Protein AF-A0A7X9BUI0-F1 (afdb_monomer_lite)

Secondary structure (DSSP, 8-state):
--HHHHHHHHHHHHHHHHHHHHHHHHHHHHHHTS--------PPPP-----S------TT--TT---SS-TTSGGGTTPBPEEEE-SS-TT-EEEEEEEE-SSEEEEEEEEE-S-B---TTS-GGGSSEEEEEEEEGGGSS--TTTEEEEEEETTS-EEEEEEETTEEEE----EEEEEEESS-TTBTT--EEEEEEEEEGGGSSS-SSEEEEEEEEEEES-SSSS-EEEEETTHHHH--BTTBGGGSEEEETTEE--EEEEEE-BTTEEEEE-SEE-TT--EEEEEEEPTTEEEEEEEETTEE--SPPEEETTEEEEEE-S--S-EEEEEEEEEPPS-EEEEEEEEEETTEEPTT-EEEEEETTEEEE-PPPTTSEEEEEEE--TT-EEEEE-TTEE-EEEEPPTT-EEEEEE-EE--BS--TTSSS----GGGEE-TTGGGT-EEES-SS-S-EEEEBSS--BSEEEEEEEEE----TTS-EEEEEEEE-TT--EEEEEEEEE---BTTBTT---EEEEEEEETTS---EEEEEPPPS-HHHHHHHHTSTT-EEEEEEEETTEEEEEETTEEEEEEEEEB-TTS-BSS-TT--BEEEEEEESS--EEEEEEEESS----SS--SEETTEEEEEGGGTEEEE-S--TTEEEES-SS-BSEEEEEEEE-----TT--EEEEEEEE-TT--EEEEEEEEE---BTTBTT---EEEEEEEETTTTB--EEEEE---TT-HHHHHHHTSTT-EEEEEEEETTEEEEEETTEEEEEEEEEB-TTS-BTTTT---BEEEEEEESS--EEEEEEEESSPP--BPPPPTTEE-TTGGGT-EEE-S-SSEEEES--S-BSEEEEEEEEE----SS-EEEEEEEEETT--EEEEEEEEE--SS--EEEEEEEEE-TTS--EEEEEEE-TTSTTHHHHHHSTT-EEEEEEEETTEEEEEETTEEEEEEEE-EETTEESS-TT--EEEEEEEESS--EEEEEEEESS--

Radius of gyration: 46.08 Å; chains: 1; bounding box: 90×86×138 Å

Foldseek 3Di:
DVVVVVVVVVVVVVVVVVVVVVVVVVVVVVVVPDDPPDDPPPDPDDPPPPPDDQPQDDPFPAPQDSQQLDQPGPLNPQFDKDKFADPPDRQWIKIKWWAQGPFWIKMKMDTFDQAAEDDPVDDLLQHWWKWKKKFAPVLAAFQALTIWTWRQHLVGDIWIFGHHPNDTDGDDFDKGKHKDWCDDYQDSNTGGIMMMMTGGCVSHDDPRFKMQMWMKTWGHPGNDDRDIDIGTTCCLFQVDDPGGSNSGFMHGNRITDWAAEAWEEDPFWTKDFDRTDHAQGKGKIWTAGHPQKAWDFKDKPNHTDPDFFFDDPQTTMDIDGGDHHYIYIYTYMDGFDPDWAKAKEFEEQVQAHAPQKWKWWHDHGDTDTWDADPRRITMDTGTLDPQIWMWMDDPQWQIEIGTADNRHDYDYHHIHGDFKDAAPLAPDDDQSVSQKDCSCVNQVKIKGRDLAAQKHKIFGRPFWALKKKKKWQKAFADDAQDKKWKDKKKAFSDRKIKGWIFIFQQHCDPVRPPSDTFTFIFIAIPQGDRDKPAFFADDPDRPVQNVQNNDPRHWMWMWIRHQQFIWIDTNNRTGTARIFHADPVRDGSDHGRTIITMIIMIGSGGMMTGPIDMDNHDPCPPDDPCAHSQKNCVCVVQVKIKRNDAAAKRWDFPDPFWALKKKKKWFKQAAWDAQDKKWKAKKKAFPVGKIKGWTWIFFQHCDPVRPPSDTFIATFIAIPSRDDGDKDFAFAGCRPPVVQNVQNNDPNGWMWMWIGHQQFIWIATNQATGTGRMAGADPVRDGSCPPTSIITMIIIIHRDMMMIGPIDMDRDDDRGHHDWDPQKDCVCVVQVKIKRRDDAKDKTFPDDDWDQKKKKKWFKADADDPAKKWKDKWKAWPQGKIWDWTWIWGDDPPDIWTWTWIWIAADVGDIDTPDIGTDPVPPCQRVQRHDPRHWIWMWIRHQQFIWIDTNNRTPGPRDRPADPVGGRAHSNIIITMIIIMHPDMMIIGPIDMDRDDD

Structure (mmCIF, N/CA/C/O backbone):
data_AF-A0A7X9BUI0-F1
#
_entry.id   AF-A0A7X9BUI0-F1
#
loop_
_atom_site.group_PDB
_atom_site.id
_atom_site.type_symbol
_atom_site.label_atom_id
_atom_site.label_alt_id
_atom_site.label_comp_id
_atom_site.label_asym_id
_atom_site.label_entity_id
_atom_site.label_seq_id
_atom_site.pdbx_PDB_ins_code
_atom_site.Cartn_x
_atom_site.Cartn_y
_atom_site.Cartn_z
_atom_site.occupancy
_atom_site.B_iso_or_equiv
_atom_site.auth_seq_id
_atom_site.auth_comp_id
_atom_site.auth_asym_id
_atom_site.auth_atom_id
_atom_site.pdbx_PDB_model_num
ATOM 1 N N . MET A 1 1 ? -30.201 52.302 -17.734 1.00 45.81 1 MET A N 1
ATOM 2 C CA . MET A 1 1 ? -29.264 52.021 -16.617 1.00 45.81 1 MET A CA 1
ATOM 3 C C . MET A 1 1 ? -28.193 50.957 -16.909 1.00 45.81 1 MET A C 1
ATOM 5 O O . MET A 1 1 ? -27.303 50.809 -16.086 1.00 45.81 1 MET A O 1
ATOM 9 N N . VAL A 1 2 ? -28.181 50.274 -18.066 1.00 43.97 2 VAL A N 1
ATOM 10 C CA . VAL A 1 2 ? -27.157 49.246 -18.380 1.00 43.97 2 VAL A CA 1
ATOM 11 C C . VAL A 1 2 ? -25.897 49.818 -19.068 1.00 43.97 2 VAL A C 1
ATOM 13 O O . VAL A 1 2 ? -24.813 49.266 -18.907 1.00 43.97 2 VAL A O 1
ATOM 16 N N . SER A 1 3 ? -25.962 50.982 -19.729 1.00 43.59 3 SER A N 1
ATOM 17 C CA . SER A 1 3 ? -24.780 51.589 -20.382 1.00 43.59 3 SER A CA 1
ATOM 18 C C . SER A 1 3 ? -23.830 52.339 -19.431 1.00 43.59 3 SER A C 1
ATOM 20 O O . SER A 1 3 ? -22.659 52.526 -19.749 1.00 43.59 3 SER A O 1
ATOM 22 N N . ILE A 1 4 ? -24.290 52.725 -18.234 1.00 43.44 4 ILE A N 1
ATOM 23 C CA . ILE A 1 4 ? -23.489 53.504 -17.267 1.00 43.44 4 ILE A CA 1
ATOM 24 C C . ILE A 1 4 ? -22.573 52.594 -16.419 1.00 43.44 4 ILE A C 1
ATOM 26 O O . ILE A 1 4 ? -21.484 53.009 -16.023 1.00 43.44 4 ILE A O 1
ATOM 30 N N . LEU A 1 5 ? -22.950 51.327 -16.191 1.00 42.28 5 LEU A N 1
ATOM 31 C CA . LEU A 1 5 ? -22.128 50.360 -15.444 1.00 42.28 5 LEU A CA 1
ATOM 32 C C . LEU A 1 5 ? -20.975 49.762 -16.272 1.00 42.28 5 LEU A C 1
ATOM 34 O O . LEU A 1 5 ? -19.914 49.479 -15.713 1.00 42.28 5 LEU A O 1
ATOM 38 N N . ALA A 1 6 ? -21.131 49.629 -17.594 1.00 43.75 6 ALA A N 1
ATOM 39 C CA . ALA A 1 6 ? -20.070 49.132 -18.477 1.00 43.75 6 ALA A CA 1
ATOM 40 C C . ALA A 1 6 ? -18.897 50.127 -18.611 1.00 43.75 6 ALA A C 1
ATOM 42 O O . ALA A 1 6 ? -17.734 49.719 -18.634 1.00 43.75 6 ALA A O 1
ATOM 43 N N . ASN A 1 7 ? -19.185 51.434 -18.606 1.00 47.53 7 ASN A N 1
ATOM 44 C CA . ASN A 1 7 ? -18.156 52.475 -18.695 1.00 47.53 7 ASN A CA 1
ATOM 45 C C . ASN A 1 7 ? -17.358 52.659 -17.394 1.00 47.53 7 ASN A C 1
ATOM 47 O O . ASN A 1 7 ? -16.165 52.948 -17.456 1.00 47.53 7 ASN A O 1
ATOM 51 N N . LYS A 1 8 ? -17.950 52.406 -16.216 1.00 47.94 8 LYS A N 1
ATOM 52 C CA . LYS A 1 8 ? -17.214 52.467 -14.937 1.00 47.94 8 LYS A CA 1
ATOM 53 C C . LYS A 1 8 ? -16.191 51.334 -14.780 1.00 47.94 8 LYS A C 1
ATOM 55 O O . LYS A 1 8 ? -15.092 51.586 -14.298 1.00 47.94 8 LYS A O 1
ATOM 60 N N . LYS A 1 9 ? -16.498 50.110 -15.235 1.00 51.28 9 LYS A N 1
ATOM 61 C CA . LYS A 1 9 ? -15.543 48.982 -15.188 1.00 51.28 9 LYS A CA 1
ATOM 62 C C . LYS A 1 9 ? -14.350 49.177 -16.129 1.00 51.28 9 LYS A C 1
ATOM 64 O O . LYS A 1 9 ? -13.226 48.883 -15.737 1.00 51.28 9 LYS A O 1
ATOM 69 N N . ARG A 1 10 ? -14.566 49.725 -17.332 1.00 55.62 10 ARG A N 1
ATOM 70 C CA . ARG A 1 10 ? -13.468 50.046 -18.264 1.00 55.62 10 ARG A CA 1
ATOM 71 C C . ARG A 1 10 ? -12.567 51.165 -17.743 1.00 55.62 10 ARG A C 1
ATOM 73 O O . ARG A 1 10 ? -11.356 51.067 -17.894 1.00 55.62 10 ARG A O 1
ATOM 80 N N . LEU A 1 11 ? -13.135 52.171 -17.074 1.00 60.06 11 LEU A N 1
ATOM 81 C CA . LEU A 1 11 ? -12.358 53.260 -16.478 1.00 60.06 11 LEU A CA 1
ATOM 82 C C . LEU A 1 11 ? -11.490 52.779 -15.300 1.00 60.06 11 LEU A C 1
ATOM 84 O O . LEU A 1 11 ? -10.339 53.181 -15.196 1.00 60.06 11 LEU A O 1
ATOM 88 N N . ILE A 1 12 ? -11.998 51.869 -14.461 1.00 66.56 12 ILE A N 1
ATOM 89 C CA . ILE A 1 12 ? -11.229 51.288 -13.344 1.00 66.56 12 ILE A CA 1
ATOM 90 C C . ILE A 1 12 ? -10.079 50.409 -13.857 1.00 66.56 12 ILE A C 1
ATOM 92 O O . ILE A 1 12 ? -8.964 50.522 -13.359 1.00 66.56 12 ILE A O 1
ATOM 96 N N . ILE A 1 13 ? -10.311 49.586 -14.886 1.00 65.88 13 ILE A N 1
ATOM 97 C CA . ILE A 1 13 ? -9.257 48.756 -15.498 1.00 65.88 13 ILE A CA 1
ATOM 98 C C . ILE A 1 13 ? -8.173 49.633 -16.143 1.00 65.88 13 ILE A C 1
ATOM 100 O O . ILE A 1 13 ? -6.986 49.333 -16.017 1.00 65.88 13 ILE A O 1
ATOM 104 N N . LEU A 1 14 ? -8.559 50.745 -16.777 1.00 63.91 14 LEU A N 1
ATOM 105 C CA . LEU A 1 14 ? -7.612 51.695 -17.361 1.00 63.91 14 LEU A CA 1
ATOM 106 C C . LEU A 1 14 ? -6.773 52.398 -16.279 1.00 63.91 14 LEU A C 1
ATOM 108 O O . LEU A 1 14 ? -5.559 52.484 -16.417 1.00 63.91 14 LEU A O 1
ATOM 112 N N . ILE A 1 15 ? -7.394 52.837 -15.177 1.00 70.00 15 ILE A N 1
ATOM 113 C CA . ILE A 1 15 ? -6.693 53.492 -14.060 1.00 70.00 15 ILE A CA 1
ATOM 114 C C . ILE A 1 15 ? -5.715 52.525 -13.382 1.00 70.00 15 ILE A C 1
ATOM 116 O O . ILE A 1 15 ? -4.568 52.892 -13.152 1.00 70.00 15 ILE A O 1
ATOM 120 N N . VAL A 1 16 ? -6.118 51.276 -13.126 1.00 67.62 16 VAL A N 1
ATOM 121 C CA . VAL A 1 16 ? -5.234 50.263 -12.520 1.00 67.62 16 VAL A CA 1
ATOM 122 C C . VAL A 1 16 ? -4.060 49.922 -13.444 1.00 67.62 16 VAL A C 1
ATOM 124 O O . VAL A 1 16 ? -2.931 49.813 -12.972 1.00 67.62 16 VAL A O 1
ATOM 127 N N . SER A 1 17 ? -4.290 49.833 -14.757 1.00 57.56 17 SER A N 1
ATOM 128 C CA . SER A 1 17 ? -3.226 49.557 -15.735 1.00 57.56 17 SER A CA 1
ATOM 129 C C . SER A 1 17 ? -2.230 50.717 -15.849 1.00 57.56 17 SER A C 1
ATOM 131 O O . SER A 1 17 ? -1.026 50.491 -15.947 1.00 57.56 17 SER A O 1
ATOM 133 N N . VAL A 1 18 ? -2.711 51.964 -15.773 1.00 66.56 18 VAL A N 1
ATOM 134 C CA . VAL A 1 18 ? -1.857 53.162 -15.769 1.00 66.56 18 VAL A CA 1
ATOM 135 C C . VAL A 1 18 ? -1.083 53.281 -14.454 1.00 66.56 18 VAL A C 1
ATOM 137 O O . VAL A 1 18 ? 0.115 53.548 -14.486 1.00 66.56 18 VAL A O 1
ATOM 140 N N . CYS A 1 19 ? -1.705 53.007 -13.304 1.00 61.75 19 CYS A N 1
ATOM 141 C CA . CYS A 1 19 ? -1.002 52.975 -12.021 1.00 61.75 19 CYS A CA 1
ATOM 142 C C . CYS A 1 19 ? 0.086 51.894 -12.002 1.00 61.75 19 CYS A C 1
ATOM 144 O O . CYS A 1 19 ? 1.198 52.173 -11.563 1.00 61.75 19 CYS A O 1
ATOM 146 N N . LEU A 1 20 ? -0.179 50.698 -12.538 1.00 57.03 20 LEU A N 1
ATOM 147 C CA . LEU A 1 20 ? 0.816 49.626 -12.621 1.00 57.03 20 LEU A CA 1
ATOM 148 C C . LEU A 1 20 ? 1.999 50.017 -13.525 1.00 57.03 20 LEU A C 1
ATOM 150 O O . LEU A 1 20 ? 3.149 49.829 -13.139 1.00 57.03 20 LEU A O 1
ATOM 154 N N . ALA A 1 21 ? 1.733 50.647 -14.673 1.00 55.25 21 ALA A N 1
ATOM 155 C CA . ALA A 1 21 ? 2.772 51.127 -15.585 1.00 55.25 21 ALA A CA 1
ATOM 156 C C . ALA A 1 21 ? 3.628 52.257 -14.978 1.00 55.25 21 ALA A C 1
ATOM 158 O O . ALA A 1 21 ? 4.849 52.252 -15.125 1.00 55.25 21 ALA A O 1
ATOM 159 N N . VAL A 1 22 ? 3.013 53.189 -14.241 1.00 64.69 22 VAL A N 1
ATOM 160 C CA . VAL A 1 22 ? 3.729 54.267 -13.532 1.00 64.69 22 VAL A CA 1
ATOM 161 C C . VAL A 1 22 ? 4.557 53.711 -12.370 1.00 64.69 22 VAL A C 1
ATOM 163 O O . VAL A 1 22 ? 5.665 54.185 -12.133 1.00 64.69 22 VAL A O 1
ATOM 166 N N . THR A 1 23 ? 4.075 52.668 -11.687 1.00 60.66 23 THR A N 1
ATOM 167 C CA . THR A 1 23 ? 4.821 52.016 -10.597 1.00 60.66 23 THR A CA 1
ATOM 168 C C . THR A 1 23 ? 6.039 51.262 -11.134 1.00 60.66 23 THR A C 1
ATOM 170 O O . THR A 1 23 ? 7.125 51.377 -10.573 1.00 60.66 23 THR A O 1
ATOM 173 N N . ILE A 1 24 ? 5.897 50.561 -12.266 1.00 59.25 24 ILE A N 1
ATOM 174 C CA . ILE A 1 24 ? 7.012 49.879 -12.943 1.00 59.25 24 ILE A CA 1
ATOM 175 C C . ILE A 1 24 ? 8.052 50.902 -13.423 1.00 59.25 24 ILE A C 1
ATOM 177 O O . ILE A 1 24 ? 9.238 50.730 -13.156 1.00 59.25 24 ILE A O 1
ATOM 181 N N . ALA A 1 25 ? 7.622 52.012 -14.033 1.00 53.34 25 ALA A N 1
ATOM 182 C CA . ALA A 1 25 ? 8.530 53.070 -14.477 1.00 53.34 25 ALA A CA 1
ATOM 183 C C . ALA A 1 25 ? 9.253 53.772 -13.310 1.00 53.34 25 ALA A C 1
ATOM 185 O O . ALA A 1 25 ? 10.445 54.060 -13.409 1.00 53.34 25 ALA A O 1
ATOM 186 N N . ALA A 1 26 ? 8.572 54.008 -12.183 1.00 51.09 26 ALA A N 1
ATOM 187 C CA . ALA A 1 26 ? 9.175 54.617 -10.996 1.00 51.09 26 ALA A CA 1
ATOM 188 C C . ALA A 1 26 ? 10.210 53.698 -10.323 1.00 51.09 26 ALA A C 1
ATOM 190 O O . ALA A 1 26 ? 11.257 54.177 -9.889 1.00 51.09 26 ALA A O 1
ATOM 191 N N . VAL A 1 27 ? 9.966 52.381 -10.293 1.00 54.50 27 VAL A N 1
ATOM 192 C CA . VAL A 1 27 ? 10.932 51.386 -9.795 1.00 54.50 27 VAL A CA 1
ATOM 193 C C . VAL A 1 27 ? 12.149 51.294 -10.722 1.00 54.50 27 VAL A C 1
ATOM 195 O O . VAL A 1 27 ? 13.277 51.249 -10.236 1.00 54.50 27 VAL A O 1
ATOM 198 N N . SER A 1 28 ? 11.961 51.363 -12.045 1.00 48.94 28 SER A N 1
ATOM 199 C CA . SER A 1 28 ? 13.072 51.398 -13.008 1.00 48.94 28 SER A CA 1
ATOM 200 C C . SER A 1 28 ? 13.938 52.658 -12.882 1.00 48.94 28 SER A C 1
ATOM 202 O O . SER A 1 28 ? 15.156 52.572 -13.017 1.00 48.94 28 SER A O 1
ATOM 204 N N . ILE A 1 29 ? 13.338 53.814 -12.572 1.00 54.88 29 ILE A N 1
ATOM 205 C CA . ILE A 1 29 ? 14.076 55.064 -12.335 1.00 54.88 29 ILE A CA 1
ATOM 206 C C . ILE A 1 29 ? 14.812 55.018 -10.985 1.00 54.88 29 ILE A C 1
ATOM 208 O O . ILE A 1 29 ? 15.948 55.474 -10.911 1.00 54.88 29 ILE A O 1
ATOM 212 N N . LEU A 1 30 ? 14.240 54.408 -9.937 1.00 44.44 30 LEU A N 1
ATOM 213 C CA . LEU A 1 30 ? 14.923 54.262 -8.641 1.00 44.44 30 LEU A CA 1
ATOM 214 C C . LEU A 1 30 ? 16.153 53.335 -8.713 1.00 44.44 30 LEU A C 1
ATOM 216 O O . LEU A 1 30 ? 17.153 53.598 -8.049 1.00 44.44 30 LEU A O 1
ATOM 220 N N . ILE A 1 31 ? 16.103 52.284 -9.542 1.00 51.16 31 ILE A N 1
ATOM 221 C CA . ILE A 1 31 ? 17.237 51.369 -9.774 1.00 51.16 31 ILE A CA 1
ATOM 222 C C . ILE A 1 31 ? 18.380 52.078 -10.526 1.00 51.16 31 ILE A C 1
ATOM 224 O O . ILE A 1 31 ? 19.547 51.768 -10.292 1.00 51.16 31 ILE A O 1
ATOM 228 N N . ALA A 1 32 ? 18.071 53.072 -11.367 1.00 43.25 32 ALA A N 1
ATOM 229 C CA . ALA A 1 32 ? 19.061 53.823 -12.143 1.00 43.25 32 ALA A CA 1
ATOM 230 C C . ALA A 1 32 ? 19.865 54.864 -11.329 1.00 43.25 32 ALA A C 1
ATOM 232 O O . ALA A 1 32 ? 20.897 55.328 -11.808 1.00 43.25 32 ALA A O 1
ATOM 233 N N . PHE A 1 33 ? 19.429 55.223 -10.112 1.00 41.00 33 PHE A N 1
ATOM 234 C CA . PHE A 1 33 ? 20.091 56.227 -9.255 1.00 41.00 33 PHE A CA 1
ATOM 235 C C . PHE A 1 33 ? 20.820 55.646 -8.031 1.00 41.00 33 PHE A C 1
ATOM 237 O O . PHE A 1 33 ? 21.355 56.403 -7.218 1.00 41.00 33 PHE A O 1
ATOM 244 N N . LEU A 1 34 ? 20.890 54.318 -7.887 1.00 40.12 34 LEU A N 1
ATOM 245 C CA . LEU A 1 34 ? 21.781 53.703 -6.902 1.00 40.12 34 LEU A CA 1
ATOM 246 C C . LEU A 1 34 ? 23.241 53.895 -7.354 1.00 40.12 34 LEU A C 1
ATOM 248 O O . LEU A 1 34 ? 23.546 53.638 -8.520 1.00 40.12 34 LEU A O 1
ATOM 252 N N . PRO A 1 35 ? 24.162 54.339 -6.477 1.00 37.31 35 PRO A N 1
ATOM 253 C CA . PRO A 1 35 ? 25.552 54.545 -6.856 1.00 37.31 35 PRO A CA 1
ATOM 254 C C . PRO A 1 35 ? 26.161 53.214 -7.309 1.00 37.31 35 PRO A C 1
ATOM 256 O O . PRO A 1 35 ? 26.358 52.297 -6.509 1.00 37.31 35 PRO A O 1
ATOM 259 N N . GLN A 1 36 ? 26.457 53.114 -8.608 1.00 37.91 36 GLN A N 1
ATOM 260 C CA . GLN A 1 36 ? 27.258 52.036 -9.173 1.00 37.91 36 GLN A CA 1
ATOM 261 C C . GLN A 1 36 ? 28.629 52.062 -8.497 1.00 37.91 36 GLN A C 1
ATOM 263 O O . GLN A 1 36 ? 29.480 52.902 -8.789 1.00 37.91 36 GLN A O 1
ATOM 268 N N . LYS A 1 37 ? 28.859 51.110 -7.590 1.00 33.47 37 LYS A N 1
ATOM 269 C CA . LYS A 1 37 ? 30.217 50.681 -7.266 1.00 33.47 37 LYS A CA 1
ATOM 270 C C . LYS A 1 37 ? 30.828 50.240 -8.593 1.00 33.47 37 LYS A C 1
ATOM 272 O O . LYS A 1 37 ? 30.261 49.370 -9.248 1.00 33.47 37 LYS A O 1
ATOM 277 N N . SER A 1 38 ? 31.915 50.884 -9.005 1.00 36.38 38 SER A N 1
ATOM 278 C CA . SER A 1 38 ? 32.633 50.593 -10.243 1.00 36.38 38 SER A CA 1
ATOM 279 C C . SER A 1 38 ? 32.941 49.098 -10.323 1.00 36.38 38 SER A C 1
ATOM 281 O O . SER A 1 38 ? 33.838 48.598 -9.642 1.00 36.38 38 SER A O 1
ATOM 283 N N . ILE A 1 39 ? 32.152 48.386 -11.120 1.00 34.31 39 ILE A N 1
ATOM 284 C CA . ILE A 1 39 ? 32.439 47.023 -11.542 1.00 34.31 39 ILE A CA 1
ATOM 285 C C . ILE A 1 39 ? 33.659 47.148 -12.464 1.00 34.31 39 ILE A C 1
ATOM 287 O O . ILE A 1 39 ? 33.617 47.984 -13.372 1.00 34.31 39 ILE A O 1
ATOM 291 N N . PRO A 1 40 ? 34.755 46.403 -12.237 1.00 34.25 40 PRO A N 1
ATOM 292 C CA . PRO A 1 40 ? 35.854 46.398 -13.186 1.00 34.25 40 PRO A CA 1
ATOM 293 C C . PRO A 1 40 ? 35.282 45.984 -14.540 1.00 34.25 40 PRO A C 1
ATOM 295 O O . PRO A 1 40 ? 34.600 44.964 -14.641 1.00 34.25 40 PRO A O 1
ATOM 298 N N . THR A 1 41 ? 35.503 46.804 -15.565 1.00 30.34 41 THR A N 1
ATOM 299 C CA . THR A 1 41 ? 35.206 46.451 -16.951 1.00 30.34 41 THR A CA 1
ATOM 300 C C . THR A 1 41 ? 36.054 45.240 -17.298 1.00 30.34 41 THR A C 1
ATOM 302 O O . THR A 1 41 ? 37.232 45.362 -17.629 1.00 30.34 41 THR A O 1
ATOM 305 N N . TRP A 1 42 ? 35.467 44.059 -17.141 1.00 33.78 42 TRP A N 1
ATOM 306 C CA . TRP A 1 42 ? 36.036 42.822 -17.629 1.00 33.78 42 TRP A CA 1
ATOM 307 C C . TRP A 1 42 ? 35.796 42.820 -19.137 1.00 33.78 42 TRP A C 1
ATOM 309 O O . TRP A 1 42 ? 34.691 42.552 -19.604 1.00 33.78 42 TRP A O 1
ATOM 319 N N . GLU A 1 43 ? 36.811 43.203 -19.905 1.00 29.73 43 GLU A N 1
ATOM 320 C CA . GLU A 1 43 ? 36.842 42.863 -21.322 1.00 29.73 43 GLU A CA 1
ATOM 321 C C . GLU A 1 43 ? 36.937 41.343 -21.410 1.00 29.73 43 GLU A C 1
ATOM 323 O O . GLU A 1 43 ? 37.869 40.742 -20.869 1.00 29.73 43 GLU A O 1
ATOM 328 N N . PHE A 1 44 ? 35.942 40.712 -22.037 1.00 28.23 44 PHE A N 1
ATOM 329 C CA . PHE A 1 44 ? 36.014 39.291 -22.348 1.00 28.23 44 PHE A CA 1
ATOM 330 C C . PHE A 1 44 ? 37.359 39.018 -23.032 1.00 28.23 44 PHE A C 1
ATOM 332 O O . PHE A 1 44 ? 37.689 39.733 -23.986 1.00 28.23 44 PHE A O 1
ATOM 339 N N . PRO A 1 45 ? 38.137 38.006 -22.600 1.00 31.67 45 PRO A N 1
ATOM 340 C CA . PRO A 1 45 ? 39.193 37.512 -23.462 1.00 31.67 45 PRO A CA 1
ATOM 341 C C . PRO A 1 45 ? 38.544 37.181 -24.816 1.00 31.67 45 PRO A C 1
ATOM 343 O O . PRO A 1 45 ? 37.423 36.656 -24.837 1.00 31.67 45 PRO A O 1
ATOM 346 N N . PRO A 1 46 ? 39.172 37.564 -25.939 1.00 26.62 46 PRO A N 1
ATOM 347 C CA . PRO A 1 46 ? 38.595 37.357 -27.254 1.00 26.62 46 PRO A CA 1
ATOM 348 C C . PRO A 1 46 ? 38.169 35.898 -27.402 1.00 26.62 46 PRO A C 1
ATOM 350 O O . PRO A 1 46 ? 38.906 34.988 -27.021 1.00 26.62 46 PRO A O 1
ATOM 353 N N . PHE A 1 47 ? 36.969 35.702 -27.950 1.00 29.78 47 PHE A N 1
ATOM 354 C CA . PHE A 1 47 ? 36.479 34.412 -28.416 1.00 29.78 47 PHE A CA 1
ATOM 355 C C . PHE A 1 47 ? 37.585 33.800 -29.285 1.00 29.78 47 PHE A C 1
ATOM 357 O O . PHE A 1 47 ? 37.832 34.279 -30.395 1.00 29.78 47 PHE A O 1
ATOM 364 N N . THR A 1 48 ? 38.293 32.782 -28.796 1.00 31.08 48 THR A N 1
ATOM 365 C CA . THR A 1 48 ? 39.116 31.961 -29.681 1.00 31.08 48 THR A CA 1
ATOM 366 C C . THR A 1 48 ? 38.155 31.069 -30.442 1.00 31.08 48 THR A C 1
ATOM 368 O O . THR A 1 48 ? 37.887 29.933 -30.066 1.00 31.08 48 THR A O 1
ATOM 371 N N . ASP A 1 49 ? 37.592 31.634 -31.504 1.00 35.97 49 ASP A N 1
ATOM 372 C CA . ASP A 1 49 ? 37.035 30.886 -32.615 1.00 35.97 49 ASP A CA 1
ATOM 373 C C . ASP A 1 49 ? 38.209 30.186 -33.317 1.00 35.97 49 ASP A C 1
ATOM 375 O O . ASP A 1 49 ? 38.719 30.645 -34.338 1.00 35.97 49 ASP A O 1
ATOM 379 N N . THR A 1 50 ? 38.714 29.092 -32.742 1.00 36.00 50 THR A N 1
ATOM 380 C CA . THR A 1 50 ? 39.583 28.167 -33.477 1.00 36.00 50 THR A CA 1
ATOM 381 C C . THR A 1 50 ? 38.718 27.269 -34.350 1.00 36.00 50 THR A C 1
ATOM 383 O O . THR A 1 50 ? 38.680 26.048 -34.234 1.00 36.00 50 THR A O 1
ATOM 386 N N . LEU A 1 51 ? 38.078 27.891 -35.337 1.00 40.59 51 LEU A N 1
ATOM 387 C CA . LEU A 1 51 ? 37.886 27.269 -36.638 1.00 40.59 51 LEU A CA 1
ATOM 388 C C . LEU A 1 51 ? 39.242 27.134 -37.320 1.00 40.59 51 LEU A C 1
ATOM 390 O O . LEU A 1 51 ? 39.609 27.909 -38.200 1.00 40.59 51 LEU A O 1
ATOM 394 N N . GLY A 1 52 ? 40.025 26.158 -36.886 1.00 33.94 52 GLY A N 1
ATOM 395 C CA . GLY A 1 52 ? 41.358 25.985 -37.430 1.00 33.94 52 GLY A CA 1
ATOM 396 C C . GLY A 1 52 ? 42.048 24.782 -36.837 1.00 33.94 52 GLY A C 1
ATOM 397 O O . GLY A 1 52 ? 42.682 24.916 -35.805 1.00 33.94 52 GLY A O 1
ATOM 398 N N . LYS A 1 53 ? 41.952 23.657 -37.559 1.00 37.25 53 LYS A N 1
ATOM 399 C CA . LYS A 1 53 ? 42.636 22.376 -37.325 1.00 37.25 53 LYS A CA 1
ATOM 400 C C . LYS A 1 53 ? 42.341 21.751 -35.956 1.00 37.25 53 LYS A C 1
ATOM 402 O O . LYS A 1 53 ? 42.754 22.263 -34.927 1.00 37.25 53 LYS A O 1
ATOM 407 N N . GLN A 1 54 ? 41.687 20.587 -35.972 1.00 44.50 54 GLN A N 1
ATOM 408 C CA . GLN A 1 54 ? 41.766 19.639 -34.860 1.00 44.50 54 GLN A CA 1
ATOM 409 C C . GLN A 1 54 ? 43.247 19.503 -34.471 1.00 44.50 54 GLN A C 1
ATOM 411 O O . GLN A 1 54 ? 44.058 19.065 -35.291 1.00 44.50 54 GLN A O 1
ATOM 416 N N . GLU A 1 55 ? 43.628 19.930 -33.266 1.00 42.88 55 GLU A N 1
ATOM 417 C CA . GLU A 1 55 ? 44.908 19.513 -32.705 1.00 42.88 55 GLU A CA 1
ATOM 418 C C . GLU A 1 55 ? 44.778 18.026 -32.378 1.00 42.88 55 GLU A C 1
ATOM 420 O O . GLU A 1 55 ? 44.343 17.637 -31.302 1.00 42.88 55 GLU A O 1
ATOM 425 N N . THR A 1 56 ? 45.147 17.178 -33.335 1.00 47.38 56 THR A N 1
ATOM 426 C CA . THR A 1 56 ? 45.210 15.719 -33.169 1.00 47.38 56 THR A CA 1
ATOM 427 C C . THR A 1 56 ? 46.454 15.286 -32.385 1.00 47.38 56 THR A C 1
ATOM 429 O O . THR A 1 56 ? 46.845 14.131 -32.468 1.00 47.38 56 THR A O 1
ATOM 432 N N . LYS A 1 57 ? 47.166 16.218 -31.732 1.00 46.09 57 LYS A N 1
ATOM 433 C CA . LYS A 1 57 ? 48.405 15.956 -30.990 1.00 46.09 57 LYS A CA 1
ATOM 434 C C . LYS A 1 57 ? 48.509 16.866 -29.772 1.00 46.09 57 LYS A C 1
ATOM 436 O O . LYS A 1 57 ? 48.966 18.000 -29.880 1.00 46.09 57 LYS A O 1
ATOM 441 N N . PHE A 1 58 ? 48.149 16.325 -28.617 1.00 62.75 58 PHE A N 1
ATOM 442 C CA . PHE A 1 58 ? 48.491 16.852 -27.296 1.00 62.75 58 PHE A CA 1
ATOM 443 C C . PHE A 1 58 ? 49.620 15.998 -26.692 1.00 62.75 58 PHE A C 1
ATOM 445 O O . PHE A 1 58 ? 49.881 14.885 -27.151 1.00 62.75 58 PHE A O 1
ATOM 452 N N . ALA A 1 59 ? 50.360 16.547 -25.723 1.00 48.69 59 ALA A N 1
ATOM 453 C CA . ALA A 1 59 ? 51.704 16.095 -25.325 1.00 48.69 59 ALA A CA 1
ATOM 454 C C . ALA A 1 59 ? 51.824 14.641 -24.805 1.00 48.69 59 ALA A C 1
ATOM 456 O O . ALA A 1 59 ? 52.942 14.183 -24.565 1.00 48.69 59 ALA A O 1
ATOM 457 N N . SER A 1 60 ? 50.716 13.916 -24.654 1.00 57.34 60 SER A N 1
ATOM 458 C CA . SER A 1 60 ? 50.654 12.591 -24.032 1.00 57.34 60 SER A CA 1
ATOM 459 C C . SER A 1 60 ? 49.614 11.639 -24.651 1.00 57.34 60 SER A C 1
ATOM 461 O O . SER A 1 60 ? 49.204 10.691 -23.994 1.00 57.34 60 SER A O 1
ATOM 463 N N . GLN A 1 61 ? 49.247 11.827 -25.929 1.00 67.44 61 GLN A N 1
ATOM 464 C CA . GLN A 1 61 ? 48.319 10.935 -26.645 1.00 67.44 61 GLN A CA 1
ATOM 465 C C . GLN A 1 61 ? 48.709 9.451 -26.487 1.00 67.44 61 GLN A C 1
ATOM 467 O O . GLN A 1 61 ? 49.817 9.047 -26.861 1.00 67.44 61 GLN A O 1
ATOM 472 N N . ASP A 1 62 ? 47.799 8.643 -25.933 1.00 81.31 62 ASP A N 1
ATOM 473 C CA . ASP A 1 62 ? 47.997 7.203 -25.762 1.00 81.31 62 ASP A CA 1
ATOM 474 C C . ASP A 1 62 ? 48.281 6.567 -27.129 1.00 81.31 62 ASP A C 1
ATOM 476 O O . ASP A 1 62 ? 47.498 6.685 -28.069 1.00 81.31 62 ASP A O 1
ATOM 480 N N . SER A 1 63 ? 49.408 5.859 -27.235 1.00 83.94 63 SER A N 1
ATOM 481 C CA . SER A 1 63 ? 49.846 5.189 -28.468 1.00 83.94 63 SER A CA 1
ATOM 482 C C . SER A 1 63 ? 48.823 4.211 -29.062 1.00 83.94 63 SER A C 1
ATOM 484 O O . SER A 1 63 ? 48.960 3.819 -30.220 1.00 83.94 63 SER A O 1
ATOM 486 N N . LYS A 1 64 ? 47.826 3.792 -28.274 1.00 86.44 64 LYS A N 1
ATOM 487 C CA . LYS A 1 64 ? 46.750 2.897 -28.701 1.00 86.44 64 LYS A CA 1
ATOM 488 C C . LYS A 1 64 ? 45.580 3.610 -29.384 1.00 86.44 64 LYS A C 1
ATOM 490 O O . LYS A 1 64 ? 44.684 2.897 -29.826 1.00 86.44 64 LYS A O 1
ATOM 495 N N . ILE A 1 65 ? 45.571 4.946 -29.447 1.00 87.38 65 ILE A N 1
ATOM 496 C CA . ILE A 1 65 ? 44.482 5.765 -30.003 1.00 87.38 65 ILE A CA 1
ATOM 497 C C . ILE A 1 65 ? 45.047 6.756 -31.028 1.00 87.38 65 ILE A C 1
ATOM 499 O O . ILE A 1 65 ? 45.916 7.569 -30.707 1.00 87.38 65 ILE A O 1
ATOM 503 N N . ARG A 1 66 ? 44.544 6.731 -32.266 1.00 88.25 66 ARG A N 1
ATOM 504 C CA . ARG A 1 66 ? 44.943 7.667 -33.334 1.00 88.25 66 ARG A CA 1
ATOM 505 C C . ARG A 1 66 ? 44.211 9.005 -33.252 1.00 88.25 66 ARG A C 1
ATOM 507 O O . ARG A 1 66 ? 44.745 9.990 -33.763 1.00 88.25 66 ARG A O 1
ATOM 514 N N . PHE A 1 67 ? 43.107 9.064 -32.505 1.00 87.75 67 PHE A N 1
ATOM 515 C CA . PHE A 1 67 ? 42.345 10.273 -32.182 1.00 87.75 67 PHE A CA 1
ATOM 516 C C . PHE A 1 67 ? 41.891 11.034 -33.437 1.00 87.75 67 PHE A C 1
ATOM 518 O O . PHE A 1 67 ? 42.198 12.214 -33.628 1.00 87.75 67 PHE A O 1
ATOM 525 N N . ASP A 1 68 ? 41.195 10.328 -34.325 1.00 89.19 68 ASP A N 1
ATOM 526 C CA . ASP A 1 68 ? 40.676 10.833 -35.602 1.00 89.19 68 ASP A CA 1
ATOM 527 C C . ASP A 1 68 ? 39.137 10.775 -35.691 1.00 89.19 68 ASP A C 1
ATOM 529 O O . ASP A 1 68 ? 38.545 11.269 -36.654 1.00 89.19 68 ASP A O 1
ATOM 533 N N . GLY A 1 69 ? 38.475 10.265 -34.648 1.00 88.94 69 GLY A N 1
ATOM 534 C CA . GLY A 1 69 ? 37.024 10.128 -34.578 1.00 88.94 69 GLY A CA 1
ATOM 535 C C . GLY A 1 69 ? 36.517 8.826 -35.195 1.00 88.94 69 GLY A C 1
ATOM 536 O O . GLY A 1 69 ? 35.304 8.599 -35.183 1.00 88.94 69 GLY A O 1
ATOM 537 N N . VAL A 1 70 ? 37.401 7.972 -35.720 1.00 92.44 70 VAL A N 1
ATOM 538 C CA . VAL A 1 70 ? 37.088 6.635 -36.227 1.00 92.44 70 VAL A CA 1
ATOM 539 C C . VAL A 1 70 ? 37.339 5.609 -35.122 1.00 92.44 70 VAL A C 1
ATOM 541 O O . VAL A 1 70 ? 38.387 5.562 -34.498 1.00 92.44 70 VAL A O 1
ATOM 544 N N . LEU A 1 71 ? 36.356 4.747 -34.868 1.00 94.62 71 LEU A N 1
ATOM 545 C CA . LEU A 1 71 ? 36.382 3.813 -33.736 1.00 94.62 71 LEU A CA 1
ATOM 546 C C . LEU A 1 71 ? 37.039 2.467 -34.093 1.00 94.62 71 LEU A C 1
ATOM 548 O O . LEU A 1 71 ? 36.473 1.407 -33.828 1.00 94.62 71 LEU A O 1
ATOM 552 N N . ASP A 1 72 ? 38.204 2.493 -34.744 1.00 93.44 72 ASP A N 1
ATOM 553 C CA . ASP A 1 72 ? 38.930 1.302 -35.224 1.00 93.44 72 ASP A CA 1
ATOM 554 C C . ASP A 1 72 ? 40.267 1.040 -34.494 1.00 93.44 72 ASP A C 1
ATOM 556 O O . ASP A 1 72 ? 40.973 0.072 -34.796 1.00 93.44 72 ASP A O 1
ATOM 560 N N . ASP A 1 73 ? 40.585 1.868 -33.500 1.00 93.12 73 ASP A N 1
ATOM 561 C CA . ASP A 1 73 ? 41.781 1.775 -32.665 1.00 93.12 73 ASP A CA 1
ATOM 562 C C . ASP A 1 73 ? 41.817 0.545 -31.731 1.00 93.12 73 ASP A C 1
ATOM 564 O O . ASP A 1 73 ? 40.796 0.030 -31.266 1.00 93.12 73 ASP A O 1
ATOM 568 N N . GLU A 1 74 ? 43.032 0.083 -31.394 1.00 90.44 74 GLU A N 1
ATOM 569 C CA . GLU A 1 74 ? 43.255 -1.067 -30.495 1.00 90.44 74 GLU A CA 1
ATOM 570 C C . GLU A 1 74 ? 42.672 -0.843 -29.093 1.00 90.44 74 GLU A C 1
ATOM 572 O O . GLU A 1 74 ? 42.257 -1.802 -28.442 1.00 90.44 74 GLU A O 1
ATOM 577 N N . ALA A 1 75 ? 42.617 0.408 -28.626 1.00 91.62 75 ALA A N 1
ATOM 578 C CA . ALA A 1 75 ? 42.046 0.751 -27.325 1.00 91.62 75 ALA A CA 1
ATOM 579 C C . ALA A 1 75 ? 40.561 0.377 -27.193 1.00 91.62 75 ALA A C 1
ATOM 581 O O . ALA A 1 75 ? 40.106 0.112 -26.084 1.00 91.62 75 ALA A O 1
ATOM 582 N N . TRP A 1 76 ? 39.812 0.313 -28.298 1.00 94.12 76 TRP A N 1
ATOM 583 C CA . TRP A 1 76 ? 38.375 0.022 -28.286 1.00 94.12 76 TRP A CA 1
ATOM 584 C C . TRP A 1 76 ? 38.057 -1.475 -28.391 1.00 94.12 76 TRP A C 1
ATOM 586 O O . TRP A 1 76 ? 36.935 -1.901 -28.099 1.00 94.12 76 TRP A O 1
ATOM 596 N N . LYS A 1 77 ? 39.037 -2.302 -28.775 1.00 92.69 77 LYS A N 1
ATOM 597 C CA . LYS A 1 77 ? 38.850 -3.747 -28.946 1.00 92.69 77 LYS A CA 1
ATOM 598 C C . LYS A 1 77 ? 38.681 -4.445 -27.598 1.00 92.69 77 LYS A C 1
ATOM 600 O O . LYS A 1 77 ? 39.462 -4.247 -26.673 1.00 92.69 77 LYS A O 1
ATOM 605 N N . GLY A 1 78 ? 37.663 -5.301 -27.502 1.00 90.50 78 GLY A N 1
ATOM 606 C CA . GLY A 1 78 ? 37.375 -6.092 -26.300 1.00 90.50 78 GLY A CA 1
ATOM 607 C C . GLY A 1 78 ? 36.790 -5.301 -25.124 1.00 90.50 78 GLY A C 1
ATOM 608 O O . GLY A 1 78 ? 36.572 -5.893 -24.072 1.00 90.50 78 GLY A O 1
ATOM 609 N N . LYS A 1 79 ? 36.522 -3.997 -25.285 1.00 94.62 79 LYS A N 1
ATOM 610 C CA . LYS A 1 79 ? 35.824 -3.193 -24.275 1.00 94.62 79 LYS A CA 1
ATOM 611 C C . LYS A 1 79 ? 34.335 -3.512 -24.259 1.00 94.62 79 LYS A C 1
ATOM 613 O O . LYS A 1 79 ? 33.744 -3.765 -25.313 1.00 94.62 79 LYS A O 1
ATOM 618 N N . ARG A 1 80 ? 33.708 -3.429 -23.085 1.00 95.56 80 ARG A N 1
ATOM 619 C CA . ARG A 1 80 ? 32.249 -3.497 -22.982 1.00 95.56 80 ARG A CA 1
ATOM 620 C C . ARG A 1 80 ? 31.628 -2.133 -23.262 1.00 95.56 80 ARG A C 1
ATOM 622 O O . ARG A 1 80 ? 31.902 -1.161 -22.563 1.00 95.56 80 ARG A O 1
ATOM 629 N N . TRP A 1 81 ? 30.731 -2.100 -24.240 1.00 95.88 81 TRP A N 1
ATOM 630 C CA . TRP A 1 81 ? 29.997 -0.900 -24.626 1.00 95.88 81 TRP A CA 1
ATOM 631 C C . TRP A 1 81 ? 28.661 -0.803 -23.892 1.00 95.88 81 TRP A C 1
ATOM 633 O O . TRP A 1 81 ? 27.882 -1.756 -23.864 1.00 95.88 81 TRP A O 1
ATOM 643 N N . LEU A 1 82 ? 28.356 0.384 -23.376 1.00 94.44 82 LEU A N 1
ATOM 644 C CA . LEU A 1 82 ? 26.996 0.769 -23.027 1.00 94.44 82 LEU A CA 1
ATOM 645 C C . LEU A 1 82 ? 26.211 0.987 -24.323 1.00 94.44 82 LEU A C 1
ATOM 647 O O . LEU A 1 82 ? 26.630 1.784 -25.157 1.00 94.44 82 LEU A O 1
ATOM 651 N N . ASN A 1 83 ? 25.082 0.299 -24.485 1.00 92.38 83 ASN A N 1
ATOM 652 C CA . ASN A 1 83 ? 24.200 0.417 -25.644 1.00 92.38 83 ASN A CA 1
ATOM 653 C C . ASN A 1 83 ? 22.867 1.045 -25.224 1.00 92.38 83 ASN A C 1
ATOM 655 O O . ASN A 1 83 ? 22.171 0.532 -24.348 1.00 92.38 83 ASN A O 1
ATOM 659 N N . LEU A 1 84 ? 22.501 2.153 -25.867 1.00 90.25 84 LEU A N 1
ATOM 660 C CA . LEU A 1 84 ? 21.327 2.954 -25.533 1.00 90.25 84 LEU A CA 1
ATOM 661 C C . LEU A 1 84 ? 20.451 3.148 -26.772 1.00 90.25 84 LEU A C 1
ATOM 663 O O . LEU A 1 84 ? 20.945 3.405 -27.870 1.00 90.25 84 LEU A O 1
ATOM 667 N N . SER A 1 85 ? 19.138 3.022 -26.594 1.00 87.06 85 SER A N 1
ATOM 668 C CA . SER A 1 85 ? 18.133 3.213 -27.647 1.00 87.06 85 SER A CA 1
ATOM 669 C C . SER A 1 85 ? 17.075 4.199 -27.179 1.00 87.06 85 SER A C 1
ATOM 671 O O . SER A 1 85 ? 16.668 4.166 -26.019 1.00 87.06 85 SER A O 1
ATOM 673 N N . HIS A 1 86 ? 16.632 5.081 -28.071 1.00 85.38 86 HIS A N 1
ATOM 674 C CA . HIS A 1 86 ? 15.626 6.082 -27.739 1.00 85.38 86 HIS A CA 1
ATOM 675 C C . HIS A 1 86 ? 14.241 5.445 -27.557 1.00 85.38 86 HIS A C 1
ATOM 677 O O . HIS A 1 86 ? 13.812 4.598 -28.342 1.00 85.38 86 HIS A O 1
ATOM 683 N N . ASN A 1 87 ? 13.500 5.897 -26.543 1.00 72.56 87 ASN A N 1
ATOM 684 C CA . ASN A 1 87 ? 12.242 5.265 -26.128 1.00 72.56 87 ASN A CA 1
ATOM 685 C C . ASN A 1 87 ? 11.122 5.326 -27.187 1.00 72.56 87 ASN A C 1
ATOM 687 O O . ASN A 1 87 ? 10.239 4.465 -27.204 1.00 72.56 87 ASN A O 1
ATOM 691 N N . SER A 1 88 ? 11.133 6.340 -28.057 1.00 74.44 88 SER A N 1
ATOM 692 C CA . SER A 1 88 ? 10.083 6.564 -29.064 1.00 74.44 88 SER A CA 1
ATOM 693 C C . SER A 1 88 ? 10.518 6.370 -30.519 1.00 74.44 88 SER A C 1
ATOM 695 O O . SER A 1 88 ? 9.652 6.357 -31.392 1.00 74.44 88 SER A O 1
ATOM 697 N N . ASP A 1 89 ? 11.815 6.202 -30.790 1.00 82.00 89 ASP A N 1
ATOM 698 C CA . ASP A 1 89 ? 12.339 6.052 -32.153 1.00 82.00 89 ASP A CA 1
ATOM 699 C C . ASP A 1 89 ? 13.557 5.124 -32.156 1.00 82.00 89 ASP A C 1
ATOM 701 O O . ASP A 1 89 ? 14.646 5.481 -31.716 1.00 82.00 89 ASP A O 1
ATOM 705 N N . GLU A 1 90 ? 13.369 3.911 -32.665 1.00 80.06 90 GLU A N 1
ATOM 706 C CA . GLU A 1 90 ? 14.395 2.863 -32.680 1.00 80.06 90 GLU A CA 1
ATOM 707 C C . GLU A 1 90 ? 15.585 3.153 -33.611 1.00 80.06 90 GLU A C 1
ATOM 709 O O . GLU A 1 90 ? 16.600 2.449 -33.540 1.00 80.06 90 GLU A O 1
ATOM 714 N N . ASN A 1 91 ? 15.467 4.173 -34.471 1.00 87.69 91 ASN A N 1
ATOM 715 C CA . ASN A 1 91 ? 16.536 4.633 -35.360 1.00 87.69 91 ASN A CA 1
ATOM 716 C C . ASN A 1 91 ? 17.527 5.567 -34.659 1.00 87.69 91 ASN A C 1
ATOM 718 O O . ASN A 1 91 ? 18.529 5.948 -35.258 1.00 87.69 91 ASN A O 1
ATOM 722 N N . ILE A 1 92 ? 17.241 5.952 -33.413 1.00 91.50 92 ILE A N 1
ATOM 723 C CA . ILE A 1 92 ? 18.100 6.815 -32.615 1.00 91.50 92 ILE A CA 1
ATOM 724 C C . ILE A 1 92 ? 18.771 5.963 -31.546 1.00 91.50 92 ILE A C 1
ATOM 726 O O . ILE A 1 92 ? 18.117 5.435 -30.637 1.00 91.50 92 ILE A O 1
ATOM 730 N N . ARG A 1 93 ? 20.090 5.820 -31.665 1.00 94.25 93 ARG A N 1
ATOM 731 C CA . ARG A 1 93 ? 20.904 4.964 -30.797 1.00 94.25 93 ARG A CA 1
ATOM 732 C C . ARG A 1 93 ? 22.178 5.684 -30.404 1.00 94.25 93 ARG A C 1
ATOM 734 O O . ARG A 1 93 ? 22.698 6.489 -31.170 1.00 94.25 93 ARG A O 1
ATOM 741 N N . ALA A 1 94 ? 22.684 5.374 -29.222 1.00 95.50 94 ALA A N 1
ATOM 742 C CA . ALA A 1 94 ? 23.981 5.842 -28.771 1.00 95.50 94 ALA A CA 1
ATOM 743 C C . ALA A 1 94 ? 24.726 4.690 -28.104 1.00 95.50 94 ALA A C 1
ATOM 745 O O . ALA A 1 94 ? 24.141 3.927 -27.333 1.00 95.50 94 ALA A O 1
ATOM 746 N N . LYS A 1 95 ? 26.019 4.573 -28.385 1.00 96.56 95 LYS A N 1
ATOM 747 C CA . LYS A 1 95 ? 26.918 3.691 -27.651 1.00 96.56 95 LYS A CA 1
ATOM 748 C C . LYS A 1 95 ? 28.027 4.489 -27.005 1.00 96.56 95 LYS A C 1
ATOM 750 O O . LYS A 1 95 ? 28.445 5.508 -27.552 1.00 96.56 95 LYS A O 1
ATOM 755 N N . MET A 1 96 ? 28.501 4.002 -25.868 1.00 97.44 96 MET A N 1
ATOM 756 C CA . MET A 1 96 ? 29.595 4.610 -25.126 1.00 97.44 96 MET A CA 1
ATOM 757 C C . MET A 1 96 ? 30.521 3.541 -24.547 1.00 97.44 96 MET A C 1
ATOM 759 O O . MET A 1 96 ? 30.055 2.541 -24.005 1.00 97.44 96 MET A O 1
ATOM 763 N N . THR A 1 97 ? 31.829 3.773 -24.609 1.00 97.56 97 THR A N 1
ATOM 764 C CA . THR A 1 97 ? 32.817 3.032 -23.815 1.00 97.56 97 THR A CA 1
ATOM 765 C C . THR A 1 97 ? 33.960 3.951 -23.401 1.00 97.56 97 THR A C 1
ATOM 767 O O . THR A 1 97 ? 34.120 5.046 -23.941 1.00 97.56 97 THR A O 1
ATOM 770 N N . THR A 1 98 ? 34.770 3.491 -22.457 1.00 96.25 98 THR A N 1
ATOM 771 C CA . THR A 1 98 ? 35.931 4.204 -21.929 1.00 96.25 98 THR A CA 1
ATOM 772 C C . THR A 1 98 ? 37.226 3.440 -22.181 1.00 96.25 98 THR A C 1
ATOM 774 O O . THR A 1 98 ? 37.249 2.211 -22.300 1.00 96.25 98 THR A O 1
ATOM 777 N N . HIS A 1 99 ? 38.328 4.180 -22.225 1.00 94.12 99 HIS A N 1
ATOM 778 C CA . HIS A 1 99 ? 39.686 3.665 -22.117 1.00 94.12 99 HIS A CA 1
ATOM 779 C C . HIS A 1 99 ? 40.483 4.585 -21.192 1.00 94.12 99 HIS A C 1
ATOM 781 O O . HIS A 1 99 ? 40.567 5.791 -21.409 1.00 94.12 99 HIS A O 1
ATOM 787 N N . PHE A 1 100 ? 41.057 4.006 -20.143 1.00 92.81 100 PHE A N 1
ATOM 788 C CA . PHE A 1 100 ? 41.857 4.733 -19.166 1.00 92.81 100 PHE A CA 1
ATOM 789 C C . PHE A 1 100 ? 43.307 4.766 -19.651 1.00 92.81 100 PHE A C 1
ATOM 791 O O . PHE A 1 100 ? 44.016 3.757 -19.596 1.00 92.81 100 PHE A O 1
ATOM 798 N N . GLY A 1 101 ? 43.707 5.915 -20.200 1.00 89.25 101 GLY A N 1
ATOM 799 C CA . GLY A 1 101 ? 45.054 6.155 -20.702 1.00 89.25 101 GLY A CA 1
ATOM 800 C C . GLY A 1 101 ? 46.028 6.518 -19.584 1.00 89.25 101 GLY A C 1
ATOM 801 O O . GLY A 1 101 ? 45.688 6.513 -18.400 1.00 89.25 101 GLY A O 1
ATOM 802 N N . THR A 1 102 ? 47.264 6.841 -19.964 1.00 85.38 102 THR A N 1
ATOM 803 C CA . THR A 1 102 ? 48.317 7.206 -18.994 1.00 85.38 102 THR A CA 1
ATOM 804 C C . THR A 1 102 ? 48.132 8.622 -18.438 1.00 85.38 102 THR A C 1
ATOM 806 O O . THR A 1 102 ? 48.548 8.909 -17.321 1.00 85.38 102 THR A O 1
ATOM 809 N N . ASP A 1 103 ? 47.528 9.508 -19.223 1.00 83.88 103 ASP A N 1
ATOM 810 C CA . ASP A 1 103 ? 47.446 10.951 -18.987 1.00 83.88 103 ASP A CA 1
ATOM 811 C C . ASP A 1 103 ? 46.016 11.473 -18.803 1.00 83.88 103 ASP A C 1
ATOM 813 O O . ASP A 1 103 ? 45.813 12.522 -18.189 1.00 83.88 103 ASP A O 1
ATOM 817 N N . GLY A 1 104 ? 45.030 10.732 -19.300 1.00 90.31 104 GLY A N 1
ATOM 818 C CA . GLY A 1 104 ? 43.628 11.087 -19.189 1.00 90.31 104 GLY A CA 1
ATOM 819 C C . GLY A 1 104 ? 42.687 9.949 -19.559 1.00 90.31 104 GLY A C 1
ATOM 820 O O . GLY A 1 104 ? 43.091 8.862 -19.989 1.00 90.31 104 GLY A O 1
ATOM 821 N N . LEU A 1 105 ? 41.402 10.236 -19.384 1.00 93.75 105 LEU A N 1
ATOM 822 C CA . LEU A 1 105 ? 40.295 9.366 -19.739 1.00 93.75 105 LEU A CA 1
ATOM 823 C C . LEU A 1 105 ? 39.928 9.586 -21.206 1.00 93.75 105 LEU A C 1
ATOM 825 O O . LEU A 1 105 ? 39.610 10.704 -21.612 1.00 93.75 105 LEU A O 1
ATOM 829 N N . TYR A 1 106 ? 39.900 8.505 -21.976 1.00 94.38 106 TYR A N 1
ATOM 830 C CA . TYR A 1 106 ? 39.399 8.503 -23.342 1.00 94.38 106 TYR A CA 1
ATOM 831 C C . TYR A 1 106 ? 37.990 7.910 -23.362 1.00 94.38 106 TYR A C 1
ATOM 833 O O . TYR A 1 106 ? 37.726 6.889 -22.725 1.00 94.38 106 TYR A O 1
ATOM 841 N N . ILE A 1 107 ? 37.078 8.537 -24.098 1.00 97.00 107 ILE A N 1
ATOM 842 C CA . ILE A 1 107 ? 35.687 8.102 -24.236 1.00 97.00 107 ILE A CA 1
ATOM 843 C C . ILE A 1 107 ? 35.346 8.027 -25.718 1.00 97.00 107 ILE A C 1
ATOM 845 O O . ILE A 1 107 ? 35.575 8.980 -26.460 1.00 97.00 107 ILE A O 1
ATOM 849 N N . ALA A 1 108 ? 34.778 6.905 -26.136 1.00 97.81 108 ALA A N 1
ATOM 850 C CA . ALA A 1 108 ? 34.273 6.724 -27.485 1.00 97.81 108 ALA A CA 1
ATOM 851 C C . ALA A 1 108 ? 32.748 6.790 -27.494 1.00 97.81 108 ALA A C 1
ATOM 853 O O . ALA A 1 108 ? 32.094 6.167 -26.654 1.00 97.81 108 ALA A O 1
ATOM 854 N N . PHE A 1 109 ? 32.191 7.491 -28.480 1.00 98.19 109 PH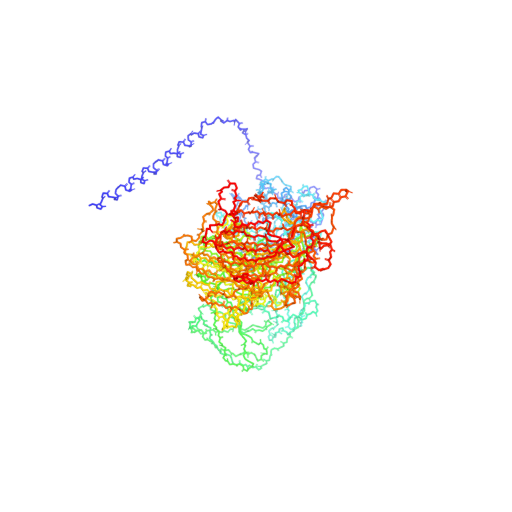E A N 1
ATOM 855 C CA . PHE A 1 109 ? 30.758 7.531 -28.741 1.00 98.19 109 PHE A CA 1
ATOM 856 C C . PHE A 1 109 ? 30.437 7.122 -30.173 1.00 98.19 109 PHE A C 1
ATOM 858 O O . PHE A 1 109 ? 31.072 7.595 -31.114 1.00 98.19 109 PHE A O 1
ATOM 865 N N . ASP A 1 110 ? 29.398 6.308 -30.335 1.00 97.56 110 ASP A N 1
ATOM 866 C CA . ASP A 1 110 ? 28.846 5.904 -31.631 1.00 97.56 110 ASP A CA 1
ATOM 867 C C . ASP A 1 110 ? 27.347 6.213 -31.655 1.00 97.56 110 ASP A C 1
ATOM 869 O O . ASP A 1 110 ? 26.574 5.597 -30.922 1.00 97.56 110 ASP A O 1
ATOM 873 N N . VAL A 1 111 ? 26.936 7.207 -32.445 1.00 97.31 111 VAL A N 1
ATOM 874 C CA . VAL A 1 111 ? 25.558 7.714 -32.465 1.00 97.31 111 VAL A CA 1
ATOM 875 C C . VAL A 1 111 ? 24.927 7.478 -33.826 1.00 97.31 111 VAL A C 1
ATOM 877 O O . VAL A 1 111 ? 25.518 7.809 -34.857 1.00 97.31 111 VAL A O 1
ATOM 880 N N . ASP A 1 112 ? 23.710 6.944 -33.814 1.00 96.31 112 ASP A N 1
ATOM 881 C CA . ASP A 1 112 ? 22.804 6.893 -34.957 1.00 96.31 112 ASP A CA 1
ATOM 882 C C . ASP A 1 112 ? 21.676 7.916 -34.756 1.00 96.31 112 ASP A C 1
ATOM 884 O O . ASP A 1 112 ? 21.091 8.013 -33.674 1.00 96.31 112 ASP A O 1
ATOM 888 N N . ASP A 1 113 ? 21.377 8.685 -35.801 1.00 93.31 113 ASP A N 1
ATOM 889 C CA . ASP A 1 113 ? 20.306 9.687 -35.831 1.00 93.31 113 ASP A CA 1
ATOM 890 C C . ASP A 1 113 ? 19.629 9.684 -37.218 1.00 93.31 113 ASP A C 1
ATOM 892 O O . ASP A 1 113 ? 20.170 9.191 -38.207 1.00 93.31 113 ASP A O 1
ATOM 896 N N . VAL A 1 114 ? 18.433 10.257 -37.330 1.00 90.06 114 VAL A N 1
ATOM 897 C CA . VAL A 1 114 ? 17.709 10.416 -38.600 1.00 90.06 114 VAL A CA 1
ATOM 898 C C . VAL A 1 114 ? 18.080 11.702 -39.356 1.00 90.06 114 VAL A C 1
ATOM 900 O O . VAL A 1 114 ? 17.727 11.824 -40.532 1.00 90.06 114 VAL A O 1
ATOM 903 N N . GLY A 1 115 ? 18.822 12.619 -38.723 1.00 90.25 115 GLY A N 1
ATOM 904 C CA . GLY A 1 115 ? 19.407 13.820 -39.330 1.00 90.25 115 GLY A CA 1
ATOM 905 C C . GLY A 1 115 ? 20.237 14.628 -38.325 1.00 90.25 115 GLY A C 1
ATOM 906 O O . GLY A 1 115 ? 19.865 14.732 -37.160 1.00 90.25 115 GLY A O 1
ATOM 907 N N . VAL A 1 116 ? 21.352 15.220 -38.766 1.00 93.38 116 VAL A N 1
ATOM 908 C CA . VAL A 1 116 ? 22.302 15.929 -37.884 1.00 93.38 116 VAL A CA 1
ATOM 909 C C . VAL A 1 116 ? 22.477 17.374 -38.341 1.00 93.38 116 VAL A C 1
ATOM 911 O O . VAL A 1 116 ? 22.906 17.618 -39.471 1.00 93.38 116 VAL A O 1
ATOM 914 N N . PHE A 1 117 ? 22.191 18.333 -37.453 1.00 92.44 117 PHE A N 1
ATOM 915 C CA . PHE A 1 117 ? 22.199 19.760 -37.778 1.00 92.44 117 PHE A CA 1
ATOM 916 C C . PHE A 1 117 ? 23.033 20.592 -36.798 1.00 92.44 117 PHE A C 1
ATOM 918 O O . PHE A 1 117 ? 22.933 20.479 -35.575 1.00 92.44 117 PHE A O 1
ATOM 925 N N . PHE A 1 118 ? 23.827 21.495 -37.357 1.00 92.75 118 PHE A N 1
ATOM 926 C CA . PHE A 1 118 ? 24.767 22.362 -36.672 1.00 92.75 118 PHE A CA 1
ATOM 927 C C . PHE A 1 118 ? 24.809 23.761 -37.304 1.00 92.75 118 PHE A C 1
ATOM 929 O O . PHE A 1 118 ? 24.902 23.925 -38.522 1.00 92.75 118 PHE A O 1
ATOM 936 N N . SER A 1 119 ? 24.827 24.780 -36.445 1.00 90.31 119 SER A N 1
ATOM 937 C CA . SER A 1 119 ? 25.135 26.160 -36.805 1.00 90.31 119 SER A CA 1
ATOM 938 C C . SER A 1 119 ? 26.038 26.789 -35.748 1.00 90.31 119 SER A C 1
ATOM 940 O O . SER A 1 119 ? 25.767 26.709 -34.547 1.00 90.31 119 SER A O 1
ATOM 942 N N . LYS A 1 120 ? 27.086 27.471 -36.214 1.00 84.88 120 LYS A N 1
ATOM 943 C CA . LYS A 1 120 ? 28.083 28.156 -35.375 1.00 84.88 120 LYS A CA 1
ATOM 944 C C . LYS A 1 120 ? 27.506 29.319 -34.578 1.00 84.88 120 LYS A C 1
ATOM 946 O O . LYS A 1 120 ? 28.036 29.667 -33.536 1.00 84.88 120 LYS A O 1
ATOM 951 N N . SER A 1 121 ? 26.419 29.922 -35.059 1.00 85.44 121 SER A N 1
ATOM 952 C CA . SER A 1 121 ? 25.772 31.049 -34.383 1.00 85.44 121 SER A CA 1
ATOM 953 C C . SER A 1 121 ? 24.925 30.626 -33.179 1.00 85.44 121 SER A C 1
ATOM 955 O O . SER A 1 121 ? 24.308 31.478 -32.543 1.00 85.44 121 SER A O 1
ATOM 957 N N . ARG A 1 122 ? 24.829 29.321 -32.893 1.00 85.88 122 ARG A N 1
ATOM 958 C CA . ARG A 1 122 ? 23.995 28.764 -31.827 1.00 85.88 122 ARG A CA 1
ATOM 959 C C . ARG A 1 122 ? 24.842 28.257 -30.665 1.00 85.88 122 ARG A C 1
ATOM 961 O O . ARG A 1 122 ? 25.951 27.770 -30.860 1.00 85.88 122 ARG A O 1
ATOM 968 N N . ALA A 1 123 ? 24.273 28.309 -29.463 1.00 86.75 123 ALA A N 1
ATOM 969 C CA . ALA A 1 123 ? 24.872 27.688 -28.286 1.00 86.75 123 ALA A CA 1
ATOM 970 C C . ALA A 1 123 ? 25.038 26.169 -28.479 1.00 86.75 123 ALA A C 1
ATOM 972 O O . ALA A 1 123 ? 24.227 25.531 -29.158 1.00 86.75 123 ALA A O 1
ATOM 973 N N . ALA A 1 124 ? 26.048 25.577 -27.834 1.00 88.44 124 ALA A N 1
ATOM 974 C CA . ALA A 1 124 ? 26.305 24.136 -27.901 1.00 88.44 124 ALA A CA 1
ATOM 975 C C . ALA A 1 124 ? 25.069 23.312 -27.496 1.00 88.44 124 ALA A C 1
ATOM 977 O O . ALA A 1 124 ? 24.720 22.350 -28.174 1.00 88.44 124 ALA A O 1
ATOM 978 N N . ALA A 1 125 ? 24.333 23.778 -26.482 1.00 87.56 125 ALA A N 1
ATOM 979 C CA . ALA A 1 125 ? 23.139 23.124 -25.950 1.00 87.56 125 ALA A CA 1
ATOM 980 C C . ALA A 1 125 ? 21.989 22.931 -26.960 1.00 87.56 125 ALA A C 1
ATOM 982 O O . ALA A 1 125 ? 21.086 22.148 -26.684 1.00 87.56 125 ALA A O 1
ATOM 983 N N . VAL A 1 126 ? 21.970 23.630 -28.100 1.00 90.81 126 VAL A N 1
ATOM 984 C CA . VAL A 1 126 ? 20.895 23.525 -29.115 1.00 90.81 126 VAL A CA 1
ATOM 985 C C . VAL A 1 126 ? 21.387 23.006 -30.473 1.00 90.81 126 VAL A C 1
ATOM 987 O O . VAL A 1 126 ? 20.610 22.938 -31.424 1.00 90.81 126 VAL A O 1
ATOM 990 N N . ASN A 1 127 ? 22.664 22.643 -30.584 1.00 94.19 127 ASN A N 1
ATOM 991 C CA . ASN A 1 127 ? 23.225 21.994 -31.767 1.00 94.19 127 ASN A CA 1
ATOM 992 C C . ASN A 1 127 ? 23.200 20.472 -31.604 1.00 94.19 127 ASN A C 1
ATOM 994 O O . ASN A 1 127 ? 23.319 19.984 -30.483 1.00 94.19 127 ASN A O 1
ATOM 998 N N . SER A 1 128 ? 23.075 19.722 -32.707 1.00 95.25 128 SER A N 1
ATOM 999 C CA . SER A 1 128 ? 23.149 18.260 -32.630 1.00 95.25 128 SER A CA 1
ATOM 1000 C C . SER A 1 128 ? 24.481 17.820 -32.017 1.00 95.25 128 SER A C 1
ATOM 1002 O O . SER A 1 128 ? 25.527 18.365 -32.383 1.00 95.25 128 SER A O 1
ATOM 1004 N N . GLY A 1 129 ? 24.451 16.872 -31.083 1.00 95.81 129 GLY A N 1
ATOM 1005 C CA . GLY A 1 129 ? 25.622 16.504 -30.291 1.00 95.81 129 GLY A CA 1
ATOM 1006 C C . GLY A 1 129 ? 25.313 15.637 -29.070 1.00 95.81 129 GLY A C 1
ATOM 1007 O O . GLY A 1 129 ? 24.180 15.207 -28.858 1.00 95.81 129 GLY A O 1
ATOM 1008 N N . ILE A 1 130 ? 26.338 15.395 -28.257 1.00 97.50 130 ILE A N 1
ATOM 1009 C CA . ILE A 1 130 ? 26.258 14.684 -26.977 1.00 97.50 130 ILE A CA 1
ATOM 1010 C C . ILE A 1 130 ? 26.421 15.685 -25.840 1.00 97.50 130 ILE A C 1
ATOM 1012 O O . ILE A 1 130 ? 27.273 16.566 -25.891 1.00 97.50 130 ILE A O 1
ATOM 1016 N N . GLN A 1 131 ? 25.623 15.524 -24.795 1.00 96.38 131 GLN A N 1
ATOM 1017 C CA . GLN A 1 131 ? 25.816 16.169 -23.507 1.00 96.38 131 GLN A CA 1
ATOM 1018 C C . GLN A 1 131 ? 26.171 15.076 -22.498 1.00 96.38 131 GLN A C 1
ATOM 1020 O O . GLN A 1 131 ? 25.336 14.247 -22.145 1.00 96.38 131 GLN A O 1
ATOM 1025 N N . LEU A 1 132 ? 27.441 15.037 -22.111 1.00 97.38 132 LEU A N 1
ATOM 1026 C CA . LEU A 1 132 ? 28.028 14.072 -21.193 1.00 97.38 132 LEU A CA 1
ATOM 1027 C C . LEU A 1 132 ? 27.916 14.590 -19.764 1.00 97.38 132 LEU A C 1
ATOM 1029 O O . LEU A 1 132 ? 28.368 15.695 -19.480 1.00 97.38 132 LEU A O 1
ATOM 1033 N N . TYR A 1 133 ? 27.401 13.764 -18.866 1.00 96.75 133 TYR A N 1
ATOM 1034 C CA . TYR A 1 133 ? 27.559 13.934 -17.430 1.00 96.75 133 TYR A CA 1
ATOM 1035 C C . TYR A 1 133 ? 28.631 12.962 -16.952 1.00 96.75 133 TYR A C 1
ATOM 1037 O O . TYR A 1 133 ? 28.593 11.772 -17.276 1.00 96.75 133 TYR A O 1
ATOM 1045 N N . LEU A 1 134 ? 29.610 13.477 -16.220 1.00 96.00 134 LEU A N 1
ATOM 1046 C CA . LEU A 1 134 ? 30.767 12.721 -15.757 1.00 96.00 134 LEU A CA 1
ATOM 1047 C C . LEU A 1 134 ? 31.071 13.101 -14.316 1.00 96.00 134 LEU A C 1
ATOM 1049 O O . LEU A 1 134 ? 31.112 14.286 -13.995 1.00 96.00 134 LEU A O 1
ATOM 1053 N N . SER A 1 135 ? 31.303 12.113 -13.462 1.00 95.06 135 SER A N 1
ATOM 1054 C CA . SER A 1 135 ? 31.736 12.326 -12.087 1.00 95.06 135 SER A CA 1
ATOM 1055 C C . SER A 1 135 ? 32.789 11.301 -11.686 1.00 95.06 135 SER A C 1
ATOM 1057 O O . SER A 1 135 ? 32.783 10.167 -12.172 1.00 95.06 135 SER A O 1
ATOM 1059 N N . SER A 1 136 ? 33.692 11.714 -10.798 1.00 92.06 136 SER A N 1
ATOM 1060 C CA . SER A 1 136 ? 34.569 10.796 -10.070 1.00 92.06 136 SER A CA 1
ATOM 1061 C C . SER A 1 136 ? 33.748 9.854 -9.183 1.00 92.06 136 SER A C 1
ATOM 1063 O O . SER A 1 136 ? 32.561 10.084 -8.923 1.00 92.06 136 SER A O 1
ATOM 1065 N N . MET A 1 137 ? 34.376 8.804 -8.657 1.00 90.31 137 MET A N 1
ATOM 1066 C CA . MET A 1 137 ? 33.686 7.903 -7.728 1.00 90.31 137 MET A CA 1
ATOM 1067 C C . MET A 1 137 ? 33.334 8.587 -6.393 1.00 90.31 137 MET A C 1
ATOM 1069 O O . MET A 1 137 ? 32.393 8.158 -5.725 1.00 90.31 137 MET A O 1
ATOM 1073 N N . TYR A 1 138 ? 34.025 9.674 -6.018 1.00 88.69 138 TYR A N 1
ATOM 1074 C CA . TYR A 1 138 ? 33.697 10.488 -4.836 1.00 88.69 138 TYR A CA 1
ATOM 1075 C C . TYR A 1 138 ? 32.337 11.187 -4.955 1.00 88.69 138 TYR A C 1
ATOM 1077 O O . TYR A 1 138 ? 31.642 11.331 -3.951 1.00 88.69 138 TYR A O 1
ATOM 1085 N N . GLY A 1 139 ? 31.916 11.539 -6.175 1.00 86.94 139 GLY A N 1
ATOM 1086 C CA . GLY A 1 139 ? 30.627 12.182 -6.440 1.00 86.94 139 GLY A CA 1
ATOM 1087 C C . GLY A 1 139 ? 29.408 11.252 -6.383 1.00 86.94 139 GLY A C 1
ATOM 1088 O O . GLY A 1 139 ? 28.325 11.622 -6.839 1.00 86.94 139 GLY A O 1
ATOM 1089 N N . ALA A 1 140 ? 29.569 10.027 -5.865 1.00 89.06 140 ALA A N 1
ATOM 1090 C CA . ALA A 1 140 ? 28.544 8.986 -5.849 1.00 89.06 140 ALA A CA 1
ATOM 1091 C C . ALA A 1 140 ? 27.211 9.470 -5.252 1.00 89.06 140 ALA A C 1
ATOM 1093 O O . ALA A 1 140 ? 26.181 9.400 -5.920 1.00 89.06 140 ALA A O 1
ATOM 1094 N N . GLU A 1 141 ? 27.218 9.973 -4.016 1.00 89.50 141 GLU A N 1
ATOM 1095 C CA . GLU A 1 141 ? 25.992 10.388 -3.316 1.00 89.50 141 GLU A CA 1
ATOM 1096 C C . GLU A 1 141 ? 25.730 11.903 -3.371 1.00 89.50 141 GLU A C 1
ATOM 1098 O O . GLU A 1 141 ? 24.582 12.322 -3.226 1.00 89.50 141 GLU A O 1
ATOM 1103 N N . ASP A 1 142 ? 26.761 12.712 -3.627 1.00 88.94 142 ASP A N 1
ATOM 1104 C CA . ASP A 1 142 ? 26.671 14.159 -3.838 1.00 88.94 142 ASP A CA 1
ATOM 1105 C C . ASP A 1 142 ? 27.666 14.571 -4.921 1.00 88.94 142 ASP A C 1
ATOM 1107 O O . ASP A 1 142 ? 28.871 14.383 -4.781 1.00 88.94 142 ASP A O 1
ATOM 1111 N N . ILE A 1 143 ? 27.156 15.133 -6.012 1.00 92.00 143 ILE A N 1
ATOM 1112 C CA . ILE A 1 143 ? 27.968 15.527 -7.165 1.00 92.00 143 ILE A CA 1
ATOM 1113 C C . ILE A 1 143 ? 28.620 16.911 -7.027 1.00 92.00 143 ILE A C 1
ATOM 1115 O O . ILE A 1 143 ? 29.329 17.341 -7.942 1.00 92.00 143 ILE A O 1
ATOM 1119 N N . THR A 1 144 ? 28.337 17.640 -5.943 1.00 91.19 144 THR A N 1
ATOM 1120 C CA . THR A 1 144 ? 28.869 18.987 -5.693 1.00 91.19 144 THR A CA 1
ATOM 1121 C C . THR A 1 144 ? 30.387 18.978 -5.760 1.00 91.19 144 THR A C 1
ATOM 1123 O O . THR A 1 144 ? 31.027 18.182 -5.093 1.00 91.19 144 THR A O 1
ATOM 1126 N N . ASP A 1 145 ? 30.959 19.829 -6.613 1.00 89.81 145 ASP A N 1
ATOM 1127 C CA . ASP A 1 145 ? 32.395 19.914 -6.910 1.00 89.81 145 ASP A CA 1
ATOM 1128 C C . ASP A 1 145 ? 33.025 18.680 -7.591 1.00 89.81 145 ASP A C 1
ATOM 1130 O O . ASP A 1 145 ? 34.181 18.760 -8.016 1.00 89.81 145 ASP A O 1
ATOM 1134 N N . HIS A 1 146 ? 32.266 17.601 -7.794 1.00 92.00 146 HIS A N 1
ATOM 1135 C CA . HIS A 1 146 ? 32.752 16.302 -8.277 1.00 92.00 146 HIS A CA 1
ATOM 1136 C C . HIS A 1 146 ? 32.267 15.927 -9.682 1.00 92.00 146 HIS A C 1
ATOM 1138 O O . HIS A 1 146 ? 32.742 14.946 -10.262 1.00 92.00 146 HIS A O 1
ATOM 1144 N N . ALA A 1 147 ? 31.298 16.661 -10.239 1.00 94.62 147 ALA A N 1
ATOM 1145 C CA . ALA A 1 147 ? 30.722 16.355 -11.545 1.00 94.62 147 ALA A CA 1
ATOM 1146 C C . ALA A 1 147 ? 30.831 17.487 -12.567 1.00 94.62 147 ALA A C 1
ATOM 1148 O O . ALA A 1 147 ? 30.786 18.680 -12.252 1.00 94.62 147 ALA A O 1
ATOM 1149 N N . TYR A 1 148 ? 30.879 17.073 -13.828 1.00 95.88 148 TYR A N 1
ATOM 1150 C CA . TYR A 1 148 ? 30.925 17.924 -15.003 1.00 95.88 148 TYR A CA 1
ATOM 1151 C C . TYR A 1 148 ? 29.780 17.586 -15.947 1.00 95.88 148 TYR A C 1
ATOM 1153 O O . TYR A 1 148 ? 29.370 16.434 -16.076 1.00 95.88 148 TYR A O 1
ATOM 1161 N N . GLU A 1 149 ? 29.305 18.617 -16.628 1.00 96.12 149 GLU A N 1
ATOM 1162 C CA . GLU A 1 149 ? 28.466 18.523 -17.811 1.00 96.12 149 GLU A CA 1
ATOM 1163 C C . GLU A 1 149 ? 29.296 19.033 -18.990 1.00 96.12 149 GLU A C 1
ATOM 1165 O O . GLU A 1 149 ? 29.749 20.179 -18.987 1.00 96.12 149 GLU A O 1
ATOM 1170 N N . ILE A 1 150 ? 29.518 18.190 -19.993 1.00 96.94 150 ILE A N 1
ATOM 1171 C CA . ILE A 1 150 ? 30.365 18.508 -21.141 1.00 96.94 150 ILE A CA 1
ATOM 1172 C C . ILE A 1 150 ? 29.562 18.311 -22.423 1.00 96.94 150 ILE A C 1
ATOM 1174 O O . ILE A 1 150 ? 29.067 17.223 -22.702 1.00 96.94 150 ILE A O 1
ATOM 1178 N N . MET A 1 151 ? 29.417 19.369 -23.213 1.00 95.69 151 MET A N 1
ATOM 1179 C CA . MET A 1 151 ? 28.681 19.339 -24.475 1.00 95.69 151 MET A CA 1
ATOM 1180 C C . MET A 1 151 ? 29.649 19.205 -25.647 1.00 95.69 151 MET A C 1
ATOM 1182 O O . MET A 1 151 ? 30.502 20.068 -25.840 1.00 95.69 151 MET A O 1
ATOM 1186 N N . PHE A 1 152 ? 29.463 18.166 -26.456 1.00 95.56 152 PHE A N 1
ATOM 1187 C CA . PHE A 1 152 ? 30.181 17.893 -27.697 1.00 95.56 152 PHE A CA 1
ATOM 1188 C C . PHE A 1 152 ? 29.222 18.037 -28.873 1.00 95.56 152 PHE A C 1
ATOM 1190 O O . PHE A 1 152 ? 28.300 17.241 -29.029 1.00 95.56 152 PHE A O 1
ATOM 1197 N N . THR A 1 153 ? 29.414 19.038 -29.726 1.00 94.12 153 THR A N 1
ATOM 1198 C CA . THR A 1 153 ? 28.556 19.210 -30.910 1.00 94.12 153 THR A CA 1
ATOM 1199 C C . THR A 1 153 ? 29.103 18.450 -32.118 1.00 94.12 153 THR A C 1
ATOM 1201 O O . THR A 1 153 ? 30.313 18.330 -32.302 1.00 94.12 153 THR A O 1
ATOM 12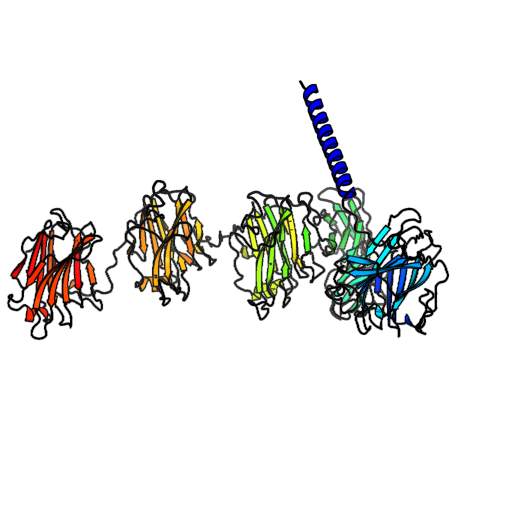04 N N . ALA A 1 154 ? 28.217 18.042 -33.024 1.00 89.00 154 ALA A N 1
ATOM 1205 C CA . ALA A 1 154 ? 28.558 17.470 -34.326 1.00 89.00 154 ALA A CA 1
ATOM 1206 C C . ALA A 1 154 ? 29.201 18.485 -35.303 1.00 89.00 154 ALA A C 1
ATOM 1208 O O . ALA A 1 154 ? 29.478 18.154 -36.451 1.00 89.00 154 ALA A O 1
ATOM 1209 N N . GLY A 1 155 ? 29.427 19.730 -34.867 1.00 86.88 155 GLY A N 1
ATOM 1210 C CA . GLY A 1 155 ? 30.265 20.712 -35.561 1.00 86.88 155 GLY A CA 1
ATOM 1211 C C . GLY A 1 155 ? 31.645 20.909 -34.926 1.00 86.88 155 GLY A C 1
ATOM 1212 O O . GLY A 1 155 ? 32.388 21.777 -35.376 1.00 86.88 155 GLY A O 1
ATOM 1213 N N . GLY A 1 156 ? 31.982 20.140 -33.883 1.00 85.19 156 GLY A N 1
ATOM 1214 C CA . GLY A 1 156 ? 33.282 20.171 -33.207 1.00 85.19 156 GLY A CA 1
ATOM 1215 C C . GLY A 1 156 ? 33.397 21.148 -32.031 1.00 85.19 156 GLY A C 1
ATOM 1216 O O . GLY A 1 156 ? 34.460 21.245 -31.430 1.00 85.19 156 GLY A O 1
ATOM 1217 N N . THR A 1 157 ? 32.337 21.877 -31.671 1.00 88.81 157 THR A N 1
ATOM 1218 C CA . THR A 1 157 ? 32.333 22.754 -30.484 1.00 88.81 157 THR A CA 1
ATOM 1219 C C . THR A 1 157 ? 32.261 21.937 -29.193 1.00 88.81 157 THR A C 1
ATOM 1221 O O . THR A 1 157 ? 31.403 21.056 -29.088 1.00 88.81 157 THR A O 1
ATOM 1224 N N . ILE A 1 158 ? 33.109 22.288 -28.218 1.00 92.94 158 ILE A N 1
ATOM 1225 C CA . ILE A 1 158 ? 33.135 21.744 -26.854 1.00 92.94 158 ILE A CA 1
ATOM 1226 C C . ILE A 1 158 ? 32.722 22.846 -25.871 1.00 92.94 158 ILE A C 1
ATOM 1228 O O . ILE A 1 158 ? 33.205 23.974 -25.969 1.00 92.94 158 ILE A O 1
ATOM 1232 N N . GLN A 1 159 ? 31.864 22.525 -24.905 1.00 94.31 159 GLN A N 1
ATOM 1233 C CA . GLN A 1 159 ? 31.588 23.383 -23.751 1.00 94.31 159 GLN A CA 1
ATOM 1234 C C . GLN A 1 159 ? 31.686 22.559 -22.467 1.00 94.31 159 GLN A C 1
ATOM 1236 O O . GLN A 1 159 ? 31.046 21.518 -22.370 1.00 94.31 159 GLN A O 1
ATOM 1241 N N . VAL A 1 160 ? 32.452 23.038 -21.484 1.00 95.81 160 VAL A N 1
ATOM 1242 C CA . VAL A 1 160 ? 32.639 22.380 -20.183 1.00 95.81 160 VAL A CA 1
ATOM 1243 C C . VAL A 1 160 ? 31.945 23.193 -19.097 1.00 95.81 160 VAL A C 1
ATOM 1245 O O . VAL A 1 160 ? 32.222 24.378 -18.917 1.00 95.81 160 VAL A O 1
ATOM 1248 N N . ASN A 1 161 ? 31.072 22.543 -18.338 1.00 94.62 161 ASN A N 1
ATOM 1249 C CA . ASN A 1 161 ? 30.437 23.098 -17.154 1.00 94.62 161 ASN A CA 1
ATOM 1250 C C . ASN A 1 161 ? 30.760 22.204 -15.945 1.00 94.62 161 ASN A C 1
ATOM 1252 O O . ASN A 1 161 ? 30.802 20.982 -16.070 1.00 94.62 161 ASN A O 1
ATOM 1256 N N . LYS A 1 162 ? 30.972 22.795 -14.767 1.00 94.44 162 LYS A N 1
ATOM 1257 C CA . LYS A 1 162 ? 31.172 22.081 -13.495 1.00 94.44 162 LYS A CA 1
ATOM 1258 C C . LYS A 1 162 ? 29.958 22.289 -12.591 1.00 94.44 162 LYS A C 1
ATOM 1260 O O . LYS A 1 162 ? 29.375 23.373 -12.605 1.00 94.44 162 LYS A O 1
ATOM 1265 N N . TYR A 1 163 ? 29.553 21.266 -11.841 1.00 93.88 163 TYR A N 1
ATOM 1266 C CA . TYR A 1 163 ? 28.442 21.383 -10.898 1.00 93.88 163 TYR A CA 1
ATOM 1267 C C . TYR A 1 163 ? 28.901 22.071 -9.609 1.00 93.88 163 TYR A C 1
ATOM 1269 O O . TYR A 1 163 ? 29.646 21.482 -8.831 1.00 93.88 163 TYR A O 1
ATOM 1277 N N . LEU A 1 164 ? 28.454 23.311 -9.399 1.00 90.56 164 LEU A N 1
ATOM 1278 C CA . LEU A 1 164 ? 28.775 24.154 -8.244 1.00 90.56 164 LEU A CA 1
ATOM 1279 C C . LEU A 1 164 ? 27.483 24.808 -7.725 1.00 90.56 164 LEU A C 1
ATOM 1281 O O . LEU A 1 164 ? 26.653 25.259 -8.518 1.00 90.56 164 LEU A O 1
ATOM 1285 N N . ASP A 1 165 ? 27.307 24.893 -6.404 1.00 86.19 165 ASP A N 1
ATOM 1286 C CA . ASP A 1 165 ? 26.178 25.591 -5.762 1.00 86.19 165 ASP A CA 1
ATOM 1287 C C . ASP A 1 165 ? 24.787 25.204 -6.318 1.00 86.19 165 ASP A C 1
ATOM 1289 O O . ASP A 1 165 ? 23.925 26.053 -6.564 1.00 86.19 165 ASP A O 1
ATOM 1293 N N . GLY A 1 166 ? 24.563 23.908 -6.561 1.00 87.31 166 GLY A N 1
ATOM 1294 C CA . GLY A 1 166 ? 23.270 23.391 -7.021 1.00 87.31 166 GLY A CA 1
ATOM 1295 C C . GLY A 1 166 ? 22.978 23.565 -8.519 1.00 87.31 166 GLY A C 1
ATOM 1296 O O . GLY A 1 166 ? 21.828 23.414 -8.933 1.00 87.31 166 GLY A O 1
ATOM 1297 N N . ARG A 1 167 ? 23.974 23.918 -9.346 1.00 91.75 167 ARG A N 1
ATOM 1298 C CA . ARG A 1 167 ? 23.809 24.078 -10.803 1.00 91.75 167 ARG A CA 1
ATOM 1299 C C . ARG A 1 167 ? 25.102 23.831 -11.581 1.00 91.75 167 ARG A C 1
ATOM 1301 O O . ARG A 1 167 ? 26.198 24.011 -11.065 1.00 91.75 167 ARG A O 1
ATOM 1308 N N . TYR A 1 168 ? 24.978 23.508 -12.866 1.00 90.88 168 TYR A N 1
ATOM 1309 C CA . TYR A 1 168 ? 26.117 23.500 -13.786 1.00 90.88 168 TYR A CA 1
ATOM 1310 C C . TYR A 1 168 ? 26.479 24.928 -14.208 1.00 90.88 168 TYR A C 1
ATOM 1312 O O . TYR A 1 168 ? 25.641 25.665 -14.731 1.00 90.88 168 TYR A O 1
ATOM 1320 N N . VAL A 1 169 ? 27.732 25.322 -13.980 1.00 92.75 169 VAL A N 1
ATOM 1321 C CA . VAL A 1 169 ? 28.277 26.626 -14.378 1.00 92.75 169 VAL A CA 1
ATOM 1322 C C . VAL A 1 169 ? 29.469 26.447 -15.304 1.00 92.75 169 VAL A C 1
ATOM 1324 O O . VAL A 1 169 ? 30.232 25.494 -15.162 1.00 92.75 169 VAL A O 1
ATOM 1327 N N . LEU A 1 170 ? 29.629 27.370 -16.254 1.00 92.56 170 LEU A N 1
ATOM 1328 C CA . LEU A 1 170 ? 30.745 27.357 -17.196 1.00 92.56 170 LEU A CA 1
ATOM 1329 C C . LEU A 1 170 ? 32.079 27.305 -16.439 1.00 92.56 170 LEU A C 1
ATOM 1331 O O . LEU A 1 170 ? 32.312 28.113 -15.541 1.00 92.56 170 LEU A O 1
ATOM 1335 N N . SER A 1 171 ? 32.942 26.365 -16.817 1.00 90.69 171 SER A N 1
ATOM 1336 C CA . SER A 1 171 ? 34.225 26.127 -16.158 1.00 90.69 171 SER A CA 1
ATOM 1337 C C . SER A 1 171 ? 35.330 25.901 -17.186 1.00 90.69 171 SER A C 1
ATOM 1339 O O . SER A 1 171 ? 35.073 25.537 -18.333 1.00 90.69 171 SER A O 1
ATOM 1341 N N . ALA A 1 172 ? 36.579 26.102 -16.772 1.00 85.69 172 ALA A N 1
ATOM 1342 C CA . ALA A 1 172 ? 37.721 25.650 -17.555 1.00 85.69 172 ALA A CA 1
ATOM 1343 C C . ALA A 1 172 ? 37.812 24.115 -17.503 1.00 85.69 172 ALA A C 1
ATOM 1345 O O . ALA A 1 172 ? 37.509 23.501 -16.478 1.00 85.69 172 ALA A O 1
ATOM 1346 N N . GLY A 1 173 ? 38.258 23.504 -18.596 1.00 85.69 173 GLY A N 1
ATOM 1347 C CA . GLY A 1 173 ? 38.524 22.072 -18.680 1.00 85.69 173 GLY A CA 1
ATOM 1348 C C . GLY A 1 173 ? 39.473 21.780 -19.833 1.00 85.69 173 GLY A C 1
ATOM 1349 O O . GLY A 1 173 ? 39.439 22.473 -20.850 1.00 85.69 173 GLY A O 1
ATOM 1350 N N . ASN A 1 174 ? 40.333 20.780 -19.658 1.00 88.69 174 ASN A N 1
ATOM 1351 C CA . ASN A 1 174 ? 41.227 20.305 -20.707 1.00 88.69 174 ASN A CA 1
ATOM 1352 C C . ASN A 1 174 ? 40.595 19.071 -21.360 1.00 88.69 174 ASN A C 1
ATOM 1354 O O . ASN A 1 174 ? 40.688 17.961 -20.835 1.00 88.69 174 ASN A O 1
ATOM 1358 N N . VAL A 1 175 ? 39.874 19.313 -22.455 1.00 91.69 175 VAL A N 1
ATOM 1359 C CA . VAL A 1 175 ? 39.069 18.316 -23.163 1.00 91.69 175 VAL A CA 1
ATOM 1360 C C . VAL A 1 175 ? 39.326 18.440 -24.661 1.00 91.69 175 VAL A C 1
ATOM 1362 O O . VAL A 1 175 ? 39.274 19.543 -25.207 1.00 91.69 175 VAL A O 1
ATOM 1365 N N . HIS A 1 176 ? 39.555 17.313 -25.333 1.00 89.88 176 HIS A N 1
ATOM 1366 C CA . HIS A 1 176 ? 39.732 17.254 -26.786 1.00 89.88 176 HIS A CA 1
ATOM 1367 C C . HIS A 1 176 ? 38.659 16.369 -27.426 1.00 89.88 176 HIS A C 1
ATOM 1369 O O . HIS A 1 176 ? 38.127 15.468 -26.780 1.00 89.88 176 HIS A O 1
ATOM 1375 N N . LEU A 1 177 ? 38.344 16.631 -28.698 1.00 90.62 177 LEU A N 1
ATOM 1376 C CA . LEU A 1 177 ? 37.331 15.917 -29.476 1.00 90.62 177 LEU A CA 1
ATOM 1377 C C . LEU A 1 177 ? 37.845 15.661 -30.896 1.00 90.62 177 LEU A C 1
ATOM 1379 O O . LEU A 1 177 ? 38.187 16.606 -31.611 1.00 90.62 177 LEU A O 1
ATOM 1383 N N . ALA A 1 178 ? 37.807 14.405 -31.322 1.00 91.00 178 ALA A N 1
ATOM 1384 C CA . ALA A 1 178 ? 37.851 14.009 -32.721 1.00 91.00 178 ALA A CA 1
ATOM 1385 C C . ALA A 1 178 ? 36.470 13.483 -33.141 1.00 91.00 178 ALA A C 1
ATOM 1387 O O . ALA A 1 178 ? 35.747 12.889 -32.343 1.00 91.00 178 ALA A O 1
ATOM 1388 N N . LEU A 1 179 ? 36.059 13.771 -34.376 1.00 93.00 179 LEU A N 1
ATOM 1389 C CA . LEU A 1 179 ? 34.681 13.598 -34.840 1.00 93.00 179 LEU A CA 1
ATOM 1390 C C . LEU A 1 179 ? 34.667 13.104 -36.283 1.00 93.00 179 LEU A C 1
ATOM 1392 O O . LEU A 1 179 ? 35.256 13.744 -37.154 1.00 93.00 179 LEU A O 1
ATOM 1396 N N . GLN A 1 180 ? 33.881 12.062 -36.540 1.00 94.75 180 GLN A N 1
ATOM 1397 C CA . GLN A 1 180 ? 33.582 11.566 -37.878 1.00 94.75 180 GLN A CA 1
ATOM 1398 C C . GLN A 1 180 ? 32.063 11.531 -38.097 1.00 94.75 180 GLN A C 1
ATOM 1400 O O . GLN A 1 180 ? 31.308 10.944 -37.327 1.00 94.75 180 GLN A O 1
ATOM 1405 N N . LEU A 1 181 ? 31.591 12.170 -39.169 1.00 94.75 181 LEU A N 1
ATOM 1406 C CA . LEU A 1 181 ? 30.169 12.204 -39.525 1.00 94.75 181 LEU A CA 1
ATOM 1407 C C . LEU A 1 181 ? 29.778 10.981 -40.364 1.00 94.75 181 LEU A C 1
ATOM 1409 O O . LEU A 1 181 ? 30.542 10.551 -41.232 1.00 94.75 181 LEU A O 1
ATOM 1413 N N . LYS A 1 182 ? 28.554 10.475 -40.170 1.00 95.38 182 LYS A N 1
ATOM 1414 C CA . LYS A 1 182 ? 27.950 9.393 -40.970 1.00 95.38 182 LYS A CA 1
ATOM 1415 C C . LYS A 1 182 ? 27.098 9.958 -42.114 1.00 95.38 182 LYS A C 1
ATOM 1417 O O . LYS A 1 182 ? 25.909 9.662 -42.229 1.00 95.38 182 LYS A O 1
ATOM 1422 N N . GLY A 1 183 ? 27.692 10.822 -42.935 1.00 93.00 183 GLY A N 1
ATOM 1423 C CA . GLY A 1 183 ? 27.037 11.494 -44.063 1.00 93.00 183 GLY A CA 1
ATOM 1424 C C . GLY A 1 183 ? 27.271 13.004 -44.069 1.00 93.00 183 GLY A C 1
ATOM 1425 O O . GLY A 1 183 ? 28.176 13.508 -43.405 1.00 93.00 183 GLY A O 1
ATOM 1426 N N . GLU A 1 184 ? 26.468 13.735 -44.842 1.00 92.50 184 GLU A N 1
ATOM 1427 C CA . GLU A 1 184 ? 26.647 15.177 -45.043 1.00 92.50 184 GLU A CA 1
ATOM 1428 C C . GLU A 1 184 ? 25.940 15.996 -43.953 1.00 92.50 184 GLU A C 1
ATOM 1430 O O . GLU A 1 184 ? 24.709 15.977 -43.856 1.00 92.50 184 GLU A O 1
ATOM 1435 N N . LEU A 1 185 ? 26.713 16.729 -43.139 1.00 90.75 185 LEU A N 1
ATOM 1436 C CA . LEU A 1 185 ? 26.204 17.612 -42.078 1.00 90.75 185 LEU A CA 1
ATOM 1437 C C . LEU A 1 185 ? 25.105 18.546 -42.598 1.00 90.75 185 LEU A C 1
ATOM 1439 O O . LEU A 1 185 ? 25.168 19.005 -43.733 1.00 90.75 185 LEU A O 1
ATOM 1443 N N . ASN A 1 186 ? 24.148 18.898 -41.737 1.00 90.69 186 ASN A N 1
ATOM 1444 C CA . ASN A 1 186 ? 23.032 19.792 -42.059 1.00 90.69 186 ASN A CA 1
ATOM 1445 C C . ASN A 1 186 ? 22.036 19.228 -43.076 1.00 90.69 186 ASN A C 1
ATOM 1447 O O . ASN A 1 186 ? 21.254 19.973 -43.667 1.00 90.69 186 ASN A O 1
ATOM 1451 N N . THR A 1 187 ? 22.017 17.907 -43.238 1.00 86.62 187 THR A N 1
ATOM 1452 C CA . THR A 1 187 ? 21.053 17.208 -44.083 1.00 86.62 187 THR A CA 1
ATOM 1453 C C . THR A 1 187 ? 20.471 15.999 -43.350 1.00 86.62 187 THR A C 1
ATOM 1455 O O . THR A 1 187 ? 21.092 15.421 -42.457 1.00 86.62 187 THR A O 1
ATOM 1458 N N . VAL A 1 188 ? 19.297 15.546 -43.792 1.00 88.25 188 VAL A N 1
ATOM 1459 C CA . VAL A 1 188 ? 18.696 14.275 -43.343 1.00 88.25 188 VAL A CA 1
ATOM 1460 C C . VAL A 1 188 ? 19.469 13.041 -43.830 1.00 88.25 188 VAL A C 1
ATOM 1462 O O . VAL A 1 188 ? 19.131 11.916 -43.460 1.00 88.25 188 VAL A O 1
ATOM 1465 N N . SER A 1 189 ? 20.482 13.223 -44.686 1.00 90.75 189 SER A N 1
ATOM 1466 C CA . SER A 1 189 ? 21.357 12.138 -45.136 1.00 90.75 189 SER A CA 1
ATOM 1467 C C . SER A 1 189 ? 22.450 11.805 -44.118 1.00 90.75 189 SER A C 1
ATOM 1469 O O . SER A 1 189 ? 22.932 10.677 -44.124 1.00 90.75 189 SER A O 1
ATOM 1471 N N . CYS A 1 190 ? 22.805 12.733 -43.218 1.00 93.12 190 CYS A N 1
ATOM 1472 C CA . CYS A 1 190 ? 23.708 12.434 -42.111 1.00 93.12 190 CYS A CA 1
ATOM 1473 C C . CYS A 1 190 ? 22.985 11.577 -41.076 1.00 93.12 190 CYS A C 1
ATOM 1475 O O . CYS A 1 190 ? 22.074 12.056 -40.398 1.00 93.12 190 CYS A O 1
ATOM 1477 N N . LYS A 1 191 ? 23.383 10.307 -40.973 1.00 95.19 191 LYS A N 1
ATOM 1478 C CA . LYS A 1 191 ? 22.737 9.305 -40.116 1.00 95.19 191 LYS A CA 1
ATOM 1479 C C . LYS A 1 191 ? 23.363 9.172 -38.730 1.00 95.19 191 LYS A C 1
ATOM 1481 O O . LYS A 1 191 ? 23.194 8.153 -38.076 1.00 95.19 191 LYS A O 1
ATOM 1486 N N . GLY A 1 192 ? 24.090 10.196 -38.287 1.00 95.94 192 GLY A N 1
ATOM 1487 C CA . GLY A 1 192 ? 24.754 10.228 -36.987 1.00 95.94 192 GLY A CA 1
ATOM 1488 C C . GLY A 1 192 ? 26.239 10.563 -37.094 1.00 95.94 192 GLY A C 1
ATOM 1489 O O . GLY A 1 192 ? 26.680 11.198 -38.055 1.00 95.94 192 GLY A O 1
ATOM 1490 N N . TYR A 1 193 ? 27.010 10.167 -36.088 1.00 97.25 193 TYR A N 1
ATOM 1491 C CA . TYR A 1 193 ? 28.425 10.508 -35.955 1.00 97.25 193 TYR A CA 1
ATOM 1492 C C . TYR A 1 193 ? 29.124 9.596 -34.944 1.00 97.25 193 TYR A C 1
ATOM 1494 O O . TYR A 1 193 ? 28.482 9.026 -34.064 1.00 97.25 193 TYR A O 1
ATOM 1502 N N . THR A 1 194 ? 30.443 9.491 -35.055 1.00 97.69 194 THR A N 1
ATOM 1503 C CA . THR A 1 194 ? 31.319 8.895 -34.044 1.00 97.69 194 THR A CA 1
ATOM 1504 C C . THR A 1 194 ? 32.230 9.965 -33.456 1.00 97.69 194 THR A C 1
ATOM 1506 O O . THR A 1 194 ? 32.636 10.897 -34.154 1.00 97.69 194 THR A O 1
ATOM 1509 N N . MET A 1 195 ? 32.513 9.866 -32.161 1.00 96.38 195 MET A N 1
ATOM 1510 C CA . MET A 1 195 ? 33.365 10.809 -31.440 1.00 96.38 195 MET A CA 1
ATOM 1511 C C . MET A 1 195 ? 34.391 10.056 -30.603 1.00 96.38 195 MET A C 1
ATOM 1513 O O . MET A 1 195 ? 34.039 9.109 -29.905 1.00 96.38 195 MET A O 1
ATOM 1517 N N . GLU A 1 196 ? 35.627 10.536 -30.620 1.00 94.94 196 GLU A N 1
ATOM 1518 C CA . GLU A 1 196 ? 36.646 10.188 -29.635 1.00 94.94 196 GLU A CA 1
ATOM 1519 C C . GLU A 1 196 ? 36.924 11.424 -28.793 1.00 94.94 196 GLU A C 1
ATOM 1521 O O . GLU A 1 196 ? 37.185 12.510 -29.312 1.00 94.94 196 GLU A O 1
ATOM 1526 N N . VAL A 1 197 ? 36.818 11.273 -27.482 1.00 94.56 197 VAL A N 1
ATOM 1527 C CA . VAL A 1 197 ? 36.944 12.359 -26.517 1.00 94.56 197 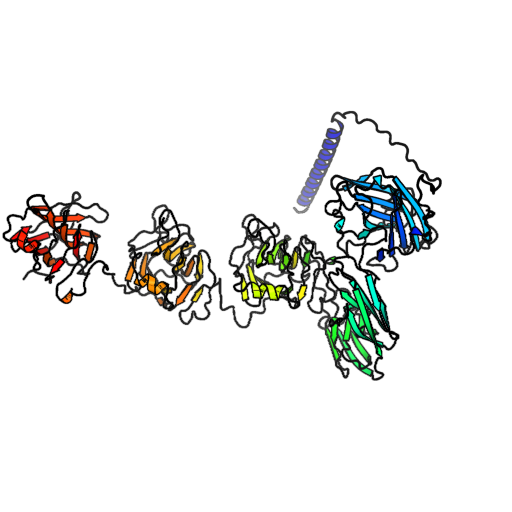VAL A CA 1
ATOM 1528 C C . VAL A 1 197 ? 38.081 12.037 -25.570 1.00 94.56 197 VAL A C 1
ATOM 1530 O O . VAL A 1 197 ? 38.185 10.911 -25.100 1.00 94.56 197 VAL A O 1
ATOM 1533 N N . TYR A 1 198 ? 38.904 13.032 -25.267 1.00 93.44 198 TYR A N 1
ATOM 1534 C CA . TYR A 1 198 ? 39.911 12.966 -24.212 1.00 93.44 198 TYR A CA 1
ATOM 1535 C C . TYR A 1 198 ? 39.546 13.942 -23.098 1.00 93.44 198 TYR A C 1
ATOM 1537 O O . TYR A 1 198 ? 39.165 15.078 -23.385 1.00 93.44 198 TYR A O 1
ATOM 1545 N N . ILE A 1 199 ? 39.705 13.518 -21.846 1.00 93.06 199 ILE A N 1
ATOM 1546 C CA . ILE A 1 199 ? 39.486 14.319 -20.641 1.00 93.06 199 ILE A CA 1
ATOM 1547 C C . ILE A 1 199 ? 40.707 14.173 -19.734 1.00 93.06 199 ILE A C 1
ATOM 1549 O O . ILE A 1 199 ? 41.051 13.067 -19.318 1.00 93.06 199 ILE A O 1
ATOM 1553 N N . ASP A 1 200 ? 41.348 15.294 -19.408 1.00 90.38 200 ASP A N 1
ATOM 1554 C CA . ASP A 1 200 ? 42.499 15.326 -18.503 1.00 90.38 200 ASP A CA 1
ATOM 1555 C C . ASP A 1 200 ? 42.101 14.857 -17.097 1.00 90.38 200 ASP A C 1
ATOM 1557 O O . ASP A 1 200 ? 41.134 15.348 -16.507 1.00 90.38 200 ASP A O 1
ATOM 1561 N N . TYR A 1 201 ? 42.882 13.936 -16.535 1.00 90.00 201 TYR A N 1
ATOM 1562 C CA . TYR A 1 201 ? 42.665 13.398 -15.196 1.00 90.00 201 TYR A CA 1
ATOM 1563 C C . TYR A 1 201 ? 42.644 14.459 -14.090 1.00 90.00 201 TYR A C 1
ATOM 1565 O O . TYR A 1 201 ? 41.995 14.256 -13.069 1.00 90.00 201 TYR A O 1
ATOM 1573 N N . LYS A 1 202 ? 43.248 15.636 -14.299 1.00 88.56 202 LYS A N 1
ATOM 1574 C CA . LYS A 1 202 ? 43.141 16.778 -13.370 1.00 88.56 202 LYS A CA 1
ATOM 1575 C C . LYS A 1 202 ? 41.716 17.299 -13.190 1.00 88.56 202 LYS A C 1
ATOM 1577 O O . LYS A 1 202 ? 41.476 18.094 -12.285 1.00 88.56 202 LYS A O 1
ATOM 1582 N N . MET A 1 203 ? 40.791 16.917 -14.067 1.00 90.44 203 MET A N 1
ATOM 1583 C CA . MET A 1 203 ? 39.378 17.230 -13.902 1.00 90.44 203 MET A CA 1
ATOM 1584 C C . MET A 1 203 ? 38.690 16.306 -12.884 1.00 90.44 203 MET A C 1
ATOM 1586 O O . MET A 1 203 ? 37.644 16.694 -12.378 1.00 90.44 203 MET A O 1
ATOM 1590 N N . LEU A 1 204 ? 39.252 15.137 -12.557 1.00 89.00 204 LEU A N 1
ATOM 1591 C CA . LEU A 1 204 ? 38.654 14.113 -11.688 1.00 89.00 204 LEU A CA 1
ATOM 1592 C C . LEU A 1 204 ? 39.354 14.047 -10.316 1.00 89.00 204 LEU A C 1
ATOM 1594 O O . LEU A 1 204 ? 40.547 14.323 -10.211 1.00 89.00 204 LEU A O 1
ATOM 1598 N N . ASP A 1 205 ? 38.606 13.673 -9.272 1.00 82.56 205 ASP A N 1
ATOM 1599 C CA . ASP A 1 205 ? 39.054 13.747 -7.867 1.00 82.56 205 ASP A CA 1
ATOM 1600 C C . ASP A 1 205 ? 39.823 12.515 -7.349 1.00 82.56 205 ASP A C 1
ATOM 1602 O O . ASP A 1 205 ? 40.411 12.578 -6.268 1.00 82.56 205 ASP A O 1
ATOM 1606 N N . ASP A 1 206 ? 39.785 11.386 -8.062 1.00 67.06 206 ASP A N 1
ATOM 1607 C CA . ASP A 1 206 ? 40.305 10.087 -7.610 1.00 67.06 206 ASP A CA 1
ATOM 1608 C C . ASP A 1 206 ? 41.572 9.631 -8.355 1.00 67.06 206 ASP A C 1
ATOM 1610 O O . ASP A 1 206 ? 42.117 10.335 -9.194 1.00 67.06 206 ASP A O 1
ATOM 1614 N N . ASP A 1 207 ? 42.068 8.444 -8.007 1.00 66.12 207 ASP A N 1
ATOM 1615 C CA . ASP A 1 207 ? 43.178 7.704 -8.618 1.00 66.12 207 ASP A CA 1
ATOM 1616 C C . ASP A 1 207 ? 42.826 7.069 -9.984 1.00 66.12 207 ASP A C 1
ATOM 1618 O O . ASP A 1 207 ? 43.515 6.164 -10.461 1.00 66.12 207 ASP A O 1
ATOM 1622 N N . HIS A 1 208 ? 41.772 7.585 -10.630 1.00 75.06 208 HIS A N 1
ATOM 1623 C CA . HIS A 1 208 ? 41.415 7.393 -12.037 1.00 75.06 208 HIS A CA 1
ATOM 1624 C C . HIS A 1 208 ? 41.229 5.936 -12.466 1.00 75.06 208 HIS A C 1
ATOM 1626 O O . HIS A 1 208 ? 41.623 5.554 -13.563 1.00 75.06 208 HIS A O 1
ATOM 1632 N N . GLN A 1 209 ? 40.638 5.091 -11.619 1.00 86.31 209 GLN A N 1
ATOM 1633 C CA . GLN A 1 209 ? 40.389 3.681 -11.969 1.00 86.31 209 GLN A CA 1
ATOM 1634 C C . GLN A 1 209 ? 38.967 3.425 -12.468 1.00 86.31 209 GLN A C 1
ATOM 1636 O O . GLN A 1 209 ? 38.717 2.435 -13.162 1.00 86.31 209 GLN A O 1
ATOM 1641 N N . SER A 1 210 ? 38.021 4.287 -12.099 1.00 94.19 210 SER A N 1
ATOM 1642 C CA . SER A 1 210 ? 36.624 4.183 -12.505 1.00 94.19 210 SER A CA 1
ATOM 1643 C C . SER A 1 210 ? 35.948 5.546 -12.458 1.00 94.19 210 SER A C 1
ATOM 1645 O O . SER A 1 210 ? 36.401 6.439 -11.751 1.00 94.19 210 SER A O 1
ATOM 1647 N N . VAL A 1 211 ? 34.865 5.709 -13.213 1.00 95.56 211 VAL A N 1
ATOM 1648 C CA . VAL A 1 211 ? 34.057 6.935 -13.232 1.00 95.56 211 VAL A CA 1
ATOM 1649 C C . VAL A 1 211 ? 32.576 6.605 -13.331 1.00 95.56 211 VAL A C 1
ATOM 1651 O O . VAL A 1 211 ? 32.199 5.572 -13.887 1.00 95.56 211 VAL A O 1
ATOM 1654 N N . TYR A 1 212 ? 31.734 7.522 -12.866 1.00 95.62 212 TYR A N 1
ATOM 1655 C CA . TYR A 1 212 ? 30.308 7.513 -13.168 1.00 95.62 212 TYR A CA 1
ATOM 1656 C C . TYR A 1 212 ? 30.021 8.400 -14.365 1.00 95.62 212 TYR A C 1
ATOM 1658 O O . TYR A 1 212 ? 30.478 9.543 -14.438 1.00 95.62 212 TYR A O 1
ATOM 1666 N N . SER A 1 213 ? 29.213 7.905 -15.294 1.00 95.62 213 SER A N 1
ATOM 1667 C CA . SER A 1 213 ? 28.852 8.662 -16.475 1.00 95.62 213 SER A CA 1
ATOM 1668 C C . SER A 1 213 ? 27.458 8.348 -16.999 1.00 95.62 213 SER A C 1
ATOM 1670 O O . SER A 1 213 ? 26.947 7.232 -16.905 1.00 95.62 213 SER A O 1
ATOM 1672 N N . SER A 1 214 ? 26.833 9.371 -17.571 1.00 95.44 214 SER A N 1
ATOM 1673 C CA . SER A 1 214 ? 25.603 9.256 -18.342 1.00 95.44 214 SER A CA 1
ATOM 1674 C C . SER A 1 214 ? 25.619 10.243 -19.501 1.00 95.44 214 SER A C 1
ATOM 1676 O O . SER A 1 214 ? 26.357 11.228 -19.485 1.00 95.44 214 SER A O 1
ATOM 1678 N N . ILE A 1 215 ? 24.806 9.988 -20.524 1.00 95.81 215 ILE A N 1
ATOM 1679 C CA . ILE A 1 215 ? 24.757 10.840 -21.710 1.00 95.81 215 ILE A CA 1
ATOM 1680 C C . ILE A 1 215 ? 23.337 11.235 -22.067 1.00 95.81 215 ILE A C 1
ATOM 1682 O O . ILE A 1 215 ? 22.399 10.444 -21.958 1.00 95.81 215 ILE A O 1
ATOM 1686 N N . ALA A 1 216 ? 23.194 12.462 -22.546 1.00 94.88 216 ALA A N 1
ATOM 1687 C CA . ALA A 1 216 ? 22.038 12.910 -23.290 1.00 94.88 216 ALA A CA 1
ATOM 1688 C C . ALA A 1 216 ? 22.421 13.173 -24.746 1.00 94.88 216 ALA A C 1
ATOM 1690 O O . ALA A 1 216 ? 23.531 13.620 -25.043 1.00 94.88 216 ALA A O 1
ATOM 1691 N N . ILE A 1 217 ? 21.482 12.934 -25.655 1.00 94.50 217 ILE A N 1
ATOM 1692 C CA . ILE A 1 217 ? 21.602 13.384 -27.042 1.00 94.50 217 ILE A CA 1
ATOM 1693 C C . ILE A 1 217 ? 20.841 14.690 -27.221 1.00 94.50 217 ILE A C 1
ATOM 1695 O O . ILE A 1 217 ? 19.690 14.836 -26.801 1.00 94.50 217 ILE A O 1
ATOM 1699 N N . VAL A 1 218 ? 21.496 15.645 -27.868 1.00 94.44 218 VAL A N 1
ATOM 1700 C CA . VAL A 1 218 ? 20.875 16.871 -28.353 1.00 94.44 218 VAL A CA 1
ATOM 1701 C C . VAL A 1 218 ? 20.618 16.680 -29.837 1.00 94.44 218 VAL A C 1
ATOM 1703 O O . VAL A 1 218 ? 21.536 16.378 -30.594 1.00 94.44 218 VAL A O 1
ATOM 1706 N N . ARG A 1 219 ? 19.375 16.876 -30.266 1.00 92.19 219 ARG A N 1
ATOM 1707 C CA . ARG A 1 219 ? 18.960 16.745 -31.662 1.00 92.19 219 ARG A CA 1
ATOM 1708 C C . ARG A 1 219 ? 18.335 18.039 -32.139 1.00 92.19 219 ARG A C 1
ATOM 1710 O O . ARG A 1 219 ? 17.183 18.348 -31.824 1.00 92.19 219 ARG A O 1
ATOM 1717 N N . SER A 1 220 ? 19.100 18.802 -32.902 1.00 91.62 220 SER A N 1
ATOM 1718 C CA . SER A 1 220 ? 18.568 19.957 -33.611 1.00 91.62 220 SER A CA 1
ATOM 1719 C C . SER A 1 220 ? 17.743 19.480 -34.811 1.00 91.62 220 SER A C 1
ATOM 1721 O O . SER A 1 220 ? 18.128 18.517 -35.465 1.00 91.62 220 SER A O 1
ATOM 1723 N N . GLN A 1 221 ? 16.603 20.115 -35.092 1.00 86.44 221 GLN A N 1
ATOM 1724 C CA . GLN A 1 221 ? 15.713 19.701 -36.194 1.00 86.44 221 GLN A CA 1
ATOM 1725 C C . GLN A 1 221 ? 16.052 20.386 -37.531 1.00 86.44 221 GLN A C 1
ATOM 1727 O O . GLN A 1 221 ? 15.574 19.974 -38.586 1.00 86.44 221 GLN A O 1
ATOM 1732 N N . SER A 1 222 ? 16.872 21.436 -37.492 1.00 86.44 222 SER A N 1
ATOM 1733 C CA . SER A 1 222 ? 17.227 22.257 -38.650 1.00 86.44 222 SER A CA 1
ATOM 1734 C C . SER A 1 222 ? 18.482 23.083 -38.376 1.00 86.44 222 SER A C 1
ATOM 1736 O O . SER A 1 222 ? 18.926 23.226 -37.236 1.00 86.44 222 SER A O 1
ATOM 1738 N N . VAL A 1 223 ? 19.065 23.661 -39.429 1.00 85.62 223 VAL A N 1
ATOM 1739 C CA . VAL A 1 223 ? 20.164 24.641 -39.307 1.00 85.62 223 VAL A CA 1
ATOM 1740 C C . VAL A 1 223 ? 19.660 25.971 -38.740 1.00 85.62 223 VAL A C 1
ATOM 1742 O O . VAL A 1 223 ? 20.365 26.641 -37.985 1.00 85.62 223 VAL A O 1
ATOM 1745 N N . GLU A 1 224 ? 18.428 26.336 -39.094 1.00 81.62 224 GLU A N 1
ATOM 1746 C CA . GLU A 1 224 ? 17.741 27.545 -38.644 1.00 81.62 224 GLU A CA 1
ATOM 1747 C C . GLU A 1 224 ? 16.942 27.271 -37.359 1.00 81.62 224 GLU A C 1
ATOM 1749 O O . GLU A 1 224 ? 16.464 26.158 -37.151 1.00 81.62 224 GLU A O 1
ATOM 1754 N N . GLY A 1 225 ? 16.788 28.273 -36.490 1.00 77.44 225 GLY A N 1
ATOM 1755 C CA . GLY A 1 225 ? 16.022 28.150 -35.243 1.00 77.44 225 GLY A CA 1
ATOM 1756 C C . GLY A 1 225 ? 16.775 27.510 -34.066 1.00 77.44 225 GLY A C 1
ATOM 1757 O O . GLY A 1 225 ? 17.931 27.088 -34.171 1.00 77.44 225 GLY A O 1
ATOM 1758 N N . THR A 1 226 ? 16.106 27.486 -32.909 1.00 83.12 226 THR A N 1
ATOM 1759 C CA . THR A 1 226 ? 16.635 26.997 -31.617 1.00 83.12 226 THR A CA 1
ATOM 1760 C C . THR A 1 226 ? 15.884 25.776 -31.084 1.00 83.12 226 THR A C 1
ATOM 1762 O O . THR A 1 226 ? 16.123 25.356 -29.951 1.00 83.12 226 THR A O 1
ATOM 1765 N N . GLU A 1 227 ? 14.965 25.214 -31.871 1.00 85.62 227 GLU A N 1
ATOM 1766 C CA . GLU A 1 227 ? 14.230 24.008 -31.501 1.00 85.62 227 GLU A CA 1
ATOM 1767 C C . GLU A 1 227 ? 15.179 22.808 -31.426 1.00 85.62 227 GLU A C 1
ATOM 1769 O O . GLU A 1 227 ? 15.953 22.528 -32.349 1.00 85.62 227 GLU A O 1
ATOM 1774 N N . ARG A 1 228 ? 15.111 22.094 -30.302 1.00 88.12 228 ARG A N 1
ATOM 1775 C CA . ARG A 1 228 ? 15.880 20.878 -30.056 1.00 88.12 228 ARG A CA 1
ATOM 1776 C C . ARG A 1 228 ? 14.995 19.818 -29.424 1.00 88.12 228 ARG A C 1
ATOM 1778 O O . ARG A 1 228 ? 14.119 20.139 -28.622 1.00 88.12 228 ARG A O 1
ATOM 1785 N N . GLN A 1 229 ? 15.288 18.561 -29.720 1.00 90.06 229 GLN A N 1
ATOM 1786 C CA . GLN A 1 229 ? 14.932 17.455 -28.844 1.00 90.06 229 GLN A CA 1
ATOM 1787 C C . GLN A 1 229 ? 16.142 17.135 -27.976 1.00 90.06 229 GLN A C 1
ATOM 1789 O O . GLN A 1 229 ? 17.268 17.073 -28.463 1.00 90.06 229 GLN A O 1
ATOM 1794 N N . TRP A 1 230 ? 15.906 16.981 -26.684 1.00 91.69 230 TRP A N 1
ATOM 1795 C CA . TRP A 1 230 ? 16.917 16.588 -25.718 1.00 91.69 230 TRP A CA 1
ATOM 1796 C C . TRP A 1 230 ? 16.410 15.337 -25.023 1.00 91.69 230 TRP A C 1
ATOM 1798 O O . TRP A 1 230 ? 15.276 15.330 -24.546 1.00 91.69 230 TRP A O 1
ATOM 1808 N N . HIS A 1 231 ? 17.221 14.287 -25.015 1.00 91.00 231 HIS A N 1
ATOM 1809 C CA . HIS A 1 231 ? 16.871 13.036 -24.360 1.00 91.00 231 HIS A CA 1
ATOM 1810 C C . HIS A 1 231 ? 18.052 12.552 -23.535 1.00 91.00 231 HIS A C 1
ATOM 1812 O O . HIS A 1 231 ? 19.094 12.214 -24.101 1.00 91.00 231 HIS A O 1
ATOM 1818 N N . TRP A 1 232 ? 17.883 12.534 -22.214 1.00 91.88 232 TRP A N 1
ATOM 1819 C CA . TRP A 1 232 ? 18.853 11.975 -21.284 1.00 91.88 232 TRP A CA 1
ATOM 1820 C C . TRP A 1 232 ? 18.561 10.504 -21.055 1.00 91.88 232 TRP A C 1
ATOM 1822 O O . TRP A 1 232 ? 17.511 10.120 -20.537 1.00 91.88 232 TRP A O 1
ATOM 1832 N N . PHE A 1 233 ? 19.489 9.664 -21.496 1.00 89.69 233 PHE A N 1
ATOM 1833 C CA . PHE A 1 233 ? 19.307 8.233 -21.377 1.00 89.69 233 PHE A CA 1
ATOM 1834 C C . PHE A 1 233 ? 19.373 7.821 -19.913 1.00 89.69 233 PHE A C 1
ATOM 1836 O O . PHE A 1 233 ? 20.234 8.280 -19.171 1.00 89.69 233 PHE A O 1
ATOM 1843 N N . GLY A 1 234 ? 18.491 6.904 -19.517 1.00 80.31 234 GLY A N 1
ATOM 1844 C CA . GLY A 1 234 ? 18.460 6.367 -18.161 1.00 80.31 234 GLY A CA 1
ATOM 1845 C C . GLY A 1 234 ? 17.516 7.104 -17.209 1.00 80.31 234 GLY A C 1
ATOM 1846 O O . GLY A 1 234 ? 17.146 6.517 -16.197 1.00 80.31 234 GLY A O 1
ATOM 1847 N N . GLU A 1 235 ? 17.068 8.326 -17.512 1.00 81.94 235 GLU A N 1
ATOM 1848 C CA . GLU A 1 235 ? 16.100 9.050 -16.667 1.00 81.94 235 GLU A CA 1
ATOM 1849 C C . GLU A 1 235 ? 14.794 8.248 -16.514 1.00 81.94 235 GLU A C 1
ATOM 1851 O O . GLU A 1 235 ? 14.379 7.920 -15.403 1.00 81.94 235 GLU A O 1
ATOM 1856 N N . ASP A 1 236 ? 14.211 7.816 -17.634 1.00 70.44 236 ASP A N 1
ATOM 1857 C CA . ASP A 1 236 ? 12.952 7.058 -17.648 1.00 70.44 236 ASP A CA 1
ATOM 1858 C C . ASP A 1 236 ? 13.123 5.556 -17.359 1.00 70.44 236 ASP A C 1
ATOM 1860 O O . ASP A 1 236 ? 12.153 4.871 -17.022 1.00 70.44 236 ASP A O 1
ATOM 1864 N N . THR A 1 237 ? 14.330 5.013 -17.559 1.00 67.88 237 THR A N 1
ATOM 1865 C CA . THR A 1 237 ? 14.577 3.558 -17.558 1.00 67.88 237 THR A CA 1
ATOM 1866 C C . THR A 1 237 ? 15.337 3.062 -16.332 1.00 67.88 237 THR A C 1
ATOM 1868 O O . THR A 1 237 ? 15.022 1.983 -15.845 1.00 67.88 237 THR A O 1
ATOM 1871 N N . LYS A 1 238 ? 16.289 3.848 -15.815 1.00 73.12 238 LYS A N 1
ATOM 1872 C CA . LYS A 1 238 ? 17.113 3.549 -14.630 1.00 73.12 238 LYS A CA 1
ATOM 1873 C C . LYS A 1 238 ? 16.871 4.539 -13.480 1.00 73.12 238 LYS A C 1
ATOM 1875 O O . LYS A 1 238 ? 17.376 4.345 -12.379 1.00 73.12 238 LYS A O 1
ATOM 1880 N N . ASN A 1 239 ? 16.060 5.581 -13.703 1.00 73.31 239 ASN A N 1
ATOM 1881 C CA . ASN A 1 239 ? 15.850 6.669 -12.750 1.00 73.31 239 ASN A CA 1
ATOM 1882 C C . ASN A 1 239 ? 17.175 7.342 -12.356 1.00 73.31 239 ASN A C 1
ATOM 1884 O O . ASN A 1 239 ? 17.489 7.507 -11.173 1.00 73.31 239 ASN A O 1
ATOM 1888 N N . LEU A 1 240 ? 17.967 7.710 -13.367 1.00 85.69 240 LEU A N 1
ATOM 1889 C CA . LEU A 1 240 ? 19.149 8.532 -13.137 1.00 85.69 240 LEU A CA 1
ATOM 1890 C C . LEU A 1 240 ? 18.755 9.820 -12.421 1.00 85.69 240 LEU A C 1
ATOM 1892 O O . LEU A 1 240 ? 17.806 10.501 -12.807 1.00 85.69 240 LEU A O 1
ATOM 1896 N N . GLN A 1 241 ? 19.501 10.163 -11.380 1.00 84.31 241 GLN A N 1
ATOM 1897 C CA . GLN A 1 241 ? 19.316 11.403 -10.651 1.00 84.31 241 GLN A CA 1
ATOM 1898 C C . GLN A 1 241 ? 20.369 12.411 -11.060 1.00 84.31 241 GLN A C 1
ATOM 1900 O O . GLN A 1 241 ? 21.565 12.122 -11.083 1.00 84.31 241 GLN A O 1
ATOM 1905 N N . TRP A 1 242 ? 19.909 13.626 -11.342 1.00 83.88 242 TRP A N 1
ATOM 1906 C CA . TRP A 1 242 ? 20.764 14.723 -11.780 1.00 83.88 242 TRP A CA 1
ATOM 1907 C C . TRP A 1 242 ? 21.855 15.058 -10.762 1.00 83.88 242 TRP A C 1
ATOM 1909 O O . TRP A 1 242 ? 22.929 15.499 -11.141 1.00 83.88 242 TRP A O 1
ATOM 1919 N N . THR A 1 243 ? 21.584 14.840 -9.474 1.00 86.25 243 THR A N 1
ATOM 1920 C CA . THR A 1 243 ? 22.462 15.231 -8.366 1.00 86.25 243 THR A CA 1
ATOM 1921 C C . THR A 1 243 ? 23.171 14.060 -7.691 1.00 86.25 243 THR A C 1
ATOM 1923 O O . THR A 1 243 ? 23.756 14.252 -6.629 1.00 86.25 243 THR A O 1
ATOM 1926 N N . ARG A 1 244 ? 23.090 12.844 -8.252 1.00 89.50 244 ARG A N 1
ATOM 1927 C CA . ARG A 1 244 ? 23.614 11.637 -7.601 1.00 89.50 244 ARG A CA 1
ATOM 1928 C C . ARG A 1 244 ? 24.255 10.675 -8.596 1.00 89.50 244 ARG A C 1
ATOM 1930 O O . ARG A 1 244 ? 23.555 9.887 -9.241 1.00 89.50 244 ARG A O 1
ATOM 1937 N N . ALA A 1 245 ? 25.582 10.716 -8.710 1.00 92.12 245 ALA A N 1
ATOM 1938 C CA . ALA A 1 245 ? 26.299 9.971 -9.740 1.00 92.12 245 ALA A CA 1
ATOM 1939 C C . ALA A 1 245 ? 26.252 8.447 -9.552 1.00 92.12 245 ALA A C 1
ATOM 1941 O O . ALA A 1 245 ? 26.314 7.730 -10.542 1.00 92.12 245 ALA A O 1
ATOM 1942 N N . SER A 1 246 ? 26.024 7.942 -8.332 1.00 89.50 246 SER A N 1
ATOM 1943 C CA . SER A 1 246 ? 25.838 6.504 -8.058 1.00 89.50 246 SER A CA 1
ATOM 1944 C C . SER A 1 246 ? 24.643 5.893 -8.784 1.00 89.50 246 SER A C 1
ATOM 1946 O O . SER A 1 246 ? 24.525 4.674 -8.884 1.00 89.50 246 SER A O 1
ATOM 1948 N N . THR A 1 247 ? 23.733 6.732 -9.283 1.00 87.56 247 THR A N 1
ATOM 1949 C CA . THR A 1 247 ? 22.626 6.280 -10.126 1.00 87.56 247 THR A CA 1
ATOM 1950 C C . THR A 1 247 ? 23.035 6.105 -11.586 1.00 87.56 247 THR A C 1
ATOM 1952 O O . THR A 1 247 ? 22.386 5.329 -12.278 1.00 87.56 247 THR A O 1
ATOM 1955 N N . TRP A 1 248 ? 24.089 6.787 -12.056 1.00 92.38 248 TRP A N 1
ATOM 1956 C CA . TRP A 1 248 ? 24.599 6.738 -13.433 1.00 92.38 248 TRP A CA 1
ATOM 1957 C C . TRP A 1 248 ? 25.329 5.415 -13.717 1.00 92.38 248 TRP A C 1
ATOM 1959 O O . TRP A 1 248 ? 25.487 4.572 -12.835 1.00 92.38 248 TRP A O 1
ATOM 1969 N N . TRP A 1 249 ? 25.771 5.199 -14.959 1.00 93.44 249 TRP A N 1
ATOM 1970 C CA . TRP A 1 249 ? 26.541 3.999 -15.299 1.00 93.44 249 TRP A CA 1
ATOM 1971 C C . TRP A 1 249 ? 27.992 4.148 -14.860 1.00 93.44 249 TRP A C 1
ATOM 1973 O O . TRP A 1 249 ? 28.603 5.194 -15.070 1.00 93.44 249 TRP A O 1
ATOM 1983 N N . ALA A 1 250 ? 28.547 3.096 -14.269 1.00 94.38 250 ALA A N 1
ATOM 1984 C CA . ALA A 1 250 ? 29.947 3.065 -13.878 1.00 94.38 250 ALA A CA 1
ATOM 1985 C C . ALA A 1 250 ? 30.809 2.461 -14.994 1.00 94.38 250 ALA A C 1
ATOM 1987 O O . ALA A 1 250 ? 30.407 1.501 -15.657 1.00 94.38 250 ALA A O 1
ATOM 1988 N N . PHE A 1 251 ? 32.000 3.016 -15.186 1.00 96.12 251 PHE A N 1
ATOM 1989 C CA . PHE A 1 251 ? 32.959 2.592 -16.199 1.00 96.12 251 PHE A CA 1
ATOM 1990 C C . PHE A 1 251 ? 34.348 2.432 -15.592 1.00 96.12 251 PHE A C 1
ATOM 1992 O O . PHE A 1 251 ? 34.744 3.250 -14.767 1.00 96.12 251 PHE A O 1
ATOM 1999 N N . ASP A 1 252 ? 35.099 1.429 -16.040 1.00 94.62 252 ASP A N 1
ATOM 2000 C CA . ASP A 1 252 ? 36.480 1.169 -15.634 1.00 94.62 252 ASP A CA 1
ATOM 2001 C C . ASP A 1 252 ? 37.395 0.918 -16.848 1.00 94.62 252 ASP A C 1
ATOM 2003 O O . ASP A 1 252 ? 37.063 1.218 -18.005 1.00 94.62 252 ASP A O 1
ATOM 2007 N N . LYS A 1 253 ? 38.590 0.377 -16.585 1.00 91.75 253 LYS A N 1
ATOM 2008 C CA . LYS A 1 253 ? 39.575 0.035 -17.614 1.00 91.75 253 LYS A CA 1
ATOM 2009 C C . LYS A 1 253 ? 39.052 -0.926 -18.688 1.00 91.75 253 LYS A C 1
ATOM 2011 O O . LYS A 1 253 ? 39.630 -0.927 -19.770 1.00 91.75 253 LYS A O 1
ATOM 2016 N N . ASP A 1 254 ? 38.021 -1.729 -18.436 1.00 93.69 254 ASP A N 1
ATOM 2017 C CA . ASP A 1 254 ? 37.452 -2.700 -19.379 1.00 93.69 254 ASP A CA 1
ATOM 2018 C C . ASP A 1 254 ? 36.162 -2.179 -20.054 1.00 93.69 254 ASP A C 1
ATOM 2020 O O . ASP A 1 254 ? 35.589 -2.856 -20.912 1.00 93.69 254 ASP A O 1
ATOM 2024 N N . GLY A 1 255 ? 35.750 -0.942 -19.754 1.00 95.69 255 GLY A N 1
ATOM 2025 C CA . GLY A 1 255 ? 34.550 -0.301 -20.292 1.00 95.69 255 GLY A CA 1
ATOM 2026 C C . GLY A 1 255 ? 33.424 -0.276 -19.260 1.00 95.69 255 GLY A C 1
ATOM 2027 O O . GLY A 1 255 ? 33.651 0.050 -18.100 1.00 95.69 255 GLY A O 1
ATOM 2028 N N . LEU A 1 256 ? 32.193 -0.573 -19.679 1.00 96.44 256 LEU A N 1
ATOM 2029 C CA . LEU A 1 256 ? 31.031 -0.595 -18.783 1.00 96.44 256 LEU A CA 1
ATOM 2030 C C . LEU A 1 256 ? 31.167 -1.670 -17.685 1.00 96.44 256 LEU A C 1
ATOM 2032 O O . LEU A 1 256 ? 31.276 -2.868 -17.982 1.00 96.44 256 LEU A O 1
ATOM 2036 N N . ILE A 1 257 ? 31.024 -1.258 -16.423 1.00 94.94 257 ILE A N 1
ATOM 2037 C CA . ILE A 1 257 ? 30.925 -2.169 -15.276 1.00 94.94 257 ILE A CA 1
ATOM 2038 C C . ILE A 1 257 ? 29.515 -2.775 -15.251 1.00 94.94 257 ILE A C 1
ATOM 2040 O O . ILE A 1 257 ? 28.523 -2.083 -15.023 1.00 94.94 257 ILE A O 1
ATOM 2044 N N . ALA A 1 258 ? 29.423 -4.077 -15.527 1.00 94.75 258 ALA A N 1
ATOM 2045 C CA . ALA A 1 258 ? 28.168 -4.826 -15.610 1.00 94.75 258 ALA A CA 1
ATOM 2046 C C . ALA A 1 258 ? 28.401 -6.342 -15.465 1.00 94.75 258 ALA A C 1
ATOM 2048 O O . ALA A 1 258 ? 29.526 -6.830 -15.620 1.00 94.75 258 ALA A O 1
ATOM 2049 N N . HIS A 1 259 ? 27.323 -7.088 -15.240 1.00 95.12 259 HIS A N 1
ATOM 2050 C CA . HIS A 1 259 ? 27.285 -8.551 -15.290 1.00 95.12 259 HIS A CA 1
ATOM 2051 C C . HIS A 1 259 ? 27.049 -9.044 -16.712 1.00 95.12 259 HIS A C 1
ATOM 2053 O O . HIS A 1 259 ? 26.407 -8.360 -17.509 1.00 95.12 259 HIS A O 1
ATOM 2059 N N . ASN A 1 260 ? 27.549 -10.233 -17.033 1.00 95.19 260 ASN A N 1
ATOM 2060 C CA . ASN A 1 260 ? 27.346 -10.863 -18.332 1.00 95.19 260 ASN A CA 1
ATOM 2061 C C . ASN A 1 260 ? 25.946 -11.463 -18.438 1.00 95.19 260 ASN A C 1
ATOM 2063 O O . ASN A 1 260 ? 25.443 -12.091 -17.504 1.00 95.19 260 ASN A O 1
ATOM 2067 N N . VAL A 1 261 ? 25.355 -11.359 -19.625 1.00 96.62 261 VAL A N 1
ATOM 2068 C CA . VAL A 1 261 ? 24.134 -12.080 -19.970 1.00 96.62 261 VAL A CA 1
ATOM 2069 C C . VAL A 1 261 ? 24.387 -12.963 -21.179 1.00 96.62 261 VAL A C 1
ATOM 2071 O O . VAL A 1 261 ? 24.720 -12.494 -22.263 1.00 96.62 261 VAL A O 1
ATOM 2074 N N . THR A 1 262 ? 24.212 -14.266 -20.986 1.00 97.50 262 THR A N 1
ATOM 2075 C CA . THR A 1 262 ? 24.309 -15.260 -22.052 1.00 97.50 262 THR A CA 1
ATOM 2076 C C . THR A 1 262 ? 22.908 -15.655 -22.497 1.00 97.50 262 THR A C 1
ATOM 2078 O O . THR A 1 262 ? 22.102 -16.126 -21.693 1.00 97.50 262 THR A O 1
ATOM 2081 N N . LEU A 1 263 ? 22.627 -15.461 -23.785 1.00 97.56 263 LEU A N 1
ATOM 2082 C CA . LEU A 1 263 ? 21.366 -15.804 -24.434 1.00 97.56 263 LEU A CA 1
ATOM 2083 C C . LEU A 1 263 ? 21.586 -16.993 -25.374 1.00 97.56 263 LEU A C 1
ATOM 2085 O O . LEU A 1 263 ? 22.306 -16.882 -26.363 1.00 97.56 263 LEU A O 1
ATOM 2089 N N . GLU A 1 264 ? 20.956 -18.127 -25.084 1.00 97.44 264 GLU A N 1
ATOM 2090 C CA . GLU A 1 264 ? 21.103 -19.359 -25.864 1.00 97.44 264 GLU A CA 1
ATOM 2091 C C . GLU A 1 264 ? 19.746 -19.858 -26.377 1.00 97.44 264 GLU A C 1
ATOM 2093 O O . GLU A 1 264 ? 18.868 -20.247 -25.602 1.00 97.44 264 GLU A O 1
ATOM 2098 N N . GLY A 1 265 ? 19.589 -19.857 -27.702 1.00 95.81 265 GLY A N 1
ATOM 2099 C CA . GLY A 1 265 ? 18.531 -20.579 -28.410 1.00 95.81 265 GLY A CA 1
ATOM 2100 C C . GLY A 1 265 ? 19.021 -21.923 -28.959 1.00 95.81 265 GLY A C 1
ATOM 2101 O O . GLY A 1 265 ? 20.180 -22.296 -28.774 1.00 95.81 265 GLY A O 1
ATOM 2102 N N . ASP A 1 266 ? 18.145 -22.639 -29.659 1.00 95.56 266 ASP A N 1
ATOM 2103 C CA . ASP A 1 266 ? 18.492 -23.853 -30.404 1.00 95.56 266 ASP A CA 1
ATOM 2104 C C . ASP A 1 266 ? 18.370 -23.619 -31.925 1.00 95.56 266 ASP A C 1
ATOM 2106 O O . ASP A 1 266 ? 18.187 -22.496 -32.388 1.00 95.56 266 ASP A O 1
ATOM 2110 N N . GLU A 1 267 ? 18.492 -24.666 -32.742 1.00 95.94 267 GLU A N 1
ATOM 2111 C CA . GLU A 1 267 ? 18.399 -24.546 -34.209 1.00 95.94 267 GLU A CA 1
ATOM 2112 C C . GLU A 1 267 ? 17.043 -24.005 -34.718 1.00 95.94 267 GLU A C 1
ATOM 2114 O O . GLU A 1 267 ? 16.922 -23.619 -35.881 1.00 95.94 267 GLU A O 1
ATOM 2119 N N . ASN A 1 268 ? 16.017 -23.970 -33.862 1.00 97.62 268 ASN A N 1
ATOM 2120 C CA . ASN A 1 268 ? 14.645 -23.615 -34.203 1.00 97.62 268 ASN A CA 1
ATOM 2121 C C . ASN A 1 268 ? 14.214 -22.236 -33.662 1.00 97.62 268 ASN A C 1
ATOM 2123 O O . ASN A 1 268 ? 13.049 -21.855 -33.820 1.00 97.62 268 ASN A O 1
ATOM 2127 N N . GLY A 1 269 ? 15.120 -21.467 -33.056 1.00 96.94 269 GLY A N 1
ATOM 2128 C CA . GLY A 1 269 ? 14.840 -20.097 -32.632 1.00 96.94 269 GLY A CA 1
ATOM 2129 C C . GLY A 1 269 ? 15.947 -19.471 -31.792 1.00 96.94 269 GLY A C 1
ATOM 2130 O O . GLY A 1 269 ? 16.849 -20.149 -31.307 1.00 96.94 269 GLY A O 1
ATOM 2131 N N . SER A 1 270 ? 15.851 -18.162 -31.582 1.00 97.00 270 SER A N 1
ATOM 2132 C CA . SER A 1 270 ? 16.818 -17.372 -30.820 1.00 97.00 270 SER A CA 1
ATOM 2133 C C . SER A 1 270 ? 16.168 -16.552 -29.706 1.00 97.00 270 SER A C 1
ATOM 2135 O O . SER A 1 270 ? 14.946 -16.421 -29.588 1.00 97.00 270 SER A O 1
ATOM 2137 N N . LEU A 1 271 ? 17.027 -16.007 -28.851 1.00 96.69 271 LEU A N 1
ATOM 2138 C CA . LEU A 1 271 ? 16.696 -15.008 -27.846 1.00 96.69 271 LEU A CA 1
ATOM 2139 C C . LEU A 1 271 ? 17.404 -13.705 -28.212 1.00 96.69 271 LEU A C 1
ATOM 2141 O O . LEU A 1 271 ? 18.516 -13.742 -28.737 1.00 96.69 271 LEU A O 1
ATOM 2145 N N . ASN A 1 272 ? 16.778 -12.569 -27.915 1.00 93.94 272 ASN A N 1
ATOM 2146 C CA . ASN A 1 272 ? 17.322 -11.253 -28.243 1.00 93.94 272 ASN A CA 1
ATOM 2147 C C . ASN A 1 272 ? 17.223 -10.303 -27.044 1.00 93.94 272 ASN A C 1
ATOM 2149 O O . ASN A 1 272 ? 16.163 -10.166 -26.436 1.00 93.94 272 ASN A O 1
ATOM 2153 N N . GLY A 1 273 ? 18.324 -9.651 -26.699 1.00 91.56 273 GLY A N 1
ATOM 2154 C CA . GLY A 1 273 ? 18.472 -8.783 -25.534 1.00 91.56 273 GLY A CA 1
ATOM 2155 C C . GLY A 1 273 ? 19.917 -8.302 -25.426 1.00 91.56 273 GLY A C 1
ATOM 2156 O O . GLY A 1 273 ? 20.768 -8.718 -26.213 1.00 91.56 273 GLY A O 1
ATOM 2157 N N . ASN A 1 274 ? 20.200 -7.425 -24.462 1.00 89.50 274 ASN A N 1
ATOM 2158 C CA . ASN A 1 274 ? 21.576 -6.988 -24.217 1.00 89.50 274 ASN A CA 1
ATOM 2159 C C . ASN A 1 274 ? 22.421 -8.155 -23.689 1.00 89.50 274 ASN A C 1
ATOM 2161 O O . ASN A 1 274 ? 21.924 -9.011 -22.963 1.00 89.50 274 ASN A O 1
ATOM 2165 N N . ASP A 1 275 ? 23.709 -8.163 -23.997 1.00 91.88 275 ASP A N 1
ATOM 2166 C CA . ASP A 1 275 ? 24.687 -9.133 -23.488 1.00 91.88 275 ASP A CA 1
ATOM 2167 C C . ASP A 1 275 ? 25.197 -8.787 -22.076 1.00 91.88 275 ASP A C 1
ATOM 2169 O O . ASP A 1 275 ? 26.118 -9.423 -21.559 1.00 91.88 275 ASP A O 1
ATOM 2173 N N . TYR A 1 276 ? 24.586 -7.792 -21.425 1.00 92.56 276 TYR A N 1
ATOM 2174 C CA . TYR A 1 276 ? 24.912 -7.368 -20.070 1.00 92.56 276 TYR A CA 1
ATOM 2175 C C . TYR A 1 276 ? 23.691 -6.867 -19.286 1.00 92.56 276 TYR A C 1
ATOM 2177 O O . TYR A 1 276 ? 22.661 -6.493 -19.856 1.00 92.56 276 TYR A O 1
ATOM 2185 N N . VAL A 1 277 ? 23.847 -6.799 -17.962 1.00 91.12 277 VAL A N 1
ATOM 2186 C CA . VAL A 1 277 ? 22.937 -6.118 -17.030 1.00 91.12 277 VAL A CA 1
ATOM 2187 C C . VAL A 1 277 ? 23.747 -5.443 -15.921 1.00 91.12 277 VAL A C 1
ATOM 2189 O O . VAL A 1 277 ? 24.737 -6.006 -15.461 1.00 91.12 277 VAL A O 1
ATOM 2192 N N . THR A 1 278 ? 23.382 -4.227 -15.508 1.00 88.19 278 THR A N 1
ATOM 2193 C CA . THR A 1 278 ? 24.061 -3.560 -14.379 1.00 88.19 278 THR A CA 1
ATOM 2194 C C . THR A 1 278 ? 23.347 -3.857 -13.064 1.00 88.19 278 THR A C 1
ATOM 2196 O O . THR A 1 278 ? 22.171 -4.217 -13.072 1.00 88.19 278 THR A O 1
ATOM 2199 N N . ASP A 1 279 ? 24.056 -3.729 -11.943 1.00 82.06 279 ASP A N 1
ATOM 2200 C CA . ASP A 1 279 ? 23.484 -3.989 -10.621 1.00 82.06 279 ASP A CA 1
ATOM 2201 C C . ASP A 1 279 ? 22.191 -3.205 -10.376 1.00 82.06 279 ASP A C 1
ATOM 2203 O O . ASP A 1 279 ? 22.109 -1.992 -10.601 1.00 82.06 279 ASP A O 1
ATOM 2207 N N . GLY A 1 280 ? 21.184 -3.925 -9.885 1.00 75.00 280 GLY A N 1
ATOM 2208 C CA . GLY A 1 280 ? 19.865 -3.403 -9.561 1.00 75.00 280 GLY A CA 1
ATOM 2209 C C . GLY A 1 280 ? 18.956 -3.140 -10.763 1.00 75.00 280 GLY A C 1
ATOM 2210 O O . GLY A 1 280 ? 17.781 -2.854 -10.540 1.00 75.00 280 GLY A O 1
ATOM 2211 N N . ASP A 1 281 ? 19.439 -3.257 -12.004 1.00 78.62 281 ASP A N 1
ATOM 2212 C CA . ASP A 1 281 ? 18.622 -2.986 -13.188 1.00 78.62 281 ASP A CA 1
ATOM 2213 C C . ASP A 1 281 ? 17.716 -4.168 -13.557 1.00 78.62 281 ASP A C 1
ATOM 2215 O O . ASP A 1 281 ? 18.048 -5.349 -13.387 1.00 78.62 281 ASP A O 1
ATOM 2219 N N . ASP A 1 282 ? 16.571 -3.829 -14.145 1.00 82.88 282 ASP A N 1
ATOM 2220 C CA . ASP A 1 282 ? 15.700 -4.779 -14.823 1.00 82.88 282 ASP A CA 1
ATOM 2221 C C . ASP A 1 282 ? 16.329 -5.219 -16.156 1.00 82.88 282 ASP A C 1
ATOM 2223 O O . ASP A 1 282 ? 16.886 -4.415 -16.906 1.00 82.88 282 ASP A O 1
ATOM 2227 N N . TYR A 1 283 ? 16.187 -6.498 -16.497 1.00 88.19 283 TYR A N 1
ATOM 2228 C CA . TYR A 1 283 ? 16.676 -7.067 -17.747 1.00 88.19 283 TYR A CA 1
ATOM 2229 C C . TYR A 1 283 ? 15.518 -7.507 -18.642 1.00 88.19 283 TYR A C 1
ATOM 2231 O O . TYR A 1 283 ? 14.634 -8.252 -18.214 1.00 88.19 283 TYR A O 1
ATOM 2239 N N . VAL A 1 284 ? 15.533 -7.070 -19.902 1.00 90.00 284 VAL A N 1
ATOM 2240 C CA . VAL A 1 284 ? 14.490 -7.371 -20.891 1.00 90.00 284 VAL A CA 1
ATOM 2241 C C . VAL A 1 284 ? 15.063 -8.225 -22.013 1.00 90.00 284 VAL A C 1
ATOM 2243 O O . VAL A 1 284 ? 16.049 -7.840 -22.639 1.00 90.00 284 VAL A O 1
ATOM 2246 N N . PHE A 1 285 ? 14.401 -9.341 -22.320 1.00 94.69 285 PHE A N 1
ATOM 2247 C CA . PHE A 1 285 ? 14.734 -10.171 -23.479 1.00 94.69 285 PHE A CA 1
ATOM 2248 C C . PHE A 1 285 ? 13.491 -10.663 -24.218 1.00 94.69 285 PHE A C 1
ATOM 2250 O O . PHE A 1 285 ? 12.426 -10.876 -23.634 1.00 94.69 285 PHE A O 1
ATOM 2257 N N . TRP A 1 286 ? 13.643 -10.849 -25.523 1.00 95.81 286 TRP A N 1
ATOM 2258 C CA . TRP A 1 286 ? 12.606 -11.220 -26.475 1.00 95.81 286 TRP A CA 1
ATOM 2259 C C . TRP A 1 286 ? 12.787 -12.666 -26.927 1.00 95.81 286 TRP A C 1
ATOM 2261 O O . TRP A 1 286 ? 13.912 -13.152 -27.054 1.00 95.81 286 TRP A O 1
ATOM 2271 N N . LEU A 1 287 ? 11.666 -13.343 -27.186 1.00 97.19 287 LEU A N 1
ATOM 2272 C CA . LEU A 1 287 ? 11.664 -14.673 -27.799 1.00 97.19 287 LEU A CA 1
ATOM 2273 C C . LEU A 1 287 ? 11.500 -14.527 -29.313 1.00 97.19 287 LEU A C 1
ATOM 2275 O O . LEU A 1 287 ? 10.522 -13.925 -29.764 1.00 97.19 287 LEU A O 1
ATOM 2279 N N . GLU A 1 288 ? 12.411 -15.116 -30.084 1.00 96.31 288 GLU A N 1
ATOM 2280 C CA . GLU A 1 288 ? 12.433 -15.049 -31.548 1.00 96.31 288 GLU A CA 1
ATOM 2281 C C . GLU A 1 288 ? 12.445 -16.469 -32.149 1.00 96.31 288 GLU A C 1
ATOM 2283 O O . GLU A 1 288 ? 13.472 -16.937 -32.639 1.00 96.31 288 GLU A O 1
ATOM 2288 N N . PRO A 1 289 ? 11.322 -17.214 -32.085 1.00 96.81 289 PRO A N 1
ATOM 2289 C CA . PRO A 1 289 ? 11.227 -18.510 -32.750 1.00 96.81 289 PRO A CA 1
ATOM 2290 C C . PRO A 1 289 ? 11.347 -18.366 -34.269 1.00 96.81 289 PRO A C 1
ATOM 2292 O O . PRO A 1 289 ? 10.825 -17.412 -34.854 1.00 96.81 289 PRO A O 1
ATOM 2295 N N . ASN A 1 290 ? 11.936 -19.370 -34.920 1.00 97.12 290 ASN A N 1
ATOM 2296 C CA . ASN A 1 290 ? 11.888 -19.476 -36.375 1.00 97.12 290 ASN A CA 1
ATOM 2297 C C . ASN A 1 290 ? 10.443 -19.682 -36.856 1.00 97.12 290 ASN A C 1
ATOM 2299 O O . ASN A 1 290 ? 9.569 -20.160 -36.123 1.00 97.12 290 ASN A O 1
ATOM 2303 N N . GLU A 1 291 ? 10.185 -19.346 -38.120 1.00 94.69 291 GLU A N 1
ATOM 2304 C CA . GLU A 1 291 ? 8.869 -19.537 -38.729 1.00 94.69 291 GLU A CA 1
ATOM 2305 C C . GLU A 1 291 ? 8.390 -20.990 -38.563 1.00 94.69 291 GLU A C 1
ATOM 2307 O O . GLU A 1 291 ? 9.102 -21.945 -38.875 1.00 94.69 291 GLU A O 1
ATOM 2312 N N . GLY A 1 292 ? 7.169 -21.167 -38.052 1.00 94.81 292 GLY A N 1
ATOM 2313 C CA . GLY A 1 292 ? 6.607 -22.491 -37.780 1.00 94.81 292 GLY A CA 1
ATOM 2314 C C . GLY A 1 292 ? 6.905 -23.052 -36.385 1.00 94.81 292 GLY A C 1
ATOM 2315 O O . GLY A 1 292 ? 6.524 -24.195 -36.126 1.00 94.81 292 GLY A O 1
ATOM 2316 N N . TYR A 1 293 ? 7.529 -22.283 -35.487 1.00 97.06 293 TYR A N 1
ATOM 2317 C CA . TYR A 1 293 ? 7.891 -22.708 -34.130 1.00 97.06 293 TYR A CA 1
ATOM 2318 C C . TYR A 1 293 ? 7.374 -21.749 -33.046 1.00 97.06 293 TYR A C 1
ATOM 2320 O O . TYR A 1 293 ? 6.929 -20.635 -33.317 1.00 97.06 293 TYR A O 1
ATOM 2328 N N . TYR A 1 294 ? 7.410 -22.210 -31.796 1.00 96.56 294 TYR A N 1
ATOM 2329 C CA . TYR A 1 294 ? 7.172 -21.418 -30.588 1.00 96.56 294 TYR A CA 1
ATOM 2330 C C . TYR A 1 294 ? 8.095 -21.903 -29.460 1.00 96.56 294 TYR A C 1
ATOM 2332 O O . TYR A 1 294 ? 8.524 -23.057 -29.474 1.00 96.56 294 TYR A O 1
ATOM 2340 N N . ALA A 1 295 ? 8.404 -21.056 -28.479 1.00 95.56 295 ALA A N 1
ATOM 2341 C CA . ALA A 1 295 ? 9.249 -21.438 -27.350 1.00 95.56 295 ALA A CA 1
ATOM 2342 C C . ALA A 1 295 ? 8.500 -22.374 -26.384 1.00 95.56 295 ALA A C 1
ATOM 2344 O O . ALA A 1 295 ? 7.383 -22.085 -25.933 1.00 95.56 295 ALA A O 1
ATOM 2345 N N . ASP A 1 296 ? 9.130 -23.501 -26.067 1.00 93.69 296 ASP A N 1
ATOM 2346 C CA . ASP A 1 296 ? 8.583 -24.550 -25.207 1.00 93.69 296 ASP A CA 1
ATOM 2347 C C . ASP A 1 296 ? 9.019 -24.336 -23.757 1.00 93.69 296 ASP A C 1
ATOM 2349 O O . ASP A 1 296 ? 8.186 -24.113 -22.877 1.00 93.69 296 ASP A O 1
ATOM 2353 N N . VAL A 1 297 ? 10.334 -24.320 -23.526 1.00 93.75 297 VAL A N 1
ATOM 2354 C CA . VAL A 1 297 ? 10.932 -24.126 -22.205 1.00 93.75 297 VAL A CA 1
ATOM 2355 C C . VAL A 1 297 ? 11.864 -22.930 -22.257 1.00 93.75 297 VAL A C 1
ATOM 2357 O O . VAL A 1 297 ? 12.749 -22.874 -23.104 1.00 93.75 297 VAL A O 1
ATOM 2360 N N . VAL A 1 298 ? 11.687 -22.002 -21.319 1.00 96.31 298 VAL A N 1
ATOM 2361 C CA . VAL A 1 298 ? 12.629 -20.911 -21.054 1.00 96.31 298 VAL A CA 1
ATOM 2362 C C . VAL A 1 298 ? 13.184 -21.117 -19.652 1.00 96.31 298 VAL A C 1
ATOM 2364 O O . VAL A 1 298 ? 12.419 -21.348 -18.715 1.00 96.31 298 VAL A O 1
ATOM 2367 N N . THR A 1 299 ? 14.502 -21.056 -19.489 1.00 96.38 299 THR A N 1
ATOM 2368 C CA . THR A 1 299 ? 15.150 -21.142 -18.176 1.00 96.38 299 THR A CA 1
ATOM 2369 C C . THR A 1 299 ? 16.056 -19.950 -17.938 1.00 96.38 299 THR A C 1
ATOM 2371 O O . THR A 1 299 ? 16.774 -19.548 -18.848 1.00 96.38 299 THR A O 1
ATOM 2374 N N . VAL A 1 300 ? 16.078 -19.459 -16.703 1.00 96.00 300 VAL A N 1
ATOM 2375 C CA . VAL A 1 300 ? 17.020 -18.447 -16.218 1.00 96.00 300 VAL A CA 1
ATOM 2376 C C . VAL A 1 300 ? 17.868 -19.095 -15.131 1.00 96.00 300 VAL A C 1
ATOM 2378 O O . VAL A 1 300 ? 17.330 -19.659 -14.176 1.00 96.00 300 VAL A O 1
ATOM 2381 N N . ASN A 1 301 ? 19.190 -19.075 -15.287 1.00 95.25 301 ASN A N 1
ATOM 2382 C CA . ASN A 1 301 ? 20.146 -19.692 -14.360 1.00 95.25 301 ASN A CA 1
ATOM 2383 C C . ASN A 1 301 ? 19.796 -21.162 -14.042 1.00 95.25 301 ASN A C 1
ATOM 2385 O O . ASN A 1 301 ? 19.849 -21.612 -12.897 1.00 95.25 301 ASN A O 1
ATOM 2389 N N . GLY A 1 302 ? 19.373 -21.905 -15.073 1.00 93.88 302 GLY A N 1
ATOM 2390 C CA . GLY A 1 302 ? 18.993 -23.320 -14.990 1.00 93.88 302 GLY A CA 1
ATOM 2391 C C . GLY A 1 302 ? 17.609 -23.602 -14.391 1.00 93.88 302 GLY A C 1
ATOM 2392 O O . GLY A 1 302 ? 17.207 -24.763 -14.326 1.00 93.88 302 GLY A O 1
ATOM 2393 N N . LYS A 1 303 ? 16.859 -22.577 -13.971 1.00 95.06 303 LYS A N 1
ATOM 2394 C CA . LYS A 1 303 ? 15.504 -22.724 -13.420 1.00 95.06 303 LYS A CA 1
ATOM 2395 C C . LYS A 1 303 ? 14.446 -22.363 -14.466 1.00 95.06 303 LYS A C 1
ATOM 2397 O O . LYS A 1 303 ? 14.583 -21.316 -15.097 1.00 95.06 303 LYS A O 1
ATOM 2402 N N . PRO A 1 304 ? 13.385 -23.172 -14.647 1.00 93.50 304 PRO A N 1
ATOM 2403 C CA . PRO A 1 304 ? 12.283 -22.830 -15.540 1.00 93.50 304 PRO A CA 1
ATOM 2404 C C . PRO A 1 304 ? 11.616 -21.508 -15.162 1.00 93.50 304 PRO A C 1
ATOM 2406 O O . PRO A 1 304 ? 11.257 -21.290 -14.003 1.00 93.50 304 PRO A O 1
ATOM 2409 N N . LEU A 1 305 ? 11.420 -20.650 -16.158 1.00 91.50 305 LEU A N 1
ATOM 2410 C CA . LEU A 1 305 ? 10.644 -19.429 -16.031 1.00 91.50 305 LEU A CA 1
ATOM 2411 C C . LEU A 1 305 ? 9.167 -19.776 -16.246 1.00 91.50 305 LEU A C 1
ATOM 2413 O O . LEU A 1 305 ? 8.706 -19.938 -17.371 1.00 91.50 305 LEU A O 1
ATOM 2417 N N . ASN A 1 306 ? 8.431 -19.936 -15.144 1.00 83.19 306 ASN A N 1
ATOM 2418 C CA . ASN A 1 306 ? 7.032 -20.388 -15.166 1.00 83.19 306 ASN A CA 1
ATOM 2419 C C . ASN A 1 306 ? 6.020 -19.256 -15.407 1.00 83.19 306 ASN A C 1
ATOM 2421 O O . ASN A 1 306 ? 4.811 -19.492 -15.412 1.00 83.19 306 ASN A O 1
ATOM 2425 N N . GLU A 1 307 ? 6.495 -18.025 -15.579 1.00 84.69 307 GLU A N 1
ATOM 2426 C CA . GLU A 1 307 ? 5.636 -16.897 -15.900 1.00 84.69 307 GLU A CA 1
ATOM 2427 C C . GLU A 1 307 ? 5.243 -16.887 -17.381 1.00 84.69 307 GLU A C 1
ATOM 2429 O O . GLU A 1 307 ? 6.016 -17.237 -18.275 1.00 84.69 307 GLU A O 1
ATOM 2434 N N . GLU A 1 308 ? 4.023 -16.430 -17.650 1.00 88.81 308 GLU A N 1
ATOM 2435 C CA . GLU A 1 308 ? 3.573 -16.136 -19.009 1.00 88.81 308 GLU A CA 1
ATOM 2436 C C . GLU A 1 308 ? 4.345 -14.934 -19.559 1.00 88.81 308 GLU A C 1
ATOM 2438 O O . GLU A 1 308 ? 4.453 -13.938 -18.840 1.00 88.81 308 GLU A O 1
ATOM 2443 N N . PRO A 1 309 ? 4.851 -14.970 -20.800 1.00 92.94 309 PRO A N 1
ATOM 2444 C CA . PRO A 1 309 ? 5.554 -13.825 -21.357 1.00 92.94 309 PRO A CA 1
ATOM 2445 C C . PRO A 1 309 ? 4.611 -12.632 -21.529 1.00 92.94 309 PRO A C 1
ATOM 2447 O O . PRO A 1 309 ? 3.395 -12.773 -21.693 1.00 92.94 309 PRO A O 1
ATOM 2450 N N . LEU A 1 310 ? 5.200 -11.445 -21.508 1.00 93.38 310 LEU A N 1
ATOM 2451 C CA . LEU A 1 310 ? 4.546 -10.191 -21.849 1.00 93.38 310 LEU A CA 1
ATOM 2452 C C . LEU A 1 310 ? 4.493 -10.037 -23.366 1.00 93.38 310 LEU A C 1
ATOM 2454 O O . LEU A 1 310 ? 5.256 -10.679 -24.084 1.00 93.38 310 LEU A O 1
ATOM 2458 N N . TYR A 1 311 ? 3.607 -9.170 -23.856 1.00 92.69 311 TYR A N 1
ATOM 2459 C CA . TYR A 1 311 ? 3.440 -8.933 -25.287 1.00 92.69 311 TYR A CA 1
ATOM 2460 C C . TYR A 1 311 ? 3.426 -7.441 -25.602 1.00 92.69 311 TYR A C 1
ATOM 2462 O O . TYR A 1 311 ? 2.834 -6.651 -24.871 1.00 92.69 311 TYR A O 1
ATOM 2470 N N . LYS A 1 312 ? 4.063 -7.063 -26.711 1.00 89.94 312 LYS A N 1
ATOM 2471 C CA . LYS A 1 312 ? 4.015 -5.711 -27.282 1.00 89.94 312 LYS A CA 1
ATOM 2472 C C . LYS A 1 312 ? 3.984 -5.833 -28.798 1.00 89.94 312 LYS A C 1
ATOM 2474 O O . LYS A 1 312 ? 4.871 -6.471 -29.366 1.00 89.94 312 LYS A O 1
ATOM 2479 N N . LYS A 1 313 ? 2.968 -5.263 -29.460 1.00 89.94 313 LYS A N 1
ATOM 2480 C CA . LYS A 1 313 ? 2.774 -5.416 -30.918 1.00 89.94 313 LYS A CA 1
ATOM 2481 C C . LYS A 1 313 ? 2.819 -6.888 -31.373 1.00 89.94 313 LYS A C 1
ATOM 2483 O O . LYS A 1 313 ? 3.449 -7.224 -32.373 1.00 89.94 313 LYS A O 1
ATOM 2488 N N . GLY A 1 314 ? 2.236 -7.783 -30.572 1.00 91.12 314 GLY A N 1
ATOM 2489 C CA . GLY A 1 314 ? 2.216 -9.229 -30.816 1.00 91.12 314 GLY A CA 1
ATOM 2490 C C . GLY A 1 314 ? 3.519 -9.985 -30.517 1.00 91.12 314 GLY A C 1
ATOM 2491 O O . GLY A 1 314 ? 3.474 -11.212 -30.464 1.00 91.12 314 GLY A O 1
ATOM 2492 N N . LYS A 1 315 ? 4.656 -9.317 -30.288 1.00 92.88 315 LYS A N 1
ATOM 2493 C CA . LYS A 1 315 ? 5.932 -9.972 -29.951 1.00 92.88 315 LYS A CA 1
ATOM 2494 C C . LYS A 1 315 ? 6.023 -10.260 -28.459 1.00 92.88 315 LYS A C 1
ATOM 2496 O O . LYS A 1 315 ? 5.622 -9.414 -27.660 1.00 92.88 315 LYS A O 1
ATOM 2501 N N . SER A 1 316 ? 6.564 -11.420 -28.090 1.00 95.06 316 SER A N 1
ATOM 2502 C CA . SER A 1 316 ? 6.685 -11.828 -26.689 1.00 95.06 316 SER A CA 1
ATOM 2503 C C . SER A 1 316 ? 8.040 -11.488 -26.077 1.00 95.06 316 SER A C 1
ATOM 2505 O O . SER A 1 316 ? 9.071 -11.712 -26.714 1.00 95.06 316 SER A O 1
ATOM 2507 N N . TYR A 1 317 ? 8.035 -11.062 -24.820 1.00 94.69 317 TYR A N 1
ATOM 2508 C CA . TYR A 1 317 ? 9.240 -10.763 -24.054 1.00 94.69 317 TYR A CA 1
ATOM 2509 C C . TYR A 1 317 ? 9.060 -11.068 -22.568 1.00 94.69 317 TYR A C 1
ATOM 2511 O O . TYR A 1 317 ? 7.944 -11.272 -22.087 1.00 94.69 317 TYR A O 1
ATOM 2519 N N . TYR A 1 318 ? 10.168 -11.070 -21.841 1.00 93.56 318 TYR A N 1
ATOM 2520 C CA . TYR A 1 318 ? 10.212 -11.182 -20.390 1.00 93.56 318 TYR A CA 1
ATOM 2521 C C . TYR A 1 318 ? 10.946 -9.987 -19.785 1.00 93.56 318 TYR A C 1
ATOM 2523 O O . TYR A 1 318 ? 11.812 -9.396 -20.431 1.00 93.56 318 TYR A O 1
ATOM 2531 N N . ILE A 1 319 ? 10.592 -9.659 -18.542 1.00 88.62 319 ILE A N 1
ATOM 2532 C CA . ILE A 1 319 ? 11.333 -8.734 -17.683 1.00 88.62 319 ILE A CA 1
ATOM 2533 C C . ILE A 1 319 ? 11.812 -9.543 -16.477 1.00 88.62 319 ILE A C 1
ATOM 2535 O O . ILE A 1 319 ? 11.008 -10.208 -15.822 1.00 88.62 319 ILE A O 1
ATOM 2539 N N . LEU A 1 320 ? 13.112 -9.507 -16.203 1.00 87.38 320 LEU A N 1
ATOM 2540 C CA . LEU A 1 320 ? 13.716 -10.023 -14.979 1.00 87.38 320 LEU A CA 1
ATOM 2541 C C . LEU A 1 320 ? 14.055 -8.821 -14.103 1.00 87.38 320 LEU A C 1
ATOM 2543 O O . LEU A 1 320 ? 14.830 -7.975 -14.536 1.00 87.38 320 LEU A O 1
ATOM 2547 N N . TYR A 1 321 ? 13.468 -8.724 -12.914 1.00 80.19 321 TYR A N 1
ATOM 2548 C CA . TYR A 1 321 ? 13.605 -7.535 -12.068 1.00 80.19 321 TYR A CA 1
ATOM 2549 C C . TYR A 1 321 ? 14.814 -7.611 -11.128 1.00 80.19 321 TYR A C 1
ATOM 2551 O O . TYR A 1 321 ? 15.121 -8.696 -10.633 1.00 80.19 321 TYR A O 1
ATOM 2559 N N . GLU A 1 322 ? 15.420 -6.454 -10.837 1.00 72.81 322 GLU A N 1
ATOM 2560 C CA . GLU A 1 322 ? 16.467 -6.254 -9.813 1.00 72.81 322 GLU A CA 1
ATOM 2561 C C . GLU A 1 322 ? 17.632 -7.273 -9.875 1.00 72.81 322 GLU A C 1
ATOM 2563 O O . GLU A 1 322 ? 17.873 -8.045 -8.939 1.00 72.81 322 GLU A O 1
ATOM 2568 N N . ASN A 1 323 ? 18.378 -7.293 -10.983 1.00 81.19 323 ASN A N 1
ATOM 2569 C CA . ASN A 1 323 ? 19.457 -8.265 -11.195 1.00 81.19 323 ASN A CA 1
ATOM 2570 C C . ASN A 1 323 ? 20.779 -7.800 -10.562 1.00 81.19 323 ASN A C 1
ATOM 2572 O O . ASN A 1 323 ? 21.184 -6.658 -10.741 1.00 81.19 323 ASN A O 1
ATOM 2576 N N . ASN A 1 324 ? 21.477 -8.699 -9.860 1.00 84.19 324 ASN A N 1
ATOM 2577 C CA . ASN A 1 324 ? 22.746 -8.402 -9.169 1.00 84.19 324 ASN A CA 1
ATOM 2578 C C . ASN A 1 324 ? 23.844 -9.440 -9.481 1.00 84.19 324 ASN A C 1
ATOM 2580 O O . ASN A 1 324 ? 24.640 -9.807 -8.616 1.00 84.19 324 ASN A O 1
ATOM 2584 N N . GLY A 1 325 ? 23.811 -10.025 -10.678 1.00 91.50 325 GLY A N 1
ATOM 2585 C CA . GLY A 1 325 ? 24.747 -11.073 -11.075 1.00 91.50 325 GLY A CA 1
ATOM 2586 C C . GLY A 1 325 ? 24.575 -11.508 -12.525 1.00 91.50 325 GLY A C 1
ATOM 2587 O O . GLY A 1 325 ? 23.617 -11.110 -13.190 1.00 91.50 325 GLY A O 1
ATOM 2588 N N . ASP A 1 326 ? 25.495 -12.358 -12.985 1.00 95.94 326 ASP A N 1
ATOM 2589 C CA . ASP A 1 326 ? 25.454 -12.949 -14.324 1.00 95.94 326 ASP A CA 1
ATOM 2590 C C . ASP A 1 326 ? 24.138 -13.710 -14.572 1.00 95.94 326 ASP A C 1
ATOM 2592 O O . ASP A 1 326 ? 23.602 -14.402 -13.694 1.00 95.94 326 ASP A O 1
ATOM 2596 N N . LEU A 1 327 ? 23.632 -13.611 -15.804 1.00 96.75 327 LEU A N 1
ATOM 2597 C CA . LEU A 1 327 ? 22.415 -14.288 -16.242 1.00 96.75 327 LEU A CA 1
ATOM 2598 C C . LEU A 1 327 ? 22.714 -15.282 -17.363 1.00 96.75 327 LEU A C 1
ATOM 2600 O O . LEU A 1 327 ? 23.296 -14.944 -18.391 1.00 96.75 327 LEU A O 1
ATOM 2604 N N . HIS A 1 328 ? 22.235 -16.511 -17.192 1.00 97.31 328 HIS A N 1
ATOM 2605 C CA . HIS A 1 328 ? 22.260 -17.561 -18.204 1.00 97.31 328 HIS A CA 1
ATOM 2606 C C . HIS A 1 328 ? 20.838 -17.902 -18.632 1.00 97.31 328 HIS A C 1
ATOM 2608 O O . HIS A 1 328 ? 20.115 -18.586 -17.900 1.00 97.31 328 HIS A O 1
ATOM 2614 N N . ILE A 1 329 ? 20.424 -17.429 -19.806 1.00 97.94 329 ILE A N 1
ATOM 2615 C CA . ILE A 1 329 ? 19.058 -17.583 -20.307 1.00 97.94 329 ILE A CA 1
ATOM 2616 C C . ILE A 1 329 ? 19.066 -18.533 -21.497 1.00 97.94 329 ILE A C 1
ATOM 2618 O O . ILE A 1 329 ? 19.738 -18.306 -22.499 1.00 97.94 329 ILE A O 1
ATOM 2622 N N . LYS A 1 330 ? 18.291 -19.609 -21.375 1.00 97.88 330 LYS A N 1
ATOM 2623 C CA . LYS A 1 330 ? 18.146 -20.647 -22.399 1.00 97.88 330 LYS A CA 1
ATOM 2624 C C . LYS A 1 330 ? 16.701 -20.764 -22.834 1.00 97.88 330 LYS A C 1
ATOM 2626 O O . LYS A 1 330 ? 15.819 -20.759 -21.974 1.00 97.88 330 LYS A O 1
ATOM 2631 N N . ALA A 1 331 ? 16.471 -20.950 -24.127 1.00 97.31 331 ALA A N 1
ATOM 2632 C CA . ALA A 1 331 ? 15.171 -21.327 -24.660 1.00 97.31 331 ALA A CA 1
ATOM 2633 C C . ALA A 1 331 ? 15.280 -22.494 -25.641 1.00 97.31 331 ALA A C 1
ATOM 2635 O O . ALA A 1 331 ? 16.186 -22.534 -26.470 1.00 97.31 331 ALA A O 1
ATOM 2636 N N . THR A 1 332 ? 14.332 -23.426 -25.554 1.00 97.25 332 THR A N 1
ATOM 2637 C CA . THR A 1 332 ? 14.119 -24.459 -26.573 1.00 97.25 332 THR A CA 1
ATOM 2638 C C . THR A 1 332 ? 12.830 -24.201 -27.332 1.00 97.25 332 THR A C 1
ATOM 2640 O O . THR A 1 332 ? 11.865 -23.656 -26.780 1.00 97.25 332 THR A O 1
ATOM 2643 N N . PHE A 1 333 ? 12.788 -24.613 -28.596 1.00 97.50 333 PHE A N 1
ATOM 2644 C CA . PHE A 1 333 ? 11.682 -24.293 -29.491 1.00 97.50 333 PHE A CA 1
ATOM 2645 C C . PHE A 1 333 ? 11.033 -25.547 -30.074 1.00 97.50 333 PHE A C 1
ATOM 2647 O O . PHE A 1 333 ? 11.681 -26.530 -30.429 1.00 97.50 333 PHE A O 1
ATOM 2654 N N . LYS A 1 334 ? 9.704 -25.512 -30.180 1.00 96.69 334 LYS A N 1
ATOM 2655 C CA . LYS A 1 334 ? 8.877 -26.629 -30.629 1.00 96.69 334 LYS A CA 1
ATOM 2656 C C . LYS A 1 334 ? 8.051 -26.248 -31.846 1.00 96.69 334 LYS A C 1
ATOM 2658 O O . LYS A 1 334 ? 7.504 -25.150 -31.933 1.00 96.69 334 LYS A O 1
ATOM 2663 N N . LYS A 1 335 ? 7.948 -27.185 -32.789 1.00 96.88 335 LYS A N 1
ATOM 2664 C CA . LYS A 1 335 ? 7.212 -27.000 -34.042 1.00 96.88 335 LYS A CA 1
ATOM 2665 C C . LYS A 1 335 ? 5.709 -26.858 -33.789 1.00 96.88 335 LYS A C 1
ATOM 2667 O O . LYS A 1 335 ? 5.131 -27.581 -32.971 1.00 96.88 335 LYS A O 1
ATOM 2672 N N . LEU A 1 336 ? 5.068 -25.955 -34.525 1.00 95.94 336 LEU A N 1
ATOM 2673 C CA . LEU A 1 336 ? 3.619 -25.787 -34.533 1.00 95.94 336 LEU A CA 1
ATOM 2674 C C . LEU A 1 336 ? 2.932 -27.036 -35.131 1.00 95.94 336 LEU A C 1
ATOM 2676 O O . LEU A 1 336 ? 3.396 -27.576 -36.136 1.00 95.94 336 LEU A O 1
ATOM 2680 N N . PRO A 1 337 ? 1.802 -27.494 -34.564 1.00 94.38 337 PRO A N 1
ATOM 2681 C CA . PRO A 1 337 ? 0.976 -28.543 -35.145 1.00 94.38 337 PRO A CA 1
ATOM 2682 C C . PRO A 1 337 ? 0.371 -28.117 -36.485 1.00 94.38 337 PRO A C 1
ATOM 2684 O O . PRO A 1 337 ? -0.120 -26.998 -36.630 1.00 94.38 337 PRO A O 1
ATOM 2687 N N . GLU A 1 338 ? 0.296 -29.059 -37.426 1.00 92.88 338 GLU A N 1
ATOM 2688 C CA . GLU A 1 338 ? -0.395 -28.861 -38.710 1.00 92.88 338 GLU A CA 1
ATOM 2689 C C . GLU A 1 338 ? -1.912 -28.715 -38.537 1.00 92.88 338 GLU A C 1
ATOM 2691 O O . GLU A 1 338 ? -2.580 -28.021 -39.304 1.00 92.88 338 GLU A O 1
ATOM 2696 N N . LYS A 1 339 ? -2.471 -29.353 -37.499 1.00 95.62 339 LYS A N 1
ATOM 2697 C CA . LYS A 1 339 ? -3.893 -29.257 -37.170 1.00 95.62 339 LYS A CA 1
ATOM 2698 C C . LYS A 1 339 ? -4.261 -27.804 -36.862 1.00 95.62 339 LYS A C 1
ATOM 2700 O O . LYS A 1 339 ? -3.674 -27.188 -35.973 1.00 95.62 339 LYS A O 1
ATOM 2705 N N . LYS A 1 340 ? -5.297 -27.299 -37.534 1.00 96.25 340 LYS A N 1
ATOM 2706 C CA . LYS A 1 340 ? -5.876 -25.971 -37.295 1.00 96.25 340 LYS A CA 1
ATOM 2707 C C . LYS A 1 340 ? -7.176 -26.047 -36.486 1.00 96.25 340 LYS A C 1
ATOM 2709 O O . LYS A 1 340 ? -7.883 -27.057 -36.509 1.00 96.25 340 LYS A O 1
ATOM 2714 N N . ILE A 1 341 ? -7.485 -24.968 -35.777 1.00 97.00 341 ILE A N 1
ATOM 2715 C CA . ILE A 1 341 ? -8.729 -24.712 -35.050 1.00 97.00 341 ILE A CA 1
ATOM 2716 C C . ILE A 1 341 ? -9.317 -23.376 -35.503 1.00 97.00 341 ILE A C 1
ATOM 2718 O O . ILE A 1 341 ? -8.592 -22.416 -35.755 1.00 97.00 341 ILE A O 1
ATOM 2722 N N . ASN A 1 342 ? -10.645 -23.300 -35.574 1.00 97.00 342 ASN A N 1
ATOM 2723 C CA . ASN A 1 342 ? -11.338 -22.060 -35.912 1.00 97.00 342 ASN A CA 1
ATOM 2724 C C . ASN A 1 342 ? -11.650 -21.277 -34.641 1.00 97.00 342 ASN A C 1
ATOM 2726 O O . ASN A 1 342 ? -12.315 -21.789 -33.740 1.00 97.00 342 ASN A O 1
ATOM 2730 N N . VAL A 1 343 ? -11.210 -20.026 -34.586 1.00 97.44 343 VAL A N 1
ATOM 2731 C CA . VAL A 1 343 ? -11.463 -19.110 -33.472 1.00 97.44 343 VAL A CA 1
ATOM 2732 C C . VAL A 1 343 ? -12.232 -17.914 -33.995 1.00 97.44 343 VAL A C 1
ATOM 2734 O O . VAL A 1 343 ? -11.865 -17.332 -35.010 1.00 97.44 343 VAL A O 1
ATOM 2737 N N . LYS A 1 344 ? -13.304 -17.538 -33.306 1.00 96.75 344 LYS A N 1
ATOM 2738 C CA . LYS A 1 344 ? -14.076 -16.331 -33.605 1.00 96.75 344 LYS A CA 1
ATOM 2739 C C . LYS A 1 344 ? -14.277 -15.510 -32.345 1.00 96.75 344 LYS A C 1
ATOM 2741 O O . LYS A 1 344 ? -14.354 -16.055 -31.248 1.00 96.75 344 LYS A O 1
ATOM 2746 N N . GLY A 1 345 ? -14.406 -14.204 -32.480 1.00 95.31 345 GLY A N 1
ATOM 2747 C CA . GLY A 1 345 ? -14.591 -13.341 -31.324 1.00 95.31 345 GLY A CA 1
ATOM 2748 C C . GLY A 1 345 ? -15.024 -11.946 -31.711 1.00 95.31 345 GLY A C 1
ATOM 2749 O O . GLY A 1 345 ? -15.245 -11.651 -32.886 1.00 95.31 345 GLY A O 1
ATOM 2750 N N . LYS A 1 346 ? -15.168 -11.101 -30.695 1.00 95.19 346 LYS A N 1
ATOM 2751 C CA . LYS A 1 346 ? -15.477 -9.685 -30.855 1.00 95.19 346 LYS A CA 1
ATOM 2752 C C . LYS A 1 346 ? -14.688 -8.873 -29.837 1.00 95.19 346 LYS A C 1
ATOM 2754 O O . LYS A 1 346 ? -14.626 -9.279 -28.677 1.00 95.19 346 LYS A O 1
ATOM 2759 N N . VAL A 1 347 ? -14.098 -7.766 -30.282 1.00 96.12 347 VAL A N 1
ATOM 2760 C CA . VAL A 1 347 ? -13.381 -6.799 -29.444 1.00 96.12 347 VAL A CA 1
ATOM 2761 C C . VAL A 1 347 ? -14.272 -5.586 -29.219 1.00 96.12 347 VAL A C 1
ATOM 2763 O O . VAL A 1 347 ? -14.622 -4.879 -30.166 1.00 96.12 347 VAL A O 1
ATOM 2766 N N . THR A 1 348 ? -14.651 -5.349 -27.965 1.00 94.81 348 THR A N 1
ATOM 2767 C CA . THR A 1 348 ? -15.575 -4.269 -27.602 1.00 94.81 348 THR A CA 1
ATOM 2768 C C . THR A 1 348 ? -15.138 -3.502 -26.357 1.00 94.81 348 THR A C 1
ATOM 2770 O O . THR A 1 348 ? -14.509 -4.068 -25.472 1.00 94.81 348 THR A O 1
ATOM 2773 N N . ASP A 1 349 ? -15.551 -2.244 -26.248 1.00 92.19 349 ASP A N 1
ATOM 2774 C CA . ASP A 1 349 ? -15.701 -1.519 -24.984 1.00 92.19 349 ASP A CA 1
ATOM 2775 C C . ASP A 1 349 ? -17.181 -1.613 -24.581 1.00 92.19 349 ASP A C 1
ATOM 2777 O O . ASP A 1 349 ? -18.069 -1.038 -25.222 1.00 92.19 349 ASP A O 1
ATOM 2781 N N . GLY A 1 350 ? -17.477 -2.477 -23.608 1.00 86.94 350 GLY A N 1
ATOM 2782 C CA . GLY A 1 350 ? -18.842 -2.873 -23.265 1.00 86.94 350 GLY A CA 1
ATOM 2783 C C . GLY A 1 350 ? -19.589 -3.511 -24.445 1.00 86.94 350 GLY A C 1
ATOM 2784 O O . GLY A 1 350 ? -19.518 -4.719 -24.651 1.00 86.94 350 GLY A O 1
ATOM 2785 N N . LYS A 1 351 ? -20.336 -2.702 -25.205 1.00 85.31 351 LYS A N 1
ATOM 2786 C CA . LYS A 1 351 ? -21.113 -3.126 -26.389 1.00 85.31 351 LYS A CA 1
ATOM 2787 C C . LYS A 1 351 ? -20.625 -2.509 -27.707 1.00 85.31 351 LYS A C 1
ATOM 2789 O O . LYS A 1 351 ? -21.131 -2.885 -28.763 1.00 85.31 351 LYS A O 1
ATOM 2794 N N . ILE A 1 352 ? -19.691 -1.562 -27.656 1.00 91.94 352 ILE A N 1
ATOM 2795 C CA . ILE A 1 352 ? -19.243 -0.768 -28.807 1.00 91.94 352 ILE A CA 1
ATOM 2796 C C . ILE A 1 352 ? -17.927 -1.347 -29.329 1.00 91.94 352 ILE A C 1
ATOM 2798 O O . ILE A 1 352 ? -17.077 -1.736 -28.538 1.00 91.94 352 ILE A O 1
ATOM 2802 N N . ALA A 1 353 ? -17.752 -1.428 -30.648 1.00 92.50 353 ALA A N 1
ATOM 2803 C CA . ALA A 1 353 ? -16.491 -1.863 -31.249 1.00 92.50 353 ALA A CA 1
ATOM 2804 C C . ALA A 1 353 ? -15.362 -0.862 -30.949 1.00 92.50 353 ALA A C 1
ATOM 2806 O O . ALA A 1 353 ? -15.571 0.349 -31.030 1.00 92.50 353 ALA A O 1
ATOM 2807 N N . VAL A 1 354 ? -14.165 -1.357 -30.629 1.00 94.25 354 VAL A N 1
ATOM 2808 C CA . VAL A 1 354 ? -13.013 -0.490 -30.334 1.00 94.25 354 VAL A CA 1
ATOM 2809 C C . VAL A 1 354 ? -12.290 -0.123 -31.627 1.00 94.25 354 VAL A C 1
ATOM 2811 O O . VAL A 1 354 ? -11.746 -0.990 -32.310 1.00 94.25 354 VAL A O 1
ATOM 2814 N N . ASN A 1 355 ? -12.274 1.168 -31.966 1.00 89.69 355 ASN A N 1
ATOM 2815 C CA . ASN A 1 355 ? -11.569 1.663 -33.146 1.00 89.69 355 ASN A CA 1
ATOM 2816 C C . ASN A 1 355 ? -10.043 1.589 -32.954 1.00 89.69 355 ASN A C 1
ATOM 2818 O O . ASN A 1 355 ? -9.537 1.916 -31.883 1.00 89.69 355 ASN A O 1
ATOM 2822 N N . GLY A 1 356 ? -9.313 1.181 -33.994 1.00 90.38 356 GLY A N 1
ATOM 2823 C CA . GLY A 1 356 ? -7.850 1.067 -33.961 1.00 90.38 356 GLY A CA 1
ATOM 2824 C C . GLY A 1 356 ? -7.306 -0.086 -33.107 1.00 90.38 356 GLY A C 1
ATOM 2825 O O . GLY A 1 356 ? -6.107 -0.117 -32.837 1.00 90.38 356 GLY A O 1
ATOM 2826 N N . ALA A 1 357 ? -8.156 -1.024 -32.674 1.00 94.69 357 ALA A N 1
ATOM 2827 C CA . ALA A 1 357 ? -7.700 -2.226 -31.986 1.00 94.69 357 ALA A CA 1
ATOM 2828 C C . ALA A 1 357 ? -6.875 -3.116 -32.924 1.00 94.69 357 ALA A C 1
ATOM 2830 O O . ALA A 1 357 ? -7.251 -3.344 -34.074 1.00 94.69 357 ALA A O 1
ATOM 2831 N N . SER A 1 358 ? -5.770 -3.644 -32.409 1.00 96.12 358 SER A N 1
ATOM 2832 C CA . SER A 1 358 ? -4.922 -4.619 -33.092 1.00 96.12 358 SER A CA 1
ATOM 2833 C C . SER A 1 358 ? -4.956 -5.943 -32.333 1.00 96.12 358 SER A C 1
ATOM 2835 O O . SER A 1 358 ? -4.955 -5.952 -31.101 1.00 96.12 358 SER A O 1
ATOM 2837 N N . VAL A 1 359 ? -5.045 -7.057 -33.063 1.00 96.69 359 VAL A N 1
ATOM 2838 C CA . VAL A 1 359 ? -5.291 -8.394 -32.503 1.00 96.69 359 VAL A CA 1
ATOM 2839 C C . VAL A 1 359 ? -4.257 -9.371 -33.036 1.00 96.69 359 VAL A C 1
ATOM 2841 O O . VAL A 1 359 ? -4.005 -9.416 -34.239 1.00 96.69 359 VAL A O 1
ATOM 2844 N N . TRP A 1 360 ? -3.713 -10.196 -32.146 1.00 97.62 360 TRP A N 1
ATOM 2845 C CA . TRP A 1 360 ? -2.794 -11.277 -32.486 1.00 97.62 360 TRP A CA 1
ATOM 2846 C C . TRP A 1 360 ? -3.183 -12.557 -31.762 1.00 97.62 360 TRP A C 1
ATOM 2848 O O . TRP A 1 360 ? -3.552 -12.536 -30.587 1.00 97.62 360 TRP A O 1
ATOM 2858 N N . ALA A 1 361 ? -3.057 -13.684 -32.449 1.00 96.94 361 ALA A N 1
ATOM 2859 C CA . ALA A 1 361 ? -2.949 -14.981 -31.808 1.00 96.94 361 ALA A CA 1
ATOM 2860 C C . ALA A 1 361 ? -1.499 -15.178 -31.363 1.00 96.94 361 ALA A C 1
ATOM 2862 O O . ALA A 1 361 ? -0.587 -15.017 -32.169 1.00 96.94 361 ALA A O 1
ATOM 2863 N N . VAL A 1 362 ? -1.284 -15.496 -30.088 1.00 96.62 362 VAL A N 1
ATOM 2864 C CA . VAL A 1 362 ? 0.055 -15.529 -29.497 1.00 96.62 362 VAL A CA 1
ATOM 2865 C C . VAL A 1 362 ? 0.296 -16.765 -28.636 1.00 96.62 362 VAL A C 1
ATOM 2867 O O . VAL A 1 362 ? -0.617 -17.274 -27.975 1.00 96.62 362 VAL A O 1
ATOM 2870 N N . LYS A 1 363 ? 1.548 -17.237 -28.638 1.00 94.81 363 LYS A N 1
ATOM 2871 C CA . LYS A 1 363 ? 2.069 -18.260 -27.720 1.00 94.81 363 LYS A CA 1
ATOM 2872 C C . LYS A 1 363 ? 3.598 -18.223 -27.688 1.00 94.81 363 LYS A C 1
ATOM 2874 O O . LYS A 1 363 ? 4.211 -18.644 -28.657 1.00 94.81 363 LYS A O 1
ATOM 2879 N N . ASN A 1 364 ? 4.206 -17.803 -26.575 1.00 92.19 364 ASN A N 1
ATOM 2880 C CA . ASN A 1 364 ? 5.649 -17.947 -26.306 1.00 92.19 364 ASN A CA 1
ATOM 2881 C C . ASN A 1 364 ? 6.545 -17.685 -27.543 1.00 92.19 364 ASN A C 1
ATOM 2883 O O . ASN A 1 364 ? 7.266 -18.570 -27.990 1.00 92.19 364 ASN A O 1
ATOM 2887 N N . GLY A 1 365 ? 6.446 -16.511 -28.163 1.00 91.44 365 GLY A N 1
ATOM 2888 C CA . GLY A 1 365 ? 7.201 -16.157 -29.374 1.00 91.44 365 GLY A CA 1
ATOM 2889 C C . GLY A 1 365 ? 6.414 -16.300 -30.674 1.00 91.44 365 GLY A C 1
ATOM 2890 O O . GLY A 1 365 ? 6.557 -15.457 -31.555 1.00 91.44 365 GLY A O 1
ATOM 2891 N N . TYR A 1 366 ? 5.531 -17.297 -30.792 1.00 95.88 366 TYR A N 1
ATOM 2892 C CA . TYR A 1 366 ? 4.610 -17.369 -31.927 1.00 95.88 366 TYR A CA 1
ATOM 2893 C C . TYR A 1 366 ? 3.623 -16.200 -31.874 1.00 95.88 366 TYR A C 1
ATOM 2895 O O . TYR A 1 366 ? 3.027 -15.927 -30.826 1.00 95.88 366 TYR A O 1
ATOM 2903 N N . SER A 1 367 ? 3.447 -15.540 -33.019 1.00 96.06 367 SER A N 1
ATOM 2904 C CA . SER A 1 367 ? 2.556 -14.400 -33.199 1.00 96.06 367 SER A CA 1
ATOM 2905 C C . SER A 1 367 ? 1.964 -14.406 -34.605 1.00 96.06 367 SER A C 1
ATOM 2907 O O . SER A 1 367 ? 2.702 -14.395 -35.588 1.00 96.06 367 SER A O 1
ATOM 2909 N N . GLU A 1 368 ? 0.637 -14.411 -34.710 1.00 95.88 368 GLU A N 1
ATOM 2910 C CA . GLU A 1 368 ? -0.089 -14.319 -35.980 1.00 95.88 368 GLU A CA 1
ATOM 2911 C C . GLU A 1 368 ? -1.128 -13.189 -35.889 1.00 95.88 368 GLU A C 1
ATOM 2913 O O . GLU A 1 368 ? -2.018 -13.254 -35.034 1.00 95.88 368 GLU A O 1
ATOM 2918 N N . PRO A 1 369 ? -1.033 -12.130 -36.717 1.00 96.56 369 PRO A N 1
ATOM 2919 C CA . PRO A 1 369 ? -2.007 -11.043 -36.704 1.00 96.56 369 PRO A CA 1
ATOM 2920 C C . PRO A 1 369 ? -3.384 -11.534 -37.167 1.00 96.56 369 PRO A C 1
ATOM 2922 O O . PRO A 1 369 ? -3.503 -12.312 -38.110 1.00 96.56 369 PRO A O 1
ATOM 2925 N N . VAL A 1 370 ? -4.441 -11.040 -36.524 1.00 96.44 370 VAL A N 1
ATOM 2926 C CA . VAL A 1 370 ? -5.832 -11.408 -36.808 1.00 96.44 370 VAL A CA 1
ATOM 2927 C C . VAL A 1 370 ? -6.598 -10.182 -37.294 1.00 96.44 370 VAL A C 1
ATOM 2929 O O . VAL A 1 370 ? -6.694 -9.173 -36.597 1.00 96.44 370 VAL A O 1
ATOM 2932 N N . SER A 1 371 ? -7.175 -10.270 -38.492 1.00 94.69 371 SER A N 1
ATOM 2933 C CA . SER A 1 371 ? -7.956 -9.176 -39.073 1.00 94.69 371 SER A CA 1
ATOM 2934 C C . SER A 1 371 ? -9.287 -8.971 -38.343 1.00 94.69 371 SER A C 1
ATOM 2936 O O . SER A 1 371 ? -10.034 -9.921 -38.099 1.00 94.69 371 SER A O 1
ATOM 2938 N N . LEU A 1 372 ? -9.597 -7.710 -38.040 1.00 94.81 372 LEU A N 1
ATOM 2939 C CA . LEU A 1 372 ? -10.864 -7.275 -37.456 1.00 94.81 372 LEU A CA 1
ATOM 2940 C C . LEU A 1 372 ? -11.788 -6.686 -38.525 1.00 94.81 372 LEU A C 1
ATOM 2942 O O . LEU A 1 372 ? -11.364 -5.902 -39.373 1.00 94.81 372 LEU A O 1
ATOM 2946 N N . ASN A 1 373 ? -13.071 -7.011 -38.429 1.00 93.88 373 ASN A N 1
ATOM 2947 C CA . ASN A 1 373 ? -14.136 -6.338 -39.161 1.00 93.88 373 ASN A CA 1
ATOM 2948 C C . ASN A 1 373 ? -14.471 -4.989 -38.505 1.00 93.88 373 ASN A C 1
ATOM 2950 O O . ASN A 1 373 ? -14.190 -4.763 -37.327 1.00 93.88 373 ASN A O 1
ATOM 2954 N N . SER A 1 374 ? -15.158 -4.107 -39.237 1.00 90.44 374 SER A N 1
ATOM 2955 C CA . SER A 1 374 ? -15.568 -2.781 -38.742 1.00 90.44 374 SER A CA 1
ATOM 2956 C C . SER A 1 374 ? -16.493 -2.829 -37.523 1.00 90.44 374 SER A C 1
ATOM 2958 O O . SER A 1 374 ? -16.568 -1.869 -36.763 1.00 90.44 374 SER A O 1
ATOM 2960 N N . ASP A 1 375 ? -17.212 -3.936 -37.326 1.00 91.00 375 ASP A N 1
ATOM 2961 C CA . ASP A 1 375 ? -18.049 -4.154 -36.148 1.00 91.00 375 ASP A CA 1
ATOM 2962 C C . ASP A 1 375 ? -17.259 -4.707 -34.947 1.00 91.00 375 ASP A C 1
ATOM 2964 O O . ASP A 1 375 ? -17.857 -4.979 -33.908 1.00 91.00 375 ASP A O 1
ATOM 2968 N N . GLY A 1 376 ? -15.941 -4.887 -35.078 1.00 92.62 376 GLY A N 1
ATOM 2969 C CA . GLY A 1 376 ? -15.046 -5.447 -34.067 1.00 92.62 376 GLY A CA 1
ATOM 2970 C C . GLY A 1 376 ? -15.023 -6.976 -34.020 1.00 92.62 376 GLY A C 1
ATOM 2971 O O . GLY A 1 376 ? -14.381 -7.537 -33.132 1.00 92.62 376 GLY A O 1
ATOM 2972 N N . SER A 1 377 ? -15.735 -7.676 -34.910 1.00 95.00 377 SER A N 1
ATOM 2973 C CA . SER A 1 377 ? -15.694 -9.141 -34.979 1.00 95.00 377 SER A CA 1
ATOM 2974 C C . SER A 1 377 ? -14.457 -9.650 -35.722 1.00 95.00 377 SER A C 1
ATOM 2976 O O . SER A 1 377 ? -13.921 -8.970 -36.592 1.00 95.00 377 SER A O 1
ATOM 2978 N N . PHE A 1 378 ? -14.013 -10.865 -35.406 1.00 96.06 378 PHE A N 1
ATOM 2979 C CA . PHE A 1 378 ? -12.968 -11.558 -36.159 1.00 96.06 378 PHE A CA 1
ATOM 2980 C C . PHE A 1 378 ? -13.254 -13.054 -36.271 1.00 96.06 378 PHE A C 1
ATOM 2982 O O . PHE A 1 378 ? -14.002 -13.636 -35.477 1.00 96.06 378 PHE A O 1
ATOM 2989 N N . THR A 1 379 ? -12.635 -13.695 -37.258 1.00 96.19 379 THR A N 1
ATOM 2990 C CA . THR A 1 379 ? -12.545 -15.153 -37.383 1.00 96.19 379 THR A CA 1
ATOM 2991 C C . THR A 1 379 ? -11.166 -15.507 -37.930 1.00 96.19 379 THR A C 1
ATOM 2993 O O . THR A 1 379 ? -10.707 -14.868 -38.870 1.00 96.19 379 THR A O 1
ATOM 2996 N N . ALA A 1 380 ? -10.508 -16.503 -37.342 1.00 96.44 380 ALA A N 1
ATOM 2997 C CA . ALA A 1 380 ? -9.164 -16.938 -37.708 1.00 96.44 380 ALA A CA 1
ATOM 2998 C C . ALA A 1 380 ? -9.035 -18.468 -37.657 1.00 96.44 380 ALA A C 1
ATOM 3000 O O . ALA A 1 380 ? -9.665 -19.125 -36.823 1.00 96.44 380 ALA A O 1
ATOM 3001 N N . SER A 1 381 ? -8.196 -19.023 -38.535 1.00 96.50 381 SER A N 1
ATOM 3002 C CA . SER A 1 381 ? -7.843 -20.447 -38.579 1.00 96.50 381 SER A CA 1
ATOM 3003 C C . SER A 1 381 ? -6.424 -20.638 -38.038 1.00 96.50 381 SER A C 1
ATOM 3005 O O . SER A 1 381 ? -5.441 -20.522 -38.768 1.00 96.50 381 SER A O 1
ATOM 3007 N N . LEU A 1 382 ? -6.324 -20.946 -36.748 1.00 96.69 382 LEU A N 1
ATOM 3008 C CA . LEU A 1 382 ? -5.089 -20.897 -35.962 1.00 96.69 382 LEU A CA 1
ATOM 3009 C C . LEU A 1 382 ? -4.543 -22.306 -35.676 1.00 96.69 382 LEU A C 1
ATOM 3011 O O . LEU A 1 382 ? -5.315 -23.264 -35.691 1.00 96.69 382 LEU A O 1
ATOM 3015 N N . PRO A 1 383 ? -3.235 -22.493 -35.430 1.00 95.50 383 PRO A N 1
ATOM 3016 C CA . PRO A 1 383 ? -2.680 -23.791 -35.044 1.00 95.50 383 PRO A CA 1
ATOM 3017 C C . PRO A 1 383 ? -3.271 -24.291 -33.719 1.00 95.50 383 PRO A C 1
ATOM 3019 O O . PRO A 1 383 ? -3.480 -23.529 -32.777 1.00 95.50 383 PRO A O 1
ATOM 3022 N N . ALA A 1 384 ? -3.520 -25.596 -33.635 1.00 94.25 384 ALA A N 1
ATOM 3023 C CA . ALA A 1 384 ? -4.106 -26.257 -32.470 1.00 94.25 384 ALA A CA 1
ATOM 3024 C C . ALA A 1 384 ? -3.070 -26.486 -31.350 1.00 94.25 384 ALA A C 1
ATOM 3026 O O . ALA A 1 384 ? -2.825 -27.625 -30.947 1.00 94.25 384 ALA A O 1
ATOM 3027 N N . ILE A 1 385 ? -2.433 -25.414 -30.868 1.00 92.56 385 ILE A N 1
ATOM 3028 C CA . ILE A 1 385 ? -1.464 -25.456 -29.762 1.00 92.56 385 ILE A CA 1
ATOM 3029 C C . ILE A 1 385 ? -2.133 -25.259 -28.402 1.00 92.56 385 ILE A C 1
ATOM 3031 O O . ILE A 1 385 ? -3.037 -24.440 -28.237 1.00 92.56 385 ILE A O 1
ATOM 3035 N N . SER A 1 386 ? -1.651 -26.001 -27.402 1.00 90.44 386 SER A N 1
ATOM 3036 C CA . SER A 1 386 ? -2.091 -25.827 -26.017 1.00 90.44 386 SER A CA 1
ATOM 3037 C C . SER A 1 386 ? -1.627 -24.477 -25.466 1.00 90.44 386 SER A C 1
ATOM 3039 O O . SER A 1 386 ? -0.476 -24.077 -25.650 1.00 90.44 386 SER A O 1
ATOM 3041 N N . GLY A 1 387 ? -2.526 -23.779 -24.772 1.00 91.69 387 GLY A N 1
ATOM 3042 C CA . GLY A 1 387 ? -2.242 -22.475 -24.176 1.00 91.69 387 GLY A CA 1
ATOM 3043 C C . GLY A 1 387 ? -2.180 -21.313 -25.171 1.00 91.69 387 GLY A C 1
ATOM 3044 O O . GLY A 1 387 ? -1.635 -20.275 -24.810 1.00 91.69 387 GLY A O 1
ATOM 3045 N N . LEU A 1 388 ? -2.715 -21.467 -26.391 1.00 95.62 388 LEU A N 1
ATOM 3046 C CA . LEU A 1 388 ? -2.894 -20.363 -27.340 1.00 95.62 388 LEU A CA 1
ATOM 3047 C C . LEU A 1 388 ? -3.752 -19.248 -26.721 1.00 95.62 388 LEU A C 1
ATOM 3049 O O . LEU A 1 388 ? -4.754 -19.524 -26.052 1.00 95.62 388 LEU A O 1
ATOM 3053 N N . LYS A 1 389 ? -3.388 -17.987 -26.970 1.00 95.75 389 LYS A N 1
ATOM 3054 C CA . LYS A 1 389 ? -4.126 -16.816 -26.480 1.00 95.75 389 LYS A CA 1
ATOM 3055 C C . LYS A 1 389 ? -4.367 -15.801 -27.590 1.00 95.75 389 LYS A C 1
ATOM 3057 O O . LYS A 1 389 ? -3.666 -15.793 -28.595 1.00 95.75 389 LYS A O 1
ATOM 3062 N N . ILE A 1 390 ? -5.358 -14.940 -27.391 1.00 96.88 390 ILE A N 1
ATOM 3063 C CA . ILE A 1 390 ? -5.577 -13.736 -28.188 1.00 96.88 390 ILE A CA 1
ATOM 3064 C C . ILE A 1 390 ? -5.087 -12.539 -27.376 1.00 96.88 390 ILE A C 1
ATOM 3066 O O . ILE A 1 390 ? -5.610 -12.282 -26.290 1.00 96.88 390 ILE A O 1
ATOM 3070 N N . TYR A 1 391 ? -4.082 -11.838 -27.896 1.00 96.19 391 TYR A N 1
ATOM 3071 C CA . TYR A 1 391 ? -3.583 -10.569 -27.376 1.00 96.19 391 TYR A CA 1
ATOM 3072 C C . TYR A 1 391 ? -4.202 -9.416 -28.164 1.00 96.19 391 TYR A C 1
ATOM 3074 O O . TYR A 1 391 ? -4.236 -9.449 -29.396 1.00 96.19 391 TYR A O 1
ATOM 3082 N N . VAL A 1 392 ? -4.703 -8.408 -27.456 1.00 95.75 392 VAL A N 1
ATOM 3083 C CA . VAL A 1 392 ? -5.338 -7.228 -28.046 1.00 95.75 392 VAL A CA 1
ATOM 3084 C C . VAL A 1 392 ? -4.776 -5.968 -27.410 1.00 95.75 392 VAL A C 1
ATOM 3086 O O . VAL A 1 392 ? -4.748 -5.860 -26.184 1.00 95.75 392 VAL A O 1
ATOM 3089 N N . GLU A 1 393 ? -4.395 -4.998 -28.237 1.00 94.31 393 GLU A N 1
ATOM 3090 C CA . GLU A 1 393 ? -3.991 -3.662 -27.792 1.00 94.31 393 GLU A CA 1
ATOM 3091 C C . GLU A 1 393 ? -4.718 -2.576 -28.598 1.00 94.31 393 GLU A C 1
ATOM 3093 O O . GLU A 1 393 ? -5.025 -2.756 -29.778 1.00 94.31 393 GLU A O 1
ATOM 3098 N N . ALA A 1 394 ? -5.037 -1.459 -27.946 1.00 94.00 394 ALA A N 1
ATOM 3099 C CA . ALA A 1 394 ? -5.666 -0.294 -28.561 1.00 94.00 394 ALA A CA 1
ATOM 3100 C C . ALA A 1 394 ? -5.247 0.968 -27.798 1.00 94.00 394 ALA A C 1
ATOM 3102 O O . ALA A 1 394 ? -5.105 0.936 -26.574 1.00 94.00 394 ALA A O 1
ATOM 3103 N N . ASN A 1 395 ? -5.061 2.087 -28.501 1.00 90.62 395 ASN A N 1
ATOM 3104 C CA . ASN A 1 395 ? -4.658 3.339 -27.859 1.00 90.62 395 ASN A CA 1
ATOM 3105 C C . ASN A 1 395 ? -5.720 3.812 -26.845 1.00 90.62 395 ASN A C 1
ATOM 3107 O O . ASN A 1 395 ? -6.907 3.840 -27.166 1.00 90.62 395 ASN A O 1
ATOM 3111 N N . GLY A 1 396 ? -5.297 4.183 -25.634 1.00 88.19 396 GLY A N 1
ATOM 3112 C CA . GLY A 1 396 ? -6.188 4.582 -24.535 1.00 88.19 396 GLY A CA 1
ATOM 3113 C C . GLY A 1 396 ? -6.827 3.426 -23.749 1.00 88.19 396 GLY A C 1
ATOM 3114 O O . GLY A 1 396 ? -7.565 3.685 -22.799 1.00 88.19 396 GLY A O 1
ATOM 3115 N N . TYR A 1 397 ? -6.536 2.167 -24.089 1.00 91.88 397 TYR A N 1
ATOM 3116 C CA . TYR A 1 397 ? -7.052 0.983 -23.393 1.00 91.88 397 TYR A CA 1
ATOM 3117 C C . TYR A 1 397 ? -5.929 0.194 -22.723 1.00 91.88 397 TYR A C 1
ATOM 3119 O O . TYR A 1 397 ? -4.807 0.130 -23.225 1.00 91.88 397 TYR A O 1
ATOM 3127 N N . THR A 1 398 ? -6.250 -0.466 -21.613 1.00 91.69 398 THR A N 1
ATOM 3128 C CA . THR A 1 398 ? -5.380 -1.498 -21.047 1.00 91.69 398 THR A CA 1
ATOM 3129 C C . THR A 1 398 ? -5.372 -2.699 -22.007 1.00 91.69 398 THR A C 1
ATOM 3131 O O . THR A 1 398 ? -6.460 -3.147 -22.394 1.00 91.69 398 THR A O 1
ATOM 3134 N N . PRO A 1 399 ? -4.198 -3.238 -22.401 1.00 92.12 399 PRO A N 1
ATOM 3135 C CA . PRO A 1 399 ? -4.121 -4.428 -23.246 1.00 92.12 399 PRO A CA 1
ATOM 3136 C C . PRO A 1 399 ? -4.885 -5.606 -22.645 1.00 92.12 399 PRO A C 1
ATOM 3138 O O . PRO A 1 399 ? -5.205 -5.612 -21.459 1.00 92.12 399 PRO A O 1
ATOM 3141 N N . L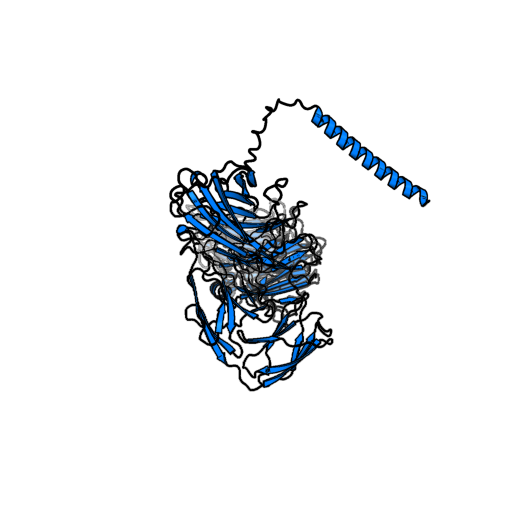YS A 1 400 ? -5.189 -6.632 -23.436 1.00 93.00 400 LYS A N 1
ATOM 3142 C CA . LYS A 1 400 ? -5.880 -7.814 -22.916 1.00 93.00 400 LYS A CA 1
ATOM 3143 C C . LYS A 1 400 ? -5.355 -9.090 -23.532 1.00 93.00 400 LYS A C 1
ATOM 3145 O O . LYS A 1 400 ? -5.134 -9.159 -24.736 1.00 93.00 400 LYS A O 1
ATOM 3150 N N . LEU A 1 401 ? -5.216 -10.109 -22.693 1.00 93.25 401 LEU A N 1
ATOM 3151 C CA . LEU A 1 401 ? -4.787 -11.442 -23.079 1.00 93.25 401 LEU A CA 1
ATOM 3152 C C . LEU A 1 401 ? -5.875 -12.449 -22.683 1.00 93.25 401 LEU A C 1
ATOM 3154 O O . LEU A 1 401 ? -6.249 -12.535 -21.514 1.00 93.25 401 LEU A O 1
ATOM 3158 N N . VAL A 1 402 ? -6.420 -13.186 -23.653 1.00 94.38 402 VAL A N 1
ATOM 3159 C CA . VAL A 1 402 ? -7.552 -14.109 -23.446 1.00 94.38 402 VAL A CA 1
ATOM 3160 C C . VAL A 1 402 ? -7.199 -15.501 -23.948 1.00 94.38 402 VAL A C 1
ATOM 3162 O O . VAL A 1 402 ? -6.785 -15.658 -25.093 1.00 94.38 402 VAL A O 1
ATOM 3165 N N . SER A 1 403 ? -7.396 -16.524 -23.117 1.00 95.00 403 SER A N 1
ATOM 3166 C CA . SER A 1 403 ? -7.155 -17.917 -23.505 1.00 95.00 403 SER A CA 1
ATOM 3167 C C . SER A 1 403 ? -8.110 -18.391 -24.601 1.00 95.00 403 SER A C 1
ATOM 3169 O O . SER A 1 403 ?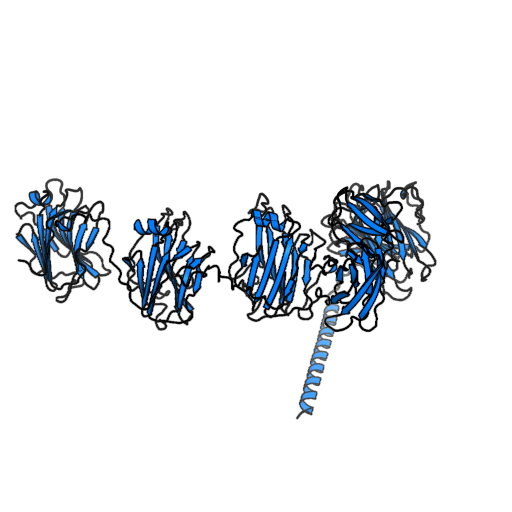 -9.319 -18.161 -24.534 1.00 95.00 403 SER A O 1
ATOM 3171 N N . VAL A 1 404 ? -7.567 -19.106 -25.585 1.00 95.75 404 VAL A N 1
ATOM 3172 C CA . VAL A 1 404 ? -8.340 -19.782 -26.631 1.00 95.75 404 VAL A CA 1
ATOM 3173 C C . VAL A 1 404 ? -8.733 -21.183 -26.144 1.00 95.75 404 VAL A C 1
ATOM 3175 O O . VAL A 1 404 ? -7.882 -21.905 -25.617 1.00 95.75 404 VAL A O 1
ATOM 3178 N N . PRO A 1 405 ? -9.997 -21.616 -26.318 1.00 92.94 405 PRO A N 1
ATOM 3179 C CA . PRO A 1 405 ? -10.392 -22.982 -25.990 1.00 92.94 405 PRO A CA 1
ATOM 3180 C C . PRO A 1 405 ? -9.610 -24.020 -26.824 1.00 92.94 405 PRO A C 1
ATOM 3182 O O . PRO A 1 405 ? -9.433 -23.805 -28.024 1.00 92.94 405 PRO A O 1
ATOM 3185 N N . PRO A 1 406 ? -9.210 -25.181 -26.265 1.00 87.50 406 PRO A N 1
ATOM 3186 C CA . PRO A 1 406 ? -8.359 -26.159 -26.964 1.00 87.50 406 PRO A CA 1
ATOM 3187 C C . PRO A 1 406 ? -8.895 -26.683 -28.312 1.00 87.50 406 PRO A C 1
ATOM 3189 O O . PRO A 1 406 ? -8.121 -27.130 -29.153 1.00 87.50 406 PRO A O 1
ATOM 3192 N N . GLY A 1 407 ? -10.214 -26.649 -28.528 1.00 89.50 407 GLY A N 1
ATOM 3193 C CA . GLY A 1 407 ? -10.860 -27.055 -29.784 1.00 89.50 407 GLY A CA 1
ATOM 3194 C C . GLY A 1 407 ? -11.169 -25.906 -30.752 1.00 89.50 407 GLY A C 1
ATOM 3195 O O . GLY A 1 407 ? -11.812 -26.138 -31.773 1.00 89.50 407 GLY A O 1
ATOM 3196 N N . GLY A 1 408 ? -10.760 -24.677 -30.432 1.00 91.69 408 GLY A N 1
ATOM 3197 C CA . GLY A 1 408 ? -11.296 -23.468 -31.052 1.00 91.69 408 GLY A CA 1
ATOM 3198 C C . GLY A 1 408 ? -12.672 -23.093 -30.496 1.00 91.69 408 GLY A C 1
ATOM 3199 O O . GLY A 1 408 ? -13.139 -23.646 -29.501 1.00 91.69 408 GLY A O 1
ATOM 3200 N N . GLY A 1 409 ? -13.330 -22.127 -31.130 1.00 93.69 409 GLY A N 1
ATOM 3201 C CA . GLY A 1 409 ? -14.641 -21.628 -30.721 1.00 93.69 409 GLY A CA 1
ATOM 3202 C C . GLY A 1 409 ? -14.671 -20.118 -30.520 1.00 93.69 409 GLY A C 1
ATOM 3203 O O . GLY A 1 409 ? -13.940 -19.373 -31.171 1.00 93.69 409 GLY A O 1
ATOM 3204 N N . SER A 1 410 ? -15.573 -19.664 -29.649 1.00 93.62 410 SER A N 1
ATOM 3205 C CA . SER A 1 410 ? -15.802 -18.241 -29.401 1.00 93.62 410 SER A CA 1
ATOM 3206 C C . SER A 1 410 ? -15.010 -17.717 -28.207 1.00 93.62 410 SER A C 1
ATOM 3208 O O . SER A 1 410 ? -15.050 -18.317 -27.137 1.00 93.62 410 SER A O 1
ATOM 3210 N N . VAL A 1 411 ? -14.365 -16.560 -28.369 1.00 93.56 411 VAL A N 1
ATOM 3211 C CA . VAL A 1 411 ? -13.744 -15.794 -27.276 1.00 93.56 411 VAL A CA 1
ATOM 3212 C C . VAL A 1 411 ? -14.452 -14.450 -27.089 1.00 93.56 411 VAL A C 1
ATOM 3214 O O . VAL A 1 411 ? -14.840 -13.798 -28.060 1.00 93.56 411 VAL A O 1
ATOM 3217 N N . SER A 1 412 ? -14.634 -14.033 -25.834 1.00 84.56 412 SER A N 1
ATOM 3218 C CA . SER A 1 412 ? -15.255 -12.752 -25.478 1.00 84.56 412 SER A CA 1
ATOM 3219 C C . SER A 1 412 ? -14.184 -11.771 -25.017 1.00 84.56 412 SER A C 1
ATOM 3221 O O . SER A 1 412 ? -13.531 -12.016 -24.000 1.00 84.56 412 SER A O 1
ATOM 3223 N N . ILE A 1 413 ? -14.009 -10.662 -25.739 1.00 94.56 413 ILE A N 1
ATOM 3224 C CA . ILE A 1 413 ? -12.947 -9.691 -25.463 1.00 94.56 413 ILE A CA 1
ATOM 3225 C C . ILE A 1 413 ? -13.565 -8.319 -25.211 1.00 94.56 413 ILE A C 1
ATOM 3227 O O . ILE A 1 413 ? -13.937 -7.600 -26.133 1.00 94.56 413 ILE A O 1
ATOM 3231 N N . VAL A 1 414 ? -13.647 -7.955 -23.932 1.00 94.00 414 VAL A N 1
ATOM 3232 C CA . VAL A 1 414 ? -14.035 -6.606 -23.507 1.00 94.00 414 VAL A CA 1
ATOM 3233 C C . VAL A 1 414 ? -12.783 -5.867 -23.054 1.00 94.00 414 VAL A C 1
ATOM 3235 O O . VAL A 1 414 ? -12.189 -6.271 -22.050 1.00 94.00 414 VAL A O 1
ATOM 3238 N N . LEU A 1 415 ? -12.360 -4.847 -23.797 1.00 93.44 415 LEU A N 1
ATOM 3239 C CA . LEU A 1 415 ? -11.274 -3.959 -23.389 1.00 93.44 415 LEU A CA 1
ATOM 3240 C C . LEU A 1 415 ? -11.775 -2.977 -22.331 1.00 93.44 415 LEU A C 1
ATOM 3242 O O . LEU A 1 415 ? -12.944 -2.600 -22.322 1.00 93.44 415 LEU A O 1
ATOM 3246 N N . GLN A 1 416 ? -10.874 -2.583 -21.440 1.00 89.56 416 GLN A N 1
ATOM 3247 C CA . GLN A 1 416 ? -11.127 -1.567 -20.428 1.00 89.56 416 GLN A CA 1
ATOM 3248 C C . GLN A 1 416 ? -10.293 -0.339 -20.776 1.00 89.56 416 GLN A C 1
ATOM 3250 O O . GLN A 1 416 ? -9.106 -0.472 -21.084 1.00 89.56 416 GLN A O 1
ATOM 3255 N N . GLN A 1 417 ? -10.905 0.843 -20.740 1.00 89.38 417 GLN A N 1
ATOM 3256 C CA . GLN A 1 417 ? -10.160 2.094 -20.869 1.00 89.38 417 GLN A CA 1
ATOM 3257 C C . GLN A 1 417 ? -9.091 2.167 -19.780 1.00 89.38 417 GLN A C 1
ATOM 3259 O O . GLN A 1 417 ? -9.331 1.740 -18.646 1.00 89.38 417 GLN A O 1
ATOM 3264 N N . SER A 1 418 ? -7.920 2.705 -20.122 1.00 87.75 418 SER A N 1
ATOM 3265 C CA . SER A 1 418 ? -6.854 2.890 -19.142 1.00 87.75 418 SER A CA 1
ATOM 3266 C C . SER A 1 418 ? -7.385 3.693 -17.955 1.00 87.75 418 SER A C 1
ATOM 3268 O O . SER A 1 418 ? -8.010 4.744 -18.118 1.00 87.75 418 SER A O 1
ATOM 3270 N N . PHE A 1 419 ? -7.162 3.166 -16.757 1.00 89.69 419 PHE A N 1
ATOM 3271 C CA . PHE A 1 419 ? -7.635 3.750 -15.504 1.00 89.69 419 PHE A CA 1
ATOM 3272 C C . PHE A 1 419 ? -6.485 4.231 -14.621 1.00 89.69 419 PHE A C 1
ATOM 3274 O O . PHE A 1 419 ? -6.726 4.609 -13.481 1.00 89.69 419 PHE A O 1
ATOM 3281 N N . ILE A 1 420 ? -5.247 4.197 -15.120 1.00 90.38 420 ILE A N 1
ATOM 3282 C CA . ILE A 1 420 ? -4.057 4.709 -14.438 1.00 90.38 420 ILE A CA 1
ATOM 3283 C C . ILE A 1 420 ? -3.541 5.922 -15.210 1.00 90.38 420 ILE A C 1
ATOM 3285 O O . ILE A 1 420 ? -3.366 5.854 -16.427 1.00 90.38 420 ILE A O 1
ATOM 3289 N N . GLY A 1 421 ? -3.304 7.019 -14.498 1.00 86.69 421 GLY A N 1
ATOM 3290 C CA . GLY A 1 421 ? -2.804 8.273 -15.056 1.00 86.69 421 GLY A CA 1
ATOM 3291 C C . GLY A 1 421 ? -3.305 9.475 -14.265 1.00 86.69 421 GLY A C 1
ATOM 3292 O O . GLY A 1 421 ? -3.764 9.338 -13.129 1.00 86.69 421 GLY A O 1
ATOM 3293 N N . ASP A 1 422 ? -3.237 10.650 -14.880 1.00 85.81 422 ASP A N 1
ATOM 3294 C CA . ASP A 1 422 ? -3.737 11.879 -14.270 1.00 85.81 422 ASP A CA 1
ATOM 3295 C C . ASP A 1 422 ? -5.262 11.837 -14.101 1.00 85.81 422 ASP A C 1
ATOM 3297 O O . ASP A 1 422 ? -5.999 11.328 -14.948 1.00 85.81 422 ASP A O 1
ATOM 3301 N N . ASN A 1 423 ? -5.741 12.389 -12.988 1.00 90.44 423 ASN A N 1
ATOM 3302 C CA . ASN A 1 423 ? -7.157 12.490 -12.661 1.00 90.44 423 ASN A CA 1
ATOM 3303 C C . ASN A 1 423 ? -7.573 13.954 -12.791 1.00 90.44 423 ASN A C 1
ATOM 3305 O O . ASN A 1 423 ? -7.063 14.814 -12.075 1.00 90.44 423 ASN A O 1
ATOM 3309 N N . SER A 1 424 ? -8.521 14.241 -13.683 1.00 90.12 424 SER A N 1
ATOM 3310 C CA . SER A 1 424 ? -8.920 15.614 -14.016 1.00 90.12 424 SER A CA 1
ATOM 3311 C C . SER A 1 424 ? -9.554 16.396 -12.860 1.00 90.12 424 SER A C 1
ATOM 3313 O O . SER A 1 424 ? -9.718 17.608 -12.972 1.00 90.12 424 SER A O 1
ATOM 3315 N N . TYR A 1 425 ? -9.961 15.725 -11.777 1.00 91.50 425 TYR A N 1
ATOM 3316 C CA . TYR A 1 425 ? -10.564 16.371 -10.609 1.00 91.50 425 TYR A CA 1
ATOM 3317 C C . TYR A 1 425 ? -9.542 16.815 -9.558 1.00 91.50 425 TYR A C 1
ATOM 3319 O O . TYR A 1 425 ? -9.901 17.588 -8.670 1.00 91.50 425 TYR A O 1
ATOM 3327 N N . VAL A 1 426 ? -8.300 16.332 -9.636 1.00 89.75 426 VAL A N 1
ATOM 3328 C CA . VAL A 1 426 ? -7.258 16.590 -8.639 1.00 89.75 426 VAL A CA 1
ATOM 3329 C C . VAL A 1 426 ? -6.242 17.575 -9.201 1.00 89.75 426 VAL A C 1
ATOM 3331 O O . VAL A 1 426 ? -5.605 17.321 -10.221 1.00 89.75 426 VAL A O 1
ATOM 3334 N N . ASN A 1 427 ? -6.064 18.705 -8.519 1.00 83.50 427 ASN A N 1
ATOM 3335 C CA . ASN A 1 427 ? -5.054 19.684 -8.900 1.00 83.50 427 ASN A CA 1
ATOM 3336 C C . ASN A 1 427 ? -3.658 19.244 -8.425 1.00 83.50 427 ASN A C 1
ATOM 3338 O O . ASN A 1 427 ? -3.492 18.855 -7.273 1.00 83.50 427 ASN A O 1
ATOM 3342 N N . GLN A 1 428 ? -2.649 19.395 -9.291 1.00 67.19 428 GLN A N 1
ATOM 3343 C CA . GLN A 1 428 ? -1.220 19.340 -8.936 1.00 67.19 428 GLN A CA 1
ATOM 3344 C C . GLN A 1 428 ? -0.731 18.026 -8.290 1.00 67.19 428 GLN A C 1
ATOM 3346 O O . GLN A 1 428 ? -0.072 18.043 -7.252 1.00 67.19 428 GLN A O 1
ATOM 3351 N N . VAL A 1 429 ? -0.970 16.880 -8.934 1.00 70.31 429 VAL A N 1
ATOM 3352 C CA . VAL A 1 429 ? -0.328 15.608 -8.555 1.00 70.31 429 VAL A CA 1
ATOM 3353 C C . VAL A 1 429 ? 0.627 15.167 -9.654 1.00 70.31 429 VAL A C 1
ATOM 3355 O O . VAL A 1 429 ? 0.215 14.957 -10.788 1.00 70.31 429 VAL A O 1
ATOM 3358 N N . SER A 1 430 ? 1.906 15.004 -9.309 1.00 73.62 430 SER A N 1
ATOM 3359 C CA . SER A 1 430 ? 2.870 14.339 -10.187 1.00 73.62 430 SER A CA 1
ATOM 3360 C C . SER A 1 430 ? 2.610 12.835 -10.143 1.00 73.62 430 SER A C 1
ATOM 3362 O O . SER A 1 430 ? 2.886 12.179 -9.131 1.00 73.62 430 SER A O 1
ATOM 3364 N N . THR A 1 431 ? 2.021 12.297 -11.212 1.00 78.62 431 THR A N 1
ATOM 3365 C CA . THR A 1 431 ? 1.924 10.853 -11.410 1.00 78.62 431 THR A CA 1
ATOM 3366 C C . THR A 1 431 ? 3.239 10.378 -12.018 1.00 78.62 431 THR A C 1
ATOM 3368 O O . THR A 1 431 ? 3.630 10.757 -13.117 1.00 78.62 431 THR A O 1
ATOM 3371 N N . GLN A 1 432 ? 3.980 9.559 -11.281 1.00 84.44 432 GLN A N 1
ATOM 3372 C CA . GLN A 1 432 ? 5.314 9.136 -11.699 1.00 84.44 432 GLN A CA 1
ATOM 3373 C C . GLN A 1 432 ? 5.237 7.829 -12.495 1.00 84.44 432 GLN A C 1
ATOM 3375 O O . GLN A 1 432 ? 5.940 6.864 -12.201 1.00 84.44 432 GLN A O 1
ATOM 3380 N N . VAL A 1 433 ? 4.336 7.795 -13.485 1.00 83.81 433 VAL A N 1
ATOM 3381 C CA . VAL A 1 433 ? 3.997 6.610 -14.292 1.00 83.81 433 VAL A CA 1
ATOM 3382 C C . VAL A 1 433 ? 5.224 5.865 -14.842 1.00 83.81 433 VAL A C 1
ATOM 3384 O O . VAL A 1 433 ? 5.217 4.637 -14.749 1.00 83.81 433 VAL A O 1
ATOM 3387 N N . PRO A 1 434 ? 6.290 6.528 -15.343 1.00 82.06 434 PRO A N 1
ATOM 3388 C CA . PRO A 1 434 ? 7.464 5.833 -15.884 1.00 82.06 434 PRO A CA 1
ATOM 3389 C C . PRO A 1 434 ? 8.146 4.856 -14.909 1.00 82.06 434 PRO A C 1
ATOM 3391 O O . PRO A 1 434 ? 8.652 3.815 -15.342 1.00 82.06 434 PRO A O 1
ATOM 3394 N N . TYR A 1 435 ? 8.091 5.122 -13.596 1.00 79.62 435 TYR A N 1
ATOM 3395 C CA . TYR A 1 435 ? 8.703 4.259 -12.574 1.00 79.62 435 TYR A CA 1
ATOM 3396 C C . TYR A 1 435 ? 7.896 3.002 -12.258 1.00 79.62 435 TYR A C 1
ATOM 3398 O O . TYR A 1 435 ? 8.377 2.128 -11.537 1.00 79.62 435 TYR A O 1
ATOM 3406 N N . TRP A 1 436 ? 6.677 2.893 -12.778 1.00 87.12 436 TRP A N 1
ATOM 3407 C CA . TRP A 1 436 ? 5.814 1.750 -12.543 1.00 87.12 436 TRP A CA 1
ATOM 3408 C C . TRP A 1 436 ? 5.786 0.840 -13.761 1.00 87.12 436 TRP A C 1
ATOM 3410 O O . TRP A 1 436 ? 5.726 1.279 -14.911 1.00 87.12 436 TRP A O 1
ATOM 3420 N N . ASP A 1 437 ? 5.822 -0.459 -13.508 1.00 86.81 437 ASP A N 1
ATOM 3421 C CA . ASP A 1 437 ? 5.530 -1.460 -14.510 1.00 86.81 437 ASP A CA 1
ATOM 3422 C C . ASP A 1 437 ? 4.023 -1.735 -14.548 1.00 86.81 437 ASP A C 1
ATOM 3424 O O . ASP A 1 437 ? 3.434 -2.309 -13.627 1.00 86.81 437 ASP A O 1
ATOM 3428 N N . LEU A 1 438 ? 3.408 -1.297 -15.646 1.00 89.00 438 LEU A N 1
ATOM 3429 C CA . LEU A 1 438 ? 1.995 -1.488 -15.964 1.00 89.00 438 LEU A CA 1
ATOM 3430 C C . LEU A 1 438 ? 1.779 -2.581 -17.022 1.00 89.00 438 LEU A C 1
ATOM 3432 O O . LEU A 1 438 ? 0.651 -2.784 -17.471 1.00 89.00 438 LEU A O 1
ATOM 3436 N N . SER A 1 439 ? 2.835 -3.296 -17.427 1.00 85.69 439 SER A N 1
ATOM 3437 C CA . SER A 1 439 ? 2.781 -4.316 -18.481 1.00 85.69 439 SER A CA 1
ATOM 3438 C C . SER A 1 439 ? 1.800 -5.446 -18.168 1.00 85.69 439 SER A C 1
ATOM 3440 O O . SER A 1 439 ? 1.237 -6.024 -19.092 1.00 85.69 439 SER A O 1
ATOM 3442 N N . ARG A 1 440 ? 1.532 -5.714 -16.881 1.00 88.94 440 ARG A N 1
ATOM 3443 C CA . ARG A 1 440 ? 0.532 -6.683 -16.400 1.00 88.94 440 ARG A CA 1
ATOM 3444 C C . ARG A 1 440 ? -0.690 -6.048 -15.737 1.00 88.94 440 ARG A C 1
ATOM 3446 O O . ARG A 1 440 ? -1.419 -6.731 -15.013 1.00 88.94 440 ARG A O 1
ATOM 3453 N N . LEU A 1 441 ? -0.986 -4.777 -16.015 1.00 90.19 441 LEU A N 1
ATOM 3454 C CA . LEU A 1 441 ? -2.175 -4.118 -15.461 1.00 90.19 441 LEU A CA 1
ATOM 3455 C C . LEU A 1 441 ? -3.471 -4.871 -15.820 1.00 90.19 441 LEU A C 1
ATOM 3457 O O . LEU A 1 441 ? -4.413 -4.887 -15.036 1.00 90.19 441 LEU A O 1
ATOM 3461 N N . TYR A 1 442 ? -3.500 -5.565 -16.961 1.00 87.12 442 TYR A N 1
ATOM 3462 C CA . TYR A 1 442 ? -4.624 -6.405 -17.392 1.00 87.12 442 TYR A CA 1
ATOM 3463 C C . TYR A 1 442 ? -4.833 -7.680 -16.565 1.00 87.12 442 TYR A C 1
ATOM 3465 O O . TYR A 1 442 ? -5.906 -8.278 -16.619 1.00 87.12 442 TYR A O 1
ATOM 3473 N N . GLU A 1 443 ? -3.822 -8.091 -15.799 1.00 87.88 443 GLU A N 1
ATOM 3474 C CA . GLU A 1 443 ? -3.909 -9.129 -14.765 1.00 87.88 443 GLU A CA 1
ATOM 3475 C C . GLU A 1 443 ? -4.144 -8.519 -13.375 1.00 87.88 443 GLU A C 1
ATOM 3477 O O . GLU A 1 443 ? -4.059 -9.224 -12.372 1.00 87.88 443 GLU A O 1
ATOM 3482 N N . ASN A 1 444 ? -4.403 -7.209 -13.298 1.00 90.00 444 ASN A N 1
ATOM 3483 C CA . ASN A 1 444 ? -4.451 -6.434 -12.060 1.00 90.00 444 ASN A CA 1
ATOM 3484 C C . ASN A 1 444 ? -3.140 -6.503 -11.260 1.00 90.00 444 ASN A C 1
ATOM 3486 O O . ASN A 1 444 ? -3.155 -6.503 -10.027 1.00 90.00 444 ASN A O 1
ATOM 3490 N N . LYS A 1 445 ? -2.004 -6.575 -11.966 1.00 91.69 445 LYS A N 1
ATOM 3491 C CA . LYS A 1 445 ? -0.667 -6.553 -11.373 1.00 91.69 445 LYS A CA 1
ATOM 3492 C C . LYS A 1 445 ? 0.062 -5.274 -11.745 1.00 91.69 445 LYS A C 1
ATOM 3494 O O . LYS A 1 445 ? 0.073 -4.876 -12.908 1.00 91.69 445 LYS A O 1
ATOM 3499 N N . VAL A 1 446 ? 0.678 -4.656 -10.748 1.00 92.75 446 VAL A N 1
ATOM 3500 C CA . VAL A 1 446 ? 1.463 -3.429 -10.890 1.00 92.75 446 VAL A CA 1
ATOM 3501 C C . VAL A 1 446 ? 2.694 -3.556 -10.005 1.00 92.75 446 VAL A C 1
ATOM 3503 O O . VAL A 1 446 ? 2.573 -3.978 -8.858 1.00 92.75 446 VAL A O 1
ATOM 3506 N N . ALA A 1 447 ? 3.867 -3.192 -10.509 1.00 90.12 447 ALA A N 1
ATOM 3507 C CA . ALA A 1 447 ? 5.099 -3.199 -9.725 1.00 90.12 447 ALA A CA 1
ATOM 3508 C C . ALA A 1 447 ? 5.797 -1.843 -9.806 1.00 90.12 447 ALA A C 1
ATOM 3510 O O . ALA A 1 447 ? 5.718 -1.167 -10.830 1.00 90.12 447 ALA A O 1
ATOM 3511 N N . LEU A 1 448 ? 6.472 -1.437 -8.734 1.00 87.19 448 LEU A N 1
ATOM 3512 C CA . LEU A 1 448 ? 7.409 -0.323 -8.791 1.00 87.19 448 LEU A CA 1
ATOM 3513 C C . LEU A 1 448 ? 8.785 -0.856 -9.198 1.00 87.19 448 LEU A C 1
ATOM 3515 O O . LEU A 1 448 ? 9.271 -1.802 -8.587 1.00 87.19 448 LEU A O 1
ATOM 3519 N N . LYS A 1 449 ? 9.413 -0.228 -10.196 1.00 77.38 449 LYS A N 1
ATOM 3520 C CA . LYS A 1 449 ? 10.703 -0.657 -10.768 1.00 77.38 449 LYS A CA 1
ATOM 3521 C C . LYS A 1 449 ? 11.922 -0.296 -9.913 1.00 77.38 449 LYS A C 1
ATOM 3523 O O . LYS A 1 449 ? 13.028 -0.703 -10.223 1.00 77.38 449 LYS A O 1
ATOM 3528 N N . SER A 1 450 ? 11.754 0.524 -8.873 1.00 70.88 450 SER A N 1
ATOM 3529 C CA . SER A 1 450 ? 12.868 1.038 -8.070 1.00 70.88 450 SER A CA 1
ATOM 3530 C C . SER A 1 450 ? 12.630 0.858 -6.577 1.00 70.88 450 SER A C 1
ATOM 3532 O O . SER A 1 450 ? 11.559 1.172 -6.057 1.00 70.88 450 SER A O 1
ATOM 3534 N N . SER A 1 451 ? 13.676 0.430 -5.871 1.00 68.38 451 SER A N 1
ATOM 3535 C CA . SER A 1 451 ? 13.713 0.287 -4.413 1.00 68.38 451 SER A CA 1
ATOM 3536 C C . SER A 1 451 ? 14.393 1.454 -3.680 1.00 68.38 451 SER A C 1
ATOM 3538 O O . SER A 1 451 ? 14.599 1.387 -2.464 1.00 68.38 451 SER A O 1
ATOM 3540 N N . THR A 1 452 ? 14.747 2.530 -4.391 1.00 67.75 452 THR A N 1
ATOM 3541 C CA . THR A 1 452 ? 15.487 3.686 -3.843 1.00 67.75 452 THR A CA 1
ATOM 3542 C C . THR A 1 452 ? 14.725 5.006 -3.927 1.00 67.75 452 THR A C 1
ATOM 3544 O O . THR A 1 452 ? 15.145 5.993 -3.325 1.00 67.75 452 THR A O 1
ATOM 3547 N N . LEU A 1 453 ? 13.583 5.041 -4.619 1.00 72.44 453 LEU A N 1
ATOM 3548 C CA . LEU A 1 453 ? 12.744 6.235 -4.708 1.00 72.44 453 LEU A CA 1
ATOM 3549 C C . LEU A 1 453 ? 12.201 6.641 -3.333 1.00 72.44 453 LEU A C 1
ATOM 3551 O O . LEU A 1 453 ? 11.542 5.848 -2.661 1.00 72.44 453 LEU A O 1
ATOM 3555 N N . GLY A 1 454 ? 12.406 7.906 -2.948 1.00 78.94 454 GLY A N 1
ATOM 3556 C CA . GLY A 1 454 ? 11.855 8.454 -1.702 1.00 78.94 454 GLY A CA 1
ATOM 3557 C C . GLY A 1 454 ? 10.329 8.326 -1.634 1.00 78.94 454 GLY A C 1
ATOM 3558 O O . GLY A 1 454 ? 9.784 7.919 -0.615 1.00 78.94 454 GLY A O 1
ATOM 3559 N N . SER A 1 455 ? 9.642 8.596 -2.748 1.00 87.62 455 SER A N 1
ATOM 3560 C CA . SER A 1 455 ? 8.245 8.205 -2.955 1.00 87.62 455 SER A CA 1
ATOM 3561 C C . SER A 1 455 ? 7.935 8.064 -4.446 1.00 87.62 455 SER A C 1
ATOM 3563 O O . SER A 1 455 ? 8.486 8.804 -5.265 1.00 87.62 455 SER A O 1
ATOM 3565 N N . ALA A 1 456 ? 7.045 7.135 -4.781 1.00 89.12 456 ALA A N 1
ATOM 3566 C CA . ALA A 1 456 ? 6.506 6.918 -6.114 1.00 89.12 456 ALA A CA 1
ATOM 3567 C C . ALA A 1 456 ? 4.977 6.860 -6.053 1.00 89.12 456 ALA A C 1
ATOM 3569 O O . ALA A 1 456 ? 4.427 6.193 -5.171 1.00 89.12 456 ALA A O 1
ATOM 3570 N N . ARG A 1 457 ? 4.283 7.536 -6.978 1.00 91.31 457 ARG A N 1
ATOM 3571 C CA . ARG A 1 457 ? 2.809 7.597 -6.998 1.00 91.31 457 ARG A CA 1
ATOM 3572 C C . ARG A 1 457 ? 2.210 7.258 -8.356 1.00 91.31 457 ARG A C 1
ATOM 3574 O O . ARG A 1 457 ? 2.692 7.723 -9.387 1.00 91.31 457 ARG A O 1
ATOM 3581 N N . LEU A 1 458 ? 1.104 6.523 -8.318 1.00 92.00 458 LEU A N 1
ATOM 3582 C CA . LEU A 1 458 ? 0.142 6.386 -9.411 1.00 92.00 458 LEU A CA 1
ATOM 3583 C C . LEU A 1 458 ? -1.220 6.848 -8.932 1.00 92.00 458 LEU A C 1
ATOM 3585 O O . LEU A 1 458 ? -1.538 6.722 -7.753 1.00 92.00 458 LEU A O 1
ATOM 3589 N N . MET A 1 459 ? -2.057 7.296 -9.856 1.00 92.44 459 MET A N 1
ATOM 3590 C CA . MET A 1 459 ? -3.429 7.669 -9.551 1.00 92.44 459 MET A CA 1
ATOM 3591 C C . MET A 1 459 ? -4.395 6.928 -10.465 1.00 92.44 459 MET A C 1
ATOM 3593 O O . MET A 1 459 ? -4.081 6.630 -11.620 1.00 92.44 459 MET A O 1
ATOM 3597 N N . ASN A 1 460 ? -5.566 6.600 -9.923 1.00 93.38 460 ASN A N 1
ATOM 3598 C CA . ASN A 1 460 ? -6.688 6.166 -10.725 1.00 93.38 460 ASN A CA 1
ATOM 3599 C C . ASN A 1 460 ? -7.273 7.390 -11.442 1.00 93.38 460 ASN A C 1
ATOM 3601 O O . ASN A 1 460 ? -7.702 8.344 -10.789 1.00 93.38 460 ASN A O 1
ATOM 3605 N N . SER A 1 461 ? -7.302 7.367 -12.770 1.00 90.38 461 SER A N 1
ATOM 3606 C CA . SER A 1 461 ? -7.725 8.511 -13.587 1.00 90.38 461 SER A CA 1
ATOM 3607 C C . SER A 1 461 ? -9.244 8.721 -13.624 1.00 90.38 461 SER A C 1
ATOM 3609 O O . SER A 1 461 ? -9.704 9.763 -14.085 1.00 90.38 461 SER A O 1
ATOM 3611 N N . GLN A 1 462 ? -10.032 7.752 -13.144 1.00 90.00 462 GLN A N 1
ATOM 3612 C CA . GLN A 1 462 ? -11.484 7.698 -13.356 1.00 90.00 462 GLN A CA 1
ATOM 3613 C C . GLN A 1 462 ? -12.298 7.928 -12.075 1.00 90.00 462 GLN A C 1
ATOM 3615 O O . GLN A 1 462 ? -13.380 8.506 -12.135 1.00 90.00 462 GLN A O 1
ATOM 3620 N N . ILE A 1 463 ? -11.806 7.486 -10.915 1.00 92.00 463 ILE A N 1
ATOM 3621 C CA . ILE A 1 463 ? -12.568 7.524 -9.658 1.00 92.00 463 ILE A CA 1
ATOM 3622 C C . ILE A 1 463 ? -12.427 8.883 -8.969 1.00 92.00 463 ILE A C 1
ATOM 3624 O O . ILE A 1 463 ? -11.317 9.324 -8.670 1.00 92.00 463 ILE A O 1
ATOM 3628 N N . TYR A 1 464 ? -13.564 9.509 -8.651 1.00 94.06 464 TYR A N 1
ATOM 3629 C CA . TYR A 1 464 ? -13.642 10.682 -7.777 1.00 94.06 464 TYR A CA 1
ATOM 3630 C C . TYR A 1 464 ? -14.968 10.696 -6.994 1.00 94.06 464 TYR A C 1
ATOM 3632 O O . TYR A 1 464 ? -16.001 11.181 -7.468 1.00 94.06 464 TYR A O 1
ATOM 3640 N N . SER A 1 465 ? -14.958 10.137 -5.781 1.00 93.38 465 SER A N 1
ATOM 3641 C CA . SER A 1 465 ? -16.178 9.810 -5.027 1.00 93.38 465 SER A CA 1
ATOM 3642 C C . SER A 1 465 ? -16.032 10.072 -3.525 1.00 93.38 465 SER A C 1
ATOM 3644 O O . SER A 1 465 ? -14.929 10.130 -2.992 1.00 93.38 465 SER A O 1
ATOM 3646 N N . ASN A 1 466 ? -17.156 10.242 -2.823 1.00 89.75 466 ASN A N 1
ATOM 3647 C CA . ASN A 1 466 ? -17.199 10.354 -1.356 1.00 89.75 466 ASN A CA 1
ATOM 3648 C C . ASN A 1 466 ? -17.148 8.984 -0.649 1.00 89.75 466 ASN A C 1
ATOM 3650 O O . ASN A 1 466 ? -17.116 8.913 0.581 1.00 89.75 466 ASN A O 1
ATOM 3654 N N . SER A 1 467 ? -17.130 7.907 -1.436 1.00 89.69 467 SER A N 1
ATOM 3655 C CA . SER A 1 467 ? -16.922 6.526 -1.025 1.00 89.69 467 SER A CA 1
ATOM 3656 C C . SER A 1 467 ? -15.956 5.888 -2.019 1.00 89.69 467 SER A C 1
ATOM 3658 O O . SER A 1 467 ? -16.186 5.955 -3.224 1.00 89.69 467 SER A O 1
ATOM 3660 N N . VAL A 1 468 ? -14.845 5.321 -1.554 1.00 91.94 468 VAL A N 1
ATOM 3661 C CA . VAL A 1 468 ? -13.861 4.672 -2.434 1.00 91.94 468 VAL A CA 1
ATOM 3662 C C . VAL A 1 468 ? -13.254 3.469 -1.733 1.00 91.94 468 VAL A C 1
ATOM 3664 O O . VAL A 1 468 ? -12.702 3.597 -0.645 1.00 91.94 468 VAL A O 1
ATOM 3667 N N . TYR A 1 469 ? -13.338 2.298 -2.356 1.00 90.31 469 TYR A N 1
ATOM 3668 C CA . TYR A 1 469 ? -12.696 1.072 -1.895 1.00 90.31 469 TYR A CA 1
ATOM 3669 C C . TYR A 1 469 ? -11.507 0.726 -2.790 1.00 90.31 469 TYR A C 1
ATOM 3671 O O . TYR A 1 469 ? -11.662 0.625 -4.009 1.00 90.31 469 TYR A O 1
ATOM 3679 N N . ALA A 1 470 ? -10.345 0.510 -2.181 1.00 95.06 470 ALA A N 1
ATOM 3680 C CA . ALA A 1 470 ? -9.133 0.058 -2.851 1.00 95.06 470 ALA A CA 1
ATOM 3681 C C . ALA A 1 470 ? -8.578 -1.188 -2.156 1.00 95.06 470 ALA A C 1
ATOM 3683 O O . ALA A 1 470 ? -8.550 -1.251 -0.927 1.00 95.06 470 ALA A O 1
ATOM 3684 N N . SER A 1 471 ? -8.153 -2.184 -2.931 1.00 95.25 471 SER A N 1
ATOM 3685 C CA . SER A 1 471 ? -7.581 -3.423 -2.400 1.00 95.25 471 SER A CA 1
ATOM 3686 C C . SER A 1 471 ? -6.541 -4.028 -3.333 1.00 95.25 471 SER A C 1
ATOM 3688 O O . SER A 1 471 ? -6.664 -3.900 -4.549 1.00 95.25 471 SER A O 1
ATOM 3690 N N . ALA A 1 472 ? -5.557 -4.714 -2.760 1.00 96.31 472 ALA A N 1
ATOM 3691 C CA . ALA A 1 472 ? -4.560 -5.516 -3.465 1.00 96.31 472 ALA A CA 1
ATOM 3692 C C . ALA A 1 472 ? -3.900 -6.495 -2.483 1.00 96.31 472 ALA A C 1
ATOM 3694 O O . ALA A 1 472 ? -3.898 -6.245 -1.277 1.00 96.31 472 ALA A O 1
ATOM 3695 N N . ASN A 1 473 ? -3.274 -7.557 -2.981 1.00 96.19 473 ASN A N 1
ATOM 3696 C CA . ASN A 1 473 ? -2.234 -8.242 -2.220 1.00 96.19 473 ASN A CA 1
ATOM 3697 C C . ASN A 1 473 ? -0.918 -7.501 -2.459 1.00 96.19 473 ASN A C 1
ATOM 3699 O O . ASN A 1 473 ? -0.492 -7.361 -3.606 1.00 96.19 473 ASN A O 1
ATOM 3703 N N . ILE A 1 474 ? -0.300 -6.995 -1.396 1.00 96.94 474 ILE A N 1
ATOM 3704 C CA . ILE A 1 474 ? 0.904 -6.166 -1.493 1.00 96.94 474 ILE A CA 1
ATOM 3705 C C . ILE A 1 474 ? 2.136 -6.933 -1.019 1.00 96.94 474 ILE A C 1
ATOM 3707 O O . ILE A 1 474 ? 2.130 -7.546 0.051 1.00 96.94 474 ILE A O 1
ATOM 3711 N N . VAL A 1 475 ? 3.192 -6.902 -1.826 1.00 95.00 475 VAL A N 1
ATOM 3712 C CA . VAL A 1 475 ? 4.522 -7.413 -1.491 1.00 95.00 475 VAL A CA 1
ATOM 3713 C C . VAL A 1 475 ? 5.382 -6.220 -1.117 1.00 95.00 475 VAL A C 1
ATOM 3715 O O . VAL A 1 475 ? 5.689 -5.388 -1.968 1.00 95.00 475 VAL A O 1
ATOM 3718 N N . VAL A 1 476 ? 5.754 -6.129 0.155 1.00 93.06 476 VAL A N 1
ATOM 3719 C CA . VAL A 1 476 ? 6.622 -5.073 0.686 1.00 93.06 476 VAL A CA 1
ATOM 3720 C C . VAL A 1 476 ? 7.900 -5.758 1.166 1.00 93.06 476 VAL A C 1
ATOM 3722 O O . VAL A 1 476 ? 7.883 -6.347 2.253 1.00 93.06 476 VAL A O 1
ATOM 3725 N N . PRO A 1 477 ? 8.978 -5.747 0.360 1.00 82.12 477 PRO A N 1
ATOM 3726 C CA . PRO A 1 477 ? 10.209 -6.464 0.672 1.00 82.12 477 PRO A CA 1
ATOM 3727 C C . PRO A 1 477 ? 10.828 -6.031 2.003 1.00 82.12 477 PRO A C 1
ATOM 3729 O O . PRO A 1 477 ? 10.728 -4.876 2.417 1.00 82.12 477 PRO A O 1
ATOM 3732 N N . GLN A 1 478 ? 11.503 -6.969 2.663 1.00 84.25 478 GLN A N 1
ATOM 3733 C CA . GLN A 1 478 ? 12.283 -6.685 3.863 1.00 84.25 478 GLN A CA 1
ATOM 3734 C C . GLN A 1 478 ? 13.569 -5.955 3.495 1.00 84.25 478 GLN A C 1
ATOM 3736 O O . GLN A 1 478 ? 14.318 -6.406 2.631 1.00 84.25 478 GLN A O 1
ATOM 3741 N N . LYS A 1 479 ? 13.856 -4.859 4.198 1.00 80.00 479 LYS A N 1
ATOM 3742 C CA . LYS A 1 479 ? 15.082 -4.086 4.007 1.00 80.00 479 LYS A CA 1
ATOM 3743 C C . LYS A 1 479 ? 15.589 -3.591 5.355 1.00 80.00 479 LYS A C 1
ATOM 3745 O O . LYS A 1 479 ? 15.011 -2.694 5.958 1.00 80.00 479 LYS A O 1
ATOM 3750 N N . LYS A 1 480 ? 16.666 -4.195 5.856 1.00 78.81 480 LYS A N 1
ATOM 3751 C CA . LYS A 1 480 ? 17.273 -3.749 7.115 1.00 78.81 480 LYS A CA 1
ATOM 3752 C C . LYS A 1 480 ? 17.844 -2.337 6.945 1.00 78.81 480 LYS A C 1
ATOM 3754 O O . LYS A 1 480 ? 18.471 -2.048 5.930 1.00 78.81 480 LYS A O 1
ATOM 3759 N N . GLY A 1 481 ? 17.647 -1.484 7.948 1.00 81.62 481 GLY A N 1
ATOM 3760 C CA . GLY A 1 481 ? 18.176 -0.121 7.977 1.00 81.62 481 GLY A CA 1
ATOM 3761 C C . GLY A 1 481 ? 17.312 0.920 7.266 1.00 81.62 481 GLY A C 1
ATOM 3762 O O . GLY A 1 481 ? 17.690 2.084 7.263 1.00 81.62 481 GLY A O 1
ATOM 3763 N N . VAL A 1 482 ? 16.161 0.542 6.695 1.00 83.69 482 VAL A N 1
ATOM 3764 C CA . VAL A 1 482 ? 15.270 1.467 5.979 1.00 83.69 482 VAL A CA 1
ATOM 3765 C C . VAL A 1 482 ? 13.815 1.182 6.329 1.00 83.69 482 VAL A C 1
ATOM 3767 O O . VAL A 1 482 ? 13.398 0.028 6.366 1.00 83.69 482 VAL A O 1
ATOM 3770 N N . ASP A 1 483 ? 13.017 2.233 6.501 1.00 89.75 483 ASP A N 1
ATOM 3771 C CA . ASP A 1 483 ? 11.565 2.103 6.568 1.00 89.75 483 ASP A CA 1
ATOM 3772 C C . ASP A 1 483 ? 10.946 2.117 5.168 1.00 89.75 483 ASP A C 1
ATOM 3774 O O . ASP A 1 483 ? 11.000 3.121 4.454 1.00 89.75 483 ASP A O 1
ATOM 3778 N N . SER A 1 484 ? 10.297 1.018 4.799 1.00 91.44 484 SER A N 1
ATOM 3779 C CA . SER A 1 484 ? 9.621 0.864 3.508 1.00 91.44 484 SER A CA 1
ATOM 3780 C C . SER A 1 484 ? 8.112 0.941 3.679 1.00 91.44 484 SER A C 1
ATOM 3782 O O . SER A 1 484 ? 7.566 0.425 4.653 1.00 91.44 484 SER A O 1
ATOM 3784 N N . ARG A 1 485 ? 7.412 1.587 2.747 1.00 94.19 485 ARG A N 1
ATOM 3785 C CA . ARG A 1 485 ? 5.961 1.811 2.854 1.00 94.19 485 ARG A CA 1
ATOM 3786 C C . ARG A 1 485 ? 5.302 1.527 1.529 1.00 94.19 485 ARG A C 1
ATOM 3788 O O . ARG A 1 485 ? 5.795 2.002 0.516 1.00 94.19 485 ARG A O 1
ATOM 3795 N N . ALA A 1 486 ? 4.162 0.850 1.541 1.00 96.81 486 ALA A N 1
ATOM 3796 C CA . ALA A 1 486 ? 3.311 0.774 0.365 1.00 96.81 486 ALA A CA 1
ATOM 3797 C C . ALA A 1 486 ? 1.835 0.671 0.733 1.00 96.81 486 ALA A C 1
ATOM 3799 O O . ALA A 1 486 ? 1.466 0.085 1.749 1.00 96.81 486 ALA A O 1
ATOM 3800 N N . GLY A 1 487 ? 0.970 1.235 -0.100 1.00 97.69 487 GLY A N 1
ATOM 3801 C CA . GLY A 1 487 ? -0.467 1.180 0.132 1.00 97.69 487 GLY A CA 1
ATOM 3802 C C . GLY A 1 487 ? -1.251 2.037 -0.844 1.00 97.69 487 GLY A C 1
ATOM 3803 O O . GLY A 1 487 ? -0.903 2.107 -2.026 1.00 97.69 487 GLY A O 1
ATOM 3804 N N . PHE A 1 488 ? -2.298 2.684 -0.334 1.00 98.19 488 PHE A N 1
ATOM 3805 C CA . PHE A 1 488 ? -3.228 3.484 -1.125 1.00 98.19 488 PHE A CA 1
ATOM 3806 C C . PHE A 1 488 ? -3.214 4.937 -0.683 1.00 98.19 488 PHE A C 1
ATOM 3808 O O . PHE A 1 488 ? -3.267 5.242 0.510 1.00 98.19 488 PHE A O 1
ATOM 3815 N N . THR A 1 489 ? -3.166 5.833 -1.658 1.00 97.00 489 THR A N 1
ATOM 3816 C CA . THR A 1 489 ? -3.137 7.279 -1.440 1.00 97.00 489 THR A CA 1
ATOM 3817 C C . THR A 1 489 ? -4.427 7.901 -1.951 1.00 97.00 489 THR A C 1
ATOM 3819 O O . THR A 1 489 ? -4.976 7.450 -2.956 1.00 97.00 489 THR A O 1
ATOM 3822 N N . PHE A 1 490 ? -4.944 8.894 -1.239 1.00 97.06 490 PHE A N 1
ATOM 3823 C CA . PHE A 1 490 ? -6.221 9.537 -1.527 1.00 97.06 490 PHE A CA 1
ATOM 3824 C C . PHE A 1 490 ? -6.024 11.040 -1.631 1.00 97.06 490 PHE A C 1
ATOM 3826 O O . PHE A 1 490 ? -5.304 11.608 -0.809 1.00 97.06 490 PHE A O 1
ATOM 3833 N N . PHE A 1 491 ? -6.684 11.669 -2.604 1.00 95.81 491 PHE A N 1
ATOM 3834 C CA . PHE A 1 491 ? -6.563 13.102 -2.875 1.00 95.81 491 PHE A CA 1
ATOM 3835 C C . PHE A 1 491 ? -7.923 13.767 -3.041 1.00 95.81 491 PHE A C 1
ATOM 3837 O O . PHE A 1 491 ? -8.767 13.243 -3.765 1.00 95.81 491 PHE A O 1
ATOM 3844 N N . ASP A 1 492 ? -8.131 14.933 -2.433 1.00 94.88 492 ASP A N 1
ATOM 3845 C CA . ASP A 1 492 ? -9.274 15.790 -2.771 1.00 94.88 492 ASP A CA 1
ATOM 3846 C C . ASP A 1 492 ? -8.967 16.706 -3.973 1.00 94.88 492 ASP A C 1
ATOM 3848 O O . ASP A 1 492 ? -7.910 16.619 -4.598 1.00 94.88 492 ASP A O 1
ATOM 3852 N N . ASN A 1 493 ? -9.897 17.598 -4.325 1.00 94.06 493 ASN A N 1
ATOM 3853 C CA . ASN A 1 493 ? -9.704 18.510 -5.458 1.00 94.06 493 ASN A CA 1
ATOM 3854 C C . ASN A 1 493 ? -8.617 19.576 -5.227 1.00 94.06 493 ASN A C 1
ATOM 3856 O O . ASN A 1 493 ? -8.099 20.142 -6.190 1.00 94.06 493 ASN A O 1
ATOM 3860 N N . ALA A 1 494 ? -8.289 19.877 -3.971 1.00 90.81 494 ALA A N 1
ATOM 3861 C CA . ALA A 1 494 ? -7.297 20.872 -3.596 1.00 90.81 494 ALA A CA 1
ATOM 3862 C C . ALA A 1 494 ? -5.880 20.279 -3.553 1.00 90.81 494 ALA A C 1
ATOM 3864 O O . ALA A 1 494 ? -4.924 21.026 -3.366 1.00 90.81 494 ALA A O 1
ATOM 3865 N N . GLY A 1 495 ? -5.748 18.961 -3.737 1.00 89.81 495 GLY A N 1
ATOM 3866 C CA . GLY A 1 495 ? -4.482 18.245 -3.619 1.00 89.81 495 GLY A CA 1
ATOM 3867 C C . GLY A 1 495 ? -4.138 17.861 -2.178 1.00 89.81 495 GLY A C 1
ATOM 3868 O O . GLY A 1 495 ? -3.030 17.385 -1.928 1.00 89.81 495 GLY A O 1
ATOM 3869 N N . ASN A 1 496 ? -5.067 18.019 -1.221 1.00 93.44 496 ASN A N 1
ATOM 3870 C CA . ASN A 1 496 ? -4.870 17.477 0.122 1.00 93.44 496 ASN A CA 1
ATOM 3871 C C . ASN A 1 496 ? -4.794 15.955 0.023 1.00 93.44 496 ASN A C 1
ATOM 3873 O O . ASN A 1 496 ? -5.584 15.334 -0.688 1.00 93.44 496 ASN A O 1
ATOM 3877 N N . ARG A 1 497 ? -3.848 15.356 0.744 1.00 94.12 497 ARG A N 1
ATOM 3878 C CA . ARG A 1 497 ? -3.478 13.946 0.595 1.00 94.12 497 ARG A CA 1
ATOM 3879 C C . ARG A 1 497 ? -3.561 13.206 1.919 1.00 94.12 497 ARG A C 1
ATOM 3881 O O . ARG A 1 497 ? -3.038 13.708 2.912 1.00 94.12 497 ARG A O 1
ATOM 3888 N N . ALA A 1 498 ? -4.086 11.982 1.895 1.00 97.19 498 ALA A N 1
ATOM 3889 C CA . ALA A 1 498 ? -3.860 10.985 2.941 1.00 97.19 498 ALA A CA 1
ATOM 3890 C C . ALA A 1 498 ? -3.374 9.664 2.331 1.00 97.19 498 ALA A C 1
ATOM 3892 O O . ALA A 1 498 ? -4.010 9.115 1.432 1.00 97.19 498 ALA A O 1
ATOM 3893 N N . PHE A 1 499 ? -2.263 9.142 2.838 1.00 97.88 499 PHE A N 1
ATOM 3894 C CA . PHE A 1 499 ? -1.668 7.873 2.444 1.00 97.88 499 PHE A CA 1
ATOM 3895 C C . PHE A 1 499 ? -1.837 6.852 3.560 1.00 97.88 499 PHE A C 1
ATOM 3897 O O . PHE A 1 499 ? -1.372 7.056 4.680 1.00 97.88 499 PHE A O 1
ATOM 3904 N N . ILE A 1 500 ? -2.522 5.761 3.236 1.00 98.38 500 ILE A N 1
ATOM 3905 C CA . ILE A 1 500 ? -2.778 4.646 4.136 1.00 98.38 500 ILE A CA 1
ATOM 3906 C C . ILE A 1 500 ? -1.838 3.515 3.731 1.00 98.38 500 ILE A C 1
ATOM 3908 O O . ILE A 1 500 ? -2.025 2.883 2.687 1.00 98.38 500 ILE A O 1
ATOM 3912 N N . ALA A 1 501 ? -0.803 3.301 4.535 1.00 97.81 501 ALA A N 1
ATOM 3913 C CA . ALA A 1 501 ? 0.339 2.469 4.186 1.00 97.81 501 ALA A CA 1
ATOM 3914 C C . ALA A 1 501 ? 0.439 1.238 5.084 1.00 97.81 501 ALA A C 1
ATOM 3916 O O . ALA A 1 501 ? 0.289 1.346 6.300 1.00 97.81 501 ALA A O 1
ATOM 3917 N N . LEU A 1 502 ? 0.774 0.091 4.495 1.00 97.38 502 LEU A N 1
ATOM 3918 C CA . LEU A 1 502 ? 1.472 -0.966 5.209 1.00 97.38 502 LEU A CA 1
ATOM 3919 C C . LEU A 1 502 ? 2.960 -0.598 5.237 1.00 97.38 502 LEU A C 1
ATOM 3921 O O . LEU A 1 502 ? 3.612 -0.504 4.194 1.00 97.38 502 LEU A O 1
ATOM 3925 N N . THR A 1 503 ? 3.484 -0.380 6.434 1.00 95.19 503 THR A N 1
ATOM 3926 C CA . THR A 1 503 ? 4.863 0.039 6.668 1.00 95.19 503 THR A CA 1
ATOM 3927 C C . THR A 1 503 ? 5.665 -1.121 7.228 1.00 95.19 503 THR A C 1
ATOM 3929 O O . THR A 1 503 ? 5.305 -1.668 8.268 1.00 95.19 503 THR A O 1
ATOM 3932 N N . MET A 1 504 ? 6.763 -1.459 6.558 1.00 94.19 504 MET A N 1
ATOM 3933 C CA . MET A 1 504 ? 7.847 -2.268 7.102 1.00 94.19 504 MET A CA 1
ATOM 3934 C C . MET A 1 504 ? 8.794 -1.325 7.845 1.00 94.19 504 MET A C 1
ATOM 3936 O O . MET A 1 504 ? 9.483 -0.515 7.224 1.00 94.19 504 MET A O 1
ATOM 3940 N N . ALA A 1 505 ? 8.766 -1.394 9.173 1.00 90.88 505 ALA A N 1
ATOM 3941 C CA . ALA A 1 505 ? 9.684 -0.678 10.040 1.00 90.88 505 ALA A CA 1
ATOM 3942 C C . ALA A 1 505 ? 10.942 -1.525 10.229 1.00 90.88 505 ALA A C 1
ATOM 3944 O O . ALA A 1 505 ? 10.863 -2.663 10.700 1.00 90.88 505 ALA A O 1
ATOM 3945 N N . GLY A 1 506 ? 12.083 -0.963 9.852 1.00 86.44 506 GLY A N 1
ATOM 3946 C CA . GLY A 1 506 ? 13.378 -1.643 9.874 1.00 86.44 506 GLY A CA 1
ATOM 3947 C C . GLY A 1 506 ? 14.558 -0.685 9.999 1.00 86.44 506 GLY A C 1
ATOM 3948 O O . GLY A 1 506 ? 15.705 -1.140 10.018 1.00 86.44 506 GLY A O 1
ATOM 3949 N N . GLU A 1 507 ? 14.293 0.622 10.086 1.00 87.56 507 GLU A N 1
ATOM 3950 C CA . GLU A 1 507 ? 15.301 1.645 10.329 1.00 87.56 507 GLU A CA 1
ATOM 3951 C C . GLU A 1 507 ? 16.055 1.386 11.642 1.00 87.56 507 GLU A C 1
ATOM 3953 O O . GLU A 1 507 ? 15.474 0.982 12.655 1.00 87.56 507 GLU A O 1
ATOM 3958 N N . VAL A 1 508 ? 17.368 1.627 11.604 1.00 87.44 508 VAL A N 1
ATOM 3959 C CA . VAL A 1 508 ? 18.227 1.618 12.788 1.00 87.44 508 VAL A CA 1
ATOM 3960 C C . VAL A 1 508 ? 18.227 3.019 13.383 1.00 87.44 508 VAL A C 1
ATOM 3962 O O . VAL A 1 508 ? 18.756 3.956 12.791 1.00 87.44 508 VAL A O 1
ATOM 3965 N N . ASN A 1 509 ? 17.639 3.164 14.566 1.00 85.75 509 ASN A N 1
ATOM 3966 C CA . ASN A 1 509 ? 17.595 4.426 15.300 1.00 85.75 509 ASN A CA 1
ATOM 3967 C C . ASN A 1 509 ? 17.633 4.164 16.816 1.00 85.75 509 ASN A C 1
ATOM 3969 O O . ASN A 1 509 ? 17.686 3.017 17.257 1.00 85.75 509 ASN A O 1
ATOM 3973 N N . GLN A 1 510 ? 17.596 5.221 17.632 1.00 85.81 510 GLN A N 1
ATOM 3974 C CA . GLN A 1 510 ? 17.692 5.110 19.097 1.00 85.81 510 GLN A CA 1
ATOM 3975 C C . GLN A 1 510 ? 16.589 4.247 19.749 1.00 85.81 510 GLN A C 1
ATOM 3977 O O . GLN A 1 510 ? 16.763 3.793 20.877 1.00 85.81 510 GLN A O 1
ATOM 3982 N N . TRP A 1 511 ? 15.468 4.018 19.056 1.00 81.00 511 TRP A N 1
ATOM 3983 C CA . TRP A 1 511 ? 14.336 3.211 19.525 1.00 81.00 511 TRP A CA 1
ATOM 3984 C C . TRP A 1 511 ? 14.316 1.796 18.925 1.00 81.00 511 TRP A C 1
ATOM 3986 O O . TRP A 1 511 ? 13.647 0.915 19.461 1.00 81.00 511 TRP A O 1
ATOM 3996 N N . ASN A 1 512 ? 15.056 1.570 17.836 1.00 84.19 512 ASN A N 1
ATOM 3997 C CA . ASN A 1 512 ? 15.235 0.277 17.175 1.00 84.19 512 ASN A CA 1
ATOM 3998 C C . ASN A 1 512 ? 16.723 0.040 16.839 1.00 84.19 512 ASN A C 1
ATOM 4000 O O . ASN A 1 512 ? 17.086 -0.024 15.661 1.00 84.19 512 ASN A O 1
ATOM 4004 N N . PRO A 1 513 ? 17.610 -0.067 17.847 1.00 84.69 513 PRO A N 1
ATOM 4005 C CA . PRO A 1 513 ? 19.059 -0.108 17.625 1.00 84.69 513 PRO A CA 1
ATOM 4006 C C . PRO A 1 513 ? 19.512 -1.338 16.824 1.00 84.69 513 PRO A C 1
ATOM 4008 O O . PRO A 1 513 ? 20.519 -1.284 16.123 1.00 84.69 513 PRO A O 1
ATOM 4011 N N . ASP A 1 514 ? 18.744 -2.427 16.869 1.00 86.44 514 ASP A N 1
ATOM 4012 C CA . ASP A 1 514 ? 19.065 -3.671 16.163 1.00 86.44 514 ASP A CA 1
ATOM 4013 C C . ASP A 1 514 ? 18.524 -3.712 14.721 1.00 86.44 514 ASP A C 1
ATOM 4015 O O . ASP A 1 514 ? 18.830 -4.644 13.963 1.00 86.44 514 ASP A O 1
ATOM 4019 N N . GLY A 1 515 ? 17.715 -2.718 14.325 1.00 84.25 515 GLY A N 1
ATOM 4020 C CA . GLY A 1 515 ? 17.005 -2.708 13.045 1.00 84.25 515 GLY A CA 1
ATOM 4021 C C . GLY A 1 515 ? 16.030 -3.880 12.930 1.00 84.25 515 GLY A C 1
ATOM 4022 O O . GLY A 1 515 ? 15.972 -4.546 11.893 1.00 84.25 515 GLY A O 1
ATOM 4023 N N . LYS A 1 516 ? 15.318 -4.199 14.020 1.00 88.88 516 LYS A N 1
ATOM 4024 C CA . LYS A 1 516 ? 14.346 -5.293 14.045 1.00 88.88 516 LYS A CA 1
ATOM 4025 C C . LYS A 1 516 ? 13.206 -4.972 13.086 1.00 88.88 516 LYS A C 1
ATOM 4027 O O . LYS A 1 516 ? 12.610 -3.900 13.165 1.00 88.88 516 LYS A O 1
ATOM 4032 N N . ILE A 1 517 ? 12.900 -5.930 12.215 1.00 90.25 517 ILE A N 1
ATOM 4033 C CA . ILE A 1 517 ? 11.824 -5.810 11.235 1.00 90.25 517 ILE A CA 1
ATOM 4034 C C . ILE A 1 517 ? 10.475 -6.024 11.922 1.00 90.25 517 ILE A C 1
ATOM 4036 O O . ILE A 1 517 ? 10.275 -7.005 12.642 1.00 90.25 517 ILE A O 1
ATOM 4040 N N . SER A 1 518 ? 9.537 -5.118 11.666 1.00 91.62 518 SER A N 1
ATOM 4041 C CA . SER A 1 518 ? 8.126 -5.259 12.027 1.00 91.62 518 SER A CA 1
ATOM 4042 C C . SER A 1 518 ? 7.241 -4.602 10.976 1.00 91.62 518 SER A C 1
ATOM 4044 O O . SER A 1 518 ? 7.703 -3.758 10.212 1.00 91.62 518 SER A O 1
ATOM 4046 N N . TYR A 1 519 ? 5.965 -4.974 10.937 1.00 93.88 519 TYR A N 1
ATOM 4047 C CA . TYR A 1 519 ? 4.984 -4.327 10.075 1.00 93.88 519 TYR A CA 1
ATOM 4048 C C . TYR A 1 519 ? 3.922 -3.612 10.910 1.00 93.88 519 TYR A C 1
ATOM 4050 O O . TYR A 1 519 ? 3.506 -4.092 11.967 1.00 93.88 519 TYR A O 1
ATOM 4058 N N . ASN A 1 520 ? 3.452 -2.467 10.422 1.00 93.50 520 ASN A N 1
ATOM 4059 C CA . ASN A 1 520 ? 2.336 -1.715 10.998 1.00 93.50 520 ASN A CA 1
ATOM 4060 C C . ASN A 1 520 ? 1.562 -0.960 9.909 1.00 93.50 520 ASN A C 1
ATOM 4062 O O . ASN A 1 520 ? 2.009 -0.876 8.767 1.00 93.50 520 ASN A O 1
ATOM 4066 N N . VAL A 1 521 ? 0.385 -0.434 10.253 1.00 96.25 521 VAL A N 1
ATOM 4067 C CA . VAL A 1 521 ? -0.360 0.474 9.372 1.00 96.25 521 VAL A CA 1
ATOM 4068 C C . VAL A 1 521 ? -0.080 1.915 9.782 1.00 96.25 521 VAL A C 1
ATOM 4070 O O . VAL A 1 521 ? -0.223 2.261 10.953 1.00 96.25 521 VAL A O 1
ATOM 4073 N N . GLN A 1 522 ? 0.273 2.757 8.813 1.00 95.88 522 GLN A N 1
ATOM 4074 C CA . GLN A 1 522 ? 0.471 4.193 9.006 1.00 95.88 522 GLN A CA 1
ATOM 4075 C C . GLN A 1 522 ? -0.542 4.999 8.197 1.00 95.88 522 GLN A C 1
ATOM 4077 O O . GLN A 1 522 ? -0.947 4.604 7.104 1.00 95.88 522 GLN A O 1
ATOM 4082 N N . VAL A 1 523 ? -0.923 6.152 8.743 1.00 97.44 523 VAL A N 1
ATOM 4083 C CA . VAL A 1 523 ? -1.772 7.150 8.089 1.00 97.44 523 VAL A CA 1
ATOM 4084 C C . VAL A 1 523 ? -0.973 8.434 7.999 1.00 97.44 523 VAL A C 1
ATOM 4086 O O . VAL A 1 523 ? -0.596 8.988 9.026 1.00 97.44 523 VAL A O 1
ATOM 4089 N N . ILE A 1 524 ? -0.673 8.861 6.775 1.00 97.19 524 ILE A N 1
ATOM 4090 C CA . ILE A 1 524 ? 0.312 9.908 6.502 1.00 97.19 524 ILE A CA 1
ATOM 4091 C C . ILE A 1 524 ? -0.331 10.994 5.646 1.00 97.19 524 ILE A C 1
ATOM 4093 O O . ILE A 1 524 ? -0.750 10.732 4.518 1.00 97.19 524 ILE A O 1
ATOM 4097 N N . SER A 1 525 ? -0.396 12.220 6.147 1.00 95.19 525 SER A N 1
ATOM 4098 C CA . SER A 1 525 ? -0.913 13.363 5.390 1.00 95.19 525 SER A CA 1
ATOM 4099 C C . SER A 1 525 ? 0.111 13.915 4.382 1.00 95.19 525 SER A C 1
ATOM 4101 O O . SER A 1 525 ? 1.297 13.573 4.396 1.00 95.19 525 SER A O 1
ATOM 4103 N N . GLY A 1 526 ? -0.340 14.783 3.469 1.00 86.69 526 GLY A N 1
ATOM 4104 C CA . GLY A 1 526 ? 0.511 15.460 2.476 1.00 86.69 526 GLY A CA 1
ATOM 4105 C C . GLY A 1 526 ? 1.636 16.324 3.058 1.00 86.69 526 GLY A C 1
ATOM 4106 O O . GLY A 1 526 ? 2.672 16.477 2.422 1.00 86.69 526 GLY A O 1
ATOM 4107 N N . ASP A 1 527 ? 1.464 16.840 4.272 1.00 87.25 527 ASP A N 1
ATOM 4108 C CA . ASP A 1 527 ? 2.454 17.637 5.001 1.00 87.25 527 ASP A CA 1
ATOM 4109 C C . ASP A 1 527 ? 3.324 16.802 5.955 1.00 87.25 527 ASP A C 1
ATOM 4111 O O . ASP A 1 527 ? 3.932 17.353 6.871 1.00 87.25 527 ASP A O 1
ATOM 4115 N N . TYR A 1 528 ? 3.403 15.486 5.716 1.00 89.44 528 TYR A N 1
ATOM 4116 C CA . TYR A 1 528 ? 4.203 14.532 6.490 1.00 89.44 528 TYR A CA 1
ATOM 4117 C C . TYR A 1 528 ? 3.811 14.479 7.980 1.00 89.44 528 TYR A C 1
ATOM 4119 O O . TYR A 1 528 ? 4.666 14.366 8.854 1.00 89.44 528 TYR A O 1
ATOM 4127 N N . SER A 1 529 ? 2.509 14.544 8.286 1.00 92.94 529 SER A N 1
ATOM 4128 C CA . SER A 1 529 ? 1.974 14.250 9.624 1.00 92.94 529 SER A CA 1
ATOM 4129 C C . SER A 1 529 ? 1.535 12.787 9.712 1.00 92.94 529 SER A C 1
ATOM 4131 O O . SER A 1 529 ? 0.854 12.283 8.820 1.00 92.94 529 SER A O 1
ATOM 4133 N N . TRP A 1 530 ? 1.890 12.114 10.812 1.00 94.19 530 TRP A N 1
ATOM 4134 C CA . TRP A 1 530 ? 1.438 10.753 11.160 1.00 94.19 530 TRP A CA 1
ATOM 4135 C C . TRP A 1 530 ? 0.235 10.757 12.119 1.00 94.19 530 TRP A C 1
ATOM 4137 O O . TRP A 1 530 ? -0.061 9.759 12.775 1.00 94.19 530 TRP A O 1
ATOM 4147 N N . SER A 1 531 ? -0.437 11.902 12.251 1.00 92.38 531 SER A N 1
ATOM 4148 C CA . SER A 1 531 ? -1.547 12.080 13.183 1.00 92.38 531 SER A CA 1
ATOM 4149 C C . SER A 1 531 ? -2.879 11.632 12.574 1.00 92.38 531 SER A C 1
ATOM 4151 O O . SER A 1 531 ? -3.168 11.860 11.394 1.00 92.38 531 SER A O 1
ATOM 4153 N N . TYR A 1 532 ? -3.712 10.991 13.391 1.00 93.12 532 TYR A N 1
ATOM 4154 C CA . TYR A 1 532 ? -5.062 10.579 13.031 1.00 93.12 532 TYR A CA 1
ATOM 4155 C C . TYR A 1 532 ? -5.964 10.494 14.272 1.00 93.12 532 TYR A C 1
ATOM 4157 O O . TYR A 1 532 ? -5.481 10.219 15.369 1.00 93.12 532 TYR A O 1
ATOM 4165 N N . ASP A 1 533 ? -7.275 10.682 14.087 1.00 85.25 533 ASP A N 1
ATOM 4166 C CA . ASP A 1 533 ? -8.287 10.234 15.058 1.00 85.25 533 ASP A CA 1
ATOM 4167 C C . ASP A 1 533 ? -8.761 8.818 14.695 1.00 85.25 533 ASP A C 1
ATOM 4169 O O . ASP A 1 533 ? -8.633 8.381 13.548 1.00 85.25 533 ASP A O 1
ATOM 4173 N N . GLY A 1 534 ? -9.376 8.118 15.649 1.00 75.69 534 GLY A N 1
ATOM 4174 C CA . GLY A 1 534 ? -9.880 6.754 15.476 1.00 75.69 534 GLY A CA 1
ATOM 4175 C C . GLY A 1 534 ? -8.945 5.724 16.102 1.00 75.69 534 GLY A C 1
ATOM 4176 O O . GLY A 1 534 ? -8.265 6.004 17.088 1.00 75.69 534 GLY A O 1
ATOM 4177 N N . SER A 1 535 ? -8.929 4.502 15.575 1.00 72.94 535 SER A N 1
ATOM 4178 C CA . SER A 1 535 ? -8.078 3.438 16.120 1.00 72.94 535 SER A CA 1
ATOM 4179 C C . SER A 1 535 ? -7.513 2.555 15.021 1.00 72.94 535 SER A C 1
ATOM 4181 O O . SER A 1 535 ? -8.239 2.157 14.108 1.00 72.94 535 SER A O 1
ATOM 4183 N N . ILE A 1 536 ? -6.228 2.225 15.154 1.00 80.50 536 ILE A N 1
ATOM 4184 C CA . ILE A 1 536 ? -5.518 1.244 14.335 1.00 80.50 536 ILE A CA 1
ATOM 4185 C C . ILE A 1 536 ? -4.924 0.196 15.276 1.00 80.50 536 ILE A C 1
ATOM 4187 O O . ILE A 1 536 ? -4.167 0.525 16.186 1.00 80.50 536 ILE A O 1
ATOM 4191 N N . MET A 1 537 ? -5.287 -1.068 15.078 1.00 74.19 537 MET A N 1
ATOM 4192 C CA . MET A 1 537 ? -4.785 -2.187 15.868 1.00 74.19 537 MET A CA 1
ATOM 4193 C C . MET A 1 537 ? -3.371 -2.573 15.434 1.00 74.19 537 MET A C 1
ATOM 4195 O O . MET A 1 537 ? -3.081 -2.669 14.239 1.00 74.19 537 MET A O 1
ATOM 4199 N N . ALA A 1 538 ? -2.515 -2.869 16.412 1.00 79.25 538 ALA A N 1
ATOM 4200 C CA . ALA A 1 538 ? -1.279 -3.598 16.159 1.00 79.25 538 ALA A CA 1
ATOM 4201 C C . ALA A 1 538 ? -1.592 -5.023 15.670 1.00 79.25 538 ALA A C 1
ATOM 4203 O O . ALA A 1 538 ? -2.649 -5.580 15.972 1.00 79.25 538 ALA A O 1
ATOM 4204 N N . PHE A 1 539 ? -0.668 -5.627 14.925 1.00 81.75 539 PHE A N 1
ATOM 4205 C CA . PHE A 1 539 ? -0.824 -7.015 14.496 1.00 81.75 539 PHE A CA 1
ATOM 4206 C C . PHE A 1 539 ? -0.485 -7.971 15.642 1.00 81.75 539 PHE A C 1
ATOM 4208 O O . PHE A 1 539 ? 0.632 -7.934 16.156 1.00 81.75 539 PHE A O 1
ATOM 4215 N N . ASP A 1 540 ? -1.430 -8.848 15.994 1.00 74.12 540 ASP A N 1
ATOM 4216 C CA . ASP A 1 540 ? -1.245 -9.867 17.039 1.00 74.12 540 ASP A CA 1
ATOM 4217 C C . ASP A 1 540 ? -0.170 -10.915 16.662 1.00 74.12 540 ASP A C 1
ATOM 4219 O O . ASP A 1 540 ? 0.476 -11.480 17.539 1.00 74.12 540 ASP A O 1
ATOM 4223 N N . ASP A 1 541 ? 0.046 -11.163 15.361 1.00 84.31 541 ASP A N 1
ATOM 4224 C CA . ASP A 1 541 ? 1.031 -12.119 14.827 1.00 84.31 541 ASP A CA 1
ATOM 4225 C C . ASP A 1 541 ? 1.923 -11.436 13.775 1.00 84.31 541 ASP A C 1
ATOM 4227 O O . ASP A 1 541 ? 1.645 -11.453 12.570 1.00 84.31 541 ASP A O 1
ATOM 4231 N N . GLN A 1 542 ? 2.995 -10.795 14.251 1.00 90.94 542 GLN A N 1
ATOM 4232 C CA . GLN A 1 542 ? 3.983 -10.128 13.397 1.00 90.94 542 GLN A CA 1
ATOM 4233 C C . GLN A 1 542 ? 4.664 -11.108 12.437 1.00 90.94 542 GLN A C 1
ATOM 4235 O O . GLN A 1 542 ? 4.836 -10.780 11.265 1.00 90.94 542 GLN A O 1
ATOM 4240 N N . ASP A 1 543 ? 4.982 -12.327 12.876 1.00 90.00 543 ASP A N 1
ATOM 4241 C CA . ASP A 1 543 ? 5.693 -13.304 12.047 1.00 90.00 543 ASP A CA 1
ATOM 4242 C C . ASP A 1 543 ? 4.858 -13.731 10.837 1.00 90.00 543 ASP A C 1
ATOM 4244 O O . ASP A 1 543 ? 5.381 -13.907 9.734 1.00 90.00 543 ASP A O 1
ATOM 4248 N N . LYS A 1 544 ? 3.539 -13.879 11.003 1.00 91.31 544 LYS A N 1
ATOM 4249 C CA . LYS A 1 544 ? 2.626 -14.148 9.888 1.00 91.31 544 LYS A CA 1
ATOM 4250 C C . LYS A 1 544 ? 2.583 -12.994 8.894 1.00 91.31 544 LYS A C 1
ATOM 4252 O O . LYS A 1 544 ? 2.601 -13.253 7.689 1.00 91.31 544 LYS A O 1
ATOM 4257 N N . VAL A 1 545 ? 2.519 -11.752 9.376 1.00 92.69 545 VAL A N 1
ATOM 4258 C CA . VAL A 1 545 ? 2.510 -10.569 8.504 1.00 92.69 545 VAL A CA 1
ATOM 4259 C C . VAL A 1 545 ? 3.828 -10.466 7.742 1.00 92.69 545 VAL A C 1
ATOM 4261 O O . VAL A 1 545 ? 3.793 -10.346 6.522 1.00 92.69 545 VAL A O 1
ATOM 4264 N N . ILE A 1 546 ? 4.963 -10.631 8.427 1.00 92.25 546 ILE A N 1
ATOM 4265 C CA . ILE A 1 546 ? 6.307 -10.654 7.836 1.00 92.25 546 ILE A CA 1
ATOM 4266 C C . ILE A 1 546 ? 6.390 -11.717 6.732 1.00 92.25 546 ILE A C 1
ATOM 4268 O O . ILE A 1 546 ? 6.735 -11.401 5.595 1.00 92.25 546 ILE A O 1
ATOM 4272 N N . ARG A 1 547 ? 6.005 -12.969 7.022 1.00 92.81 547 ARG A N 1
ATOM 4273 C CA . ARG A 1 547 ? 6.040 -14.058 6.029 1.00 92.81 547 ARG A CA 1
ATOM 4274 C C . ARG A 1 547 ? 5.185 -13.761 4.796 1.00 92.81 547 ARG A C 1
ATOM 4276 O O . ARG A 1 547 ? 5.615 -14.056 3.688 1.00 92.81 547 ARG A O 1
ATOM 4283 N N . LYS A 1 548 ? 3.980 -13.205 4.969 1.00 93.12 548 LYS A N 1
ATOM 4284 C CA . LYS A 1 548 ? 3.069 -12.916 3.847 1.00 93.12 548 LYS A CA 1
ATOM 4285 C C . LYS A 1 548 ? 3.500 -11.696 3.039 1.00 93.12 548 LYS A C 1
ATOM 4287 O O . LYS A 1 548 ? 3.525 -11.772 1.814 1.00 93.12 548 LYS A O 1
ATOM 4292 N N . ALA A 1 549 ? 3.863 -10.601 3.703 1.00 92.62 549 ALA A N 1
ATOM 4293 C CA . ALA A 1 549 ? 4.284 -9.363 3.049 1.00 92.62 549 ALA A CA 1
ATOM 4294 C C . ALA A 1 549 ? 5.581 -9.534 2.243 1.00 92.62 549 ALA A C 1
ATOM 4296 O O . ALA A 1 549 ? 5.795 -8.802 1.283 1.00 92.62 549 ALA A O 1
ATOM 4297 N N . SER A 1 550 ? 6.420 -10.512 2.600 1.00 88.06 550 SER A N 1
ATOM 4298 C CA . SER A 1 550 ? 7.636 -10.876 1.857 1.00 88.06 550 SER A CA 1
ATOM 4299 C C . SER A 1 550 ? 7.465 -12.067 0.903 1.00 88.06 550 SER A C 1
ATOM 4301 O O . SER A 1 550 ? 8.447 -12.507 0.316 1.00 88.06 550 SER A O 1
ATOM 4303 N N . SER A 1 551 ? 6.256 -12.622 0.769 1.00 90.06 551 SER A N 1
ATOM 4304 C CA . SER A 1 551 ? 5.977 -13.729 -0.158 1.00 90.06 551 SER A CA 1
ATOM 4305 C C . SER A 1 551 ? 5.632 -13.224 -1.557 1.00 90.06 551 SER A C 1
ATOM 4307 O O . SER A 1 551 ? 5.091 -12.129 -1.691 1.00 90.06 551 SER A O 1
ATOM 4309 N N . ASP A 1 552 ? 5.813 -14.066 -2.578 1.00 85.19 552 ASP A N 1
ATOM 4310 C CA . ASP A 1 552 ? 5.422 -13.753 -3.963 1.00 85.19 552 ASP A CA 1
ATOM 4311 C C . ASP A 1 552 ? 3.920 -13.469 -4.128 1.00 85.19 552 ASP A C 1
ATOM 4313 O O . ASP A 1 552 ? 3.515 -12.793 -5.066 1.00 85.19 552 ASP A O 1
ATOM 4317 N N . SER A 1 553 ? 3.073 -13.980 -3.226 1.00 86.50 553 SER A N 1
ATOM 4318 C CA . SER A 1 553 ? 1.629 -13.710 -3.245 1.00 86.50 553 SER A CA 1
ATOM 4319 C C . SER A 1 553 ? 1.239 -12.380 -2.597 1.00 86.50 553 SER A C 1
ATOM 4321 O O . SER A 1 553 ? 0.145 -11.882 -2.854 1.00 86.50 553 SER A O 1
ATOM 4323 N N . GLY A 1 554 ? 2.102 -11.817 -1.747 1.00 93.12 554 GLY A N 1
ATOM 4324 C CA . GLY A 1 554 ? 1.810 -10.637 -0.937 1.00 93.12 554 GLY A CA 1
ATOM 4325 C C . GLY A 1 554 ? 0.786 -10.871 0.178 1.00 93.12 554 GLY A C 1
ATOM 4326 O O . GLY A 1 554 ? 0.243 -11.963 0.365 1.00 93.12 554 GLY A O 1
ATOM 4327 N N . ILE A 1 555 ? 0.520 -9.816 0.949 1.00 93.88 555 ILE A N 1
ATOM 4328 C CA . ILE A 1 555 ? -0.506 -9.800 1.997 1.00 93.88 555 ILE A CA 1
ATOM 4329 C C . ILE A 1 555 ? -1.741 -9.022 1.520 1.00 93.88 555 ILE A C 1
ATOM 4331 O O . ILE A 1 555 ? -1.581 -7.906 1.021 1.00 93.88 555 ILE A O 1
ATOM 4335 N N . PRO A 1 556 ? -2.970 -9.550 1.681 1.00 94.25 556 PRO A N 1
ATOM 4336 C CA . PRO A 1 556 ? -4.177 -8.797 1.360 1.00 94.25 556 PRO A CA 1
ATOM 4337 C C . PRO A 1 556 ? -4.247 -7.498 2.168 1.00 94.25 556 PRO A C 1
ATOM 4339 O O . PRO A 1 556 ? -4.227 -7.527 3.399 1.00 94.25 556 PRO A O 1
ATOM 4342 N N . PHE A 1 557 ? -4.358 -6.366 1.486 1.00 96.00 557 PHE A N 1
ATOM 4343 C CA . PHE A 1 557 ? -4.478 -5.039 2.075 1.00 96.00 557 PHE A CA 1
ATOM 4344 C C . PHE A 1 557 ? -5.622 -4.287 1.407 1.00 96.00 557 PHE A C 1
ATOM 4346 O O . PHE A 1 557 ? -5.712 -4.241 0.178 1.00 96.00 557 PHE A O 1
ATOM 4353 N N . ALA A 1 558 ? -6.516 -3.710 2.205 1.00 93.38 558 ALA A N 1
ATOM 4354 C CA . ALA A 1 558 ? -7.655 -2.970 1.683 1.00 93.38 558 ALA A CA 1
ATOM 4355 C C . ALA A 1 558 ? -7.981 -1.741 2.523 1.00 93.38 558 ALA A C 1
ATOM 4357 O O . ALA A 1 558 ? -7.822 -1.743 3.743 1.00 93.38 558 ALA A O 1
ATOM 4358 N N . VAL A 1 559 ? -8.485 -0.709 1.857 1.00 95.44 559 VAL A N 1
ATOM 4359 C CA . VAL A 1 559 ? -8.873 0.560 2.465 1.00 95.44 559 VAL A CA 1
ATOM 4360 C C . VAL A 1 559 ? -10.214 0.998 1.889 1.00 95.44 559 VAL A C 1
ATOM 4362 O O . VAL A 1 559 ? -10.399 1.023 0.672 1.00 95.44 559 VAL A O 1
ATOM 4365 N N . HIS A 1 560 ? -11.152 1.358 2.762 1.00 91.69 560 HIS A N 1
ATOM 4366 C CA . HIS A 1 560 ? -12.415 1.989 2.388 1.00 91.69 560 HIS A CA 1
ATOM 4367 C C . HIS A 1 560 ? -12.448 3.411 2.928 1.00 91.69 560 HIS A C 1
ATOM 4369 O O . HIS A 1 560 ? -12.489 3.621 4.135 1.00 91.69 560 HIS A O 1
ATOM 4375 N N . TYR A 1 561 ? -12.453 4.385 2.028 1.00 93.31 561 TYR A N 1
ATOM 4376 C CA . TYR A 1 561 ? -12.780 5.765 2.342 1.00 93.31 561 TYR A CA 1
ATOM 4377 C C . TYR A 1 561 ? -14.298 5.969 2.315 1.00 93.31 561 TYR A C 1
ATOM 4379 O O . TYR A 1 561 ? -14.945 5.577 1.343 1.00 93.31 561 TYR A O 1
ATOM 4387 N N . ARG A 1 562 ? -14.859 6.628 3.334 1.00 87.69 562 ARG A N 1
ATOM 4388 C CA . ARG A 1 562 ? -16.265 7.059 3.395 1.00 87.69 562 ARG A CA 1
ATOM 4389 C C . ARG A 1 562 ? -16.407 8.385 4.139 1.00 87.69 562 ARG A C 1
ATOM 4391 O O . ARG A 1 562 ? -16.164 8.460 5.340 1.00 87.69 562 ARG A O 1
ATOM 4398 N N . ASN A 1 563 ? -16.848 9.433 3.443 1.00 83.25 563 ASN A N 1
ATOM 4399 C CA . ASN A 1 563 ? -17.207 10.734 4.027 1.00 83.25 563 ASN A CA 1
ATOM 4400 C C . ASN A 1 563 ? -16.154 11.321 4.996 1.00 83.25 563 ASN A C 1
ATOM 4402 O O . ASN A 1 563 ? -16.511 11.838 6.056 1.00 83.25 563 ASN A O 1
ATOM 4406 N N . GLY A 1 564 ? -14.869 11.251 4.639 1.00 87.00 564 GLY A N 1
ATOM 4407 C CA . GLY A 1 564 ? -13.762 11.775 5.453 1.00 87.00 564 GLY A CA 1
ATOM 4408 C C . GLY A 1 564 ? -13.126 10.770 6.421 1.00 87.00 564 GLY A C 1
ATOM 4409 O O . GLY A 1 564 ? -12.194 11.137 7.130 1.00 87.00 564 GLY A O 1
ATOM 4410 N N . GLN A 1 565 ? -13.599 9.521 6.451 1.00 89.38 565 GLN A N 1
ATOM 4411 C CA . GLN A 1 565 ? -13.097 8.458 7.329 1.00 89.38 565 GLN A CA 1
ATOM 4412 C C . GLN A 1 565 ? -12.549 7.271 6.533 1.00 89.38 565 GLN A C 1
ATOM 4414 O O . GLN A 1 565 ? -13.003 7.016 5.418 1.00 89.38 565 GLN A O 1
ATOM 4419 N N . PHE A 1 566 ? -11.633 6.516 7.139 1.00 91.56 566 PHE A N 1
ATOM 4420 C CA . PHE A 1 566 ? -11.028 5.312 6.580 1.00 91.56 566 PHE A CA 1
ATOM 4421 C C . PHE A 1 566 ? -11.295 4.083 7.450 1.00 91.56 566 PHE A C 1
ATOM 4423 O O . PHE A 1 566 ? -11.065 4.101 8.659 1.00 91.56 566 PHE A O 1
ATOM 4430 N N . ASP A 1 567 ? -11.696 2.989 6.816 1.00 85.56 567 ASP A N 1
ATOM 4431 C CA . ASP A 1 567 ? -11.586 1.643 7.373 1.00 85.56 567 ASP A CA 1
ATOM 4432 C C . ASP A 1 567 ? -10.468 0.888 6.663 1.00 85.56 567 ASP A C 1
ATOM 4434 O O . ASP A 1 567 ? -10.278 1.043 5.454 1.00 85.56 567 ASP A O 1
ATOM 4438 N N . ILE A 1 568 ? -9.713 0.082 7.409 1.00 89.69 568 ILE A N 1
ATOM 4439 C CA . ILE A 1 568 ? -8.475 -0.527 6.914 1.00 89.69 568 ILE A CA 1
ATOM 4440 C C . ILE A 1 568 ? -8.462 -2.006 7.275 1.00 89.69 568 ILE A C 1
ATOM 4442 O O . ILE A 1 568 ? -8.700 -2.353 8.431 1.00 89.69 568 ILE A O 1
ATOM 4446 N N . TRP A 1 569 ? -8.143 -2.871 6.313 1.00 88.25 569 TRP A N 1
ATOM 4447 C CA . TRP A 1 569 ? -8.023 -4.315 6.501 1.00 88.25 569 TRP A CA 1
ATOM 4448 C C . TRP A 1 569 ? -6.640 -4.813 6.099 1.00 88.25 569 TRP A C 1
ATOM 4450 O O . TRP A 1 569 ? -6.116 -4.436 5.052 1.00 88.25 569 TRP A O 1
ATOM 4460 N N . VAL A 1 570 ? -6.093 -5.718 6.908 1.00 87.44 570 VAL A N 1
ATOM 4461 C CA . VAL A 1 570 ? -4.847 -6.444 6.648 1.00 87.44 570 VAL A CA 1
ATOM 4462 C C . VAL A 1 570 ? -5.128 -7.931 6.833 1.00 87.44 570 VAL A C 1
ATOM 4464 O O . VAL A 1 570 ? -5.664 -8.349 7.857 1.00 87.44 570 VAL A O 1
ATOM 4467 N N . ASP A 1 571 ? -4.812 -8.735 5.822 1.00 84.81 571 ASP A N 1
ATOM 4468 C CA . ASP A 1 571 ? -5.076 -10.177 5.771 1.00 84.81 571 ASP A CA 1
ATOM 4469 C C . ASP A 1 571 ? -6.537 -10.554 6.093 1.00 84.81 571 ASP A C 1
ATOM 4471 O O . ASP A 1 571 ? -6.819 -11.524 6.795 1.00 84.81 571 ASP A O 1
ATOM 4475 N N . GLY A 1 572 ? -7.479 -9.734 5.613 1.00 74.12 572 GLY A N 1
ATOM 4476 C CA . GLY A 1 572 ? -8.918 -9.904 5.845 1.00 74.12 572 GLY A CA 1
ATOM 4477 C C . GLY A 1 572 ? -9.411 -9.474 7.233 1.00 74.12 572 GLY A C 1
ATOM 4478 O O . GLY A 1 572 ? -10.619 -9.470 7.465 1.00 74.12 572 GLY A O 1
ATOM 4479 N N . VAL A 1 573 ? -8.521 -9.068 8.141 1.00 74.50 573 VAL A N 1
ATOM 4480 C CA . VAL A 1 573 ? -8.871 -8.547 9.469 1.00 74.50 573 VAL A CA 1
ATOM 4481 C C . VAL A 1 573 ? -8.967 -7.029 9.400 1.00 74.50 573 VAL A C 1
ATOM 4483 O O . VAL A 1 573 ? -8.033 -6.376 8.943 1.00 74.50 573 VAL A O 1
ATOM 4486 N N . GLN A 1 574 ? -10.082 -6.452 9.852 1.00 76.44 574 GLN A N 1
ATOM 4487 C CA . GLN A 1 574 ? -10.202 -4.998 9.960 1.00 76.44 574 GLN A CA 1
ATOM 4488 C C . GLN A 1 574 ? -9.302 -4.518 11.091 1.00 76.44 574 GLN A C 1
ATOM 4490 O O . GLN A 1 574 ? -9.533 -4.882 12.238 1.00 76.44 574 GLN A O 1
ATOM 4495 N N . VAL A 1 575 ? -8.282 -3.730 10.770 1.00 80.56 575 VAL A N 1
ATOM 4496 C CA . VAL A 1 575 ? -7.316 -3.180 11.726 1.00 80.56 575 VAL A CA 1
ATOM 4497 C C . VAL A 1 575 ? -7.537 -1.695 11.986 1.00 80.56 575 VAL A C 1
ATOM 4499 O O . VAL A 1 575 ? -7.223 -1.250 13.079 1.00 80.56 575 VAL A O 1
ATOM 4502 N N . GLY A 1 576 ? -8.112 -0.944 11.040 1.00 80.94 576 GLY A N 1
ATOM 4503 C CA . GLY A 1 576 ? -8.452 0.474 11.200 1.00 80.94 576 GLY A CA 1
ATOM 4504 C C . GLY A 1 576 ? -9.961 0.717 11.179 1.00 80.94 576 GLY A C 1
ATOM 4505 O O . GLY A 1 576 ? -10.650 0.170 10.312 1.00 80.94 576 GLY A O 1
ATOM 4506 N N . TYR A 1 577 ? -10.459 1.546 12.102 1.00 76.44 577 TYR A N 1
ATOM 4507 C CA . TYR A 1 577 ? -11.887 1.865 12.246 1.00 76.44 577 TYR A CA 1
ATOM 4508 C C . TYR A 1 577 ? -12.130 3.370 12.249 1.00 76.44 577 TYR A C 1
ATOM 4510 O O . TYR A 1 577 ? -11.622 4.068 13.131 1.00 76.44 577 TYR A O 1
ATOM 4518 N N . SER A 1 578 ? -12.949 3.847 11.304 1.00 80.06 578 SER A N 1
ATOM 4519 C CA . SER A 1 578 ? -13.386 5.252 11.220 1.00 80.06 578 SER A CA 1
ATOM 4520 C C . SER A 1 578 ? -12.230 6.253 11.375 1.00 80.06 578 SER A C 1
ATOM 4522 O O . SER A 1 578 ? -12.366 7.293 12.017 1.00 80.06 578 SER A O 1
ATOM 4524 N N . VAL A 1 579 ? -11.073 5.911 10.808 1.00 87.62 579 VAL A N 1
ATOM 4525 C CA . VAL A 1 579 ? -9.824 6.649 10.979 1.00 87.62 579 VAL A CA 1
ATOM 4526 C C . VAL A 1 579 ? -9.915 7.971 10.229 1.00 87.62 579 VAL A C 1
ATOM 4528 O O . VAL A 1 579 ? -10.274 7.990 9.055 1.00 87.62 579 VAL A O 1
ATOM 4531 N N . VAL A 1 580 ? -9.579 9.082 10.880 1.00 93.44 580 VAL A N 1
ATOM 4532 C CA . VAL A 1 580 ? -9.568 10.416 10.261 1.00 93.44 580 VAL A CA 1
ATOM 4533 C C . VAL A 1 580 ? -8.137 10.919 10.225 1.00 93.44 580 VAL A C 1
ATOM 4535 O O . VAL A 1 580 ? -7.582 11.268 11.261 1.00 93.44 580 VAL A O 1
ATOM 4538 N N . SER A 1 581 ? -7.543 10.982 9.033 1.00 96.00 581 SER A N 1
ATOM 4539 C CA . SER A 1 581 ? -6.200 11.547 8.849 1.00 96.00 581 SER A CA 1
ATOM 4540 C C . SER A 1 581 ? -6.170 13.028 9.239 1.00 96.00 581 SER A C 1
ATOM 4542 O O . SER A 1 581 ? -7.098 13.776 8.901 1.00 96.00 581 SER A O 1
ATOM 4544 N N . LYS A 1 582 ? -5.110 13.452 9.937 1.00 96.06 582 LYS A N 1
ATOM 4545 C CA . LYS A 1 582 ? -4.885 14.838 10.360 1.00 96.06 582 LYS A CA 1
ATOM 4546 C C . LYS A 1 582 ? -3.660 15.448 9.691 1.00 96.06 582 LYS A C 1
ATOM 4548 O O . LYS A 1 582 ? -2.665 14.767 9.469 1.00 96.06 582 LYS A O 1
ATOM 4553 N N . ASP A 1 583 ? -3.733 16.745 9.419 1.00 93.56 583 ASP A N 1
ATOM 4554 C CA . ASP A 1 583 ? -2.577 17.555 9.038 1.00 93.56 583 ASP A CA 1
ATOM 4555 C C . ASP A 1 583 ? -1.666 17.840 10.253 1.00 93.56 583 ASP A C 1
ATOM 4557 O O . ASP A 1 583 ? -1.943 17.428 11.387 1.00 93.56 583 ASP A O 1
ATOM 4561 N N . LYS A 1 584 ? -0.561 18.560 10.045 1.00 92.88 584 LYS A N 1
ATOM 4562 C CA . LYS A 1 584 ? 0.385 18.952 11.106 1.00 92.88 584 LYS A CA 1
ATOM 4563 C C . LYS A 1 584 ? -0.217 19.862 12.181 1.00 92.88 584 LYS A C 1
ATOM 4565 O O . LYS A 1 584 ? 0.379 20.022 13.240 1.00 92.88 584 LYS A O 1
ATOM 4570 N N . ASN A 1 585 ? -1.373 20.473 11.913 1.00 92.00 585 ASN A N 1
ATOM 4571 C CA . ASN A 1 585 ? -2.087 21.342 12.847 1.00 92.00 585 ASN A CA 1
ATOM 4572 C C . ASN A 1 585 ? -3.203 20.589 13.599 1.00 92.00 585 ASN A C 1
ATOM 4574 O O . ASN A 1 585 ? -3.974 21.213 14.327 1.00 92.00 585 ASN A O 1
ATOM 4578 N N . GLY A 1 586 ? -3.334 19.269 13.410 1.00 89.50 586 GLY A N 1
ATOM 4579 C CA . GLY A 1 586 ? -4.372 18.453 14.044 1.00 89.50 586 GLY A CA 1
ATOM 4580 C C . GLY A 1 586 ? -5.764 18.602 13.415 1.00 89.50 586 GLY A C 1
ATOM 4581 O O . GLY A 1 586 ? -6.760 18.154 13.994 1.00 89.50 586 GLY A O 1
ATOM 4582 N N . LYS A 1 587 ? -5.876 19.214 12.229 1.00 93.44 587 LYS A N 1
ATOM 4583 C CA . LYS A 1 587 ? -7.141 19.343 11.494 1.00 93.44 587 LYS A CA 1
ATOM 4584 C C . LYS A 1 587 ? -7.335 18.147 10.567 1.00 93.44 587 LYS A C 1
ATOM 4586 O O . LYS A 1 587 ? -6.382 17.646 9.986 1.00 93.44 587 LYS A O 1
ATOM 4591 N N . ALA A 1 588 ? -8.579 17.687 10.411 1.00 94.75 588 ALA A N 1
ATOM 4592 C CA . ALA A 1 588 ? -8.902 16.639 9.444 1.00 94.75 588 ALA A CA 1
ATOM 4593 C C . ALA A 1 588 ? -8.471 17.050 8.028 1.00 94.75 588 ALA A C 1
ATOM 4595 O O . ALA A 1 588 ? -8.863 18.121 7.559 1.00 94.75 588 ALA A O 1
ATOM 4596 N N . VAL A 1 589 ? -7.702 16.183 7.362 1.00 96.06 589 VAL A N 1
ATOM 4597 C CA . VAL A 1 589 ? -7.232 16.394 5.982 1.00 96.06 589 VAL A CA 1
ATOM 4598 C C . VAL A 1 589 ? -8.421 16.517 5.031 1.00 96.06 589 VAL A C 1
ATOM 4600 O O . VAL A 1 589 ? -8.439 17.385 4.164 1.00 96.06 589 VAL A O 1
ATOM 4603 N N . PHE A 1 590 ? -9.448 15.688 5.237 1.00 96.19 590 PHE A N 1
ATOM 4604 C CA . PHE A 1 590 ? -10.678 15.708 4.453 1.00 96.19 590 PHE A CA 1
ATOM 4605 C C . PHE A 1 590 ? -11.865 16.144 5.303 1.00 96.19 590 PHE A C 1
ATOM 4607 O O . PHE A 1 590 ? -12.100 15.619 6.393 1.00 96.19 590 PHE A O 1
ATOM 4614 N N . ALA A 1 591 ? -12.652 17.081 4.778 1.00 89.06 591 ALA A N 1
ATOM 4615 C CA . ALA A 1 591 ? -13.936 17.436 5.367 1.00 89.06 591 ALA A CA 1
ATOM 4616 C C . ALA A 1 591 ? -14.933 16.267 5.266 1.00 89.06 591 ALA A C 1
ATOM 4618 O O . ALA A 1 591 ? -14.840 15.416 4.375 1.00 89.06 591 ALA A O 1
ATOM 4619 N N . SER A 1 592 ? -15.932 16.249 6.153 1.00 85.12 592 SER A N 1
ATOM 4620 C CA . SER A 1 592 ? -17.026 15.283 6.045 1.00 85.12 592 SER A CA 1
ATOM 4621 C C . SER A 1 592 ? -17.755 15.451 4.706 1.00 85.12 592 SER A C 1
ATOM 4623 O O . SER A 1 592 ? -18.088 16.567 4.309 1.00 85.12 592 SER A O 1
ATOM 4625 N N . GLY A 1 593 ? -17.963 14.342 3.993 1.00 82.06 593 GLY A N 1
ATOM 4626 C CA . GLY A 1 593 ? -18.585 14.330 2.664 1.00 82.06 593 GLY A CA 1
ATOM 4627 C C . GLY A 1 593 ? -17.679 14.765 1.505 1.00 82.06 593 GLY A C 1
ATOM 4628 O O . GLY A 1 593 ? -18.163 14.847 0.374 1.00 82.06 593 GLY A O 1
ATOM 4629 N N . ALA A 1 594 ? -16.387 15.025 1.747 1.00 92.62 594 ALA A N 1
ATOM 4630 C CA . ALA A 1 594 ? -15.436 15.301 0.674 1.00 92.62 594 ALA A CA 1
ATOM 4631 C C . ALA A 1 594 ? -15.368 14.130 -0.321 1.00 92.62 594 ALA A C 1
ATOM 4633 O O . ALA A 1 594 ? -15.525 12.963 0.043 1.00 92.62 594 ALA A O 1
ATOM 4634 N N . LYS A 1 595 ? -15.154 14.454 -1.597 1.00 95.19 595 LYS A N 1
ATOM 4635 C CA . LYS A 1 595 ? -14.853 13.464 -2.631 1.00 95.19 595 LYS A CA 1
ATOM 4636 C C . LYS A 1 595 ? -13.348 13.336 -2.779 1.00 95.19 595 LYS A C 1
ATOM 4638 O O . LYS A 1 595 ? -12.645 14.347 -2.738 1.00 95.19 595 LYS A O 1
ATOM 4643 N N . VAL A 1 596 ? -12.887 12.112 -2.999 1.00 96.06 596 VAL A N 1
ATOM 4644 C CA . VAL A 1 596 ? -11.475 11.810 -3.201 1.00 96.06 596 VAL A CA 1
ATOM 4645 C C . VAL A 1 596 ? -11.257 10.962 -4.448 1.00 96.06 596 VAL A C 1
ATOM 4647 O O . VAL A 1 596 ? -12.085 10.117 -4.798 1.00 96.06 596 VAL A O 1
ATOM 4650 N N . ALA A 1 597 ? -10.124 11.190 -5.102 1.00 95.69 597 ALA A N 1
ATOM 4651 C CA . ALA A 1 597 ? -9.500 10.225 -5.991 1.00 95.69 597 ALA A CA 1
ATOM 4652 C C . ALA A 1 597 ? -8.649 9.252 -5.169 1.00 95.69 597 ALA A C 1
ATOM 4654 O O . ALA A 1 597 ? -8.292 9.542 -4.025 1.00 95.69 597 ALA A O 1
ATOM 4655 N N . VAL A 1 598 ? -8.314 8.105 -5.755 1.00 96.06 598 VAL A N 1
ATOM 4656 C CA . VAL A 1 598 ? -7.474 7.078 -5.127 1.00 96.06 598 VAL A CA 1
ATOM 4657 C C . VAL A 1 598 ? -6.332 6.680 -6.047 1.00 96.06 598 VAL A C 1
ATOM 4659 O O . VAL A 1 598 ? -6.460 6.726 -7.267 1.00 96.06 598 VAL A O 1
ATOM 4662 N N . GLY A 1 599 ? -5.214 6.276 -5.467 1.00 95.50 599 GLY A N 1
ATOM 4663 C CA . GLY A 1 599 ? -4.013 5.884 -6.177 1.00 95.50 599 GLY A CA 1
ATOM 4664 C C . GLY A 1 599 ? -3.172 4.881 -5.401 1.00 95.50 599 GLY A C 1
ATOM 4665 O O . GLY A 1 599 ? -3.535 4.456 -4.302 1.00 95.50 599 GLY A O 1
ATOM 4666 N N . LEU A 1 600 ? -2.033 4.525 -5.983 1.00 96.38 600 LEU A N 1
ATOM 4667 C CA . LEU A 1 600 ? -0.993 3.729 -5.340 1.00 96.38 600 LEU A CA 1
ATOM 4668 C C . LEU A 1 600 ? 0.133 4.648 -4.901 1.00 96.38 600 LEU A C 1
ATOM 4670 O O . LEU A 1 600 ? 0.472 5.605 -5.598 1.00 96.38 600 LEU A O 1
ATOM 4674 N N . GLU A 1 601 ? 0.737 4.334 -3.766 1.00 94.69 601 GLU A N 1
ATOM 4675 C CA . GLU A 1 601 ? 1.927 5.034 -3.317 1.00 94.69 601 GLU A CA 1
ATOM 4676 C C . GLU A 1 601 ? 2.875 4.086 -2.593 1.00 94.69 601 GLU A C 1
ATOM 4678 O O . GLU A 1 601 ? 2.440 3.235 -1.813 1.00 94.69 601 GLU A O 1
ATOM 4683 N N . SER A 1 602 ? 4.168 4.247 -2.874 1.00 93.50 602 SER A N 1
ATOM 4684 C CA . SER A 1 602 ? 5.251 3.463 -2.288 1.00 93.50 602 SER A CA 1
ATOM 4685 C C . SER A 1 602 ? 6.456 4.331 -1.973 1.00 93.50 602 SER A C 1
ATOM 4687 O O . SER A 1 602 ? 6.772 5.236 -2.745 1.00 93.50 602 SER A O 1
ATOM 4689 N N . TRP A 1 603 ? 7.110 4.084 -0.842 1.00 91.94 603 TRP A N 1
ATOM 4690 C CA . TRP A 1 603 ? 8.316 4.776 -0.391 1.00 91.94 603 TRP A CA 1
ATOM 4691 C C . TRP A 1 603 ? 9.424 3.747 -0.160 1.00 91.94 603 TRP A C 1
ATOM 4693 O O . TRP A 1 603 ? 9.216 2.773 0.570 1.00 91.94 603 TRP A O 1
ATOM 4703 N N . LEU A 1 604 ? 10.596 3.992 -0.751 1.00 86.56 604 LEU A N 1
ATOM 4704 C CA . LEU A 1 604 ? 11.859 3.287 -0.502 1.00 86.56 604 LEU A CA 1
ATOM 4705 C C . LEU A 1 604 ? 11.808 1.756 -0.690 1.00 86.56 604 LEU A C 1
ATOM 4707 O O . LEU A 1 604 ? 12.616 1.037 -0.100 1.00 86.56 604 LEU A O 1
ATOM 4711 N N . CYS A 1 605 ? 10.883 1.245 -1.513 1.00 86.12 605 CYS A N 1
ATOM 4712 C CA . CYS A 1 605 ? 10.792 -0.180 -1.837 1.00 86.12 605 CYS A CA 1
ATOM 4713 C C . CYS A 1 605 ? 10.175 -0.468 -3.212 1.00 86.12 605 CYS A C 1
ATOM 4715 O O . CYS A 1 605 ? 9.205 0.177 -3.618 1.00 86.12 605 CYS A O 1
ATOM 4717 N N . ALA A 1 606 ? 10.699 -1.501 -3.880 1.00 83.38 606 ALA A N 1
ATOM 4718 C CA . ALA A 1 606 ? 10.150 -2.065 -5.110 1.00 83.38 606 ALA A CA 1
ATOM 4719 C C . ALA A 1 606 ? 8.923 -2.934 -4.789 1.00 83.38 606 ALA A C 1
ATOM 4721 O O . ALA A 1 606 ? 8.971 -4.163 -4.735 1.00 83.38 606 ALA A O 1
ATOM 4722 N N . VAL A 1 607 ? 7.813 -2.270 -4.471 1.00 91.50 607 VAL A N 1
ATOM 4723 C CA . VAL A 1 607 ? 6.553 -2.935 -4.128 1.00 91.50 607 VAL A CA 1
ATOM 4724 C C . VAL A 1 607 ? 5.951 -3.649 -5.340 1.00 91.50 607 VAL A C 1
ATOM 4726 O O . VAL A 1 607 ? 5.980 -3.134 -6.460 1.00 91.50 607 VAL A O 1
ATOM 4729 N N . LYS A 1 608 ? 5.309 -4.797 -5.101 1.00 93.31 608 LYS A N 1
ATOM 4730 C CA . LYS A 1 608 ? 4.407 -5.442 -6.067 1.00 93.31 608 LYS A CA 1
ATOM 4731 C C . LYS A 1 608 ? 2.979 -5.445 -5.531 1.00 93.31 608 LYS A C 1
ATOM 4733 O O . LYS A 1 608 ? 2.745 -5.772 -4.371 1.00 93.31 608 LYS A O 1
ATOM 4738 N N . TYR A 1 609 ? 2.029 -5.088 -6.382 1.00 95.69 609 TYR A N 1
ATOM 4739 C CA . TYR A 1 609 ? 0.595 -5.183 -6.141 1.00 95.69 609 TYR A CA 1
ATOM 4740 C C . TYR A 1 609 ? 0.032 -6.295 -7.025 1.00 95.69 609 TYR A C 1
ATOM 4742 O O . TYR A 1 609 ? 0.241 -6.294 -8.240 1.00 95.69 609 TYR A O 1
ATOM 4750 N N . HIS A 1 610 ? -0.708 -7.219 -6.425 1.00 93.75 610 HIS A N 1
ATOM 4751 C CA . HIS A 1 610 ? -1.470 -8.263 -7.106 1.00 93.75 610 HIS A CA 1
ATOM 4752 C C . HIS A 1 610 ? -2.958 -8.103 -6.798 1.00 93.75 610 HIS A C 1
ATOM 4754 O O . HIS A 1 610 ? -3.317 -7.531 -5.770 1.00 93.75 610 HIS A O 1
ATOM 4760 N N . ASP A 1 611 ? -3.829 -8.609 -7.671 1.00 91.62 611 ASP A N 1
ATOM 4761 C CA . ASP A 1 611 ? -5.288 -8.531 -7.505 1.00 91.62 611 ASP A CA 1
ATOM 4762 C C . ASP A 1 611 ? -5.798 -7.102 -7.222 1.00 91.62 611 ASP A C 1
ATOM 4764 O O . ASP A 1 611 ? -6.723 -6.886 -6.433 1.00 91.62 611 ASP A O 1
ATOM 4768 N N . LEU A 1 612 ? -5.172 -6.108 -7.862 1.00 93.88 612 LEU A N 1
ATOM 4769 C CA . LEU A 1 612 ? -5.503 -4.699 -7.694 1.00 93.88 612 LEU A CA 1
ATOM 4770 C C . LEU A 1 612 ? -6.961 -4.409 -8.086 1.00 93.88 612 LEU A C 1
ATOM 4772 O O . LEU A 1 612 ? -7.411 -4.731 -9.183 1.00 93.88 612 LEU A O 1
ATOM 4776 N N . SER A 1 613 ? -7.700 -3.740 -7.205 1.00 90.75 613 SER A N 1
ATOM 4777 C CA . SER A 1 613 ? -9.097 -3.374 -7.436 1.00 90.75 613 SER A CA 1
ATOM 4778 C C . SER A 1 613 ? -9.406 -2.005 -6.842 1.00 90.75 613 SER A C 1
ATOM 4780 O O . SER A 1 613 ? -9.173 -1.773 -5.658 1.00 90.75 613 SER A O 1
ATOM 4782 N N . PHE A 1 614 ? -10.039 -1.143 -7.640 1.00 90.69 614 PHE A N 1
ATOM 4783 C CA . PHE A 1 614 ? -10.621 0.124 -7.198 1.00 90.69 614 PHE A CA 1
ATOM 4784 C C . PHE A 1 614 ? -12.121 0.154 -7.497 1.00 90.69 614 PHE A C 1
ATOM 4786 O O . PHE A 1 614 ? -12.548 -0.253 -8.578 1.00 90.69 614 PHE A O 1
ATOM 4793 N N . LYS A 1 615 ? -12.935 0.627 -6.549 1.00 85.62 615 LYS A N 1
ATOM 4794 C CA . LYS A 1 615 ? -14.396 0.727 -6.692 1.00 85.62 615 LYS A CA 1
ATOM 4795 C C . LYS A 1 615 ? -14.914 1.997 -6.021 1.00 85.62 615 LYS A C 1
ATOM 4797 O O . LYS A 1 615 ? -14.492 2.319 -4.917 1.00 85.62 615 LYS A O 1
ATOM 4802 N N . GLU A 1 616 ? -15.895 2.664 -6.628 1.00 79.56 616 GLU A N 1
ATOM 4803 C CA . GLU A 1 616 ? -16.592 3.821 -6.025 1.00 79.56 616 GLU A CA 1
ATOM 4804 C C . GLU A 1 616 ? -17.523 3.442 -4.864 1.00 79.56 616 GLU A C 1
ATOM 4806 O O . GLU A 1 616 ? -18.089 4.307 -4.209 1.00 79.56 616 GLU A O 1
ATOM 4811 N N . ASN A 1 617 ? -17.724 2.149 -4.609 1.00 66.31 617 ASN A N 1
ATOM 4812 C CA . ASN A 1 617 ? -18.496 1.666 -3.474 1.00 66.31 617 ASN A CA 1
ATOM 4813 C C . ASN A 1 617 ? -17.907 0.361 -2.949 1.00 66.31 617 ASN A C 1
ATOM 4815 O O . ASN A 1 617 ? -17.520 -0.524 -3.719 1.00 66.31 617 ASN A O 1
ATOM 4819 N N . TYR A 1 618 ? -17.884 0.231 -1.624 1.00 56.09 618 TYR A N 1
ATOM 4820 C CA . TYR A 1 618 ? -17.578 -1.027 -0.964 1.00 56.09 618 TYR A CA 1
ATOM 4821 C C . TYR A 1 618 ? -18.680 -2.043 -1.298 1.00 56.09 618 TYR A C 1
ATOM 4823 O O . TYR A 1 618 ? -19.856 -1.753 -1.058 1.00 56.09 618 TYR A O 1
ATOM 4831 N N . PRO A 1 619 ? -18.364 -3.230 -1.849 1.00 51.94 619 PRO A N 1
ATOM 4832 C CA . PRO A 1 619 ? -19.322 -4.320 -1.844 1.00 51.94 619 PRO A CA 1
ATOM 4833 C C . PRO A 1 619 ? -19.510 -4.704 -0.381 1.00 51.94 619 PRO A C 1
ATOM 4835 O O . PRO A 1 619 ? -18.658 -5.390 0.172 1.00 51.94 619 PRO A O 1
ATOM 4838 N N . ILE A 1 620 ? -20.581 -4.208 0.247 1.00 39.31 620 ILE A N 1
ATOM 4839 C CA . ILE A 1 620 ? -20.959 -4.548 1.621 1.00 39.31 620 ILE A CA 1
ATOM 4840 C C . ILE A 1 620 ? -20.801 -6.071 1.757 1.00 39.31 620 ILE A C 1
ATOM 4842 O O . ILE A 1 620 ? -21.511 -6.809 1.061 1.00 39.31 620 ILE A O 1
ATOM 4846 N N . PRO A 1 621 ? -19.857 -6.579 2.571 1.00 41.06 621 PRO A N 1
ATOM 4847 C CA . PRO A 1 621 ? -19.760 -7.994 2.831 1.00 41.06 621 PRO A CA 1
ATOM 4848 C C . PRO A 1 621 ? -21.124 -8.412 3.352 1.00 41.06 621 PRO A C 1
ATOM 4850 O O . PRO A 1 621 ? -21.725 -7.709 4.164 1.00 41.06 621 PRO A O 1
ATOM 4853 N N . LYS A 1 622 ? -21.630 -9.560 2.898 1.00 35.62 622 LYS A N 1
ATOM 4854 C CA . LYS A 1 622 ? -22.933 -10.090 3.339 1.00 35.62 622 LYS A CA 1
ATOM 4855 C C . LYS A 1 622 ? -23.054 -10.220 4.872 1.00 35.62 622 LYS A C 1
ATOM 4857 O O . LYS A 1 622 ? -24.149 -10.444 5.374 1.00 35.62 622 LYS A O 1
ATOM 4862 N N . SER A 1 623 ? -21.955 -10.050 5.608 1.00 40.31 623 SER A N 1
ATOM 4863 C CA . SER A 1 623 ? -21.913 -9.745 7.034 1.00 40.31 623 SER A CA 1
ATOM 4864 C C . SER A 1 623 ? -21.285 -8.364 7.276 1.00 40.31 623 SER A C 1
ATOM 4866 O O . SER A 1 623 ? -20.082 -8.193 7.079 1.00 40.31 623 SER A O 1
ATOM 4868 N N . ILE A 1 624 ? -22.080 -7.410 7.767 1.00 37.62 624 ILE A N 1
ATOM 4869 C CA . ILE A 1 624 ? -21.585 -6.187 8.423 1.00 37.62 624 ILE A CA 1
ATOM 4870 C C . ILE A 1 624 ? -20.510 -6.607 9.445 1.00 37.62 624 ILE A C 1
ATOM 4872 O O . ILE A 1 624 ? -20.729 -7.617 10.129 1.00 37.62 624 ILE A O 1
ATOM 4876 N N . PRO A 1 625 ? -19.355 -5.919 9.551 1.00 44.22 625 PRO A N 1
ATOM 4877 C CA . PRO A 1 625 ? -18.351 -6.262 10.546 1.00 44.22 625 PRO A CA 1
ATOM 4878 C C . PRO A 1 625 ? -19.014 -6.328 11.920 1.00 44.22 625 PRO A C 1
ATOM 4880 O O . PRO A 1 625 ? -19.567 -5.354 12.418 1.00 44.22 625 PRO A O 1
ATOM 4883 N N . LYS A 1 626 ? -18.969 -7.512 12.528 1.00 57.09 626 LYS A N 1
ATOM 4884 C CA . LYS A 1 626 ? -19.440 -7.797 13.891 1.00 57.09 626 LYS A CA 1
ATOM 4885 C C . LYS A 1 626 ? -18.674 -7.012 14.971 1.00 57.09 626 LYS A C 1
ATOM 4887 O O . LYS A 1 626 ? -18.996 -7.126 16.150 1.00 57.09 626 LYS A O 1
ATOM 4892 N N . ILE A 1 627 ? -17.668 -6.246 14.544 1.00 59.56 627 ILE A N 1
ATOM 4893 C CA . ILE A 1 627 ? -16.794 -5.412 15.350 1.00 59.56 627 ILE A CA 1
ATOM 4894 C C . ILE A 1 627 ? -17.009 -3.950 14.935 1.00 59.56 627 ILE A C 1
ATOM 4896 O O . ILE A 1 627 ? -16.739 -3.596 13.790 1.00 59.56 627 ILE A O 1
ATOM 4900 N N . VAL A 1 628 ? -17.488 -3.106 15.851 1.00 61.59 628 VAL A N 1
ATOM 4901 C CA . VAL A 1 628 ? -17.752 -1.672 15.627 1.00 61.59 628 VAL A CA 1
ATOM 4902 C C . VAL A 1 628 ? -16.905 -0.861 16.605 1.00 61.59 628 VAL A C 1
ATOM 4904 O O . VAL A 1 628 ? -16.961 -1.104 17.805 1.00 61.59 628 VAL A O 1
ATOM 4907 N N . ASN A 1 629 ? -16.101 0.090 16.117 1.00 67.75 629 ASN A N 1
ATOM 4908 C CA . ASN A 1 629 ? -15.193 0.915 16.938 1.00 67.75 629 ASN A CA 1
ATOM 4909 C C . ASN A 1 629 ? -14.258 0.102 17.867 1.00 67.75 629 ASN A C 1
ATOM 4911 O O . ASN A 1 629 ? -13.935 0.529 18.973 1.00 67.75 629 ASN A O 1
ATOM 4915 N N . GLY A 1 630 ? -13.828 -1.089 17.435 1.00 72.00 630 GLY A N 1
ATOM 4916 C CA . GLY A 1 630 ? -13.005 -1.994 18.248 1.00 72.00 630 GLY A CA 1
ATOM 4917 C C . GLY A 1 630 ? -13.785 -2.896 19.215 1.00 72.00 630 GLY A C 1
ATOM 4918 O O . GLY A 1 630 ? -13.161 -3.650 19.961 1.00 72.00 630 GLY A O 1
ATOM 4919 N N . TRP A 1 631 ? -15.122 -2.874 19.189 1.00 82.50 631 TRP A N 1
ATOM 4920 C CA . TRP A 1 631 ? -15.984 -3.720 20.020 1.00 82.50 631 TRP A CA 1
ATOM 4921 C C . TRP A 1 631 ? -16.618 -4.857 19.230 1.00 82.50 631 TRP A C 1
ATOM 4923 O O . TRP A 1 631 ? -17.402 -4.592 18.325 1.00 82.50 631 TRP A O 1
ATOM 4933 N N . ASP A 1 632 ? -16.353 -6.112 19.603 1.00 83.19 632 ASP A N 1
ATOM 4934 C CA . ASP A 1 632 ? -17.146 -7.260 19.154 1.00 83.19 632 ASP A CA 1
ATOM 4935 C C . ASP A 1 632 ? -18.506 -7.243 19.858 1.00 83.19 632 ASP A C 1
ATOM 4937 O O . ASP A 1 632 ? -18.618 -7.489 21.063 1.00 83.19 632 ASP A O 1
ATOM 4941 N N . ILE A 1 633 ? -19.534 -6.942 19.071 1.00 84.44 633 ILE A N 1
ATOM 4942 C CA . ILE A 1 633 ? -20.937 -6.837 19.483 1.00 84.44 633 ILE A CA 1
ATOM 4943 C C . ILE A 1 633 ? -21.784 -7.961 18.881 1.00 84.44 633 ILE A C 1
ATOM 4945 O O . ILE A 1 633 ? -23.013 -7.916 18.922 1.00 84.44 633 ILE A O 1
ATOM 4949 N N . SER A 1 634 ? -21.148 -8.995 18.320 1.00 76.69 634 SER A N 1
ATOM 4950 C CA . SER A 1 634 ? -21.839 -10.110 17.662 1.00 76.69 634 SER A CA 1
ATOM 4951 C C . SER A 1 634 ? -22.778 -10.906 18.561 1.00 76.69 634 SER A C 1
ATOM 4953 O O . SER A 1 634 ? -23.574 -11.691 18.049 1.00 76.69 634 SER A O 1
ATOM 4955 N N . GLN A 1 635 ? -22.636 -10.743 19.875 1.00 81.88 635 GLN A N 1
ATOM 4956 C CA . GLN A 1 635 ? -23.417 -11.417 20.906 1.00 81.88 635 GLN A CA 1
ATOM 4957 C C . GLN A 1 635 ? -24.084 -10.412 21.854 1.00 81.88 635 GLN A C 1
ATOM 4959 O O . GLN A 1 635 ? -24.422 -10.760 22.988 1.00 81.88 635 GLN A O 1
ATOM 4964 N N . LEU A 1 636 ? -24.267 -9.160 21.414 1.00 84.25 636 LEU A N 1
ATOM 4965 C CA . LEU A 1 636 ? -24.906 -8.130 22.231 1.00 84.25 636 LEU A CA 1
ATOM 4966 C C . LEU A 1 636 ? -26.366 -8.491 22.550 1.00 84.25 636 LEU A C 1
ATOM 4968 O O . LEU A 1 636 ? -26.836 -8.218 23.650 1.00 84.25 636 LEU A O 1
ATOM 4972 N N . ASP A 1 637 ? -27.042 -9.199 21.640 1.00 79.19 637 ASP A N 1
ATOM 4973 C CA . ASP A 1 637 ? -28.365 -9.809 21.838 1.00 79.19 637 ASP A CA 1
ATOM 4974 C C . ASP A 1 637 ? -28.397 -10.829 22.992 1.00 79.19 637 ASP A C 1
ATOM 4976 O O . ASP A 1 637 ? -29.435 -11.042 23.615 1.00 79.19 637 ASP A O 1
ATOM 4980 N N . LYS A 1 638 ? -27.246 -11.425 23.319 1.00 82.25 638 LYS A N 1
ATOM 4981 C CA . LYS A 1 638 ? -27.037 -12.327 24.463 1.00 82.25 638 LYS A CA 1
ATOM 4982 C C . LYS A 1 638 ? -26.448 -11.610 25.682 1.00 82.25 638 LYS A C 1
ATOM 4984 O O . LYS A 1 638 ? -26.047 -12.266 26.643 1.00 82.25 638 LYS A O 1
ATOM 4989 N N . GLY A 1 639 ? -26.360 -10.281 25.644 1.00 88.62 639 GLY A N 1
ATOM 4990 C CA . GLY A 1 639 ? -25.766 -9.465 26.698 1.00 88.62 639 GLY A CA 1
ATOM 4991 C C . GLY A 1 639 ? -24.245 -9.605 26.797 1.00 88.62 639 GLY A C 1
ATOM 4992 O O . GLY A 1 639 ? -23.709 -9.507 27.901 1.00 88.62 639 GLY A O 1
ATOM 4993 N N . ILE A 1 640 ? -23.550 -9.877 25.686 1.00 90.81 640 ILE A N 1
ATOM 4994 C CA . ILE A 1 640 ? -22.088 -10.012 25.640 1.00 90.81 640 ILE A CA 1
ATOM 4995 C C . ILE A 1 640 ? -21.501 -8.996 24.658 1.00 90.81 640 ILE A C 1
ATOM 4997 O O . ILE A 1 640 ? -21.877 -8.962 23.488 1.00 90.81 640 ILE A O 1
ATOM 5001 N N . ALA A 1 641 ? -20.525 -8.220 25.120 1.00 91.81 641 ALA A N 1
ATOM 5002 C CA . ALA A 1 641 ? -19.712 -7.347 24.279 1.00 91.81 641 ALA A CA 1
ATOM 5003 C C . ALA A 1 641 ? -18.242 -7.455 24.689 1.00 91.81 641 ALA A C 1
ATOM 5005 O O . ALA A 1 641 ? -17.930 -7.623 25.869 1.00 91.81 641 ALA A O 1
ATOM 5006 N N . LYS A 1 642 ? -17.324 -7.366 23.728 1.00 92.25 642 LYS A N 1
ATOM 5007 C CA . LYS A 1 642 ? -15.884 -7.439 24.006 1.00 92.25 642 LYS A CA 1
ATOM 5008 C C . LYS A 1 642 ? -15.169 -6.267 23.372 1.00 92.25 642 LYS A C 1
ATOM 5010 O O . LYS A 1 642 ? -15.214 -6.119 22.155 1.00 92.25 642 LYS A O 1
ATOM 5015 N N . CYS A 1 643 ? -14.470 -5.474 24.175 1.00 88.81 643 CYS A N 1
ATOM 5016 C CA . CYS A 1 643 ? -13.507 -4.538 23.620 1.00 88.81 643 CYS A CA 1
ATOM 5017 C C . CYS A 1 643 ? -12.261 -5.322 23.197 1.00 88.81 643 CYS A C 1
ATOM 5019 O O . CYS A 1 643 ? -11.590 -5.942 24.025 1.00 88.81 643 CYS A O 1
ATOM 5021 N N . MET A 1 644 ? -11.970 -5.307 21.901 1.00 80.94 644 MET A N 1
ATOM 5022 C CA . MET A 1 644 ? -10.851 -6.031 21.299 1.00 80.94 644 MET A CA 1
ATOM 5023 C C . MET A 1 644 ? -9.575 -5.184 21.244 1.00 80.94 644 MET A C 1
ATOM 5025 O O . MET A 1 644 ? -8.512 -5.713 20.914 1.00 80.94 644 MET A O 1
ATOM 5029 N N . VAL A 1 645 ? -9.666 -3.892 21.586 1.00 71.19 645 VAL A N 1
ATOM 5030 C CA . VAL A 1 645 ? -8.596 -2.902 21.421 1.00 71.19 645 VAL A CA 1
ATOM 5031 C C . VAL A 1 645 ? -8.280 -2.223 22.759 1.00 71.19 645 VAL A C 1
ATOM 5033 O O . VAL A 1 645 ? -9.154 -1.563 23.317 1.00 71.19 645 VAL A O 1
ATOM 5036 N N . PRO A 1 646 ? -7.046 -2.328 23.285 1.00 78.81 646 PRO A N 1
ATOM 5037 C CA . PRO A 1 646 ? -6.623 -1.494 24.401 1.00 78.81 646 PRO A CA 1
ATOM 5038 C C . PRO A 1 646 ? -6.513 -0.048 23.907 1.00 78.81 646 PRO A C 1
ATOM 5040 O O . PRO A 1 646 ? -5.855 0.228 22.907 1.00 78.81 646 PRO A O 1
ATOM 5043 N N . SER A 1 647 ? -7.194 0.880 24.569 1.00 78.50 647 SER A N 1
ATOM 5044 C CA . SER A 1 647 ? -7.201 2.290 24.176 1.00 78.50 647 SER A CA 1
ATOM 5045 C C . SER A 1 647 ? -7.569 3.160 25.364 1.00 78.50 647 SER A C 1
ATOM 5047 O O . SER A 1 647 ? -8.299 2.731 26.259 1.00 78.50 647 SER A O 1
ATOM 5049 N N . TRP A 1 648 ? -7.096 4.402 25.362 1.00 86.81 648 TRP A N 1
ATOM 5050 C CA . TRP A 1 648 ? -7.611 5.414 26.273 1.00 86.81 648 TRP A CA 1
ATOM 5051 C C . TRP A 1 648 ? -9.053 5.760 25.877 1.00 86.81 648 TRP A C 1
ATOM 5053 O O . TRP A 1 648 ? -9.288 6.145 24.732 1.00 86.81 648 TRP A O 1
ATOM 5063 N N . LEU A 1 649 ? -10.005 5.574 26.798 1.00 87.25 649 LEU A N 1
ATOM 5064 C CA . LEU A 1 649 ? -11.413 5.988 26.675 1.00 87.25 649 LEU A CA 1
ATOM 5065 C C . LEU A 1 649 ? -12.109 5.538 25.376 1.00 87.25 649 LEU A C 1
ATOM 5067 O O . LEU A 1 649 ? -12.758 6.323 24.681 1.00 87.25 649 LEU A O 1
ATOM 5071 N N . ASN A 1 650 ? -11.961 4.256 25.025 1.00 87.12 650 ASN A N 1
ATOM 5072 C CA . ASN A 1 650 ? -12.706 3.673 23.907 1.00 87.12 650 ASN A CA 1
ATOM 5073 C C . ASN A 1 650 ? -14.111 3.277 24.372 1.00 87.12 650 ASN A C 1
ATOM 5075 O O . ASN A 1 650 ? -14.267 2.588 25.382 1.00 87.12 650 ASN A O 1
ATOM 5079 N N . LYS A 1 651 ? -15.124 3.696 23.609 1.00 90.88 651 LYS A N 1
ATOM 5080 C CA . LYS A 1 651 ? -16.535 3.545 23.956 1.00 90.88 651 LYS A CA 1
ATOM 5081 C C . LYS A 1 651 ? -17.396 3.014 22.818 1.00 90.88 651 LYS A C 1
ATOM 5083 O O . LYS A 1 651 ? -17.148 3.277 21.641 1.00 90.88 651 LYS A O 1
ATOM 5088 N N . TYR A 1 652 ? -18.469 2.334 23.205 1.00 89.75 652 TYR A N 1
ATOM 5089 C CA . TYR A 1 652 ? -19.529 1.866 22.320 1.00 89.75 652 TYR A CA 1
ATOM 5090 C C . TYR A 1 652 ? -20.894 2.291 22.868 1.00 89.75 652 TYR A C 1
ATOM 5092 O O . TYR A 1 652 ? -21.278 1.892 23.968 1.00 89.75 652 TYR A O 1
ATOM 5100 N N . MET A 1 653 ? -21.631 3.104 22.107 1.00 91.94 653 MET A N 1
ATOM 5101 C CA . MET A 1 653 ? -22.971 3.551 22.497 1.00 91.94 653 MET A CA 1
ATOM 5102 C C . MET A 1 653 ? -23.981 2.415 22.340 1.00 91.94 653 MET A C 1
ATOM 5104 O O . MET A 1 653 ? -24.049 1.779 21.292 1.00 91.94 653 MET A O 1
ATOM 5108 N N . LEU A 1 654 ? -24.778 2.170 23.383 1.00 89.38 654 LEU A N 1
ATOM 5109 C CA . LEU A 1 654 ? -25.822 1.137 23.375 1.00 89.38 654 LEU A CA 1
ATOM 5110 C C . LEU A 1 654 ? -27.187 1.676 22.939 1.00 89.38 654 LEU A C 1
ATOM 5112 O O . LEU A 1 654 ? -28.093 0.892 22.665 1.00 89.38 654 LEU A O 1
ATOM 5116 N N . THR A 1 655 ? -27.347 2.997 22.912 1.00 87.44 655 THR A N 1
ATOM 5117 C CA . THR A 1 655 ? -28.600 3.661 22.565 1.00 87.44 655 THR A CA 1
ATOM 5118 C C . THR A 1 655 ? -28.347 4.995 21.872 1.00 87.44 655 THR A C 1
ATOM 5120 O O . THR A 1 655 ? -27.342 5.665 22.125 1.00 87.44 655 THR A O 1
ATOM 5123 N N . GLU A 1 656 ? -29.307 5.395 21.042 1.00 86.44 656 GLU A N 1
ATOM 5124 C CA . GLU A 1 656 ? -29.425 6.749 20.501 1.00 86.44 656 GLU A CA 1
ATOM 5125 C C . GLU A 1 656 ? -30.476 7.591 21.244 1.00 86.44 656 GLU A C 1
ATOM 5127 O O . GLU A 1 656 ? -30.565 8.797 21.014 1.00 86.44 656 GLU A O 1
ATOM 5132 N N . ASP A 1 657 ? -31.231 6.977 22.157 1.00 90.38 657 ASP A N 1
ATOM 5133 C CA . ASP A 1 657 ? -32.292 7.622 22.923 1.00 90.38 657 ASP A CA 1
ATOM 5134 C C . ASP A 1 657 ? -31.770 8.185 24.247 1.00 90.38 657 ASP A C 1
ATOM 5136 O O . ASP A 1 657 ? -30.906 7.601 24.907 1.00 90.38 657 ASP A O 1
ATOM 5140 N N . TYR A 1 658 ? -32.347 9.314 24.648 1.00 94.19 658 TYR A N 1
ATOM 5141 C CA . TYR A 1 658 ? -32.074 9.966 25.922 1.00 94.19 658 TYR A CA 1
ATOM 5142 C C . TYR A 1 658 ? -33.090 9.527 26.985 1.00 94.19 658 TYR A C 1
ATOM 5144 O O . TYR A 1 658 ? -34.275 9.370 26.691 1.00 94.19 658 TYR A O 1
ATOM 5152 N N . SER A 1 659 ? -32.631 9.334 28.224 1.00 95.00 659 SER A N 1
ATOM 5153 C CA . SER A 1 659 ? -33.487 9.014 29.373 1.00 95.00 659 SER A CA 1
ATOM 5154 C C . SER A 1 659 ? -32.939 9.655 30.644 1.00 95.00 659 SER A C 1
ATOM 5156 O O . SER A 1 659 ? -31.733 9.648 30.879 1.00 95.00 659 SER A O 1
ATOM 5158 N N . ASP A 1 660 ? -33.820 10.193 31.478 1.00 93.75 660 ASP A N 1
ATOM 5159 C CA . ASP A 1 660 ? -33.507 10.717 32.813 1.00 93.75 660 ASP A CA 1
ATOM 5160 C C . ASP A 1 660 ? -33.390 9.615 33.877 1.00 93.75 660 ASP A C 1
ATOM 5162 O O . ASP A 1 660 ? -32.879 9.863 34.970 1.00 93.75 660 ASP A O 1
ATOM 5166 N N . LYS A 1 661 ? -33.846 8.400 33.544 1.00 96.94 661 LYS A N 1
ATOM 5167 C CA . LYS A 1 661 ? -33.830 7.210 34.396 1.00 96.94 661 LYS A CA 1
ATOM 5168 C C . LYS A 1 661 ? -33.237 6.014 33.660 1.00 96.94 661 LYS A C 1
ATOM 5170 O O . LYS A 1 661 ? -33.824 5.530 32.686 1.00 96.94 661 LYS A O 1
ATOM 5175 N N . ILE A 1 662 ? -32.077 5.535 34.107 1.00 97.31 662 ILE A N 1
ATOM 5176 C CA . ILE A 1 662 ? -31.344 4.421 33.482 1.00 97.31 662 ILE A CA 1
ATOM 5177 C C . ILE A 1 662 ? -30.756 3.537 34.580 1.00 97.31 662 ILE A C 1
ATOM 5179 O O . ILE A 1 662 ? -30.100 4.031 35.488 1.00 97.31 662 ILE A O 1
ATOM 5183 N N . CYS A 1 663 ? -30.942 2.226 34.474 1.00 96.62 663 CYS A N 1
ATOM 5184 C CA . CYS A 1 663 ? -30.219 1.227 35.252 1.00 96.62 663 CYS A CA 1
ATOM 5185 C C . CYS A 1 663 ? -29.478 0.312 34.281 1.00 96.62 663 CYS A C 1
ATOM 5187 O O . CYS A 1 663 ? -30.125 -0.437 33.551 1.00 96.62 663 CYS A O 1
ATOM 5189 N N . ILE A 1 664 ? -28.149 0.378 34.246 1.00 97.88 664 ILE A N 1
ATOM 5190 C CA . ILE A 1 664 ? -27.309 -0.489 33.416 1.00 97.88 664 ILE A CA 1
ATOM 5191 C C . ILE A 1 664 ? -26.424 -1.365 34.299 1.00 97.88 664 ILE A C 1
ATOM 5193 O O . ILE A 1 664 ? -25.843 -0.895 35.277 1.00 97.88 664 ILE A O 1
ATOM 5197 N N . SER A 1 665 ? -26.318 -2.647 33.965 1.00 96.50 665 SER A N 1
ATOM 5198 C CA . SER A 1 665 ? -25.431 -3.576 34.658 1.00 96.50 665 SER A CA 1
ATOM 5199 C C . SER A 1 665 ? -24.739 -4.539 33.708 1.00 96.50 665 SER A C 1
ATOM 5201 O O . SER A 1 665 ? -25.252 -4.832 32.631 1.00 96.50 665 SER A O 1
ATOM 5203 N N . ALA A 1 666 ? -23.554 -5.002 34.101 1.00 97.06 666 ALA A N 1
ATOM 5204 C CA . ALA A 1 666 ? -22.779 -6.031 33.414 1.00 97.06 666 ALA A CA 1
ATOM 5205 C C . ALA A 1 666 ? -21.751 -6.635 34.379 1.00 97.06 666 ALA A C 1
ATOM 5207 O O . ALA A 1 666 ? -21.369 -6.006 35.367 1.00 97.06 666 ALA A O 1
ATOM 5208 N N . ASN A 1 667 ? -21.257 -7.828 34.066 1.00 97.62 667 ASN A N 1
ATOM 5209 C CA . ASN A 1 667 ? -20.084 -8.391 34.719 1.00 97.62 667 ASN A CA 1
ATOM 5210 C C . ASN A 1 667 ? -18.831 -8.051 33.905 1.00 97.62 667 ASN A C 1
ATOM 5212 O O . ASN A 1 667 ? -18.797 -8.312 32.698 1.00 97.62 667 ASN A O 1
ATOM 5216 N N . LEU A 1 668 ? -17.812 -7.495 34.564 1.00 97.62 668 LEU A N 1
ATOM 5217 C CA . LEU A 1 668 ? -16.611 -6.949 33.926 1.00 97.62 668 LEU A CA 1
ATOM 5218 C C . LEU A 1 668 ? -15.370 -7.782 34.261 1.00 97.62 668 LEU A C 1
ATOM 5220 O O . LEU A 1 668 ? -15.032 -7.943 35.435 1.00 97.62 668 LEU A O 1
ATOM 5224 N N . THR A 1 669 ? -14.662 -8.281 33.248 1.00 94.94 669 THR A N 1
ATOM 5225 C CA . THR A 1 669 ? -13.319 -8.859 33.438 1.00 94.94 669 THR A CA 1
ATOM 5226 C C . THR A 1 669 ? -12.284 -7.737 33.435 1.00 94.94 669 THR A C 1
ATOM 5228 O O . THR A 1 669 ? -12.087 -7.109 32.397 1.00 94.94 669 THR A O 1
ATOM 5231 N N . LEU A 1 670 ? -11.603 -7.488 34.550 1.00 95.38 670 LEU A N 1
ATOM 5232 C CA . LEU A 1 670 ? -10.598 -6.423 34.641 1.00 95.38 670 LEU A CA 1
ATOM 5233 C C . LEU A 1 670 ? -9.373 -6.921 35.418 1.00 95.38 670 LEU A C 1
ATOM 5235 O O . LEU A 1 670 ? -9.235 -6.580 36.586 1.00 95.38 670 LEU A O 1
ATOM 5239 N N . PRO A 1 671 ? -8.521 -7.776 34.824 1.00 91.12 671 PRO A N 1
ATOM 5240 C CA . PRO A 1 671 ? -7.418 -8.403 35.541 1.00 91.12 671 PRO A CA 1
ATOM 5241 C C . PRO A 1 671 ? -6.394 -7.403 36.087 1.00 91.12 671 PRO A C 1
ATOM 5243 O O . PRO A 1 671 ? -6.159 -6.334 35.525 1.00 91.12 671 PRO A O 1
ATOM 5246 N N . GLN A 1 672 ? -5.734 -7.800 37.170 1.00 89.88 672 GLN A N 1
ATOM 5247 C CA . GLN A 1 672 ? -4.672 -7.031 37.808 1.00 89.88 672 GLN A CA 1
ATOM 5248 C C . GLN A 1 672 ? -3.428 -6.927 36.907 1.00 89.88 672 GLN A C 1
ATOM 5250 O O . GLN A 1 672 ? -2.919 -7.941 36.430 1.00 89.88 672 GLN A O 1
ATOM 5255 N N . LYS A 1 673 ? -2.907 -5.707 36.705 1.00 87.69 673 LYS A N 1
ATOM 5256 C CA . LYS A 1 673 ? -1.710 -5.433 35.898 1.00 87.69 673 LYS A CA 1
ATOM 5257 C C . LYS A 1 673 ? -0.763 -4.465 36.616 1.00 87.69 673 LYS A C 1
ATOM 5259 O O . LYS A 1 673 ? -1.115 -3.319 36.866 1.00 87.69 673 LYS A O 1
ATOM 5264 N N . GLN A 1 674 ? 0.441 -4.931 36.941 1.00 87.12 674 GLN A N 1
ATOM 5265 C CA . GLN A 1 674 ? 1.435 -4.115 37.643 1.00 87.12 674 GLN A CA 1
ATOM 5266 C C . GLN A 1 674 ? 1.893 -2.935 36.773 1.00 87.12 674 GLN A C 1
ATOM 5268 O O . GLN A 1 674 ? 2.168 -3.113 35.586 1.00 87.12 674 GLN A O 1
ATOM 5273 N N . GLY A 1 675 ? 2.029 -1.751 37.376 1.00 86.88 675 GLY A N 1
ATOM 5274 C CA . GLY A 1 675 ? 2.594 -0.565 36.727 1.00 86.88 675 GLY A CA 1
ATOM 5275 C C . GLY A 1 675 ? 1.631 0.195 35.811 1.00 86.88 675 GLY A C 1
ATOM 5276 O O . GLY A 1 675 ? 2.077 1.075 35.082 1.00 86.88 675 GLY A O 1
ATOM 5277 N N . MET A 1 676 ? 0.337 -0.136 35.812 1.00 87.81 676 MET A N 1
ATOM 5278 C CA . MET A 1 676 ? -0.663 0.501 34.951 1.00 87.81 676 MET A CA 1
ATOM 5279 C C . MET A 1 676 ? -2.029 0.565 35.628 1.00 87.81 676 MET A C 1
ATOM 5281 O O . MET A 1 676 ? -2.470 -0.412 36.226 1.00 87.81 676 MET A O 1
ATOM 5285 N N . ASP A 1 677 ? -2.744 1.669 35.429 1.00 91.62 677 ASP A N 1
ATOM 5286 C CA . ASP A 1 677 ? -4.157 1.757 35.778 1.00 91.62 677 ASP A CA 1
ATOM 5287 C C . ASP A 1 677 ? -5.049 1.351 34.598 1.00 91.62 677 ASP A C 1
ATOM 5289 O O . ASP A 1 677 ? -4.943 1.905 33.500 1.00 91.62 677 ASP A O 1
ATOM 5293 N N . THR A 1 678 ? -5.992 0.436 34.825 1.00 94.75 678 THR A N 1
ATOM 5294 C CA . THR A 1 678 ? -6.967 0.005 33.805 1.00 94.75 678 THR A CA 1
ATOM 5295 C C . THR A 1 678 ? -8.392 0.181 34.313 1.00 94.75 678 THR A C 1
ATOM 5297 O O . THR A 1 678 ? -8.639 0.164 35.521 1.00 94.75 678 THR A O 1
ATOM 5300 N N . ARG A 1 679 ? -9.344 0.437 33.409 1.00 95.94 679 ARG A N 1
ATOM 5301 C CA . ARG A 1 679 ? -10.712 0.833 33.786 1.00 95.94 679 ARG A CA 1
ATOM 5302 C C . ARG A 1 679 ? -11.746 0.189 32.880 1.00 95.94 679 ARG A C 1
ATOM 5304 O O . ARG A 1 679 ? -11.531 0.089 31.673 1.00 95.94 679 ARG A O 1
ATOM 5311 N N . ALA A 1 680 ? -12.888 -0.171 33.455 1.00 97.81 680 ALA A N 1
ATOM 5312 C CA . ALA A 1 680 ? -14.065 -0.623 32.722 1.00 97.81 680 ALA A CA 1
ATOM 5313 C C . ALA A 1 680 ? -15.350 -0.171 33.413 1.00 97.81 680 ALA A C 1
ATOM 5315 O O . ALA A 1 680 ? -15.445 -0.182 34.641 1.00 97.81 680 ALA A O 1
ATOM 5316 N N . GLY A 1 681 ? -16.354 0.195 32.627 1.00 97.88 681 GLY A N 1
ATOM 5317 C CA . GLY A 1 681 ? -17.649 0.605 33.143 1.00 97.88 681 GLY A CA 1
ATOM 5318 C C . GLY A 1 681 ? -18.551 1.192 32.069 1.00 97.88 681 GLY A C 1
ATOM 5319 O O . GLY A 1 681 ? -18.572 0.737 30.925 1.00 97.88 681 GLY A O 1
ATOM 5320 N N . PHE A 1 682 ? -19.315 2.207 32.455 1.00 98.31 682 PHE A N 1
ATOM 5321 C CA . PHE A 1 682 ? -20.382 2.744 31.621 1.00 98.31 682 PHE A CA 1
ATOM 5322 C C . PHE A 1 682 ? -20.187 4.229 31.352 1.00 98.31 682 PHE A C 1
ATOM 5324 O O . PHE A 1 682 ? -19.894 5.007 32.263 1.00 98.31 682 PHE A O 1
ATOM 5331 N N . TYR A 1 683 ? -20.374 4.599 30.091 1.00 97.81 683 TYR A N 1
ATOM 5332 C CA . TYR A 1 683 ? -20.332 5.975 29.619 1.00 97.81 683 TYR A CA 1
ATOM 5333 C C . TYR A 1 683 ? -21.733 6.564 29.598 1.00 97.81 683 TYR A C 1
ATOM 5335 O O . TYR A 1 683 ? -22.665 5.899 29.146 1.00 97.81 683 TYR A O 1
ATOM 5343 N N . PHE A 1 684 ? -21.866 7.820 30.011 1.00 97.88 684 PHE A N 1
ATOM 5344 C CA . PHE A 1 684 ? -23.105 8.581 29.931 1.00 97.88 684 PHE A CA 1
ATOM 5345 C C . PHE A 1 684 ? -22.854 9.962 29.338 1.00 97.88 684 PHE A C 1
ATOM 5347 O O . PHE A 1 684 ? -21.842 10.589 29.654 1.00 97.88 684 PHE A O 1
ATOM 5354 N N . THR A 1 685 ? -23.781 10.465 28.519 1.00 97.06 685 THR A N 1
ATOM 5355 C CA . THR A 1 685 ? -23.690 11.826 27.966 1.00 97.06 685 THR A CA 1
ATOM 5356 C C . THR A 1 685 ? -25.054 12.463 27.698 1.00 97.06 685 THR A C 1
ATOM 5358 O O . THR A 1 685 ? -25.982 11.767 27.288 1.00 97.06 685 THR A O 1
ATOM 5361 N N . ASN A 1 686 ? -25.182 13.774 27.930 1.00 95.31 686 ASN A N 1
ATOM 5362 C CA . ASN A 1 686 ? -26.404 14.546 27.662 1.00 95.31 686 ASN A CA 1
ATOM 5363 C C . ASN A 1 686 ? -26.397 15.182 26.254 1.00 95.31 686 ASN A C 1
ATOM 5365 O O . ASN A 1 686 ? -25.535 14.890 25.421 1.00 95.31 686 ASN A O 1
ATOM 5369 N N . LYS A 1 687 ? -27.382 16.036 25.944 1.00 92.44 687 LYS A N 1
ATOM 5370 C CA . LYS A 1 687 ? -27.497 16.684 24.621 1.00 92.44 687 LYS A CA 1
ATOM 5371 C C . LYS A 1 687 ? -26.461 17.789 24.415 1.00 92.44 687 LYS A C 1
ATOM 5373 O O . LYS A 1 687 ? -26.129 18.099 23.273 1.00 92.44 687 LYS A O 1
ATOM 5378 N N . ARG A 1 688 ? -25.937 18.368 25.499 1.00 91.56 688 ARG A N 1
ATOM 5379 C CA . ARG A 1 688 ? -24.870 19.383 25.462 1.00 91.56 688 ARG A CA 1
ATOM 5380 C C . ARG A 1 688 ? -23.476 18.799 25.221 1.00 91.56 688 ARG A C 1
ATOM 5382 O O . ARG A 1 688 ? -22.570 19.544 24.861 1.00 91.56 688 ARG A O 1
ATOM 5389 N N . GLY A 1 689 ? -23.303 17.489 25.401 1.00 87.31 689 GLY A N 1
ATOM 5390 C CA . GLY A 1 689 ? -22.003 16.817 25.335 1.00 87.31 689 GLY A CA 1
ATOM 5391 C C . GLY A 1 689 ? -21.283 16.716 26.685 1.00 87.31 689 GLY A C 1
ATOM 5392 O O . GLY A 1 689 ? -20.156 16.208 26.737 1.00 87.31 689 GLY A O 1
ATOM 5393 N N . ASP A 1 690 ? -21.930 17.129 27.783 1.00 93.56 690 ASP A N 1
ATOM 5394 C CA . ASP A 1 690 ? -21.464 16.797 29.130 1.00 93.56 690 ASP A CA 1
ATOM 5395 C C . ASP A 1 690 ? -21.480 15.277 29.279 1.00 93.56 690 ASP A C 1
ATOM 5397 O O . ASP A 1 690 ? -22.358 14.592 28.740 1.00 93.56 690 ASP A O 1
ATOM 5401 N N . ASN A 1 691 ? -20.483 14.725 29.964 1.00 95.62 691 ASN A N 1
ATOM 5402 C CA . ASN A 1 691 ? -20.302 13.285 30.026 1.00 95.62 691 ASN A CA 1
ATOM 5403 C C . ASN A 1 691 ? -19.627 12.814 31.307 1.00 95.62 691 ASN A C 1
ATOM 5405 O O . ASN A 1 691 ? -18.887 13.563 31.950 1.00 95.62 691 ASN A O 1
ATOM 5409 N N . VAL A 1 692 ? -19.869 11.547 31.634 1.00 97.56 692 VAL A N 1
ATOM 5410 C CA . VAL A 1 692 ? -19.188 10.842 32.713 1.00 97.56 692 VAL A CA 1
ATOM 5411 C C . VAL A 1 692 ? -18.988 9.369 32.370 1.00 97.56 692 VAL A C 1
ATOM 5413 O O . VAL A 1 692 ? -19.891 8.703 31.867 1.00 97.56 692 VAL A O 1
ATOM 5416 N N . PHE A 1 693 ? -17.800 8.870 32.680 1.00 97.94 693 PHE A N 1
ATOM 5417 C CA . PHE A 1 693 ? -17.435 7.466 32.715 1.00 97.94 693 PHE A CA 1
ATOM 5418 C C . PHE A 1 693 ? -17.464 6.997 34.172 1.00 97.94 693 PHE A C 1
ATOM 5420 O O . PHE A 1 693 ? -16.685 7.471 35.002 1.00 97.94 693 PHE A O 1
ATOM 5427 N N . VAL A 1 694 ? -18.394 6.100 34.496 1.00 98.12 694 VAL A N 1
ATOM 5428 C CA . VAL A 1 694 ? -18.535 5.505 35.832 1.00 98.12 694 VAL A CA 1
ATOM 5429 C C . VAL A 1 694 ? -17.906 4.120 35.792 1.00 98.12 694 VAL A C 1
ATOM 5431 O O . VAL A 1 694 ? -18.449 3.222 35.143 1.00 98.12 694 VAL A O 1
ATOM 5434 N N . CYS A 1 695 ? -16.754 3.945 36.443 1.00 97.25 695 CYS A N 1
ATOM 5435 C CA . CYS A 1 695 ? -15.901 2.785 36.197 1.00 97.25 695 CYS A CA 1
ATOM 5436 C C . CYS A 1 695 ? -15.357 2.107 37.452 1.00 97.25 695 CYS A C 1
ATOM 5438 O O . CYS A 1 695 ? -14.971 2.753 38.428 1.00 97.25 695 CYS A O 1
ATOM 5440 N N . LEU A 1 696 ? -15.259 0.778 37.368 1.00 98.00 696 LEU A N 1
ATOM 5441 C CA . LEU A 1 696 ? -14.366 -0.000 38.210 1.00 98.00 696 LEU A CA 1
ATOM 5442 C C . LEU A 1 696 ? -12.940 0.212 37.689 1.00 98.00 696 LEU A C 1
ATOM 5444 O O . LEU A 1 696 ? -12.655 -0.050 36.517 1.00 98.00 696 LEU A O 1
ATOM 5448 N N . THR A 1 697 ? -12.063 0.690 38.561 1.00 96.06 697 THR A N 1
ATOM 5449 C CA . THR A 1 697 ? -10.661 0.975 38.255 1.00 96.06 697 THR A CA 1
ATOM 5450 C C . THR A 1 697 ? -9.777 -0.034 38.964 1.00 96.06 697 THR A C 1
ATOM 5452 O O . THR A 1 697 ? -9.877 -0.193 40.178 1.00 96.06 697 THR A O 1
ATOM 5455 N N . MET A 1 698 ? -8.903 -0.696 38.213 1.00 95.50 698 MET A N 1
ATOM 5456 C CA . MET A 1 698 ? -7.770 -1.452 38.734 1.00 95.50 698 MET A CA 1
ATOM 5457 C C . MET A 1 698 ? -6.580 -0.496 38.783 1.00 95.50 698 MET A C 1
ATOM 5459 O O . MET A 1 698 ? -6.156 0.001 37.741 1.00 95.50 698 MET A O 1
ATOM 5463 N N . ASN A 1 699 ? -6.102 -0.205 39.989 1.00 93.19 699 ASN A N 1
ATOM 5464 C CA . ASN A 1 699 ? -4.985 0.695 40.237 1.00 93.19 699 ASN A CA 1
ATOM 5465 C C . ASN A 1 699 ? -3.727 -0.145 40.434 1.00 93.19 699 ASN A C 1
ATOM 5467 O O . ASN A 1 699 ? -3.747 -1.109 41.203 1.00 93.19 699 ASN A O 1
ATOM 5471 N N . GLY A 1 700 ? -2.656 0.247 39.760 1.00 89.62 700 GLY A N 1
ATOM 5472 C CA . GLY A 1 700 ? -1.354 -0.421 39.817 1.00 89.62 700 GLY A CA 1
ATOM 5473 C C . GLY A 1 700 ? -0.204 0.469 39.355 1.00 89.62 700 GLY A C 1
ATOM 5474 O O . GLY A 1 700 ? 0.957 0.062 39.424 1.00 89.62 700 GLY A O 1
ATOM 5475 N N . GLU A 1 701 ? -0.512 1.676 38.873 1.00 91.44 701 GLU A N 1
ATOM 5476 C CA . GLU A 1 701 ? 0.469 2.684 38.500 1.00 91.44 701 GLU A CA 1
ATOM 5477 C C . GLU A 1 701 ? 1.160 3.274 39.737 1.00 91.44 701 GLU A C 1
ATOM 5479 O O . GLU A 1 701 ? 0.534 3.525 40.772 1.00 91.44 701 GLU A O 1
ATOM 5484 N N . VAL A 1 702 ? 2.466 3.524 39.611 1.00 89.12 702 VAL A N 1
ATOM 5485 C CA . VAL A 1 702 ? 3.232 4.278 40.607 1.00 89.12 702 VAL A CA 1
ATOM 5486 C C . VAL A 1 702 ? 2.957 5.761 40.395 1.00 89.12 702 VAL A C 1
ATOM 5488 O O . VAL A 1 702 ? 3.334 6.331 39.374 1.00 89.12 702 VAL A O 1
ATOM 5491 N N . SER A 1 703 ? 2.316 6.401 41.367 1.00 84.25 703 SER A N 1
ATOM 5492 C CA . SER A 1 703 ? 1.986 7.827 41.305 1.00 84.25 703 SER A CA 1
ATOM 5493 C C . SER A 1 703 ? 2.153 8.498 42.665 1.00 84.25 703 SER A C 1
ATOM 5495 O O . SER A 1 703 ? 2.344 7.834 43.681 1.00 84.25 703 SER A O 1
ATOM 5497 N N . GLN A 1 704 ? 2.013 9.825 42.719 1.00 83.06 704 GLN A N 1
ATOM 5498 C CA . GLN A 1 704 ? 2.015 10.565 43.989 1.00 83.06 704 GLN A CA 1
ATOM 5499 C C . GLN A 1 704 ? 0.916 10.107 44.970 1.00 83.06 704 GLN A C 1
ATOM 5501 O O . GLN A 1 704 ? 1.039 10.324 46.172 1.00 83.06 704 GLN A O 1
ATOM 5506 N N . TRP A 1 705 ? -0.145 9.468 44.465 1.00 76.38 705 TRP A N 1
ATOM 5507 C CA . TRP A 1 705 ? -1.265 8.952 45.257 1.00 76.38 705 TRP A CA 1
ATOM 5508 C C . TRP A 1 705 ? -1.168 7.441 45.523 1.00 76.38 705 TRP A C 1
ATOM 5510 O O . TRP A 1 705 ? -1.873 6.931 46.389 1.00 76.38 705 TRP A O 1
ATOM 5520 N N . ASN A 1 706 ? -0.293 6.735 44.798 1.00 83.12 706 ASN A N 1
ATOM 5521 C CA . ASN A 1 706 ? 0.007 5.313 44.960 1.00 83.12 706 ASN A CA 1
ATOM 5522 C C . ASN A 1 706 ? 1.526 5.077 44.807 1.00 83.12 706 ASN A C 1
ATOM 5524 O O . ASN A 1 706 ? 1.970 4.515 43.803 1.00 83.12 706 ASN A O 1
ATOM 5528 N N . PRO A 1 707 ? 2.355 5.552 45.754 1.00 82.19 707 PRO A N 1
ATOM 5529 C CA . PRO A 1 707 ? 3.811 5.595 45.584 1.00 82.19 707 PRO A CA 1
ATOM 5530 C C . PRO A 1 707 ? 4.460 4.209 45.506 1.00 82.19 707 PRO A C 1
ATOM 5532 O O . PRO A 1 707 ? 5.552 4.075 44.960 1.00 82.19 707 PRO A O 1
ATOM 5535 N N . ASN A 1 708 ? 3.786 3.178 46.018 1.00 84.00 708 ASN A N 1
ATOM 5536 C CA . ASN A 1 708 ? 4.280 1.803 46.005 1.00 84.00 708 ASN A CA 1
ATOM 5537 C C . ASN A 1 708 ? 3.752 0.988 44.813 1.00 84.00 708 ASN A C 1
ATOM 5539 O O . ASN A 1 708 ? 4.147 -0.163 44.647 1.00 84.00 708 ASN A O 1
ATOM 5543 N N . GLY A 1 709 ? 2.858 1.555 43.990 1.00 83.62 709 GLY A N 1
ATOM 5544 C CA . GLY A 1 709 ? 2.172 0.800 42.938 1.00 83.62 709 GLY A CA 1
ATOM 5545 C C . GLY A 1 709 ? 1.326 -0.343 43.509 1.00 83.62 709 GLY A C 1
ATOM 5546 O O . GLY A 1 709 ? 1.294 -1.435 42.937 1.00 83.62 709 GLY A O 1
ATOM 5547 N N . ASP A 1 710 ? 0.683 -0.111 44.659 1.00 86.31 710 ASP A N 1
ATOM 5548 C CA . ASP A 1 710 ? -0.133 -1.103 45.351 1.00 86.31 710 ASP A CA 1
ATOM 5549 C C . ASP A 1 710 ? -1.360 -1.456 44.506 1.00 86.31 710 ASP A C 1
ATOM 5551 O O . ASP A 1 710 ? -2.119 -0.584 44.070 1.00 86.31 710 ASP A O 1
ATOM 5555 N N . MET A 1 711 ? -1.562 -2.755 44.304 1.00 89.25 711 MET A N 1
ATOM 5556 C CA . MET A 1 711 ? -2.581 -3.294 43.411 1.00 89.25 711 MET A CA 1
ATOM 5557 C C . MET A 1 711 ? -3.941 -3.379 44.104 1.00 89.25 711 MET A C 1
ATOM 5559 O O . MET A 1 711 ? -4.151 -4.238 44.961 1.00 89.25 711 MET A O 1
ATOM 5563 N N . HIS A 1 712 ? -4.895 -2.536 43.711 1.00 90.19 712 HIS A N 1
ATOM 5564 C CA . HIS A 1 712 ? -6.219 -2.497 44.341 1.00 90.19 712 HIS A CA 1
ATOM 5565 C C . HIS A 1 712 ? -7.312 -1.980 43.403 1.00 90.19 712 HIS A C 1
ATOM 5567 O O . HIS A 1 712 ? -7.039 -1.316 42.405 1.00 90.19 712 HIS A O 1
ATOM 5573 N N . TYR A 1 713 ? -8.573 -2.252 43.746 1.00 94.75 713 TYR A N 1
ATOM 5574 C CA . TYR A 1 713 ? -9.719 -1.752 42.987 1.00 94.75 713 TYR A CA 1
ATOM 5575 C C . TYR A 1 713 ? -10.346 -0.526 43.649 1.00 94.75 713 TYR A C 1
ATOM 5577 O O . TYR A 1 713 ? -10.383 -0.412 44.873 1.00 94.75 713 TYR A O 1
ATOM 5585 N N . SER A 1 714 ? -10.864 0.391 42.839 1.00 94.19 714 SER A N 1
ATOM 5586 C CA . SER A 1 714 ? -11.618 1.559 43.295 1.00 94.19 714 SER A CA 1
ATOM 5587 C C . SER A 1 714 ? -12.769 1.873 42.338 1.00 94.19 714 SER A C 1
ATOM 5589 O O . SER A 1 714 ? -12.799 1.393 41.204 1.00 94.19 714 SER A O 1
ATOM 5591 N N . LEU A 1 715 ? -13.747 2.650 42.805 1.00 96.69 715 LEU A N 1
ATOM 5592 C CA . LEU A 1 715 ? -14.800 3.216 41.963 1.00 96.69 715 LEU A CA 1
ATOM 5593 C C . LEU A 1 715 ? -14.432 4.661 41.622 1.00 96.69 715 LEU A C 1
ATOM 5595 O O . LEU A 1 715 ? -14.136 5.443 42.526 1.00 96.69 715 LEU A O 1
ATOM 5599 N N . GLN A 1 716 ? -14.473 5.020 40.340 1.00 95.38 716 GLN A N 1
ATOM 5600 C CA . GLN A 1 716 ? -14.173 6.373 39.869 1.00 95.38 716 GLN A CA 1
ATOM 5601 C C . GLN A 1 716 ? -15.296 6.924 38.981 1.00 95.38 716 GLN A C 1
ATOM 5603 O O . GLN A 1 716 ? -15.968 6.186 38.260 1.00 95.38 716 GLN A O 1
ATOM 5608 N N . PHE A 1 717 ? -15.468 8.245 39.043 1.00 97.00 717 PHE A N 1
ATOM 5609 C CA . PHE A 1 717 ? -16.306 9.034 38.143 1.00 97.00 717 PHE A CA 1
ATOM 5610 C C . PHE A 1 717 ? -15.384 9.960 37.358 1.00 97.00 717 PHE A C 1
ATOM 5612 O O . PHE A 1 717 ? -14.766 10.849 37.941 1.00 97.00 717 PHE A O 1
ATOM 5619 N N . ILE A 1 718 ? -15.272 9.735 36.052 1.00 94.88 718 ILE A N 1
ATOM 5620 C CA . ILE A 1 718 ? -14.344 10.462 35.186 1.00 94.88 718 ILE A CA 1
ATOM 5621 C C . ILE A 1 718 ? -15.157 11.250 34.165 1.00 94.88 718 ILE A C 1
ATOM 5623 O O . ILE A 1 718 ? -15.817 10.675 33.309 1.00 94.88 718 ILE A O 1
ATOM 5627 N N . SER A 1 719 ? -15.147 12.572 34.263 1.00 92.38 719 SER A N 1
ATOM 5628 C CA . SER A 1 719 ? -15.936 13.469 33.416 1.00 92.38 719 SER A CA 1
ATOM 5629 C C . SER A 1 719 ? -15.058 14.290 32.470 1.00 92.38 719 SER A C 1
ATOM 5631 O O . SER A 1 719 ? -13.825 14.181 32.471 1.00 92.38 719 SER A O 1
ATOM 5633 N N . LYS A 1 720 ? -15.705 15.097 31.617 1.00 85.88 720 LYS A N 1
ATOM 5634 C CA . LYS A 1 720 ? -15.051 15.967 30.623 1.00 85.88 720 LYS A CA 1
ATOM 5635 C C . LYS A 1 720 ? -14.076 15.198 29.716 1.00 85.88 720 LYS A C 1
ATOM 5637 O O . LYS A 1 720 ? -12.945 15.630 29.498 1.00 85.88 720 LYS A O 1
ATOM 5642 N N . ASN A 1 721 ? -14.511 14.044 29.202 1.00 81.25 721 ASN A N 1
ATOM 5643 C CA . ASN A 1 721 ? -13.725 13.169 28.324 1.00 81.25 721 ASN A CA 1
ATOM 5644 C C . ASN A 1 721 ? -12.344 12.793 28.901 1.00 81.25 721 ASN A C 1
ATOM 5646 O O . ASN A 1 721 ? -11.350 12.797 28.178 1.00 81.25 721 ASN A O 1
ATOM 5650 N N . GLY A 1 722 ? -12.273 12.492 30.202 1.00 81.56 722 GLY A N 1
ATOM 5651 C CA . GLY A 1 722 ? -11.039 12.001 30.824 1.00 81.56 722 GLY A CA 1
ATOM 5652 C C . GLY A 1 722 ? -10.190 13.037 31.542 1.00 81.56 722 GLY A C 1
ATOM 5653 O O . GLY A 1 722 ? -9.036 12.747 31.829 1.00 81.56 722 GLY A O 1
ATOM 5654 N N . THR A 1 723 ? -10.709 14.241 31.785 1.00 85.06 723 THR A N 1
ATOM 5655 C CA . THR A 1 723 ? -9.907 15.352 32.334 1.00 85.06 723 THR A CA 1
ATOM 5656 C C . THR A 1 723 ? -10.306 15.769 33.749 1.00 85.06 723 THR A C 1
ATOM 5658 O O . THR A 1 723 ? -9.593 16.553 34.369 1.00 85.06 723 THR A O 1
ATOM 5661 N N . SER A 1 724 ? -11.404 15.238 34.297 1.00 87.94 724 SER A N 1
ATOM 5662 C CA . SER A 1 724 ? -11.858 15.533 35.663 1.00 87.94 724 SER A CA 1
ATOM 5663 C C . SER A 1 724 ? -12.271 14.263 36.406 1.00 87.94 724 SER A C 1
ATOM 5665 O O . SER A 1 724 ? -13.082 13.492 35.902 1.00 87.94 724 SER A O 1
ATOM 5667 N N . TRP A 1 725 ? -11.761 14.085 37.628 1.00 90.12 725 TRP A N 1
ATOM 5668 C CA . TRP A 1 725 ? -12.101 12.982 38.546 1.00 90.12 725 TRP A CA 1
ATOM 5669 C C . TRP A 1 725 ? -13.005 13.432 39.707 1.00 90.12 725 TRP A C 1
ATOM 5671 O O . TRP A 1 725 ? -13.204 12.700 40.678 1.00 90.12 725 TRP A O 1
ATOM 5681 N N . ASN A 1 726 ? -13.539 14.653 39.632 1.00 90.50 726 ASN A N 1
ATOM 5682 C CA . ASN A 1 726 ? -14.281 15.259 40.730 1.00 90.50 726 ASN A CA 1
ATOM 5683 C C . ASN A 1 726 ? -15.754 14.834 40.722 1.00 90.50 726 ASN A C 1
ATOM 5685 O O . ASN A 1 726 ? -16.449 14.896 39.705 1.00 90.50 726 ASN A O 1
ATOM 5689 N N . SER A 1 727 ? -16.249 14.448 41.896 1.00 92.62 727 SER A N 1
ATOM 5690 C CA . SER A 1 727 ? -17.656 14.129 42.141 1.00 92.62 727 SER A CA 1
ATOM 5691 C C . SER A 1 727 ? -18.039 14.490 43.579 1.00 92.62 727 SER A C 1
ATOM 5693 O O . SER A 1 727 ? -17.176 14.581 44.453 1.00 92.62 727 SER A O 1
ATOM 5695 N N . LYS A 1 728 ? -19.331 14.711 43.831 1.00 89.25 728 LYS A N 1
ATOM 5696 C CA . LYS A 1 728 ? -19.894 14.896 45.179 1.00 89.25 728 LYS A CA 1
ATOM 5697 C C . LYS A 1 728 ? -20.902 13.799 45.474 1.00 89.25 728 LYS A C 1
ATOM 5699 O O . LYS A 1 728 ? -21.633 13.395 44.580 1.00 89.25 728 LYS A O 1
ATOM 5704 N N . GLY A 1 729 ? -20.950 13.352 46.727 1.00 85.06 729 GLY A N 1
ATOM 5705 C CA . GLY A 1 729 ? -21.842 12.297 47.213 1.00 85.06 729 GLY A CA 1
ATOM 5706 C C . GLY A 1 729 ? -21.104 11.310 48.117 1.00 85.06 729 GLY A C 1
ATOM 5707 O O . GLY A 1 729 ? -19.995 11.586 48.575 1.00 85.06 729 GLY A O 1
ATOM 5708 N N . THR A 1 730 ? -21.715 10.160 48.399 1.00 82.00 730 THR A N 1
ATOM 5709 C CA . THR A 1 730 ? -21.096 9.115 49.225 1.00 82.00 730 THR A CA 1
ATOM 5710 C C . THR A 1 730 ? -20.496 8.034 48.334 1.00 82.00 730 THR A C 1
ATOM 5712 O O . THR A 1 730 ? -21.235 7.378 47.608 1.00 82.00 730 THR A O 1
ATOM 5715 N N . ILE A 1 731 ? -19.176 7.829 48.414 1.00 85.50 731 ILE A N 1
ATOM 5716 C CA . ILE A 1 731 ? -18.447 6.745 47.735 1.00 85.50 731 ILE A CA 1
ATOM 5717 C C . ILE A 1 731 ? -17.683 5.937 48.789 1.00 85.50 731 ILE A C 1
ATOM 5719 O O . ILE A 1 731 ? -16.868 6.482 49.533 1.00 85.50 731 ILE A O 1
ATOM 5723 N N . GLN A 1 732 ? -17.951 4.637 48.864 1.00 81.31 732 GLN A N 1
ATOM 5724 C CA . GLN A 1 732 ? -17.267 3.710 49.756 1.00 81.31 732 GLN A CA 1
ATOM 5725 C C . GLN A 1 732 ? -15.904 3.307 49.179 1.00 81.31 732 GLN A C 1
ATOM 5727 O O . GLN A 1 732 ? -15.776 3.006 47.994 1.00 81.31 732 GLN A O 1
ATOM 5732 N N . ASN A 1 733 ? -14.887 3.238 50.041 1.00 82.81 733 ASN A N 1
ATOM 5733 C CA . ASN A 1 733 ? -13.597 2.667 49.672 1.00 82.81 733 ASN A CA 1
ATOM 5734 C C . ASN A 1 733 ? -13.692 1.132 49.573 1.00 82.81 733 ASN A C 1
ATOM 5736 O O . ASN A 1 733 ? -14.055 0.467 50.547 1.00 82.81 733 ASN A O 1
ATOM 5740 N N . ILE A 1 734 ? -13.338 0.586 48.407 1.00 86.94 734 ILE A N 1
ATOM 5741 C CA . ILE A 1 734 ? -13.374 -0.854 48.105 1.00 86.94 734 ILE A CA 1
ATOM 5742 C C . ILE A 1 734 ? -11.982 -1.477 47.918 1.00 86.94 734 ILE A C 1
ATOM 5744 O O . ILE A 1 734 ? -11.889 -2.641 47.536 1.00 86.94 734 ILE A O 1
ATOM 5748 N N . SER A 1 735 ? -10.898 -0.747 48.205 1.00 84.06 735 SER A N 1
ATOM 5749 C CA . SER A 1 735 ? -9.526 -1.207 47.934 1.00 84.06 735 SER A CA 1
ATOM 5750 C C . SER A 1 735 ? -9.159 -2.529 48.619 1.00 84.06 735 SER A C 1
ATOM 5752 O O . SER A 1 735 ? -8.350 -3.285 48.089 1.00 84.06 735 SER A O 1
ATOM 5754 N N . GLY A 1 736 ? -9.786 -2.843 49.758 1.00 80.38 736 GLY A N 1
ATOM 5755 C CA . GLY A 1 736 ? -9.589 -4.092 50.506 1.00 80.38 736 GLY A CA 1
ATOM 5756 C C . GLY A 1 736 ? -10.536 -5.246 50.143 1.00 80.38 736 GLY A C 1
ATOM 5757 O O . GLY A 1 736 ? -10.531 -6.265 50.829 1.00 80.38 736 GLY A O 1
ATOM 5758 N N . TRP A 1 737 ? -11.391 -5.108 49.125 1.00 86.06 737 TRP A N 1
ATOM 5759 C CA . TRP A 1 737 ? -12.428 -6.103 48.815 1.00 86.06 737 TRP A CA 1
ATOM 5760 C C . TRP A 1 737 ? -11.850 -7.291 48.024 1.00 86.06 737 TRP A C 1
ATOM 5762 O O . TRP A 1 737 ? -11.816 -7.303 46.794 1.00 86.06 737 TRP A O 1
ATOM 5772 N N . ASN A 1 738 ? -11.404 -8.327 48.740 1.00 83.56 738 ASN A N 1
ATOM 5773 C CA . ASN A 1 738 ? -10.742 -9.502 48.152 1.00 83.56 738 ASN A CA 1
ATOM 5774 C C . ASN A 1 738 ? -11.622 -10.309 47.177 1.00 83.56 738 ASN A C 1
ATOM 5776 O O . ASN A 1 738 ? -11.112 -10.969 46.272 1.00 83.56 738 ASN A O 1
ATOM 5780 N N . ASP A 1 739 ? -12.938 -10.296 47.364 1.00 85.25 739 ASP A N 1
ATOM 5781 C CA . ASP A 1 739 ? -13.917 -10.907 46.460 1.00 85.25 739 ASP A CA 1
ATOM 5782 C C . ASP A 1 739 ? -13.973 -10.194 45.101 1.00 85.25 739 ASP A C 1
ATOM 5784 O O . ASP A 1 739 ? -13.999 -10.867 44.071 1.00 85.25 739 ASP A O 1
ATOM 5788 N N . VAL A 1 740 ? -13.898 -8.858 45.083 1.00 91.56 740 VAL A N 1
ATOM 5789 C CA . VAL A 1 740 ? -13.800 -8.065 43.845 1.00 91.56 740 VAL A CA 1
ATOM 5790 C C . VAL A 1 740 ? -12.515 -8.413 43.104 1.00 91.56 740 VAL A C 1
ATOM 5792 O O . VAL A 1 740 ? -12.568 -8.725 41.915 1.00 91.56 740 VAL A O 1
ATOM 5795 N N . THR A 1 741 ? -11.382 -8.470 43.811 1.00 88.75 741 THR A N 1
ATOM 5796 C CA . THR A 1 741 ? -10.096 -8.877 43.225 1.00 88.75 741 THR A CA 1
ATOM 5797 C C . THR A 1 741 ? -10.168 -10.266 42.593 1.00 88.75 741 THR A C 1
ATOM 5799 O O . THR A 1 741 ? -9.700 -10.459 41.471 1.00 88.75 741 THR A O 1
ATOM 5802 N N . LYS A 1 742 ? -10.785 -11.242 43.270 1.00 89.94 742 LYS A N 1
ATOM 5803 C CA . LYS A 1 742 ? -10.953 -12.601 42.730 1.00 89.94 742 LYS A CA 1
ATOM 5804 C C . LYS A 1 742 ? -11.838 -12.620 41.484 1.00 89.94 742 LYS A C 1
ATOM 5806 O O . LYS A 1 742 ? -11.480 -13.259 40.499 1.00 89.94 742 LYS A O 1
ATOM 5811 N N . LEU A 1 743 ? -12.974 -11.924 41.516 1.00 93.81 743 LEU A N 1
ATOM 5812 C CA . LEU A 1 743 ? -13.934 -11.903 40.411 1.00 93.81 743 LEU A CA 1
ATOM 5813 C C . LEU A 1 743 ? -13.387 -11.188 39.172 1.00 93.81 743 LEU A C 1
ATOM 5815 O O . LEU A 1 743 ? -13.549 -11.704 38.067 1.00 93.81 743 LEU A O 1
ATOM 5819 N N . ALA A 1 744 ? -12.696 -10.060 39.350 1.00 92.62 744 ALA A N 1
ATOM 5820 C CA . ALA A 1 744 ? -12.107 -9.274 38.263 1.00 92.62 744 ALA A CA 1
ATOM 5821 C C . ALA A 1 744 ? -11.050 -10.052 37.465 1.00 92.62 744 ALA A C 1
ATOM 5823 O O . ALA A 1 744 ? -10.951 -9.888 36.250 1.00 92.62 744 ALA A O 1
ATOM 5824 N N . ASN A 1 745 ? -10.319 -10.945 38.141 1.00 88.81 745 ASN A N 1
ATOM 5825 C CA . ASN A 1 745 ? -9.336 -11.854 37.548 1.00 88.81 745 ASN A CA 1
ATOM 5826 C C . ASN A 1 745 ? -9.945 -13.184 37.043 1.00 88.81 745 ASN A C 1
ATOM 5828 O O . ASN A 1 745 ? -9.212 -14.071 36.610 1.00 88.81 745 ASN A O 1
ATOM 5832 N N . SER A 1 746 ? -11.269 -13.355 37.107 1.00 91.12 746 SER A N 1
ATOM 5833 C CA . SER A 1 746 ? -11.966 -14.573 36.677 1.00 91.12 746 SER A CA 1
ATOM 5834 C C . SER A 1 746 ? -12.759 -14.354 35.388 1.00 91.12 746 SER A C 1
ATOM 5836 O O . SER A 1 746 ? -13.139 -13.234 35.055 1.00 91.12 746 SER A O 1
ATOM 5838 N N . SER A 1 747 ? -13.116 -15.442 34.701 1.00 85.88 747 SER A N 1
ATOM 5839 C CA . SER A 1 747 ? -14.026 -15.396 33.547 1.00 85.88 747 SER A CA 1
ATOM 5840 C C . SER A 1 747 ? -15.454 -14.957 33.894 1.00 85.88 747 SER A C 1
ATOM 5842 O O . SER A 1 747 ? -16.213 -14.623 32.988 1.00 85.88 747 SER A O 1
ATOM 5844 N N . SER A 1 748 ? -15.832 -14.957 35.179 1.00 88.56 748 SER A N 1
ATOM 5845 C CA . SER A 1 748 ? -17.165 -14.525 35.623 1.00 88.56 748 SER A CA 1
ATOM 5846 C C . SER A 1 748 ? -17.309 -13.003 35.647 1.00 88.56 748 SER A C 1
ATOM 5848 O O . SER A 1 748 ? -18.423 -12.508 35.479 1.00 88.56 748 SER A O 1
ATOM 5850 N N . GLY A 1 749 ? -16.197 -12.277 35.820 1.00 94.19 749 GLY A N 1
ATOM 5851 C CA . GLY A 1 749 ? -16.160 -10.822 35.962 1.00 94.19 749 GLY A CA 1
ATOM 5852 C C . GLY A 1 749 ? -16.806 -10.302 37.253 1.00 94.19 749 GLY A C 1
ATOM 5853 O O . GLY A 1 749 ? -17.498 -11.025 37.968 1.00 94.19 749 GLY A O 1
ATOM 5854 N N . VAL A 1 750 ? -16.585 -9.023 37.561 1.00 97.19 750 VAL A N 1
ATOM 5855 C CA . VAL A 1 750 ? -17.224 -8.329 38.691 1.00 97.19 750 VAL A CA 1
ATOM 5856 C C . VAL A 1 750 ? -18.583 -7.791 38.251 1.00 97.19 750 VAL A C 1
ATOM 5858 O O . VAL A 1 750 ? -18.610 -7.006 37.302 1.00 97.19 750 VAL A O 1
ATOM 5861 N N . PRO A 1 751 ? -19.696 -8.132 38.923 1.00 97.19 751 PRO A N 1
ATOM 5862 C CA . PRO A 1 751 ? -20.980 -7.486 38.672 1.00 97.19 751 PRO A CA 1
ATOM 5863 C C . PRO A 1 751 ? -20.915 -5.998 39.035 1.00 97.19 751 PRO A C 1
ATOM 5865 O O . PRO A 1 751 ? -20.717 -5.647 40.198 1.00 97.19 751 PRO A O 1
ATOM 5868 N N . VAL A 1 752 ? -21.099 -5.124 38.051 1.00 98.31 752 VAL A N 1
ATOM 5869 C CA . VAL A 1 752 ? -21.160 -3.668 38.220 1.00 98.31 752 VAL A CA 1
ATOM 5870 C C . VAL A 1 752 ? -22.529 -3.191 37.762 1.00 98.31 752 VAL A C 1
ATOM 5872 O O . VAL A 1 752 ? -22.979 -3.539 36.673 1.00 98.31 752 VAL A O 1
ATOM 5875 N N . THR A 1 753 ? -23.207 -2.413 38.601 1.00 97.75 753 THR A N 1
ATOM 5876 C CA . THR A 1 753 ? -24.518 -1.820 38.303 1.00 97.75 753 THR A CA 1
ATOM 5877 C C . THR A 1 753 ? -24.462 -0.321 38.530 1.00 97.75 753 THR A C 1
ATOM 5879 O O . THR A 1 753 ? -24.048 0.118 39.599 1.00 97.75 753 THR A O 1
ATOM 5882 N N . VAL A 1 754 ? -24.908 0.459 37.551 1.00 98.44 754 VAL A N 1
ATOM 5883 C CA . VAL A 1 754 ? -25.020 1.915 37.638 1.00 98.44 754 VAL A CA 1
ATOM 5884 C C . VAL A 1 754 ? -26.466 2.305 37.376 1.00 98.44 754 VAL A C 1
ATOM 5886 O O . VAL A 1 754 ? -27.014 2.046 36.306 1.00 98.44 754 VAL A O 1
ATOM 5889 N N . TYR A 1 755 ? -27.076 2.933 38.371 1.00 98.00 755 TYR A N 1
ATOM 5890 C CA . TYR A 1 755 ? -28.386 3.553 38.274 1.00 98.00 755 TYR A CA 1
ATOM 5891 C C . TYR A 1 755 ? -28.225 5.065 38.279 1.00 98.00 755 TYR A C 1
ATOM 5893 O O . TYR A 1 755 ? -27.513 5.599 39.125 1.00 98.00 755 TYR A O 1
ATOM 5901 N N . VAL A 1 756 ? -28.897 5.749 37.364 1.00 96.88 756 VAL A N 1
ATOM 5902 C CA . VAL A 1 756 ? -28.974 7.206 37.321 1.00 96.88 756 VAL A CA 1
ATOM 5903 C C . VAL A 1 756 ? -30.430 7.642 37.252 1.00 96.88 756 VAL A C 1
ATOM 5905 O O . VAL A 1 756 ? -31.223 7.080 36.497 1.00 96.88 756 VAL A O 1
ATOM 5908 N N . GLU A 1 757 ? -30.767 8.640 38.063 1.00 95.62 757 GLU A N 1
ATOM 5909 C CA . GLU A 1 757 ? -32.064 9.310 38.079 1.00 95.62 757 GLU A CA 1
ATOM 5910 C C . GLU A 1 757 ? -31.831 10.812 38.248 1.00 95.62 757 GLU A C 1
ATOM 5912 O O . GLU A 1 757 ? -31.188 11.238 39.209 1.00 95.62 757 GLU A O 1
ATOM 5917 N N . ASN A 1 758 ? -32.315 11.616 37.299 1.00 92.06 758 ASN A N 1
ATOM 5918 C CA . ASN A 1 758 ? -32.164 13.077 37.301 1.00 92.06 758 ASN A CA 1
ATOM 5919 C C . ASN A 1 758 ? -30.699 13.549 37.439 1.00 92.06 758 ASN A C 1
ATOM 5921 O O . ASN A 1 758 ? -30.400 14.490 38.174 1.00 92.06 758 ASN A O 1
ATOM 5925 N N . GLY A 1 759 ? -29.767 12.873 36.757 1.00 90.06 759 GLY A N 1
ATOM 5926 C CA . GLY A 1 759 ? -28.337 13.211 36.793 1.00 90.06 759 GLY A CA 1
ATOM 5927 C C . GLY A 1 759 ? -27.621 12.854 38.104 1.00 90.06 759 GLY A C 1
ATOM 5928 O O . GLY A 1 759 ? -26.498 13.310 38.321 1.00 90.06 759 GLY A O 1
ATOM 5929 N N . VAL A 1 760 ? -28.251 12.057 38.976 1.00 94.25 760 VAL A N 1
ATOM 5930 C CA . VAL A 1 760 ? -27.685 11.569 40.242 1.00 94.25 760 VAL A CA 1
ATOM 5931 C C . VAL A 1 760 ? -27.540 10.049 40.190 1.00 94.25 760 VAL A C 1
ATOM 5933 O O . VAL A 1 760 ? -28.468 9.337 39.814 1.00 94.25 760 VAL A O 1
ATOM 5936 N N . PHE A 1 761 ? -26.371 9.553 40.585 1.00 97.06 761 PHE A N 1
ATOM 5937 C CA . PHE A 1 761 ? -25.916 8.181 40.404 1.00 97.06 761 PHE A CA 1
ATOM 5938 C C . PHE A 1 761 ? -25.917 7.384 41.717 1.00 97.06 761 PHE A C 1
ATOM 5940 O O . PHE A 1 761 ? -25.474 7.854 42.769 1.00 97.06 761 PHE A O 1
ATOM 5947 N N . THR A 1 762 ? -26.351 6.131 41.613 1.00 95.94 762 THR A N 1
ATOM 5948 C CA . THR A 1 762 ? -26.218 5.068 42.612 1.00 95.94 762 THR A CA 1
ATOM 5949 C C . THR A 1 762 ? -25.455 3.911 41.960 1.00 95.94 762 THR A C 1
ATOM 5951 O O . THR A 1 762 ? -25.832 3.456 40.880 1.00 95.94 762 THR A O 1
ATOM 5954 N N . VAL A 1 763 ? -24.386 3.421 42.593 1.00 97.56 763 VAL A N 1
ATOM 5955 C CA . VAL A 1 763 ? -23.516 2.375 42.025 1.00 97.56 763 VAL A CA 1
ATOM 5956 C C . VAL A 1 763 ? -23.419 1.181 42.960 1.00 97.56 763 VAL A C 1
ATOM 5958 O O . VAL A 1 763 ? -23.143 1.328 44.154 1.00 97.56 763 VAL A O 1
ATOM 5961 N N . GLY A 1 764 ? -23.612 -0.006 42.392 1.00 93.50 764 GLY A N 1
ATOM 5962 C CA . GLY A 1 764 ? -23.411 -1.285 43.052 1.00 93.50 764 GLY A CA 1
ATOM 5963 C C . GLY A 1 764 ? -22.213 -2.042 42.486 1.00 93.50 764 GLY A C 1
ATOM 5964 O O . GLY A 1 764 ? -22.092 -2.168 41.267 1.00 93.50 764 GLY A O 1
ATOM 5965 N N . ILE A 1 765 ? -21.368 -2.590 43.361 1.00 95.81 765 ILE A N 1
ATOM 5966 C CA . ILE A 1 765 ? -20.262 -3.489 43.001 1.00 95.81 765 ILE A CA 1
ATOM 5967 C C . ILE A 1 765 ? -20.459 -4.812 43.734 1.00 95.81 765 ILE A C 1
ATOM 5969 O O . ILE A 1 765 ? -20.614 -4.841 44.954 1.00 95.81 765 ILE A O 1
ATOM 5973 N N . ASN A 1 766 ? -20.475 -5.909 42.979 1.00 92.81 766 ASN A N 1
ATOM 5974 C CA . ASN A 1 766 ? -20.738 -7.258 43.477 1.00 92.81 766 ASN A CA 1
ATOM 5975 C C . ASN A 1 766 ? -22.033 -7.361 44.319 1.00 92.81 766 ASN A C 1
ATOM 5977 O O . ASN A 1 766 ? -22.079 -8.052 45.331 1.00 92.81 766 ASN A O 1
ATOM 5981 N N . GLY A 1 767 ? -23.079 -6.619 43.932 1.00 85.50 767 GLY A N 1
ATOM 5982 C CA . GLY A 1 767 ? -24.369 -6.580 44.640 1.00 85.50 767 GLY A CA 1
ATOM 5983 C C . GLY A 1 767 ? -24.415 -5.685 45.888 1.00 85.50 767 GLY A C 1
ATOM 5984 O O . GLY A 1 767 ? -25.485 -5.528 46.481 1.00 85.50 767 GLY A O 1
ATOM 5985 N N . TYR A 1 768 ? -23.299 -5.056 46.266 1.00 87.06 768 TYR A N 1
ATOM 5986 C CA . TYR A 1 768 ? -23.229 -4.131 47.397 1.00 87.06 768 TYR A CA 1
ATOM 5987 C C . TYR A 1 768 ? -23.271 -2.672 46.944 1.00 87.06 768 TYR A C 1
ATOM 5989 O O . TYR A 1 768 ? -22.658 -2.316 45.940 1.00 87.06 768 TYR A O 1
ATOM 5997 N N . LEU A 1 769 ? -23.964 -1.821 47.698 1.00 87.75 769 LEU A N 1
ATOM 5998 C CA . LEU A 1 769 ? -24.005 -0.378 47.496 1.00 87.75 769 LEU A CA 1
ATOM 5999 C C . LEU A 1 769 ? -22.622 0.217 47.773 1.00 87.75 769 LEU A C 1
ATOM 6001 O O . LEU A 1 769 ? -22.159 0.189 48.910 1.00 87.75 769 LEU A O 1
ATOM 6005 N N . VAL A 1 770 ? -21.992 0.771 46.739 1.00 89.25 770 VAL A N 1
ATOM 6006 C CA . VAL A 1 770 ? -20.678 1.426 46.835 1.00 89.25 770 VAL A CA 1
ATOM 6007 C C . VAL A 1 770 ? -20.791 2.933 46.671 1.00 89.25 770 VAL A C 1
ATOM 6009 O O . VAL A 1 770 ? -20.028 3.661 47.298 1.00 89.25 770 VAL A O 1
ATOM 6012 N N . ALA A 1 771 ? -21.744 3.421 45.877 1.00 90.50 771 ALA A N 1
ATOM 6013 C CA . ALA A 1 771 ? -21.995 4.851 45.751 1.00 90.50 771 ALA A CA 1
ATOM 6014 C C . ALA A 1 771 ? -23.481 5.177 45.861 1.00 90.50 771 ALA A C 1
ATOM 6016 O O . ALA A 1 771 ? -24.303 4.496 45.248 1.00 90.50 771 ALA A O 1
ATOM 6017 N N . ASP A 1 772 ? -23.815 6.238 46.592 1.00 89.81 772 ASP A N 1
ATOM 6018 C CA . ASP A 1 772 ? -25.177 6.763 46.674 1.00 89.81 772 ASP A CA 1
ATOM 6019 C C . ASP A 1 772 ? -25.193 8.291 46.612 1.00 89.81 772 ASP A C 1
ATOM 6021 O O . ASP A 1 772 ? -24.333 8.968 47.186 1.00 89.81 772 ASP A O 1
ATOM 6025 N N . LYS A 1 773 ? -26.197 8.821 45.906 1.00 89.81 773 LYS A N 1
ATOM 6026 C CA . LYS A 1 773 ? -26.389 10.257 45.658 1.00 89.81 773 LYS A CA 1
ATOM 6027 C C . LYS A 1 773 ? -25.147 10.941 45.073 1.00 89.81 773 LYS A C 1
ATOM 6029 O O . LYS A 1 773 ? -24.832 12.069 45.449 1.00 89.81 773 LYS A O 1
ATOM 6034 N N . VAL A 1 774 ? -24.435 10.255 44.177 1.00 92.31 774 VAL A N 1
ATOM 6035 C CA . VAL A 1 774 ? -23.206 10.780 43.573 1.00 92.31 774 VAL A CA 1
ATOM 6036 C C . VAL A 1 774 ? -23.505 11.530 42.288 1.00 92.31 774 VAL A C 1
ATOM 6038 O O . VAL A 1 774 ? -24.287 11.062 41.473 1.00 92.31 774 VAL A O 1
ATOM 6041 N N . PHE A 1 775 ? -22.871 12.672 42.062 1.00 93.62 775 PHE A N 1
ATOM 6042 C CA . PHE A 1 775 ? -22.922 13.362 40.777 1.00 93.62 775 PHE A CA 1
ATOM 6043 C C . PHE A 1 775 ? -21.558 13.973 40.418 1.00 93.62 775 PHE A C 1
ATOM 6045 O O . PHE A 1 775 ? -20.844 14.452 41.307 1.00 93.62 775 PHE A O 1
ATOM 6052 N N . PRO A 1 776 ? -21.166 13.941 39.132 1.00 94.62 776 PRO A N 1
ATOM 6053 C CA . PRO A 1 776 ? -19.951 14.595 38.654 1.00 94.62 776 PRO A CA 1
ATOM 6054 C C . PRO A 1 776 ? -20.085 16.120 38.715 1.00 94.62 776 PRO A C 1
ATOM 6056 O O . PRO A 1 776 ? -21.157 16.666 38.440 1.00 94.62 776 PRO A O 1
ATOM 6059 N N . ILE A 1 777 ? -18.996 16.804 39.075 1.00 93.81 777 ILE A N 1
ATOM 6060 C CA . ILE A 1 777 ? -18.982 18.260 39.275 1.00 93.81 777 ILE A CA 1
ATOM 6061 C C . ILE A 1 777 ? -17.966 18.985 38.385 1.00 93.81 777 ILE A C 1
ATOM 6063 O O . ILE A 1 777 ? -16.955 18.410 37.973 1.00 93.81 777 ILE A O 1
ATOM 6067 N N . ASP A 1 778 ? -18.243 20.256 38.097 1.00 86.94 778 ASP A N 1
ATOM 6068 C CA . ASP A 1 778 ? -17.320 21.179 37.434 1.00 86.94 778 ASP A CA 1
ATOM 6069 C C . ASP A 1 778 ? -16.333 21.843 38.420 1.00 86.94 778 ASP A C 1
ATOM 6071 O O . ASP A 1 778 ? -16.292 21.532 39.613 1.00 86.94 778 ASP A O 1
ATOM 6075 N N . GLU A 1 779 ? -15.510 22.763 37.914 1.00 85.62 779 GLU A N 1
ATOM 6076 C CA . GLU A 1 779 ? -14.550 23.562 38.687 1.00 85.62 779 GLU A CA 1
ATOM 6077 C C . GLU A 1 779 ? -15.188 24.459 39.762 1.00 85.62 779 GLU A C 1
ATOM 6079 O O . GLU A 1 779 ? -14.493 24.877 40.685 1.00 85.62 779 GLU A O 1
ATOM 6084 N N . ASN A 1 780 ? -16.493 24.727 39.674 1.00 85.81 780 ASN A N 1
ATOM 6085 C CA . ASN A 1 780 ? -17.262 25.499 40.651 1.00 85.81 780 ASN A CA 1
ATOM 6086 C C . ASN A 1 780 ? -18.067 24.588 41.595 1.00 85.81 780 ASN A C 1
ATOM 6088 O O . ASN A 1 780 ? -18.979 25.046 42.283 1.00 85.81 780 ASN A O 1
ATOM 6092 N N . GLU A 1 781 ? -17.750 23.290 41.613 1.00 85.50 781 GLU A N 1
ATOM 6093 C CA . GLU A 1 781 ? -18.426 22.251 42.387 1.00 85.50 781 GLU A CA 1
ATOM 6094 C C . GLU A 1 781 ? -19.915 22.042 42.051 1.00 85.50 781 GLU A C 1
ATOM 6096 O O . GLU A 1 781 ? -20.666 21.486 42.866 1.00 85.50 781 GLU A O 1
ATOM 6101 N N . LYS A 1 782 ? -20.351 22.465 40.858 1.00 86.44 782 LYS A N 1
ATOM 6102 C CA . LYS A 1 782 ? -21.732 22.337 40.384 1.00 86.44 782 LYS A CA 1
ATOM 6103 C C . LYS A 1 782 ? -21.926 21.040 39.600 1.00 86.44 782 LYS A C 1
ATOM 6105 O O . LYS A 1 782 ? -21.029 20.619 38.878 1.00 86.44 782 LYS A O 1
ATOM 6110 N N . ASN A 1 783 ? -23.099 20.407 39.715 1.00 91.50 783 ASN A N 1
ATOM 6111 C CA . ASN A 1 783 ? -23.427 19.201 38.945 1.00 91.50 783 ASN A CA 1
ATOM 6112 C C . ASN A 1 783 ? -23.413 19.500 37.434 1.00 91.50 783 ASN A C 1
ATOM 6114 O O . ASN A 1 783 ? -24.189 20.332 36.963 1.00 91.50 783 ASN A O 1
ATOM 6118 N N . ILE A 1 784 ? -22.585 18.783 36.668 1.00 93.50 784 ILE A N 1
ATOM 6119 C CA . ILE A 1 784 ? -22.444 19.001 35.216 1.00 93.50 784 ILE A CA 1
ATOM 6120 C C . ILE A 1 784 ? -23.718 18.665 34.427 1.00 93.50 784 ILE A C 1
ATOM 6122 O O . ILE A 1 784 ? -23.903 19.158 33.319 1.00 93.50 784 ILE A O 1
ATOM 6126 N N . PHE A 1 785 ? -24.616 17.852 34.990 1.00 95.00 785 PHE A N 1
ATOM 6127 C CA . PHE A 1 785 ? -25.893 17.491 34.367 1.00 95.00 785 PHE A CA 1
ATOM 6128 C C . PHE A 1 785 ? -27.060 18.366 34.827 1.00 95.00 785 PHE A C 1
ATOM 6130 O O . PHE A 1 785 ? -28.193 18.165 34.392 1.00 95.00 785 PHE A O 1
ATOM 6137 N N . GLU A 1 786 ? -26.824 19.359 35.688 1.00 90.81 786 GLU A N 1
ATOM 6138 C CA . GLU A 1 786 ? -27.892 20.251 36.130 1.00 90.81 786 GLU A CA 1
ATOM 6139 C C . GLU A 1 786 ? -28.556 20.942 34.922 1.00 90.81 786 GLU A C 1
ATOM 6141 O O . GLU A 1 786 ? -27.892 21.444 34.008 1.00 90.81 786 GLU A O 1
ATOM 6146 N N . GLY A 1 787 ? -29.890 20.912 34.884 1.00 89.00 787 GLY A N 1
ATOM 6147 C CA . GLY A 1 787 ? -30.697 21.481 33.800 1.00 89.00 787 GLY A CA 1
ATOM 6148 C C . GLY A 1 787 ? -30.732 20.689 32.482 1.00 89.00 787 GLY A C 1
ATOM 6149 O O . GLY A 1 787 ? -31.496 21.071 31.604 1.00 89.00 787 GLY A O 1
ATOM 6150 N N . ASP A 1 788 ? -29.951 19.612 32.321 1.00 93.50 788 ASP A N 1
ATOM 6151 C CA . ASP A 1 788 ? -30.067 18.652 31.202 1.00 93.50 788 ASP A CA 1
ATOM 6152 C C . ASP A 1 788 ? -29.658 17.254 31.683 1.00 93.50 788 ASP A C 1
ATOM 6154 O O . ASP A 1 788 ? -28.497 16.843 31.578 1.00 93.50 788 ASP A O 1
ATOM 6158 N N . THR A 1 789 ? -30.630 16.567 32.281 1.00 95.19 789 THR A N 1
ATOM 6159 C CA . THR A 1 789 ? -30.447 15.301 33.000 1.00 95.19 789 THR A CA 1
ATOM 6160 C C . THR A 1 789 ? -30.803 14.070 32.175 1.00 95.19 789 THR A C 1
ATOM 6162 O O . THR A 1 789 ? -30.689 12.959 32.689 1.00 95.19 789 THR A O 1
ATOM 6165 N N . GLU A 1 790 ? -31.261 14.232 30.930 1.00 96.38 790 GLU A N 1
ATOM 6166 C CA . GLU A 1 790 ? -31.517 13.094 30.051 1.00 96.38 790 GLU A CA 1
ATOM 6167 C C . GLU A 1 790 ? -30.201 12.636 29.411 1.00 96.38 790 GLU A C 1
ATOM 6169 O O . GLU A 1 790 ? -29.484 13.430 28.799 1.00 96.38 790 GLU A O 1
ATOM 6174 N N . LEU A 1 791 ? -29.876 11.347 29.528 1.00 97.12 791 LEU A N 1
ATOM 6175 C CA . LEU A 1 791 ? -28.577 10.798 29.138 1.00 97.12 791 LEU A CA 1
ATOM 6176 C C . LEU A 1 791 ? -28.729 9.683 28.098 1.00 97.12 791 LEU A C 1
ATOM 6178 O O . LEU A 1 791 ? -29.649 8.869 28.179 1.00 97.12 791 LEU A O 1
ATOM 6182 N N . LYS A 1 792 ? -27.787 9.607 27.154 1.00 97.00 792 LYS A N 1
ATOM 6183 C CA . LYS A 1 792 ? -27.455 8.361 26.450 1.00 97.00 792 LYS A CA 1
ATOM 6184 C C . LYS A 1 792 ? -26.482 7.555 27.297 1.00 97.00 792 LYS A C 1
ATOM 6186 O O . LYS A 1 792 ? -25.756 8.129 28.108 1.00 97.00 792 LYS A O 1
ATOM 6191 N N . TYR A 1 793 ? -26.415 6.250 27.056 1.00 96.94 793 TYR A N 1
ATOM 6192 C CA . TYR A 1 793 ? -25.500 5.356 27.758 1.00 96.94 793 TYR A CA 1
ATOM 6193 C C . TYR A 1 793 ? -24.760 4.400 26.813 1.00 96.94 793 TYR A C 1
ATOM 6195 O O . TYR A 1 793 ? -25.240 4.040 25.733 1.00 96.94 793 TYR A O 1
ATOM 6203 N N . GLY A 1 794 ? -23.576 3.974 27.236 1.00 96.25 794 GLY A N 1
ATOM 6204 C CA . GLY A 1 794 ? -22.709 3.072 26.490 1.00 96.25 794 GLY A CA 1
ATOM 6205 C C . GLY A 1 794 ? -21.741 2.306 27.384 1.00 96.25 794 GLY A C 1
ATOM 6206 O O . GLY A 1 794 ? -21.734 2.456 28.605 1.00 96.25 794 GLY A O 1
ATOM 6207 N N . LEU A 1 795 ? -20.925 1.474 26.751 1.00 96.75 795 LEU A N 1
ATOM 6208 C CA . LEU A 1 795 ? -19.800 0.771 27.363 1.00 96.75 795 LEU A CA 1
ATOM 6209 C C . LEU A 1 795 ? -18.534 1.602 27.163 1.00 96.75 795 LEU A C 1
ATOM 6211 O O . LEU A 1 795 ? -18.382 2.202 26.100 1.00 96.75 795 LEU A O 1
ATOM 6215 N N . GLU A 1 796 ? -17.618 1.609 28.128 1.00 96.19 796 GLU A N 1
ATOM 6216 C CA . GLU A 1 796 ? -16.332 2.297 27.974 1.00 96.19 796 GLU A CA 1
ATOM 6217 C C . GLU A 1 796 ? -15.208 1.611 28.751 1.00 96.19 796 GLU A C 1
ATOM 6219 O O . GLU A 1 796 ? -15.412 1.007 29.806 1.00 96.19 796 GLU A O 1
ATOM 6224 N N . ILE A 1 797 ? -14.003 1.668 28.194 1.00 95.44 797 ILE A N 1
ATOM 6225 C CA . ILE A 1 797 ? -12.782 1.119 28.785 1.00 95.44 797 ILE A CA 1
ATOM 6226 C C . ILE A 1 797 ? -11.666 2.157 28.759 1.00 95.44 797 ILE A C 1
ATOM 6228 O O . ILE A 1 797 ? -11.633 3.038 27.899 1.00 95.44 797 ILE A O 1
ATOM 6232 N N . ALA A 1 798 ? -10.699 1.996 29.657 1.00 91.88 798 ALA A N 1
ATOM 6233 C CA . ALA A 1 798 ? -9.410 2.656 29.544 1.00 91.88 798 ALA A CA 1
ATOM 6234 C C . ALA A 1 798 ? -8.276 1.636 29.682 1.00 91.88 798 ALA A C 1
ATOM 6236 O O . ALA A 1 798 ? -8.234 0.861 30.640 1.00 91.88 798 ALA A O 1
ATOM 6237 N N . MET A 1 799 ? -7.342 1.705 28.735 1.00 87.19 799 MET A N 1
ATOM 6238 C CA . MET A 1 799 ? -6.058 1.001 28.665 1.00 87.19 799 MET A CA 1
ATOM 6239 C C . MET A 1 799 ? -6.083 -0.501 28.353 1.00 87.19 799 MET A C 1
ATOM 6241 O O . MET A 1 799 ? -5.110 -0.974 27.777 1.00 87.19 799 MET A O 1
ATOM 6245 N N . GLU A 1 800 ? -7.143 -1.257 28.659 1.00 88.19 800 GLU A N 1
ATOM 6246 C CA . GLU A 1 800 ? -7.099 -2.728 28.541 1.00 88.19 800 GLU A CA 1
ATOM 6247 C C . GLU A 1 800 ? -8.331 -3.349 27.873 1.00 88.19 800 GLU A C 1
ATOM 6249 O O . GLU A 1 800 ? -9.436 -2.809 27.943 1.00 88.19 800 GLU A O 1
ATOM 6254 N N . LYS A 1 801 ? -8.134 -4.505 27.220 1.00 89.62 801 LYS A N 1
ATOM 6255 C CA . LYS A 1 801 ? -9.218 -5.291 26.613 1.00 89.62 801 LYS A CA 1
ATOM 6256 C C . LYS A 1 801 ? -10.116 -5.857 27.714 1.00 89.62 801 LYS A C 1
ATOM 6258 O O . LYS A 1 801 ? -9.636 -6.487 28.654 1.00 89.62 801 LYS A O 1
ATOM 6263 N N . VAL A 1 802 ? -11.429 -5.683 27.580 1.00 91.50 802 VAL A N 1
ATOM 6264 C CA . VAL A 1 802 ? -12.404 -6.101 28.601 1.00 91.50 802 VAL A CA 1
ATOM 6265 C C . VAL A 1 802 ? -13.584 -6.805 27.955 1.00 91.50 802 VAL A C 1
ATOM 6267 O O . VAL A 1 802 ? -14.112 -6.368 26.931 1.00 91.50 802 VAL A O 1
ATOM 6270 N N . THR A 1 803 ? -14.012 -7.900 28.580 1.00 93.75 803 THR A N 1
ATOM 6271 C CA . THR A 1 803 ? -15.261 -8.581 28.253 1.00 93.75 803 THR A CA 1
ATOM 6272 C C . THR A 1 803 ? -16.354 -8.133 29.216 1.00 93.75 803 THR A C 1
ATOM 6274 O O . THR A 1 803 ? -16.205 -8.223 30.435 1.00 93.75 803 THR A O 1
ATOM 6277 N N . TYR A 1 804 ? -17.467 -7.693 28.639 1.00 97.50 804 TYR A N 1
ATOM 6278 C CA . TYR A 1 804 ? -18.726 -7.433 29.316 1.00 97.50 804 TYR A CA 1
ATOM 6279 C C . TYR A 1 804 ? -19.621 -8.647 29.093 1.00 97.50 804 TYR A C 1
ATOM 6281 O O . TYR A 1 804 ? -19.856 -9.049 27.951 1.00 97.50 804 TYR A O 1
ATOM 6289 N N . THR A 1 805 ? -20.129 -9.236 30.170 1.00 95.25 805 THR A N 1
ATOM 6290 C CA . THR A 1 805 ? -21.157 -10.285 30.096 1.00 95.25 805 THR A CA 1
ATOM 6291 C C . THR A 1 805 ? -22.376 -9.894 30.913 1.00 95.25 805 THR A C 1
ATOM 6293 O O . THR A 1 805 ? -22.288 -9.043 31.793 1.00 95.25 805 THR A O 1
ATOM 6296 N N . ASN A 1 806 ? -23.522 -10.515 30.630 1.00 92.50 806 ASN A N 1
ATOM 6297 C CA . ASN A 1 806 ? -24.773 -10.239 31.330 1.00 92.50 806 ASN A CA 1
ATOM 6298 C C . ASN A 1 806 ? -25.160 -8.745 31.300 1.00 92.50 806 ASN A C 1
ATOM 6300 O O . ASN A 1 806 ? -25.627 -8.209 32.304 1.00 92.50 806 ASN A O 1
ATOM 6304 N N . ILE A 1 807 ? -24.947 -8.079 30.158 1.00 96.25 807 ILE A N 1
ATOM 6305 C CA . ILE A 1 807 ? -25.358 -6.686 29.954 1.00 96.25 807 ILE A CA 1
ATOM 6306 C C . ILE A 1 807 ? -26.884 -6.608 30.048 1.00 96.25 807 ILE A C 1
ATOM 6308 O O . ILE A 1 807 ? -27.591 -7.264 29.281 1.00 96.25 807 ILE A O 1
ATOM 6312 N N . ARG A 1 808 ? -27.398 -5.807 30.983 1.00 91.69 808 ARG A N 1
ATOM 6313 C CA . ARG A 1 808 ? -28.833 -5.570 31.179 1.00 91.69 808 ARG A CA 1
ATOM 6314 C C . ARG A 1 808 ? -29.094 -4.082 31.321 1.00 91.69 808 ARG A C 1
ATOM 6316 O O . ARG A 1 808 ? -28.334 -3.383 31.986 1.00 91.69 808 ARG A O 1
ATOM 6323 N N . VAL A 1 809 ? -30.194 -3.621 30.730 1.00 93.38 809 VAL A N 1
ATOM 6324 C CA . VAL A 1 809 ? -30.660 -2.240 30.871 1.00 93.38 809 VAL A CA 1
ATOM 6325 C C . VAL A 1 809 ? -32.131 -2.233 31.263 1.00 93.38 809 VAL A C 1
ATOM 6327 O O . VAL A 1 809 ? -32.948 -2.893 30.623 1.00 93.38 809 VAL A O 1
ATOM 6330 N N . THR A 1 810 ? -32.471 -1.495 32.315 1.00 92.44 810 THR A N 1
ATOM 6331 C CA . THR A 1 810 ? -33.845 -1.303 32.799 1.00 92.44 810 THR A CA 1
ATOM 6332 C C . THR A 1 810 ? -34.049 0.150 33.251 1.00 92.44 810 THR A C 1
ATOM 6334 O O . THR A 1 810 ? -33.135 0.972 33.177 1.00 92.44 810 THR A O 1
ATOM 6337 N N . LYS A 1 811 ? -35.255 0.482 33.727 1.00 93.12 811 LYS A N 1
ATOM 6338 C CA . LYS A 1 811 ? -35.551 1.760 34.405 1.00 93.12 811 LYS A CA 1
ATOM 6339 C C . LYS A 1 811 ? -35.740 1.599 35.917 1.00 93.12 811 LYS A C 1
ATOM 6341 O O . LYS A 1 811 ? -36.071 2.563 36.602 1.00 93.12 811 LYS A O 1
ATOM 6346 N N . GLU A 1 812 ? -35.593 0.385 36.438 1.00 91.44 812 GLU A N 1
ATOM 6347 C CA . GLU A 1 812 ? -35.865 0.079 37.840 1.00 91.44 812 GLU A CA 1
ATOM 6348 C C . GLU A 1 812 ? -34.634 0.361 38.697 1.00 91.44 812 GLU A C 1
ATOM 6350 O O . GLU A 1 812 ? -33.501 0.061 38.311 1.00 91.44 812 GLU A O 1
ATOM 6355 N N . LYS A 1 813 ? -34.858 0.947 39.877 1.00 88.94 813 LYS A N 1
ATOM 6356 C CA . LYS A 1 813 ? -33.785 1.179 40.841 1.00 88.94 813 LYS A CA 1
ATOM 6357 C C . LYS A 1 813 ? -33.293 -0.175 41.372 1.00 88.94 813 LYS A C 1
ATOM 6359 O O . LYS A 1 813 ? -34.130 -0.985 41.765 1.00 88.94 813 LYS A O 1
ATOM 6364 N N . PRO A 1 814 ? -31.975 -0.438 41.400 1.00 85.81 814 PRO A N 1
ATOM 6365 C CA . PRO A 1 814 ? -31.454 -1.732 41.819 1.00 85.81 814 PRO A CA 1
ATOM 6366 C C . PRO A 1 814 ? -31.618 -1.938 43.329 1.00 85.81 814 PRO A C 1
ATOM 6368 O O . PRO A 1 814 ? -31.432 -1.009 44.119 1.00 85.81 814 PRO A O 1
ATOM 6371 N N . GLU A 1 815 ? -31.898 -3.176 43.735 1.00 83.31 815 GLU A N 1
ATOM 6372 C CA . GLU A 1 815 ? -31.798 -3.598 45.133 1.00 83.31 815 GLU A CA 1
ATOM 6373 C C . GLU A 1 815 ? -30.331 -3.915 45.462 1.00 83.31 815 GLU A C 1
ATOM 6375 O O . GLU A 1 815 ? -29.771 -4.895 44.970 1.00 83.31 815 GLU A O 1
ATOM 6380 N N . LEU A 1 816 ? -29.691 -3.065 46.270 1.00 81.56 816 LEU A N 1
ATOM 6381 C CA . LEU A 1 816 ? -28.282 -3.193 46.660 1.00 81.56 816 LEU A CA 1
ATOM 6382 C C . LEU A 1 816 ? -28.151 -3.400 48.173 1.00 81.56 816 LEU A C 1
ATOM 6384 O O . LEU A 1 816 ? -28.866 -2.781 48.961 1.00 81.56 816 LEU A O 1
ATOM 6388 N N . GLN A 1 817 ? -27.216 -4.257 48.583 1.00 77.25 817 GLN A N 1
ATOM 6389 C CA . GLN A 1 817 ? -26.953 -4.560 49.994 1.00 77.25 817 GLN A CA 1
ATOM 6390 C C . GLN A 1 817 ? -25.890 -3.620 50.580 1.00 77.25 817 GLN A C 1
ATOM 6392 O O . GLN A 1 817 ? -24.972 -3.206 49.883 1.00 77.25 817 GLN A O 1
ATOM 6397 N N . TYR A 1 818 ? -25.939 -3.322 51.878 1.00 68.06 818 TYR A N 1
ATOM 6398 C CA . TYR A 1 818 ? -24.816 -2.662 52.558 1.00 68.06 818 TYR A CA 1
ATOM 6399 C C . TYR A 1 818 ? -23.776 -3.709 52.973 1.00 68.06 818 TYR A C 1
ATOM 6401 O O . TYR A 1 818 ? -24.132 -4.719 53.582 1.00 68.06 818 TYR A O 1
ATOM 6409 N N . ARG A 1 819 ? -22.490 -3.485 52.668 1.00 61.28 819 ARG A N 1
ATOM 6410 C CA . ARG A 1 819 ? -21.420 -4.406 53.086 1.00 61.28 819 ARG A CA 1
ATOM 6411 C C . ARG A 1 819 ? -21.048 -4.159 54.549 1.00 61.28 819 ARG A C 1
ATOM 6413 O O . ARG A 1 819 ? -20.673 -3.048 54.919 1.00 61.28 819 ARG A O 1
ATOM 6420 N N . ILE A 1 820 ? -21.128 -5.202 55.372 1.00 57.69 820 ILE A N 1
ATOM 6421 C CA . ILE A 1 820 ? -20.694 -5.172 56.775 1.00 57.69 820 ILE A CA 1
ATOM 6422 C C . ILE A 1 820 ? -19.179 -5.458 56.821 1.00 57.69 820 ILE A C 1
ATOM 6424 O O . ILE A 1 820 ? -18.699 -6.358 56.138 1.00 57.69 820 ILE A O 1
ATOM 6428 N N . ASN A 1 821 ? -18.424 -4.643 57.564 1.00 56.31 821 ASN A N 1
ATOM 6429 C CA . ASN A 1 821 ? -16.954 -4.596 57.569 1.00 56.31 821 ASN A CA 1
ATOM 6430 C C . ASN A 1 821 ? -16.304 -5.931 58.016 1.00 56.31 821 ASN A C 1
ATOM 6432 O O . ASN A 1 821 ? -16.638 -6.451 59.079 1.00 56.31 821 ASN A O 1
ATOM 6436 N N . GLU A 1 822 ? -15.340 -6.452 57.243 1.00 53.69 822 GLU A N 1
ATOM 6437 C CA . GLU A 1 822 ? -14.646 -7.741 57.465 1.00 53.69 822 GLU A CA 1
ATOM 6438 C C . GLU A 1 822 ? -13.813 -7.798 58.759 1.00 53.69 822 GLU A C 1
ATOM 6440 O O . GLU A 1 822 ? -13.424 -8.879 59.207 1.00 53.69 822 GLU A O 1
ATOM 6445 N N . SER A 1 823 ? -13.559 -6.647 59.389 1.00 61.12 823 SER A N 1
ATOM 6446 C CA . SER A 1 823 ? -12.840 -6.559 60.663 1.00 61.12 823 SER A CA 1
ATOM 6447 C C . SER A 1 823 ? -13.581 -7.220 61.831 1.00 61.12 823 SER A C 1
ATOM 6449 O O . SER A 1 823 ? -12.950 -7.559 62.832 1.00 61.12 823 SER A O 1
ATOM 6451 N N . TRP A 1 824 ? -14.897 -7.420 61.726 1.00 68.19 824 TRP A N 1
ATOM 6452 C CA . TRP A 1 824 ? -15.735 -7.966 62.794 1.00 68.19 824 TRP A CA 1
ATOM 6453 C C . TRP A 1 824 ? -16.030 -9.459 62.598 1.00 68.19 824 TRP A C 1
ATOM 6455 O O . TRP A 1 824 ? -16.479 -9.891 61.539 1.00 68.19 824 TRP A O 1
ATOM 6465 N N . ASP A 1 825 ? -15.828 -10.258 63.649 1.00 70.44 825 ASP A N 1
ATOM 6466 C CA . ASP A 1 825 ? -16.302 -11.639 63.708 1.00 70.44 825 ASP A CA 1
ATOM 6467 C C . ASP A 1 825 ? -17.782 -11.675 64.083 1.00 70.44 825 ASP A C 1
ATOM 6469 O O . ASP A 1 825 ? -18.147 -11.546 65.254 1.00 70.44 825 ASP A O 1
ATOM 6473 N N . LEU A 1 826 ? -18.630 -11.864 63.076 1.00 67.44 826 LEU A N 1
ATOM 6474 C CA . LEU A 1 826 ? -20.074 -12.011 63.253 1.00 67.44 826 LEU A CA 1
ATOM 6475 C C . LEU A 1 826 ? -20.536 -13.471 63.191 1.00 67.44 826 LEU A C 1
ATOM 6477 O O . LEU A 1 826 ? -21.738 -13.725 63.223 1.00 67.44 826 LEU A O 1
ATOM 6481 N N . SER A 1 827 ? -19.615 -14.442 63.130 1.00 66.25 827 SER A N 1
ATOM 6482 C CA . SER A 1 827 ? -19.965 -15.866 62.984 1.00 66.25 827 SER A CA 1
ATOM 6483 C C . SER A 1 827 ? -20.830 -16.407 64.128 1.00 66.25 827 SER A C 1
ATOM 6485 O O . SER A 1 827 ? -21.524 -17.403 63.946 1.00 66.25 827 SER A O 1
ATOM 6487 N N . LYS A 1 828 ? -20.824 -15.729 65.283 1.00 75.12 828 LYS A N 1
ATOM 6488 C CA . LYS A 1 828 ? -21.609 -16.069 66.477 1.00 75.12 828 LYS A CA 1
ATOM 6489 C C . LYS A 1 828 ? -22.620 -14.989 66.869 1.00 75.12 828 LYS A C 1
ATOM 6491 O O . LYS A 1 828 ? -23.104 -14.982 68.001 1.00 75.12 828 LYS A O 1
ATOM 6496 N N . LEU A 1 829 ? -22.989 -14.097 65.944 1.00 73.69 829 LEU A N 1
ATOM 6497 C CA . LEU A 1 829 ? -23.968 -13.039 66.217 1.00 73.69 829 LEU A CA 1
ATOM 6498 C C . LEU A 1 829 ? -25.330 -13.614 66.645 1.00 73.69 829 LEU A C 1
ATOM 6500 O O . LEU A 1 829 ? -25.968 -13.058 67.532 1.00 73.69 829 LEU A O 1
ATOM 6504 N N . SER A 1 830 ? -25.749 -14.757 66.086 1.00 70.12 830 SER A N 1
ATOM 6505 C CA . SER A 1 830 ? -26.974 -15.466 66.498 1.00 70.12 830 SER A CA 1
ATOM 6506 C C . SER A 1 830 ? -26.927 -15.995 67.936 1.00 70.12 830 SER A C 1
ATOM 6508 O O . SER A 1 830 ? -27.971 -16.240 68.529 1.00 70.12 830 SER A O 1
ATOM 6510 N N . GLU A 1 831 ? -25.730 -16.161 68.501 1.00 76.94 831 GLU A N 1
ATOM 6511 C CA . GLU A 1 831 ? -25.500 -16.505 69.910 1.00 76.94 831 GLU A CA 1
ATOM 6512 C C . GLU A 1 831 ? -25.326 -15.247 70.786 1.00 76.94 831 GLU A C 1
ATOM 6514 O O . GLU A 1 831 ? -24.956 -15.350 71.954 1.00 76.94 831 GLU A O 1
ATOM 6519 N N . GLY A 1 832 ? -25.530 -14.050 70.221 1.00 78.06 832 GLY A N 1
ATOM 6520 C CA . GLY A 1 832 ? -25.315 -12.770 70.894 1.00 78.06 832 GLY A CA 1
ATOM 6521 C C . GLY A 1 832 ? -23.840 -12.416 71.102 1.00 78.06 832 GLY A C 1
ATOM 6522 O O . GLY A 1 832 ? -23.548 -11.598 71.971 1.00 78.06 832 GLY A O 1
ATOM 6523 N N . LYS A 1 833 ? -22.906 -13.026 70.355 1.00 82.06 833 LYS A N 1
ATOM 6524 C CA . LYS A 1 833 ? -21.456 -12.838 70.527 1.00 82.06 833 LYS A CA 1
ATOM 6525 C C . LYS A 1 833 ? -20.809 -12.215 69.299 1.00 82.06 833 LYS A C 1
ATOM 6527 O O . LYS A 1 833 ? -20.943 -12.730 68.191 1.00 82.06 833 LYS A O 1
ATOM 6532 N N . VAL A 1 834 ? -20.057 -11.139 69.514 1.00 80.88 834 VAL A N 1
ATOM 6533 C CA . VAL A 1 834 ? -19.325 -10.420 68.467 1.00 80.88 834 VAL A CA 1
ATOM 6534 C C . VAL A 1 834 ? -17.951 -10.004 68.983 1.00 80.88 834 VAL A C 1
ATOM 6536 O O . VAL A 1 834 ? -17.816 -9.514 70.104 1.00 80.88 834 VAL A O 1
ATOM 6539 N N . SER A 1 835 ? -16.919 -10.164 68.156 1.00 78.56 835 SER A N 1
ATOM 6540 C CA . SER A 1 835 ? -15.558 -9.730 68.492 1.00 78.56 835 SER A CA 1
ATOM 6541 C C . SER A 1 835 ? -14.883 -9.022 67.329 1.00 78.56 835 SER A C 1
ATOM 6543 O O . SER A 1 835 ? -14.974 -9.476 66.190 1.00 78.56 835 SER A O 1
ATOM 6545 N N . LEU A 1 836 ? -14.148 -7.952 67.618 1.00 77.81 836 LEU A N 1
ATOM 6546 C CA . LEU A 1 836 ? -13.281 -7.299 66.641 1.00 77.81 836 LEU A CA 1
ATOM 6547 C C . LEU A 1 836 ? -12.022 -8.159 66.423 1.00 77.81 836 LEU A C 1
ATOM 6549 O O . LEU A 1 836 ? -11.351 -8.504 67.392 1.00 77.81 836 LEU A O 1
ATOM 6553 N N . ARG A 1 837 ? -11.720 -8.562 65.179 1.00 62.09 837 ARG A N 1
ATOM 6554 C CA . ARG A 1 837 ? -10.648 -9.535 64.892 1.00 62.09 837 ARG A CA 1
ATOM 6555 C C . ARG A 1 837 ? -9.253 -8.916 64.910 1.00 62.09 837 ARG A C 1
ATOM 6557 O O . ARG A 1 837 ? -8.401 -9.477 65.576 1.00 62.09 837 ARG A O 1
ATOM 6564 N N . ASN A 1 838 ? -9.019 -7.816 64.181 1.00 59.44 838 ASN A N 1
ATOM 6565 C CA . ASN A 1 838 ? -7.682 -7.220 63.972 1.00 59.44 838 ASN A CA 1
ATOM 6566 C C . ASN A 1 838 ? -7.741 -5.736 63.525 1.00 59.44 838 ASN A C 1
ATOM 6568 O O . ASN A 1 838 ? -7.001 -5.329 62.633 1.00 59.44 838 ASN A O 1
ATOM 6572 N N . ALA A 1 839 ? -8.642 -4.920 64.080 1.00 59.53 839 ALA A N 1
ATOM 6573 C CA . ALA A 1 839 ? -8.710 -3.494 63.739 1.00 59.53 839 ALA A CA 1
ATOM 6574 C C . ALA A 1 839 ? -8.596 -2.601 64.976 1.00 59.53 839 ALA A C 1
ATOM 6576 O O . ALA A 1 839 ? -9.083 -2.944 66.052 1.00 59.53 839 ALA A O 1
ATOM 6577 N N . ILE A 1 840 ? -7.959 -1.450 64.778 1.00 65.94 840 ILE A N 1
ATOM 6578 C CA . ILE A 1 840 ? -7.927 -0.314 65.698 1.00 65.94 840 ILE A CA 1
ATOM 6579 C C . ILE A 1 840 ? -8.995 0.657 65.181 1.00 65.94 840 ILE A C 1
ATOM 6581 O O . ILE A 1 840 ? -9.085 0.849 63.970 1.00 65.94 840 ILE A O 1
ATOM 6585 N N . ASP A 1 841 ? -9.829 1.206 66.063 1.00 74.31 841 ASP A N 1
ATOM 6586 C CA . ASP A 1 841 ? -10.883 2.176 65.721 1.00 74.31 841 ASP A CA 1
ATOM 6587 C C . ASP A 1 841 ? -11.865 1.676 64.648 1.00 74.31 841 ASP A C 1
ATOM 6589 O O . ASP A 1 841 ? -11.854 2.094 63.490 1.00 74.31 841 ASP A O 1
ATOM 6593 N N . SER A 1 842 ? -12.748 0.753 65.029 1.00 78.38 842 SER A N 1
ATOM 6594 C CA . SER A 1 842 ? -13.712 0.154 64.105 1.00 78.38 842 SER A CA 1
ATOM 6595 C C . SER A 1 842 ? -15.140 0.267 64.607 1.00 78.38 842 SER A C 1
ATOM 6597 O O . SER A 1 842 ? -15.403 0.202 65.805 1.00 78.38 842 SER A O 1
ATOM 6599 N N . SER A 1 843 ? -16.076 0.368 63.665 1.00 81.50 843 SER A N 1
ATOM 6600 C CA . SER A 1 843 ? -17.507 0.283 63.932 1.00 81.50 843 SER A CA 1
ATOM 6601 C C . SER A 1 843 ? -18.192 -0.708 62.993 1.00 81.50 843 SER A C 1
ATOM 6603 O O . SER A 1 843 ? -17.728 -0.952 61.876 1.00 81.50 843 SER A O 1
ATOM 6605 N N . ALA A 1 844 ? -19.296 -1.286 63.462 1.00 75.25 844 ALA A N 1
ATOM 6606 C CA . ALA A 1 844 ? -20.174 -2.160 62.694 1.00 75.25 844 ALA A CA 1
ATOM 6607 C C . ALA A 1 844 ? -21.633 -1.827 63.004 1.00 75.25 844 ALA A C 1
ATOM 6609 O O . ALA A 1 844 ? -22.023 -1.760 64.164 1.00 75.25 844 ALA A O 1
ATOM 6610 N N . MET A 1 845 ? -22.462 -1.641 61.979 1.00 80.44 845 MET A N 1
ATOM 6611 C CA . MET A 1 845 ? -23.897 -1.427 62.180 1.00 80.44 845 MET A CA 1
ATOM 6612 C C . MET A 1 845 ? -24.597 -2.764 62.437 1.00 80.44 845 MET A C 1
ATOM 6614 O O . MET A 1 845 ? -24.430 -3.702 61.663 1.00 80.44 845 MET A O 1
ATOM 6618 N N . LEU A 1 846 ? -25.386 -2.840 63.512 1.00 69.12 846 LEU A N 1
ATOM 6619 C CA . LEU A 1 846 ? -26.195 -4.018 63.851 1.00 69.12 846 LEU A CA 1
ATOM 6620 C C . LEU A 1 846 ? -27.616 -3.899 63.302 1.00 69.12 846 LEU A C 1
ATOM 6622 O O . LEU A 1 846 ? -28.212 -4.894 62.898 1.00 69.12 846 LEU A O 1
ATOM 6626 N N . TRP A 1 847 ? -28.146 -2.675 63.252 1.00 69.81 847 TRP A N 1
ATOM 6627 C CA . TRP A 1 847 ? -29.455 -2.372 62.685 1.00 69.81 847 TRP A CA 1
ATOM 6628 C C . TRP A 1 847 ? -29.359 -1.376 61.541 1.00 69.81 847 TRP A C 1
ATOM 6630 O O . TRP A 1 847 ? -28.635 -0.387 61.611 1.00 69.81 847 TRP A O 1
ATOM 6640 N N . THR A 1 848 ? -30.166 -1.622 60.513 1.00 61.91 848 THR A N 1
ATOM 6641 C CA . THR A 1 848 ? -30.251 -0.816 59.287 1.00 61.91 848 THR A CA 1
ATOM 6642 C C . THR A 1 848 ? -31.544 -0.001 59.187 1.00 61.91 848 THR A C 1
ATOM 6644 O O . THR A 1 848 ? -31.789 0.654 58.178 1.00 61.91 848 THR A O 1
ATOM 6647 N N . LYS A 1 849 ? -32.406 -0.042 60.216 1.00 74.75 849 LYS A N 1
ATOM 6648 C CA . LYS A 1 849 ? -33.655 0.732 60.270 1.00 74.75 849 LYS A CA 1
ATOM 6649 C C . LYS A 1 849 ? -33.555 1.845 61.301 1.00 74.75 849 LYS A C 1
ATOM 6651 O O . LYS A 1 849 ? -33.254 1.589 62.463 1.00 74.75 849 LYS A O 1
ATOM 6656 N N . TYR A 1 850 ? -33.894 3.052 60.869 1.00 81.81 850 TYR A N 1
ATOM 6657 C CA . TYR A 1 850 ? -34.010 4.226 61.722 1.00 81.81 850 TYR A CA 1
ATOM 6658 C C . TYR A 1 850 ? -35.185 4.094 62.702 1.00 81.81 850 TYR A C 1
ATOM 6660 O O . TYR A 1 850 ? -36.321 3.813 62.304 1.00 81.81 850 TYR A O 1
ATOM 6668 N N . ARG A 1 851 ? -34.921 4.314 63.994 1.00 84.50 851 ARG A N 1
ATOM 6669 C CA . ARG A 1 851 ? -35.914 4.262 65.078 1.00 84.50 851 ARG A CA 1
ATOM 6670 C C . ARG A 1 851 ? -35.795 5.496 65.967 1.00 84.50 851 ARG A C 1
ATOM 6672 O O . ARG A 1 851 ? -34.690 5.927 66.278 1.00 84.50 851 ARG A O 1
ATOM 6679 N N . SER A 1 852 ? -36.928 6.027 66.421 1.00 88.00 852 SER A N 1
ATOM 6680 C CA . SER A 1 852 ? -36.968 7.108 67.420 1.00 88.00 852 SER A CA 1
ATOM 6681 C C . SER A 1 852 ? -36.730 6.610 68.850 1.00 88.00 852 SER A C 1
ATOM 6683 O O . SER A 1 852 ? -36.464 7.408 69.744 1.00 88.00 852 SER A O 1
ATOM 6685 N N . ARG A 1 853 ? -36.814 5.292 69.080 1.00 90.38 853 ARG A N 1
ATOM 6686 C CA . ARG A 1 853 ? -36.502 4.654 70.358 1.00 90.38 853 ARG A CA 1
ATOM 6687 C C . ARG A 1 853 ? -35.766 3.338 70.141 1.00 90.38 853 ARG A C 1
ATOM 6689 O O . ARG A 1 853 ? -36.227 2.519 69.351 1.00 90.38 853 ARG A O 1
ATOM 6696 N N . ILE A 1 854 ? -34.646 3.151 70.834 1.00 90.69 854 ILE A N 1
ATOM 6697 C CA . ILE A 1 854 ? -33.839 1.927 70.815 1.00 90.69 854 ILE A CA 1
ATOM 6698 C C . ILE A 1 854 ? -33.300 1.676 72.220 1.00 90.69 854 ILE A C 1
ATOM 6700 O O . ILE A 1 854 ? -32.749 2.578 72.845 1.00 90.69 854 ILE A O 1
ATOM 6704 N N . TYR A 1 855 ? -33.414 0.443 72.694 1.00 90.50 855 TYR A N 1
ATOM 6705 C CA . TYR A 1 855 ? -32.714 -0.047 73.872 1.00 90.50 855 TYR A CA 1
ATOM 6706 C C . TYR A 1 855 ? -31.658 -1.063 73.446 1.00 90.50 855 TYR A C 1
ATOM 6708 O O . TYR A 1 855 ? -32.012 -2.055 72.820 1.00 90.50 855 TYR A O 1
ATOM 6716 N N . LEU A 1 856 ? -30.393 -0.812 73.778 1.00 92.38 856 LEU A N 1
ATOM 6717 C CA . LEU A 1 856 ? -29.217 -1.626 73.472 1.00 92.38 856 LEU A CA 1
ATOM 6718 C C . LEU A 1 856 ? -28.649 -2.196 74.772 1.00 92.38 856 LEU A C 1
ATOM 6720 O O . LEU A 1 856 ? -28.500 -1.465 75.748 1.00 92.38 856 LEU A O 1
ATOM 6724 N N . SER A 1 857 ? -28.292 -3.475 74.784 1.00 91.75 857 SER A N 1
ATOM 6725 C CA . SER A 1 857 ? -27.615 -4.120 75.911 1.00 91.75 857 SER A CA 1
ATOM 6726 C C . SER A 1 857 ? -26.577 -5.113 75.405 1.00 91.75 857 SER A C 1
ATOM 6728 O O . SER A 1 857 ? -26.802 -5.799 74.408 1.00 91.75 857 SER A O 1
ATOM 6730 N N . ALA A 1 858 ? -25.415 -5.144 76.048 1.00 92.88 858 ALA A N 1
ATOM 6731 C CA . ALA A 1 858 ? -24.386 -6.153 75.843 1.00 92.88 858 ALA A CA 1
ATOM 6732 C C . ALA A 1 858 ? -23.490 -6.225 77.077 1.00 92.88 858 ALA A C 1
ATOM 6734 O O . ALA A 1 858 ? -23.299 -5.233 77.779 1.00 92.88 858 ALA A O 1
ATOM 6735 N N . ASN A 1 859 ? -22.856 -7.369 77.290 1.00 93.00 859 ASN A N 1
ATOM 6736 C CA . ASN A 1 859 ? -21.719 -7.453 78.185 1.00 93.00 859 ASN A CA 1
ATOM 6737 C C . ASN A 1 859 ? -20.441 -7.127 77.408 1.00 93.00 859 ASN A C 1
ATOM 6739 O O . ASN A 1 859 ? -20.108 -7.806 76.433 1.00 93.00 859 ASN A O 1
ATOM 6743 N N . VAL A 1 860 ? -19.734 -6.087 77.838 1.00 92.06 860 VAL A N 1
ATOM 6744 C CA . VAL A 1 860 ? -18.551 -5.553 77.158 1.00 92.06 860 VAL A CA 1
ATOM 6745 C C . VAL A 1 860 ? -17.285 -5.943 77.913 1.00 92.06 860 VAL A C 1
ATOM 6747 O O . VAL A 1 860 ? -17.143 -5.636 79.096 1.00 92.06 860 VAL A O 1
ATOM 6750 N N . THR A 1 861 ? -16.340 -6.582 77.227 1.00 87.56 861 THR A N 1
ATOM 6751 C CA . THR A 1 861 ? -15.000 -6.855 77.768 1.00 87.56 861 THR A CA 1
ATOM 6752 C C . THR A 1 861 ? -14.011 -5.821 77.237 1.00 87.56 861 THR A C 1
ATOM 6754 O O . THR A 1 861 ? -13.919 -5.609 76.025 1.00 87.56 861 THR A O 1
ATOM 6757 N N . LEU A 1 862 ? -13.235 -5.223 78.141 1.00 82.75 862 LEU A N 1
ATOM 6758 C CA . LEU A 1 862 ? -12.127 -4.324 77.830 1.00 82.75 862 LEU A CA 1
ATOM 6759 C C . LEU A 1 862 ? -10.826 -5.084 78.097 1.00 82.75 862 LEU A C 1
ATOM 6761 O O . LEU A 1 862 ? -10.487 -5.370 79.244 1.00 82.75 862 LEU A O 1
ATOM 6765 N N . VAL A 1 863 ? -10.113 -5.462 77.038 1.00 67.50 863 VAL A N 1
ATOM 6766 C CA . VAL A 1 863 ? -8.825 -6.152 77.187 1.00 67.50 863 VAL A CA 1
ATOM 6767 C C . VAL A 1 863 ? -7.788 -5.146 77.707 1.00 67.50 863 VAL A C 1
ATOM 6769 O O . VAL A 1 863 ? -7.686 -4.066 77.121 1.00 67.50 863 VAL A O 1
ATOM 6772 N N . PRO A 1 864 ? -7.016 -5.470 78.765 1.00 65.06 864 PRO A N 1
ATOM 6773 C CA . PRO A 1 864 ? -5.937 -4.609 79.239 1.00 65.06 864 PRO A CA 1
ATOM 6774 C C . PRO A 1 864 ? -4.952 -4.308 78.109 1.00 65.06 864 PRO A C 1
ATOM 6776 O O . PRO A 1 864 ? -4.440 -5.223 77.459 1.00 65.06 864 PRO A O 1
ATOM 6779 N N . PHE A 1 865 ? -4.694 -3.028 77.866 1.00 65.12 865 PHE A N 1
ATOM 6780 C CA . PHE A 1 865 ? -3.813 -2.565 76.802 1.00 65.12 865 PHE A CA 1
ATOM 6781 C C . PHE A 1 865 ? -3.017 -1.348 77.281 1.00 65.12 865 PHE A C 1
ATOM 6783 O O . PHE A 1 865 ? -3.383 -0.707 78.260 1.00 65.12 865 PHE A O 1
ATOM 6790 N N . VAL A 1 866 ? -1.912 -1.024 76.608 1.00 72.06 866 VAL A N 1
ATOM 6791 C CA . VAL A 1 866 ? -0.985 0.050 77.028 1.00 72.06 866 VAL A CA 1
ATOM 6792 C C . VAL A 1 866 ? -1.522 1.473 76.802 1.00 72.06 866 VAL A C 1
ATOM 6794 O O . VAL A 1 866 ? -0.831 2.445 77.090 1.00 72.06 866 VAL A O 1
ATOM 6797 N N . MET A 1 867 ? -2.738 1.612 76.272 1.00 78.38 867 MET A N 1
ATOM 6798 C CA . MET A 1 867 ? -3.403 2.886 75.990 1.00 78.38 867 MET A CA 1
ATOM 6799 C C . MET A 1 867 ? -4.901 2.798 76.282 1.00 78.38 867 MET A C 1
ATOM 6801 O O . MET A 1 867 ? -5.448 1.705 76.404 1.00 78.38 867 MET A O 1
ATOM 6805 N N . ASP A 1 868 ? -5.556 3.956 76.344 1.00 84.31 868 ASP A N 1
ATOM 6806 C CA . ASP A 1 868 ? -6.998 4.094 76.539 1.00 84.31 868 ASP A CA 1
ATOM 6807 C C . ASP A 1 868 ? -7.817 3.246 75.561 1.00 84.31 868 ASP A C 1
ATOM 6809 O O . ASP A 1 868 ? -7.834 3.549 74.368 1.00 84.31 868 ASP A O 1
ATOM 6813 N N . VAL A 1 869 ? -8.581 2.273 76.056 1.00 86.56 869 VAL A N 1
ATOM 6814 C CA . VAL A 1 869 ? -9.473 1.442 75.229 1.00 86.56 869 VAL A CA 1
ATOM 6815 C C . VAL A 1 869 ? -10.932 1.797 75.458 1.00 86.56 869 VAL A C 1
ATOM 6817 O O . VAL A 1 869 ? -1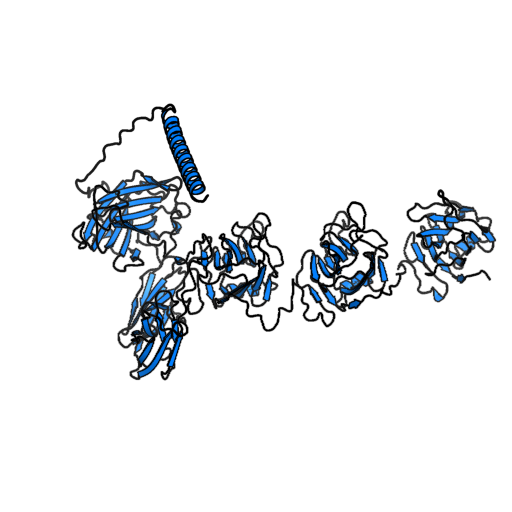1.380 1.936 76.595 1.00 86.56 869 VAL A O 1
ATOM 6820 N N . ARG A 1 870 ? -11.696 1.934 74.371 1.00 90.81 870 ARG A N 1
ATOM 6821 C CA . ARG A 1 870 ? -13.125 2.279 74.413 1.00 90.81 870 ARG A CA 1
ATOM 6822 C C . ARG A 1 870 ? -13.911 1.202 73.704 1.00 90.81 870 ARG A C 1
ATOM 6824 O O . ARG A 1 870 ? -13.556 0.824 72.595 1.00 90.81 870 ARG A O 1
ATOM 6831 N N . THR A 1 871 ? -14.982 0.709 74.306 1.00 91.69 871 THR A N 1
ATOM 6832 C CA . THR A 1 871 ? -15.884 -0.247 73.652 1.00 91.69 871 THR A CA 1
ATOM 6833 C C . THR A 1 871 ? -17.320 0.053 74.052 1.00 91.69 871 THR A C 1
ATOM 6835 O O . THR A 1 871 ? -17.602 0.323 75.219 1.00 91.69 871 THR A O 1
ATOM 6838 N N . GLY A 1 872 ? -18.230 0.043 73.081 1.00 93.50 872 GLY A N 1
ATOM 6839 C CA . GLY A 1 872 ? -19.639 0.307 73.337 1.00 93.50 872 GLY A CA 1
ATOM 6840 C C . GLY A 1 872 ? -20.470 0.437 72.067 1.00 93.50 872 GLY A C 1
ATOM 6841 O O . GLY A 1 872 ? -20.205 -0.225 71.062 1.00 93.50 872 GLY A O 1
ATOM 6842 N N . PHE A 1 873 ? -21.492 1.285 72.126 1.00 94.81 873 PHE A N 1
ATOM 6843 C CA . PHE A 1 873 ? -22.516 1.389 71.094 1.00 94.81 873 PHE A CA 1
ATOM 6844 C C . PHE A 1 873 ? -22.410 2.672 70.284 1.00 94.81 873 PHE A C 1
ATOM 6846 O O . PHE A 1 873 ? -22.178 3.754 70.822 1.00 94.81 873 PHE A O 1
ATOM 6853 N N . ARG A 1 874 ? -22.670 2.545 68.986 1.00 93.25 874 ARG A N 1
ATOM 6854 C CA . ARG A 1 874 ? -22.724 3.639 68.022 1.00 93.25 874 ARG A CA 1
ATOM 6855 C C . ARG A 1 874 ? -24.163 3.921 67.621 1.00 93.25 874 ARG A C 1
ATOM 6857 O O . ARG A 1 874 ? -24.882 3.001 67.247 1.00 93.25 874 ARG A O 1
ATOM 6864 N N . LEU A 1 875 ? -24.551 5.188 67.623 1.00 93.88 875 LEU A N 1
ATOM 6865 C CA . LEU A 1 875 ? -25.814 5.681 67.082 1.00 93.88 875 LEU A CA 1
ATOM 6866 C C . LEU A 1 875 ? -25.534 6.619 65.908 1.00 93.88 875 LEU A C 1
ATOM 6868 O O . LEU A 1 875 ? -24.654 7.474 66.015 1.00 93.88 875 LEU A O 1
ATOM 6872 N N . VAL A 1 876 ? -26.274 6.466 64.808 1.00 90.44 876 VAL A N 1
ATOM 6873 C CA . VAL A 1 876 ? -26.149 7.309 63.605 1.00 90.44 876 VAL A CA 1
ATOM 6874 C C . VAL A 1 876 ? -27.527 7.776 63.150 1.00 90.44 876 VAL A C 1
ATOM 6876 O O . VAL A 1 876 ? -28.400 6.934 62.949 1.00 90.44 876 VAL A O 1
ATOM 6879 N N . ASP A 1 877 ? -27.735 9.082 62.976 1.00 89.00 877 ASP A N 1
ATOM 6880 C CA . ASP A 1 877 ? -29.008 9.628 62.480 1.00 89.00 877 ASP A CA 1
ATOM 6881 C C . ASP A 1 877 ? -29.086 9.701 60.940 1.00 89.00 877 ASP A C 1
ATOM 6883 O O . ASP A 1 877 ? -28.172 9.301 60.214 1.00 89.00 877 ASP A O 1
ATOM 6887 N N . GLU A 1 878 ? -30.219 10.175 60.420 1.00 83.81 878 GLU A N 1
ATOM 6888 C CA . GLU A 1 878 ? -30.478 10.315 58.977 1.00 83.81 878 GLU A CA 1
ATOM 6889 C C . GLU A 1 878 ? -29.594 11.376 58.296 1.00 83.81 878 GLU A C 1
ATOM 6891 O O . GLU A 1 878 ? -29.459 11.380 57.073 1.00 83.81 878 GLU A O 1
ATOM 6896 N N . LYS A 1 879 ? -28.980 12.272 59.077 1.00 82.12 879 LYS A N 1
ATOM 6897 C CA . LYS A 1 879 ? -28.094 13.342 58.600 1.00 82.12 879 LYS A CA 1
ATOM 6898 C C . LYS A 1 879 ? -26.620 12.931 58.635 1.00 82.12 879 LYS A C 1
ATOM 6900 O O . LYS A 1 879 ? -25.784 13.651 58.097 1.00 82.12 879 LYS A O 1
ATOM 6905 N N . GLY A 1 880 ? -26.297 11.785 59.236 1.00 79.25 880 GLY A N 1
ATOM 6906 C CA . GLY A 1 880 ? -24.928 11.300 59.412 1.00 79.25 880 GLY A CA 1
ATOM 6907 C C . GLY A 1 880 ? -24.246 11.797 60.691 1.00 79.25 880 GLY A C 1
ATOM 6908 O O . GLY A 1 880 ? -23.030 11.652 60.816 1.00 79.25 880 GLY A O 1
ATOM 6909 N N . ASN A 1 881 ? -24.999 12.364 61.639 1.00 88.00 881 ASN A N 1
ATOM 6910 C CA . ASN A 1 881 ? -24.507 12.682 62.977 1.00 88.00 881 ASN A CA 1
ATOM 6911 C C . ASN A 1 881 ? -24.301 11.396 63.779 1.00 88.00 881 ASN A C 1
ATOM 6913 O O . ASN A 1 881 ? -25.090 10.455 63.675 1.00 88.00 881 ASN A O 1
ATOM 6917 N N . ILE A 1 882 ? -23.254 11.361 64.600 1.00 93.31 882 ILE A N 1
ATOM 6918 C CA . ILE A 1 882 ? -22.813 10.149 65.293 1.00 93.31 882 ILE A CA 1
ATOM 6919 C C . ILE A 1 882 ? -22.714 10.398 66.795 1.00 93.31 882 ILE A C 1
ATOM 6921 O O . ILE A 1 882 ? -22.112 11.386 67.210 1.00 93.31 882 ILE A O 1
ATOM 6925 N N . ALA A 1 883 ? -23.201 9.451 67.598 1.00 94.44 883 ALA A N 1
ATOM 6926 C CA . ALA A 1 883 ? -22.862 9.331 69.013 1.00 94.44 883 ALA A CA 1
ATOM 6927 C C . ALA A 1 883 ? -22.266 7.945 69.300 1.00 94.44 883 ALA A C 1
ATOM 6929 O O . ALA A 1 883 ? -22.895 6.928 69.022 1.00 94.44 883 ALA A O 1
ATOM 6930 N N . PHE A 1 884 ? -21.065 7.904 69.869 1.00 96.00 884 PHE A N 1
ATOM 6931 C CA . PHE A 1 884 ? -20.400 6.709 70.374 1.00 96.00 884 PHE A CA 1
ATOM 6932 C C . PHE A 1 884 ? -20.410 6.723 71.905 1.00 96.00 884 PHE A C 1
ATOM 6934 O O . PHE A 1 884 ? -19.727 7.522 72.549 1.00 96.00 884 PHE A O 1
ATOM 6941 N N . ILE A 1 885 ? -21.214 5.832 72.477 1.00 97.00 885 ILE A N 1
ATOM 6942 C CA . ILE A 1 885 ? -21.423 5.668 73.910 1.00 97.00 885 ILE A CA 1
ATOM 6943 C C . ILE A 1 885 ? -20.552 4.505 74.368 1.00 97.00 885 ILE A C 1
ATOM 6945 O O . ILE A 1 885 ? -20.838 3.353 74.044 1.00 97.00 885 ILE A O 1
ATOM 6949 N N . ALA A 1 886 ? -19.484 4.808 75.099 1.00 94.94 886 ALA A N 1
ATOM 6950 C CA . ALA A 1 886 ? -18.402 3.871 75.356 1.00 94.94 886 ALA A CA 1
ATOM 6951 C C . ALA A 1 886 ? -18.095 3.707 76.843 1.00 94.94 886 ALA A C 1
ATOM 6953 O O . ALA A 1 886 ? -18.039 4.686 77.592 1.00 94.94 886 ALA A O 1
ATOM 6954 N N . LEU A 1 887 ? -17.796 2.471 77.240 1.00 93.81 887 LEU A N 1
ATOM 6955 C CA . LEU A 1 887 ? -17.027 2.203 78.446 1.00 93.81 887 LEU A CA 1
ATOM 6956 C C . LEU A 1 887 ? -15.538 2.338 78.101 1.00 93.81 887 LEU A C 1
ATOM 6958 O O . LEU A 1 887 ? -15.052 1.699 77.166 1.00 93.81 887 LEU A O 1
ATOM 6962 N N . LEU A 1 888 ? -14.839 3.198 78.836 1.00 91.94 888 LEU A N 1
ATOM 6963 C CA . LEU A 1 888 ? -13.415 3.493 78.697 1.00 91.94 888 LEU A CA 1
ATOM 6964 C C . LEU A 1 888 ? -12.638 2.836 79.844 1.00 91.94 888 LEU A C 1
ATOM 6966 O O . LEU A 1 888 ? -13.014 3.021 81.001 1.00 91.94 888 LEU A O 1
ATOM 6970 N N . ASN A 1 889 ? -11.537 2.154 79.528 1.00 89.12 889 ASN A N 1
ATOM 6971 C CA . ASN A 1 889 ? -10.449 1.869 80.468 1.00 89.12 889 ASN A CA 1
ATOM 6972 C C . ASN A 1 889 ? -9.266 2.793 80.128 1.00 89.12 889 ASN A C 1
ATOM 6974 O O . ASN A 1 889 ? -8.756 2.749 79.010 1.00 89.12 889 ASN A O 1
ATOM 6978 N N . GLU A 1 890 ? -8.878 3.634 81.088 1.00 86.44 890 GLU A N 1
ATOM 6979 C CA . GLU A 1 890 ? -7.657 4.444 81.077 1.00 86.44 890 GLU A CA 1
ATOM 6980 C C . GLU A 1 890 ? -6.589 3.744 81.945 1.00 86.44 890 GLU A C 1
ATOM 6982 O O . GLU A 1 890 ? -6.690 3.798 83.182 1.00 86.44 890 GLU A O 1
ATOM 6987 N N . PRO A 1 891 ? -5.574 3.095 81.345 1.00 78.75 891 PRO A N 1
ATOM 6988 C CA . PRO A 1 891 ? -4.539 2.394 82.099 1.00 78.75 891 PRO A CA 1
ATOM 6989 C C . PRO A 1 891 ? -3.667 3.379 82.898 1.00 78.75 891 PRO A C 1
ATOM 6991 O O . PRO A 1 891 ? -3.284 4.445 82.409 1.00 78.75 891 PRO A O 1
ATOM 6994 N N . LYS A 1 892 ? -3.331 3.032 84.146 1.00 76.44 892 LYS A N 1
ATOM 6995 C CA . LYS A 1 892 ? -2.375 3.774 84.998 1.00 76.44 892 LYS A CA 1
ATOM 6996 C C . LYS A 1 892 ? -1.299 2.822 85.513 1.00 76.44 892 LYS A C 1
ATOM 6998 O O . LYS A 1 892 ? -1.539 1.629 85.635 1.00 76.44 892 LYS A O 1
ATOM 7003 N N . GLU A 1 893 ? -0.153 3.369 85.919 1.00 65.06 893 GLU A N 1
ATOM 7004 C CA . GLU A 1 893 ? 0.955 2.589 86.498 1.00 65.06 893 GLU A CA 1
ATOM 7005 C C . GLU A 1 893 ? 0.575 1.810 87.771 1.00 65.06 893 GLU A C 1
ATOM 7007 O O . GLU A 1 893 ? 1.209 0.805 88.079 1.00 65.06 893 GLU A O 1
ATOM 7012 N N . THR A 1 894 ? -0.449 2.253 88.511 1.00 67.31 894 THR A N 1
ATOM 7013 C CA . THR A 1 894 ? -0.868 1.638 89.782 1.00 67.31 894 THR A CA 1
ATOM 7014 C C . THR A 1 894 ? -2.220 0.920 89.724 1.00 67.31 894 THR A C 1
ATOM 7016 O O . THR A 1 894 ? -2.367 -0.117 90.364 1.00 67.31 894 THR A O 1
ATOM 7019 N N . GLU A 1 895 ? -3.210 1.445 88.987 1.00 75.31 895 GLU A N 1
ATOM 7020 C CA . GLU A 1 895 ? -4.552 0.847 88.847 1.00 75.31 895 GLU A CA 1
ATOM 7021 C C . GLU A 1 895 ? -5.348 1.483 87.683 1.00 75.31 895 GLU A C 1
ATOM 7023 O O . GLU A 1 895 ? -5.518 2.704 87.659 1.00 75.31 895 GLU A O 1
ATOM 7028 N N . ASP A 1 896 ? -5.907 0.683 86.761 1.00 80.00 896 ASP A N 1
ATOM 7029 C CA . ASP A 1 896 ? -6.746 1.200 85.653 1.00 80.00 896 ASP A CA 1
ATOM 7030 C C . ASP A 1 896 ? -7.949 2.015 86.146 1.00 80.00 896 ASP A C 1
ATOM 7032 O O . ASP A 1 896 ? -8.567 1.654 87.146 1.00 80.00 896 ASP A O 1
ATOM 7036 N N . ARG A 1 897 ? -8.354 3.065 85.427 1.00 86.31 897 ARG A N 1
ATOM 7037 C CA . ARG A 1 897 ? -9.578 3.823 85.736 1.00 86.31 897 ARG A CA 1
ATOM 7038 C C . ARG A 1 897 ? -10.657 3.604 84.688 1.00 86.31 897 ARG A C 1
ATOM 7040 O O . ARG A 1 897 ? -10.422 3.799 83.500 1.00 86.31 897 ARG A O 1
ATOM 7047 N N . TYR A 1 898 ? -11.871 3.308 85.145 1.00 90.81 898 TYR A N 1
ATOM 7048 C CA . TYR A 1 898 ? -13.033 3.122 84.279 1.00 90.81 898 TYR A CA 1
ATOM 7049 C C . TYR A 1 898 ? -13.906 4.376 84.207 1.00 90.81 898 TYR A C 1
ATOM 7051 O O . TYR A 1 898 ? -14.226 4.989 85.232 1.00 90.81 898 TYR A O 1
ATOM 7059 N N . LYS A 1 899 ? -14.311 4.755 82.991 1.00 93.94 899 LYS A N 1
ATOM 7060 C CA . LYS A 1 899 ? -15.156 5.930 82.723 1.00 93.94 899 LYS A CA 1
ATOM 7061 C C . LYS A 1 899 ? -16.265 5.600 81.722 1.00 93.94 899 LYS A C 1
ATOM 7063 O O . LYS A 1 899 ? -16.058 4.810 80.806 1.00 93.94 899 LYS A O 1
ATOM 7068 N N . LEU A 1 900 ? -17.421 6.248 81.853 1.00 95.94 900 LEU A N 1
ATOM 7069 C CA . LEU A 1 900 ? -18.373 6.390 80.749 1.00 95.94 900 LEU A CA 1
ATOM 7070 C C . LEU A 1 900 ? -17.955 7.589 79.902 1.00 95.94 900 LEU A C 1
ATOM 7072 O O . LEU A 1 900 ? -17.748 8.677 80.444 1.00 95.94 900 LEU A O 1
ATOM 7076 N N . GLN A 1 901 ? -17.902 7.404 78.587 1.00 95.12 901 GLN A N 1
ATOM 7077 C CA . GLN A 1 901 ? -17.659 8.473 77.631 1.00 95.12 901 GLN A CA 1
ATOM 7078 C C . GLN A 1 901 ? -18.760 8.507 76.568 1.00 95.12 901 GLN A C 1
ATOM 7080 O O . GLN A 1 901 ? -19.081 7.480 75.972 1.00 95.12 901 GLN A O 1
ATOM 7085 N N . VAL A 1 902 ? -19.323 9.688 76.310 1.00 95.88 902 VAL A N 1
ATOM 7086 C CA . VAL A 1 902 ? -20.196 9.919 75.149 1.00 95.88 902 VAL A CA 1
ATOM 7087 C C . VAL A 1 902 ? -19.427 10.795 74.177 1.00 95.88 902 VAL A C 1
ATOM 7089 O O . VAL A 1 902 ? -19.269 11.992 74.406 1.00 95.88 902 VAL A O 1
ATOM 7092 N N . ASN A 1 903 ? -18.920 10.178 73.115 1.00 94.56 903 ASN A N 1
ATOM 7093 C CA . ASN A 1 903 ? -18.233 10.855 72.023 1.00 94.56 903 ASN A CA 1
ATOM 7094 C C . ASN A 1 903 ? -19.241 11.176 70.929 1.00 94.56 903 ASN A C 1
ATOM 7096 O O . ASN A 1 903 ? -20.057 10.333 70.578 1.00 94.56 903 ASN A O 1
ATOM 7100 N N . VAL A 1 904 ? -19.191 12.373 70.367 1.00 93.94 904 VAL A N 1
ATOM 7101 C CA . VAL A 1 904 ? -20.136 12.816 69.342 1.00 93.94 904 VAL A CA 1
ATOM 7102 C C . VAL A 1 904 ? -19.403 13.402 68.152 1.00 93.94 904 VAL A C 1
ATOM 7104 O O . VAL A 1 904 ? -18.335 13.990 68.307 1.00 93.94 904 VAL A O 1
ATOM 7107 N N . LYS A 1 905 ? -19.972 13.252 66.959 1.00 91.81 905 LYS A N 1
ATOM 7108 C CA . LYS A 1 905 ? -19.443 13.844 65.731 1.00 91.81 905 LYS A CA 1
ATOM 7109 C C . LYS A 1 905 ? -20.601 14.359 64.874 1.00 91.81 905 LYS A C 1
ATOM 7111 O O . LYS A 1 905 ? -21.348 13.536 64.337 1.00 91.81 905 LYS A O 1
ATOM 7116 N N . PRO A 1 906 ? -20.762 15.687 64.738 1.00 88.69 906 PRO A N 1
ATOM 7117 C CA . PRO A 1 906 ? -21.668 16.263 63.751 1.00 88.69 906 PRO A CA 1
ATOM 7118 C C . PRO A 1 906 ? -21.291 15.815 62.334 1.00 88.69 906 PRO A C 1
ATOM 7120 O O . PRO A 1 906 ? -20.112 15.585 62.044 1.00 88.69 906 PRO A O 1
ATOM 7123 N N . ALA A 1 907 ? -22.266 15.707 61.437 1.00 78.81 907 ALA A N 1
ATOM 7124 C CA . ALA A 1 907 ? -22.021 15.382 60.036 1.00 78.81 907 ALA A CA 1
ATOM 7125 C C . ALA A 1 907 ? -21.046 16.400 59.408 1.00 78.81 907 ALA A C 1
ATOM 7127 O O . ALA A 1 907 ? -21.316 17.597 59.381 1.00 78.81 907 ALA A O 1
ATOM 7128 N N . GLY A 1 908 ? -19.883 15.930 58.943 1.00 72.56 908 GLY A N 1
ATOM 7129 C CA . GLY A 1 908 ? -18.813 16.790 58.413 1.00 72.56 908 GLY A CA 1
ATOM 7130 C C . GLY A 1 908 ? -17.973 17.538 59.463 1.00 72.56 908 GLY A C 1
ATOM 7131 O O . GLY A 1 908 ? -17.062 18.268 59.085 1.00 72.56 908 GLY A O 1
ATOM 7132 N N . GLY A 1 909 ? -18.237 17.349 60.761 1.00 77.06 909 GLY A N 1
ATOM 7133 C CA . GLY A 1 909 ? -17.508 17.976 61.868 1.00 77.06 909 GLY A CA 1
ATOM 7134 C C . GLY A 1 909 ? -16.426 17.091 62.502 1.00 77.06 909 GLY A C 1
ATOM 7135 O O . GLY A 1 909 ? -16.201 15.945 62.102 1.00 77.06 909 GLY A O 1
ATOM 7136 N N . SER A 1 910 ? -15.762 17.624 63.530 1.00 83.19 910 SER A N 1
ATOM 7137 C CA . SER A 1 910 ? -14.760 16.914 64.343 1.00 83.19 910 SER A CA 1
ATOM 7138 C C . SER A 1 910 ? -15.393 16.189 65.535 1.00 83.19 910 SER A C 1
ATOM 7140 O O . SER A 1 910 ? -16.488 16.535 65.974 1.00 83.19 910 SER A O 1
ATOM 7142 N N . TRP A 1 911 ? -14.699 15.180 66.073 1.00 90.31 911 TRP A N 1
ATOM 7143 C CA . TRP A 1 911 ? -15.125 14.498 67.297 1.00 90.31 911 TRP A CA 1
ATOM 7144 C C . TRP A 1 911 ? -15.094 15.441 68.503 1.00 90.31 911 TRP A C 1
ATOM 7146 O O . TRP A 1 911 ? -14.154 16.213 68.685 1.00 90.31 911 TRP A O 1
ATOM 7156 N N . GLN A 1 912 ? -16.114 15.334 69.346 1.00 91.31 912 GLN A N 1
ATOM 7157 C CA . GLN A 1 912 ? -16.270 16.062 70.599 1.00 91.31 912 GLN A CA 1
ATOM 7158 C C . GLN A 1 912 ? -16.658 15.079 71.705 1.00 91.31 912 GLN A C 1
ATOM 7160 O O . GLN A 1 912 ? -17.191 14.005 71.433 1.00 91.31 912 GLN A O 1
ATOM 7165 N N . CYS A 1 913 ? -16.413 15.437 72.962 1.00 91.38 913 CYS A N 1
ATOM 7166 C CA . CYS A 1 913 ? -16.711 14.575 74.103 1.00 91.38 913 CYS A CA 1
ATOM 7167 C C . CYS A 1 913 ? -17.481 15.348 75.186 1.00 91.38 913 CYS A C 1
ATOM 7169 O O . CYS A 1 913 ? -16.880 15.808 76.158 1.00 91.38 913 CYS A O 1
ATOM 7171 N N . PRO A 1 914 ? -18.805 15.519 75.029 1.00 90.19 914 PRO A N 1
ATOM 7172 C CA . PRO A 1 914 ? -19.630 16.274 75.971 1.00 90.19 914 PRO A CA 1
ATOM 7173 C C . PRO A 1 914 ? -19.816 15.599 77.339 1.00 90.19 914 PRO A C 1
ATOM 7175 O O . PRO A 1 914 ? -20.177 16.280 78.297 1.00 90.19 914 PRO A O 1
ATOM 7178 N N . VAL A 1 915 ? -19.590 14.283 77.460 1.00 92.69 915 VAL A N 1
ATOM 7179 C CA . VAL A 1 915 ? -19.794 13.545 78.720 1.00 92.69 915 VAL A CA 1
ATOM 7180 C C . VAL A 1 915 ? -18.596 12.661 79.040 1.00 92.69 915 VAL A C 1
ATOM 7182 O O . VAL A 1 915 ? -18.232 11.795 78.243 1.00 92.69 915 VAL A O 1
ATOM 7185 N N . ILE A 1 916 ? -18.048 12.842 80.245 1.00 93.62 916 ILE A N 1
ATOM 7186 C CA . ILE A 1 916 ? -17.069 11.955 80.884 1.00 93.62 916 ILE A CA 1
ATOM 7187 C C . ILE A 1 916 ? -17.503 11.760 82.340 1.00 93.62 916 ILE A C 1
ATOM 7189 O O . ILE A 1 916 ? -17.581 12.731 83.090 1.00 93.62 916 ILE A O 1
ATOM 7193 N N . ILE A 1 917 ? -17.783 10.522 82.747 1.00 94.25 917 ILE A N 1
ATOM 7194 C CA . ILE A 1 917 ? -18.209 10.192 84.117 1.00 94.25 917 ILE A CA 1
ATOM 7195 C C . ILE A 1 917 ? -17.297 9.100 84.670 1.00 94.25 917 ILE A C 1
ATOM 7197 O O . ILE A 1 917 ? -17.143 8.054 84.045 1.00 94.25 917 ILE A O 1
ATOM 7201 N N . ASP A 1 918 ? -16.700 9.334 85.840 1.00 91.44 918 ASP A N 1
ATOM 7202 C CA . ASP A 1 918 ? -15.919 8.323 86.560 1.00 91.44 918 ASP A CA 1
ATOM 7203 C C . ASP A 1 918 ? -16.852 7.258 87.153 1.00 91.44 918 ASP A C 1
ATOM 7205 O O . ASP A 1 918 ? -17.816 7.579 87.854 1.00 91.44 918 ASP A O 1
ATOM 7209 N N . VAL A 1 919 ? -16.573 5.986 86.860 1.00 92.38 919 VAL A N 1
ATOM 7210 C CA . VAL A 1 919 ? -17.414 4.857 87.278 1.00 92.38 919 VAL A CA 1
ATOM 7211 C C . VAL A 1 919 ? -16.679 3.853 88.166 1.00 92.38 919 VAL A C 1
ATOM 7213 O O . VAL A 1 919 ? -17.199 2.774 88.432 1.00 92.38 919 VAL A O 1
ATOM 7216 N N . ASN A 1 920 ? -15.516 4.215 88.716 1.00 87.44 920 ASN A N 1
ATOM 7217 C CA . ASN A 1 920 ? -14.742 3.332 89.600 1.00 87.44 920 ASN A CA 1
ATOM 7218 C C . ASN A 1 920 ? -15.455 3.033 90.934 1.00 87.44 920 ASN A C 1
ATOM 7220 O O . ASN A 1 920 ? -15.149 2.047 91.593 1.00 87.44 920 ASN A O 1
ATOM 7224 N N . SER A 1 921 ? -16.447 3.846 91.321 1.00 86.75 921 SER A N 1
ATOM 7225 C CA . SER A 1 921 ? -17.303 3.583 92.493 1.00 86.75 921 SER A CA 1
ATOM 7226 C C . SER A 1 921 ? -18.325 2.453 92.289 1.00 86.75 921 SER A C 1
ATOM 7228 O O . SER A 1 921 ? -19.075 2.130 93.212 1.00 86.75 921 SER A O 1
ATOM 7230 N N . ILE A 1 922 ? -18.420 1.883 91.084 1.00 90.50 922 ILE A N 1
ATOM 7231 C CA . ILE A 1 922 ? -19.320 0.769 90.782 1.00 90.50 922 ILE A CA 1
ATOM 7232 C C . ILE A 1 922 ? -18.661 -0.538 91.223 1.00 90.50 922 ILE A C 1
ATOM 7234 O O . ILE A 1 922 ? -17.636 -0.946 90.683 1.00 90.50 922 ILE A O 1
ATOM 7238 N N . THR A 1 923 ? -19.272 -1.212 92.198 1.00 86.06 923 THR A N 1
ATOM 7239 C CA . THR A 1 923 ? -18.795 -2.497 92.722 1.00 86.06 923 THR A CA 1
ATOM 7240 C C . THR A 1 923 ? -18.647 -3.527 91.600 1.00 86.06 923 THR A C 1
ATOM 7242 O O . THR A 1 923 ? -19.557 -3.690 90.787 1.00 86.06 923 THR A O 1
ATOM 7245 N N . GLY A 1 924 ? -17.512 -4.229 91.558 1.00 84.06 924 GLY A N 1
ATOM 7246 C CA . GLY A 1 924 ? -17.282 -5.340 90.630 1.00 84.06 924 GLY A CA 1
ATOM 7247 C C . GLY A 1 924 ? -16.883 -4.949 89.200 1.00 84.06 924 GLY A C 1
ATOM 7248 O O . GLY A 1 924 ? -16.733 -5.831 88.357 1.00 84.06 924 GLY A O 1
ATOM 7249 N N . ILE A 1 925 ? -16.751 -3.651 88.878 1.00 87.94 925 ILE A N 1
ATOM 7250 C CA . ILE A 1 925 ? -16.503 -3.206 87.494 1.00 87.94 925 ILE A CA 1
ATOM 7251 C C . ILE A 1 925 ? -15.134 -3.654 86.964 1.00 87.94 925 ILE A C 1
ATOM 7253 O O . ILE A 1 925 ? -15.021 -4.012 85.793 1.00 87.94 925 ILE A O 1
ATOM 7257 N N . ARG A 1 926 ? -14.109 -3.684 87.827 1.00 84.56 926 ARG A N 1
ATOM 7258 C CA . ARG A 1 926 ? -12.740 -4.072 87.459 1.00 84.56 926 ARG A CA 1
ATOM 7259 C C . ARG A 1 926 ? -12.658 -5.565 87.149 1.00 84.56 926 ARG A C 1
ATOM 7261 O O . ARG A 1 926 ? -12.075 -5.951 86.134 1.00 84.56 926 ARG A O 1
ATOM 7268 N N . GLU A 1 927 ? -13.259 -6.394 87.999 1.00 85.81 927 GLU A N 1
ATOM 7269 C CA . GLU A 1 927 ? -13.327 -7.839 87.794 1.00 85.81 927 GLU A CA 1
ATOM 7270 C C . GLU A 1 927 ? -14.143 -8.163 86.537 1.00 85.81 927 GLU A C 1
ATOM 7272 O O . GLU A 1 927 ? -13.710 -8.958 85.707 1.00 85.81 927 GLU A O 1
ATOM 7277 N N . ALA A 1 928 ? -15.286 -7.498 86.342 1.00 86.50 928 ALA A N 1
ATOM 7278 C CA . ALA A 1 928 ? -16.155 -7.741 85.196 1.00 86.50 928 ALA A CA 1
ATOM 7279 C C . ALA A 1 928 ? -15.512 -7.326 83.858 1.00 86.50 928 ALA A C 1
ATOM 7281 O O . ALA A 1 928 ? -15.597 -8.085 82.891 1.00 86.50 928 ALA A O 1
ATOM 7282 N N . ALA A 1 929 ? -14.821 -6.179 83.800 1.00 85.25 929 ALA A N 1
ATOM 7283 C CA . ALA A 1 929 ? -14.236 -5.633 82.566 1.00 85.25 929 ALA A CA 1
ATOM 7284 C C . ALA A 1 929 ? -13.147 -6.510 81.951 1.00 85.25 929 ALA A C 1
ATOM 7286 O O . ALA A 1 929 ? -13.000 -6.521 80.729 1.00 85.25 929 ALA A O 1
ATOM 7287 N N . THR A 1 930 ? -12.429 -7.261 82.784 1.00 81.81 930 THR A N 1
ATOM 7288 C CA . THR A 1 930 ? -11.357 -8.172 82.361 1.00 81.81 930 THR A CA 1
ATOM 7289 C C . THR A 1 930 ? -11.802 -9.638 82.307 1.00 81.81 930 THR A C 1
ATOM 7291 O O . THR A 1 930 ? -11.073 -10.487 81.794 1.00 81.81 930 THR A O 1
ATOM 7294 N N . SER A 1 931 ? -13.013 -9.947 82.785 1.00 85.50 931 SER A N 1
ATOM 7295 C CA . SER A 1 931 ? -13.578 -11.297 82.746 1.00 85.50 931 SER A CA 1
ATOM 7296 C C . SER A 1 931 ? -14.135 -11.676 81.362 1.00 85.50 931 SER A C 1
ATOM 7298 O O . SER A 1 931 ? -14.555 -10.804 80.591 1.00 85.50 931 SER A O 1
ATOM 7300 N N . PRO A 1 932 ? -14.233 -12.985 81.053 1.00 78.69 932 PRO A N 1
ATOM 7301 C CA . PRO A 1 932 ? -14.952 -13.472 79.875 1.00 78.69 932 PRO A CA 1
ATOM 7302 C C . PRO A 1 932 ? -16.438 -13.088 79.844 1.00 78.69 932 PRO A C 1
ATOM 7304 O O . PRO A 1 932 ? -17.011 -13.008 78.760 1.00 78.69 932 PRO A O 1
ATOM 7307 N N . GLU A 1 933 ? -17.051 -12.856 81.010 1.00 82.81 933 GLU A N 1
ATOM 7308 C CA . GLU A 1 933 ? -18.471 -12.510 81.132 1.00 82.81 933 GLU A CA 1
ATOM 7309 C C . GLU A 1 933 ? -18.759 -11.062 80.723 1.00 82.81 933 GLU A C 1
ATOM 7311 O O . GLU A 1 933 ? -19.847 -10.800 80.216 1.00 82.81 933 GLU A O 1
ATOM 7316 N N . GLY A 1 934 ? -17.776 -10.159 80.859 1.00 89.31 934 GLY A N 1
ATOM 7317 C CA . GLY A 1 934 ? -17.858 -8.738 80.501 1.00 89.31 934 GLY A CA 1
ATOM 7318 C C . GLY A 1 934 ? -18.677 -7.883 81.479 1.00 89.31 934 GLY A C 1
ATOM 7319 O O . GLY A 1 934 ? -19.377 -8.388 82.353 1.00 89.31 934 GLY A O 1
ATOM 7320 N N . VAL A 1 935 ? -18.605 -6.558 81.331 1.00 92.69 935 VAL A N 1
ATOM 7321 C CA . VAL A 1 935 ? -19.417 -5.593 82.095 1.00 92.69 935 VAL A CA 1
ATOM 7322 C C . VAL A 1 935 ? -20.776 -5.434 81.421 1.00 92.69 935 VAL A C 1
ATOM 7324 O O . VAL A 1 935 ? -20.796 -5.023 80.258 1.00 92.69 935 VAL A O 1
ATOM 7327 N N . PRO A 1 936 ? -21.903 -5.665 82.118 1.00 94.06 936 PRO A N 1
ATOM 7328 C CA . PRO A 1 936 ? -23.219 -5.309 81.600 1.00 94.06 936 PRO A CA 1
ATOM 7329 C C . PRO A 1 936 ? -23.279 -3.814 81.264 1.00 94.06 936 PRO A C 1
ATOM 7331 O O . PRO A 1 936 ? -23.127 -2.961 82.145 1.00 94.06 936 PRO A O 1
ATOM 7334 N N . PHE A 1 937 ? -23.468 -3.501 79.986 1.00 95.75 937 PHE A N 1
ATOM 7335 C CA . PHE A 1 937 ? -23.459 -2.154 79.433 1.00 95.75 937 PHE A CA 1
ATOM 7336 C C . PHE A 1 937 ? -24.738 -1.931 78.630 1.00 95.75 937 PHE A C 1
ATOM 7338 O O . PHE A 1 937 ? -24.984 -2.604 77.629 1.00 95.75 937 PHE A O 1
ATOM 7345 N N . GLU A 1 938 ? -25.564 -0.988 79.075 1.00 95.50 938 GLU A N 1
ATOM 7346 C CA . GLU A 1 938 ? -26.895 -0.769 78.511 1.00 95.50 938 GLU A CA 1
ATOM 7347 C C . GLU A 1 938 ? -27.095 0.694 78.136 1.00 95.50 938 GLU A C 1
ATOM 7349 O O . GLU A 1 938 ? -26.742 1.597 78.897 1.00 95.50 938 GLU A O 1
ATOM 7354 N N . VAL A 1 939 ? -27.708 0.928 76.979 1.00 95.19 939 VAL A N 1
ATOM 7355 C CA . VAL A 1 939 ? -27.963 2.255 76.424 1.00 95.19 939 VAL A CA 1
ATOM 7356 C C . VAL A 1 939 ? -29.398 2.332 75.920 1.00 95.19 939 VAL A C 1
ATOM 7358 O O . VAL A 1 939 ? -29.802 1.564 75.055 1.00 95.19 939 VAL A O 1
ATOM 7361 N N . GLU A 1 940 ? -30.170 3.292 76.417 1.00 94.50 940 GLU A N 1
ATOM 7362 C CA . GLU A 1 940 ? -31.474 3.644 75.859 1.00 94.50 940 GLU A CA 1
ATOM 7363 C C . GLU A 1 940 ? -31.375 4.986 75.138 1.00 94.50 940 GLU A C 1
ATOM 7365 O O . GLU A 1 940 ? -31.015 5.999 75.737 1.00 94.50 940 GLU A O 1
ATOM 7370 N N . PHE A 1 941 ? -31.740 4.992 73.860 1.00 93.62 941 PHE A N 1
ATOM 7371 C CA . PHE A 1 941 ? -32.042 6.196 73.105 1.00 93.62 941 PHE A CA 1
ATOM 7372 C C . PHE A 1 941 ? -33.557 6.331 72.970 1.00 93.62 941 PHE A C 1
ATOM 7374 O O . PHE A 1 941 ? -34.227 5.400 72.524 1.00 93.62 941 PHE A O 1
ATOM 7381 N N . ASN A 1 942 ? -34.111 7.481 73.338 1.00 92.06 942 ASN A N 1
ATOM 7382 C CA . ASN A 1 942 ? -35.534 7.764 73.212 1.00 92.06 942 ASN A CA 1
ATOM 7383 C C . ASN A 1 942 ? -35.750 9.238 72.871 1.00 92.06 942 ASN A C 1
ATOM 7385 O O . ASN A 1 942 ? -35.604 10.094 73.742 1.00 92.06 942 ASN A O 1
ATOM 7389 N N . SER A 1 943 ? -36.150 9.511 71.628 1.00 85.31 943 SER A N 1
ATOM 7390 C CA . SER A 1 943 ? -36.589 10.836 71.173 1.00 85.31 943 SER A CA 1
ATOM 7391 C C . SER A 1 943 ? -35.559 11.927 71.508 1.00 85.31 943 SER A C 1
ATOM 7393 O O . SER A 1 943 ? -35.821 12.818 72.310 1.00 85.31 943 SER A O 1
ATOM 7395 N N . GLY A 1 944 ? -34.331 11.774 70.997 1.00 86.12 944 GLY A N 1
ATOM 7396 C CA . GLY A 1 944 ? -33.217 12.710 71.227 1.00 86.12 944 GLY A CA 1
ATOM 7397 C C . GLY A 1 944 ? -32.495 12.571 72.577 1.00 86.12 944 GLY A C 1
ATOM 7398 O O . GLY A 1 944 ? -31.442 13.180 72.778 1.00 86.12 944 GLY A O 1
ATOM 7399 N N . LYS A 1 945 ? -33.010 11.749 73.504 1.00 91.94 945 LYS A N 1
ATOM 7400 C CA . LYS A 1 945 ? -32.458 11.592 74.862 1.00 91.94 945 LYS A CA 1
ATOM 7401 C C . LYS A 1 945 ? -31.756 10.258 75.068 1.00 91.94 945 LYS A C 1
ATOM 7403 O O . LYS A 1 945 ? -32.193 9.231 74.555 1.00 91.94 945 LYS A O 1
ATOM 7408 N N . LEU A 1 946 ? -30.696 10.288 75.872 1.00 95.00 946 LEU A N 1
ATOM 7409 C CA . LEU A 1 946 ? -29.817 9.163 76.163 1.00 95.00 946 LEU A CA 1
ATOM 7410 C C . LEU A 1 946 ? -29.835 8.796 77.653 1.00 95.00 946 LEU A C 1
ATOM 7412 O O . LEU A 1 946 ? -29.609 9.648 78.511 1.00 95.00 946 LEU A O 1
ATOM 7416 N N . SER A 1 947 ? -30.017 7.515 77.956 1.00 95.56 947 SER A N 1
ATOM 7417 C CA . SER A 1 947 ? -29.814 6.944 79.292 1.00 95.56 947 SER A CA 1
ATOM 7418 C C . SER A 1 947 ? -28.831 5.777 79.217 1.00 95.56 947 SER A C 1
ATOM 7420 O O . SER A 1 947 ? -28.870 5.006 78.261 1.00 95.56 947 SER A O 1
ATOM 7422 N N . VAL A 1 948 ? -27.945 5.644 80.205 1.00 96.75 948 VAL A N 1
ATOM 7423 C CA . VAL A 1 948 ? -26.885 4.624 80.233 1.00 96.75 948 VAL A CA 1
ATOM 7424 C C . VAL A 1 948 ? -26.835 3.943 81.599 1.00 96.75 948 VAL A C 1
ATOM 7426 O O . VAL A 1 948 ? -26.848 4.611 82.640 1.00 96.75 948 VAL A O 1
ATOM 7429 N N . TRP A 1 949 ? -26.739 2.613 81.594 1.00 95.88 949 TRP A N 1
ATOM 7430 C CA . TRP A 1 949 ? -26.495 1.791 82.777 1.00 95.88 949 TRP A CA 1
ATOM 7431 C C . TRP A 1 949 ? -25.194 1.009 82.620 1.00 95.88 949 TRP A C 1
ATOM 7433 O O . TRP A 1 949 ? -24.911 0.455 81.559 1.00 95.88 949 TRP A O 1
ATOM 7443 N N . ILE A 1 950 ? -24.411 0.962 83.696 1.00 94.56 950 ILE A N 1
ATOM 7444 C CA . ILE A 1 950 ? -23.154 0.214 83.770 1.00 94.56 950 ILE A CA 1
ATOM 7445 C C . ILE A 1 950 ? -23.221 -0.673 85.004 1.00 94.56 950 ILE A C 1
ATOM 7447 O O . ILE A 1 950 ? -23.440 -0.184 86.113 1.00 94.56 950 ILE A O 1
ATOM 7451 N N . ASN A 1 951 ? -23.068 -1.980 84.798 1.00 91.44 951 ASN A N 1
ATOM 7452 C CA . ASN A 1 951 ? -23.200 -3.011 85.825 1.00 91.44 951 ASN A CA 1
ATOM 7453 C C . ASN A 1 951 ? -24.484 -2.850 86.671 1.00 91.44 951 ASN A C 1
ATOM 7455 O O . ASN A 1 951 ? -24.455 -2.848 87.900 1.00 91.44 951 ASN A O 1
ATOM 7459 N N . GLY A 1 952 ? -25.615 -2.595 86.001 1.00 88.19 952 GLY A N 1
ATOM 7460 C CA . GLY A 1 952 ? -26.926 -2.381 86.628 1.00 88.19 952 GLY A CA 1
ATOM 7461 C C . GLY A 1 952 ? -27.153 -1.000 87.265 1.00 88.19 952 GLY A C 1
ATOM 7462 O O . GLY A 1 952 ? -28.301 -0.629 87.514 1.00 88.19 952 GLY A O 1
ATOM 7463 N N . LYS A 1 953 ? -26.112 -0.183 87.481 1.00 92.38 953 LYS A N 1
ATOM 7464 C CA . LYS A 1 953 ? -26.249 1.180 88.022 1.00 92.38 953 LYS A CA 1
ATOM 7465 C C . LYS A 1 953 ? -26.559 2.171 86.901 1.00 92.38 953 LYS A C 1
ATOM 7467 O O . LYS A 1 953 ? -25.833 2.228 85.912 1.00 92.38 953 LYS A O 1
ATOM 7472 N N . ASN A 1 954 ? -27.603 2.988 87.057 1.00 93.88 954 ASN A N 1
ATOM 7473 C CA . ASN A 1 954 ? -27.845 4.110 86.145 1.00 93.88 954 ASN A CA 1
ATOM 7474 C C . ASN A 1 954 ? -26.767 5.181 86.364 1.00 93.88 954 ASN A C 1
ATOM 7476 O O . ASN A 1 954 ? -26.626 5.698 87.473 1.00 93.88 954 ASN A O 1
ATOM 7480 N N . VAL A 1 955 ? -25.998 5.475 85.320 1.00 94.62 955 VAL A N 1
ATOM 7481 C CA . VAL A 1 955 ? -24.874 6.425 85.367 1.00 94.62 955 VAL A CA 1
ATOM 7482 C C . VAL A 1 955 ? -25.158 7.704 84.585 1.00 94.62 955 VAL A C 1
ATOM 7484 O O . VAL A 1 955 ? -24.544 8.732 84.852 1.00 94.62 955 VAL A O 1
ATOM 7487 N N . LEU A 1 956 ? -26.099 7.654 83.641 1.00 95.62 956 LEU A N 1
ATOM 7488 C CA . LEU A 1 956 ? -26.576 8.793 82.869 1.00 95.62 956 LEU A CA 1
ATOM 7489 C C . LEU A 1 956 ? -28.076 8.601 82.617 1.00 95.62 956 LEU A C 1
ATOM 7491 O O . LEU A 1 956 ? -28.498 7.512 82.228 1.00 95.62 956 LEU A O 1
ATOM 7495 N N . SER A 1 957 ? -28.888 9.634 82.838 1.00 94.44 957 SER A N 1
ATOM 7496 C CA . SER A 1 957 ? -30.349 9.539 82.725 1.00 94.44 957 SER A CA 1
ATOM 7497 C C . SER A 1 957 ? -30.918 10.705 81.931 1.00 94.44 957 SER A C 1
ATOM 7499 O O . SER A 1 957 ? -30.666 11.859 82.276 1.00 94.44 957 SER A O 1
ATOM 7501 N N . ASN A 1 958 ? -31.705 10.397 80.895 1.00 90.62 958 ASN A N 1
ATOM 7502 C CA . ASN A 1 958 ? -32.445 11.354 80.066 1.00 90.62 958 ASN A CA 1
ATOM 7503 C C . ASN A 1 958 ? -31.601 12.536 79.555 1.00 90.62 958 ASN A C 1
ATOM 7505 O O . ASN A 1 958 ? -32.071 13.673 79.497 1.00 90.62 958 ASN A O 1
ATOM 7509 N N . TYR A 1 959 ? -30.353 12.267 79.186 1.00 93.94 959 TYR A N 1
ATOM 7510 C CA . TYR A 1 959 ? -29.398 13.272 78.751 1.00 93.94 959 TYR A CA 1
ATOM 7511 C C . TYR A 1 959 ? -29.653 13.699 77.303 1.00 93.94 959 TYR A C 1
ATOM 7513 O O . TYR A 1 959 ? -29.678 12.862 76.402 1.00 93.94 959 TYR A O 1
ATOM 7521 N N . THR A 1 960 ? -29.806 15.002 77.067 1.00 92.62 960 THR A N 1
ATOM 7522 C CA . THR A 1 960 ? -29.817 15.573 75.713 1.00 92.62 960 THR A CA 1
ATOM 7523 C C . THR A 1 960 ? -28.388 15.637 75.184 1.00 92.62 960 THR A C 1
ATOM 7525 O O . THR A 1 960 ? -27.531 16.287 75.783 1.00 92.62 960 THR A O 1
ATOM 7528 N N . ILE A 1 961 ? -28.130 14.963 74.062 1.00 89.12 961 ILE A N 1
ATOM 7529 C CA . ILE A 1 961 ? -26.790 14.892 73.475 1.00 89.12 961 ILE A CA 1
ATOM 7530 C C . ILE A 1 961 ? -26.469 16.222 72.784 1.00 89.12 961 ILE A C 1
ATOM 7532 O O . ILE A 1 961 ? -27.013 16.523 71.724 1.00 89.12 961 ILE A O 1
ATOM 7536 N N . ASN A 1 962 ? -25.570 17.003 73.385 1.00 85.00 962 ASN A N 1
ATOM 7537 C CA . ASN A 1 962 ? -25.149 18.312 72.888 1.00 85.00 962 ASN A CA 1
ATOM 7538 C C . ASN A 1 962 ? -23.737 18.275 72.287 1.00 85.00 962 ASN A C 1
ATOM 7540 O O . ASN A 1 962 ? -22.884 17.490 72.696 1.00 85.00 962 ASN A O 1
ATOM 7544 N N . THR A 1 963 ? -23.497 19.178 71.348 1.00 84.19 963 THR A N 1
ATOM 7545 C CA . THR A 1 963 ? -22.200 19.524 70.749 1.00 84.19 963 THR A CA 1
ATOM 7546 C C . THR A 1 963 ? -21.885 20.988 71.060 1.00 84.19 963 THR A C 1
ATOM 7548 O O . THR A 1 963 ? -22.752 21.708 71.562 1.00 84.19 963 THR A O 1
ATOM 7551 N N . SER A 1 964 ? -20.679 21.459 70.732 1.00 79.69 964 SER A N 1
ATOM 7552 C CA . SER A 1 964 ? -20.343 22.894 70.783 1.00 79.69 964 SER A CA 1
ATOM 7553 C C . SER A 1 964 ? -21.316 23.768 69.984 1.00 79.69 964 SER A C 1
ATOM 7555 O O . SER A 1 964 ? -21.497 24.935 70.318 1.00 79.69 964 SER A O 1
ATOM 7557 N N . ASP A 1 965 ? -21.961 23.187 68.970 1.00 77.62 965 ASP A N 1
ATOM 7558 C CA . ASP A 1 965 ? -22.760 23.896 67.971 1.00 77.62 965 ASP A CA 1
ATOM 7559 C C . ASP A 1 965 ? -24.276 23.703 68.187 1.00 77.62 965 ASP A C 1
ATOM 7561 O O . ASP A 1 965 ? -25.089 24.165 67.387 1.00 77.62 965 ASP A O 1
ATOM 7565 N N . GLY A 1 966 ? -24.674 23.035 69.279 1.00 85.75 966 GLY A N 1
ATOM 7566 C CA . GLY A 1 966 ? -26.071 22.805 69.660 1.00 85.75 966 GLY A CA 1
ATOM 7567 C C . GLY A 1 966 ? -26.431 21.332 69.870 1.00 85.75 966 GLY A C 1
ATOM 7568 O O . GLY A 1 966 ? -25.564 20.480 70.064 1.00 85.75 966 GLY A O 1
ATOM 7569 N N . ILE A 1 967 ? -27.731 21.029 69.872 1.00 89.12 967 ILE A N 1
ATOM 7570 C CA . ILE A 1 967 ? -28.261 19.672 70.087 1.00 89.12 967 ILE A CA 1
ATOM 7571 C C . ILE A 1 967 ? -27.887 18.785 68.888 1.00 89.12 967 ILE A C 1
ATOM 7573 O O . ILE A 1 967 ? -28.221 19.116 67.753 1.00 89.12 967 ILE A O 1
ATOM 7577 N N . LEU A 1 968 ? -27.225 17.649 69.135 1.00 90.56 968 LEU A N 1
ATOM 7578 C CA . LEU A 1 968 ? -26.819 16.708 68.083 1.00 90.56 968 LEU A CA 1
ATOM 7579 C C . LEU A 1 968 ? -28.027 15.959 67.506 1.00 90.56 968 LEU A C 1
ATOM 7581 O O . LEU A 1 968 ? -28.195 15.888 66.291 1.00 90.56 968 LEU A O 1
ATOM 7585 N N . PHE A 1 969 ? -28.860 15.396 68.385 1.00 91.88 969 PHE A N 1
ATOM 7586 C CA . PHE A 1 969 ? -30.066 14.655 68.017 1.00 91.88 969 PHE A CA 1
ATOM 7587 C C . PHE A 1 969 ? -31.297 15.392 68.538 1.00 91.88 969 PHE A C 1
ATOM 7589 O O . PHE A 1 969 ? -31.486 15.503 69.749 1.00 91.88 969 PHE A O 1
ATOM 7596 N N . SER A 1 970 ? -32.125 15.901 67.625 1.00 85.56 970 SER A N 1
ATOM 7597 C CA . SER A 1 970 ? -33.406 16.532 67.952 1.00 85.56 970 SER A CA 1
ATOM 7598 C C . SER A 1 970 ? -34.393 15.539 68.577 1.00 85.56 970 SER A C 1
ATOM 7600 O O . SER A 1 970 ? -34.220 14.323 68.482 1.00 85.56 970 SER A O 1
ATOM 7602 N N . ASP A 1 971 ? -35.458 16.048 69.199 1.00 85.56 971 ASP A N 1
ATOM 7603 C CA . ASP A 1 971 ? -36.461 15.215 69.879 1.00 85.56 971 ASP A CA 1
ATOM 7604 C C . ASP A 1 971 ? -37.192 14.242 68.927 1.00 85.56 971 ASP A C 1
ATOM 7606 O O . ASP A 1 971 ? -37.716 13.216 69.353 1.00 85.56 971 ASP A O 1
ATOM 7610 N N . ASP A 1 972 ? -37.206 14.524 67.624 1.00 86.56 972 ASP A N 1
ATOM 7611 C CA . ASP A 1 972 ? -37.768 13.674 66.570 1.00 86.56 972 ASP A CA 1
ATOM 7612 C C . ASP A 1 972 ? -36.726 12.795 65.856 1.00 86.56 972 ASP A C 1
ATOM 7614 O O . ASP A 1 972 ? -37.078 12.034 64.947 1.00 86.56 972 ASP A O 1
ATOM 7618 N N . ALA A 1 973 ? -35.453 12.873 66.259 1.00 86.56 973 ALA A N 1
ATOM 7619 C CA . ALA A 1 973 ? -34.369 12.165 65.601 1.00 86.56 973 ALA A CA 1
ATOM 7620 C C . ALA A 1 973 ? -34.591 10.652 65.646 1.00 86.56 973 ALA A C 1
ATOM 7622 O O . ALA A 1 973 ? -34.880 10.052 66.688 1.00 86.56 973 ALA A O 1
ATOM 7623 N N . LYS A 1 974 ? -34.399 10.021 64.489 1.00 89.81 974 LYS A N 1
ATOM 7624 C CA . LYS A 1 974 ? -34.337 8.572 64.371 1.00 89.81 974 LYS A CA 1
ATOM 7625 C C . LYS A 1 974 ? -32.898 8.167 64.131 1.00 89.81 974 LYS A C 1
ATOM 7627 O O . LYS A 1 974 ? -32.216 8.758 63.299 1.00 89.81 974 LYS A O 1
ATOM 7632 N N . VAL A 1 975 ? -32.459 7.130 64.830 1.00 89.06 975 VAL A N 1
ATOM 7633 C CA . VAL A 1 975 ? -31.089 6.627 64.735 1.00 89.06 975 VAL A CA 1
ATOM 7634 C C . VAL A 1 975 ? -31.076 5.166 64.310 1.00 89.06 975 VAL A C 1
ATOM 7636 O O . VAL A 1 975 ? -32.037 4.430 64.530 1.00 89.06 975 VAL A O 1
ATOM 7639 N N . MET A 1 976 ? -29.985 4.754 63.683 1.00 88.75 976 MET A N 1
ATOM 7640 C CA . MET A 1 976 ? -29.570 3.362 63.571 1.00 88.75 976 MET A CA 1
ATOM 7641 C C . MET A 1 976 ? -28.541 3.060 64.656 1.00 88.75 976 MET A C 1
ATOM 7643 O O . MET A 1 976 ? -27.806 3.955 65.074 1.00 88.75 976 MET A O 1
ATOM 7647 N N . ALA A 1 977 ? -28.459 1.799 65.076 1.00 88.81 977 ALA A N 1
ATOM 7648 C CA . ALA A 1 977 ? -27.551 1.363 66.127 1.00 88.81 977 ALA A CA 1
ATOM 7649 C C . ALA A 1 977 ? -26.502 0.361 65.626 1.00 88.81 977 ALA A C 1
ATOM 7651 O O . ALA A 1 977 ? -26.773 -0.503 64.785 1.00 88.81 977 ALA A O 1
ATOM 7652 N N . GLY A 1 978 ? -25.302 0.467 66.181 1.00 88.00 978 GLY A N 1
ATOM 7653 C CA . GLY A 1 978 ? -24.153 -0.374 65.890 1.00 88.00 978 GLY A CA 1
ATOM 7654 C C . GLY A 1 978 ? -23.223 -0.530 67.087 1.00 88.00 978 GLY A C 1
ATOM 7655 O O . GLY A 1 978 ? -23.494 -0.046 68.184 1.00 88.00 978 GLY A O 1
ATOM 7656 N N . LEU A 1 979 ? -22.117 -1.218 66.853 1.00 89.38 979 LEU A N 1
ATOM 7657 C CA . LEU A 1 979 ? -21.008 -1.431 67.771 1.00 89.38 979 LEU A CA 1
ATOM 7658 C C . LEU A 1 979 ? -19.838 -0.551 67.355 1.00 89.38 979 LEU A C 1
ATOM 7660 O O . LEU A 1 979 ? -19.643 -0.303 66.162 1.00 89.38 979 LEU A O 1
ATOM 7664 N N . GLU A 1 980 ? -19.040 -0.115 68.321 1.00 89.69 980 GLU A N 1
ATOM 7665 C CA . GLU A 1 980 ? -17.813 0.628 68.053 1.00 89.69 980 GLU A CA 1
ATOM 7666 C C . GLU A 1 980 ? -16.759 0.377 69.138 1.00 89.69 980 GLU A C 1
ATOM 7668 O O . GLU A 1 980 ? -17.070 0.246 70.327 1.00 89.69 980 GLU A O 1
ATOM 7673 N N . CYS A 1 981 ? -15.505 0.271 68.702 1.00 87.69 981 CYS A N 1
ATOM 7674 C CA . CYS A 1 981 ? -14.329 0.075 69.544 1.00 87.69 981 CYS A CA 1
ATOM 7675 C C . CYS A 1 981 ? -13.243 1.056 69.120 1.00 87.69 981 CYS A C 1
ATOM 7677 O O . CYS A 1 981 ? -12.956 1.120 67.924 1.00 87.69 981 CYS A O 1
ATOM 7679 N N . TRP A 1 982 ? -12.613 1.754 70.070 1.00 86.56 982 TRP A N 1
ATOM 7680 C CA . TRP A 1 982 ? -11.411 2.555 69.816 1.00 86.56 982 TRP A CA 1
ATOM 7681 C C . TRP A 1 982 ? -10.185 1.995 70.545 1.00 86.56 982 TRP A C 1
ATOM 7683 O O . TRP A 1 982 ? -10.302 1.424 71.634 1.00 86.56 982 TRP A O 1
ATOM 7693 N N . SER A 1 983 ? -9.019 2.193 69.932 1.00 75.25 983 SER A N 1
ATOM 7694 C CA . SER A 1 983 ? -7.665 1.823 70.361 1.00 75.25 983 SER A CA 1
ATOM 7695 C C . SER A 1 983 ? -7.355 0.325 70.454 1.00 75.25 983 SER A C 1
ATOM 7697 O O . SER A 1 983 ? -6.195 -0.055 70.312 1.00 75.25 983 SER A O 1
ATOM 7699 N N . TYR A 1 984 ? -8.348 -0.545 70.673 1.00 75.38 984 TYR A N 1
ATOM 7700 C CA . TYR A 1 984 ? -8.125 -1.993 70.735 1.00 75.38 984 TYR A CA 1
ATOM 7701 C C . TYR A 1 984 ? -9.377 -2.833 70.443 1.00 75.38 984 TYR A C 1
ATOM 7703 O O . TYR A 1 984 ? -10.505 -2.338 70.448 1.00 75.38 984 TYR A O 1
ATOM 7711 N N . ALA A 1 985 ? -9.167 -4.132 70.208 1.00 71.12 985 ALA A N 1
ATOM 7712 C CA . ALA A 1 985 ? -10.213 -5.108 69.930 1.00 71.12 985 ALA A CA 1
ATOM 7713 C C . ALA A 1 985 ? -11.126 -5.358 71.145 1.00 71.12 985 ALA A C 1
ATOM 7715 O O . ALA A 1 985 ? -10.740 -6.032 72.102 1.00 71.12 985 ALA A O 1
ATOM 7716 N N . GLY A 1 986 ? -12.357 -4.844 71.083 1.00 75.50 986 GLY A N 1
ATOM 7717 C CA . GLY A 1 986 ? -13.409 -5.128 72.060 1.00 75.50 986 GLY A CA 1
ATOM 7718 C C . GLY A 1 986 ? -14.168 -6.425 71.765 1.00 75.50 986 GLY A C 1
ATOM 7719 O O . GLY A 1 986 ? -14.249 -6.885 70.617 1.00 75.50 986 GLY A O 1
ATOM 7720 N N . LYS A 1 987 ? -14.749 -7.015 72.816 1.00 86.38 987 LYS A N 1
ATOM 7721 C CA . LYS A 1 987 ? -15.661 -8.165 72.719 1.00 86.38 987 LYS A CA 1
ATOM 7722 C C . LYS A 1 987 ? -17.010 -7.817 73.330 1.00 86.38 987 LYS A C 1
ATOM 7724 O O . LYS A 1 987 ? -17.073 -7.173 74.375 1.00 86.38 987 LYS A O 1
ATOM 7729 N N . PHE A 1 988 ? -18.061 -8.292 72.677 1.00 90.06 988 PHE A N 1
ATOM 7730 C CA . PHE A 1 988 ? -19.445 -8.121 73.082 1.00 90.06 988 PHE A CA 1
ATOM 7731 C C . PHE A 1 988 ? -20.087 -9.499 73.229 1.00 90.06 988 PHE A C 1
ATOM 7733 O O . PHE A 1 988 ? -20.057 -10.301 72.294 1.00 90.06 988 PHE A O 1
ATOM 7740 N N . ASN A 1 989 ? -20.682 -9.758 74.387 1.00 88.19 989 ASN A N 1
ATOM 7741 C CA . ASN A 1 989 ? -21.479 -10.950 74.660 1.00 88.19 989 ASN A CA 1
ATOM 7742 C C . ASN A 1 989 ? -22.917 -10.544 74.999 1.00 88.19 989 ASN A C 1
ATOM 7744 O O . ASN A 1 989 ? -23.151 -9.432 75.464 1.00 88.19 989 ASN A O 1
ATOM 7748 N N . ASN A 1 990 ? -23.875 -11.452 74.807 1.00 88.31 990 ASN A N 1
ATOM 7749 C CA . ASN A 1 990 ? -25.293 -11.233 75.108 1.00 88.31 990 ASN A CA 1
ATOM 7750 C C . ASN A 1 990 ? -25.860 -9.948 74.478 1.00 88.31 990 ASN A C 1
ATOM 7752 O O . ASN A 1 990 ? -26.582 -9.199 75.131 1.00 88.31 990 ASN A O 1
ATOM 7756 N N . ILE A 1 991 ? -25.506 -9.673 73.217 1.00 87.56 991 ILE A N 1
ATOM 7757 C CA . ILE A 1 991 ? -25.987 -8.481 72.510 1.00 87.56 991 ILE A CA 1
ATOM 7758 C C . ILE A 1 991 ? -27.490 -8.583 72.284 1.00 87.56 991 ILE A C 1
ATOM 7760 O O . ILE A 1 991 ? -27.993 -9.544 71.703 1.00 87.56 991 ILE A O 1
ATOM 7764 N N . VAL A 1 992 ? -28.190 -7.538 72.695 1.00 83.12 992 VAL A N 1
ATOM 7765 C CA . VAL A 1 992 ? -29.636 -7.424 72.632 1.00 83.12 992 VAL A CA 1
ATOM 7766 C C . VAL A 1 992 ? -30.002 -6.014 72.181 1.00 83.12 992 VAL A C 1
ATOM 7768 O O . VAL A 1 992 ? -29.441 -5.039 72.682 1.00 83.12 992 VAL A O 1
ATOM 7771 N N . ALA A 1 993 ? -30.992 -5.886 71.290 1.00 78.62 993 ALA A N 1
ATOM 7772 C CA . ALA A 1 993 ? -31.739 -4.637 71.212 1.00 78.62 993 ALA A CA 1
ATOM 7773 C C . ALA A 1 993 ? -33.206 -4.797 70.870 1.00 78.62 993 ALA A C 1
ATOM 7775 O O . ALA A 1 993 ? -33.607 -5.651 70.077 1.00 78.62 993 ALA A O 1
ATOM 7776 N N . TYR A 1 994 ? -33.984 -3.899 71.460 1.00 77.88 994 TYR A N 1
ATOM 7777 C CA . TYR A 1 994 ? -35.433 -3.862 71.377 1.00 77.88 994 TYR A CA 1
ATOM 7778 C C . TYR A 1 994 ? -35.935 -2.420 71.306 1.00 77.88 994 TYR A C 1
ATOM 7780 O O . TYR A 1 994 ? -35.219 -1.470 71.621 1.00 77.88 994 TYR A O 1
ATOM 7788 N N . ASP A 1 995 ? -37.211 -2.259 70.958 1.00 65.56 995 ASP A N 1
ATOM 7789 C CA . ASP A 1 995 ? -37.866 -0.948 70.930 1.00 65.56 995 ASP A CA 1
ATOM 7790 C C . ASP A 1 995 ? -38.190 -0.416 72.352 1.00 65.56 995 ASP A C 1
ATOM 7792 O O . ASP A 1 995 ? -38.505 0.766 72.509 1.00 65.56 995 ASP A O 1
ATOM 7796 N N . LYS A 1 996 ? -38.130 -1.263 73.399 1.00 57.06 996 LYS A N 1
ATOM 7797 C CA . LYS A 1 996 ? -38.343 -0.907 74.820 1.00 57.06 996 LYS A CA 1
ATOM 7798 C C . LYS A 1 996 ? -37.530 -1.818 75.758 1.00 57.06 996 LYS A C 1
ATOM 7800 O O . LYS A 1 996 ? -37.353 -2.994 75.455 1.00 57.06 996 LYS A O 1
ATOM 7805 N N . ARG A 1 997 ? -37.088 -1.285 76.906 1.00 51.75 997 ARG A N 1
ATOM 7806 C CA . ARG A 1 997 ? -36.503 -2.056 78.021 1.00 51.75 997 ARG A CA 1
ATOM 7807 C C . ARG A 1 997 ? -37.603 -2.857 78.733 1.00 51.75 997 ARG A C 1
ATOM 7809 O O . ARG A 1 997 ? -38.665 -2.286 78.994 1.00 51.75 997 ARG A O 1
ATOM 7816 N N . HIS A 1 998 ? -37.362 -4.140 79.005 1.00 49.84 998 HIS A N 1
ATOM 7817 C CA . HIS A 1 998 ? -38.243 -4.996 79.809 1.00 49.84 998 HIS A CA 1
ATOM 7818 C C . HIS A 1 998 ? -37.896 -4.914 81.291 1.00 49.84 998 HIS A C 1
ATOM 7820 O O . HIS A 1 998 ? -36.683 -4.913 81.597 1.00 49.84 998 HIS A O 1
#

Sequence (998 aa):
MVSILANKKRLIILIVSVCLAVTIAAVSILIAFLPQKSIPTWEFPPFTDTLGKQETKFASQDSKIRFDGVLDDEAWKGKRWLNLSHNSDENIRAKMTTHFGTDGLYIAFDVDDVGVFFSKSRAAAVNSGIQLYLSSMYGAEDITDHAYEIMFTAGGTIQVNKYLDGRYVLSAGNVHLALQLKGELNTVSCKGYTMEVYIDYKMLDDDHQSVYSSIAIVRSQSVEGTERQWHWFGEDTKNLQWTRASTWWAFDKDGLIAHNVTLEGDENGSLNGNDYVTDGDDYVFWLEPNEGYYADVVTVNGKPLNEEPLYKKGKSYYILYENNGDLHIKATFKKLPEKKINVKGKVTDGKIAVNGASVWAVKNGYSEPVSLNSDGSFTASLPAISGLKIYVEANGYTPKLVSVPPGGGSVSIVLQQSFIGDNSYVNQVSTQVPYWDLSRLYENKVALKSSTLGSARLMNSQIYSNSVYASANIVVPQKKGVDSRAGFTFFDNAGNRAFIALTMAGEVNQWNPDGKISYNVQVISGDYSWSYDGSIMAFDDQDKVIRKASSDSGIPFAVHYRNGQFDIWVDGVQVGYSVVSKDKNGKAVFASGAKVAVGLESWLCAVKYHDLSFKENYPIPKSIPKIVNGWDISQLDKGIAKCMVPSWLNKYMLTEDYSDKICISANLTLPQKQGMDTRAGFYFTNKRGDNVFVCLTMNGEVSQWNPNGDMHYSLQFISKNGTSWNSKGTIQNISGWNDVTKLANSSSGVPVTVYVENGVFTVGINGYLVADKVFPIDENEKNIFEGDTELKYGLEIAMEKVTYTNIRVTKEKPELQYRINESWDLSKLSEGKVSLRNAIDSSAMLWTKYRSRIYLSANVTLVPFVMDVRTGFRLVDEKGNIAFIALLNEPKETEDRYKLQVNVKPAGGSWQCPVIIDVNSITGIREAATSPEGVPFEVEFNSGKLSVWINGKNVLSNYTINTSDGILFSDDAKVMAGLECWSYAGKFNNIVAYDKRH

pLDDT: mean 86.2, std 13.53, range [26.62, 98.44]